Protein AF-A0A2E7L994-F1 (afdb_monomer_lite)

Sequence (1112 aa):
MALAQEGTHCMLPPSIATPSPPVRLLRVTAAVLALMLAGAAAAALADSPLIEVDYRSTVSAADMIYRSPAAAPVEGQPIGNGRMGTLVWTTPDSVNFQINRCDVFAVNKNASGKRDGPTDYAGGVARVTINVGGPALDRGDGFLQRLSLYDAECSLSGNQVRVRCFVFAKSDILAIEIDDQRQTPQPIRAELAMWRPPDVRHGDHRAQYQWVRNGPMIGVVQQFTEKDHHCASAVALHIPTGAATYVEPDVEGGEKSRPIGNMLASRFSVSTLTKNRARIPMTISNLQNGTYELTTYHHDSLGGGIWDSITVNGVTVTNVATSTGDGPDRVGKAFFKFEVKQNTANVLFTKSAANGADGDSAVTGFALTRIAASEAKTPGRDGNQQQAATLLVDFQANGSSDGSSQLAVDEVGWEKWTNPNTSITFLPQTVRYQSVIGIAGKVDVTVGADLDQNIAPGIFPQWRNRAPITHVPEKRKRQLVLPAARGKRTVFVSSAASFAPDTDLPRQAFALLDNHTRQADAYDNLRARHVGWWSDFWSRTFVHLTSEDGVAQFMARLRTLHLYYMASSSRGALPAKWNGSLFSVNGDKRYWGAQYWIWTTAISHHPLYAADATELADPYFNMYVKQLPAARQAARQRWGVQHGAYFMEAGPFDGPVILPPVIAQEYQDVYLGRKTVQELSPAALALGQYECVLTQFADGHRFRGIAGRYSFVSHYVACGSDLAVQAWWRYRYSGDKSFLRTHAYPLLRDTLELYRGLARKEDDGKYHLYGLNQQEGFWGINDGVVDLGAIRGTAPLAIRAAEILGVDAELRDKWREFLKHLTPYPMGRDPGSQALGRGMMADDVWSVGHLGDVKRGGKPGATLAWPIFTFEDWTLETRDPRLDRIVRKIGELNDSRVAIANGSRQPGTHSTLVMGSRIGRGDDLPAMTASYYWGSNPLPNGFSEFEGKTAHSIEILGCIATTLQEGLIQSISPRPGQPEIINILPAWPRHWDATFRLLTRGGFLVTVSCRAGRLEFVEVESRWGEPCRLRNPWAQPCRLARSSPSAGDSGRLFDGDVLEFTTTQGHVYRLLPEDAAQPEPRRVAPRRVTEPTSYSFKLSNGNVVSATLGRP

pLDDT: mean 77.76, std 26.93, range [18.92, 98.88]

Secondary structure (DSSP, 8-state):
-------------------PPPHHHHHHHHHHHHHHHHHHHHHHHHSS-SEEE-HHHHHHTS-EEESS--SSGGGSEEEE-SSEEEEEEEETTEEEEEEEEEEEES--TT--SPTTTGGGBEEEEEEEEEE-SSSTTSSSTT-EEEEETTTTEEEEEETTEEEEEEE-TTSSEEEEEEEE--SS---EEEEEE-SS-SEEEETTEEEEEEEEEETTEEEEEEEEEETTEEEEEEEEEE--STT-EEEEE-TTS-EEEEE------------EEEETTEEEE-EEEEETTTEEEEE----S---S-EEEEEEETTEEEEEEE-PPPSSSS---EEEE-EEEETTEEEE----PPPP---------------------------------------------------------------------------------------------S---S---S---TTSS---------GGGEEEEEE-S--EEEEEEEEEEEESSTT--HHHHHHHHHHTTSSSTTHHHHHHHHHHHHHHHHHTS-EEEEE-TTSHHHHHHHHHHHHHHHHHHH-SSSSPPPTTTTT---BTBB-TTTT-EEHHHHHHHHGGGTTTT-GGGGHHHHHHHHHHHHHHHHHIIIII--SSS----SEE-TT-S----HHHHHHHHHHHTTSS-GGG--HHHHHHHTTSHHHHHHHTTTT-S-EETTEETTSS--HHHHHHHHHHHHHHHHH--HHHIIIIIHHHHHHHHHHHHHH-EE-TTS-EE--SEEEGGGEEEEBS-HHHHHHHHHHHHHHHHHHHHHT--HHHHHHHHHHHHHBPPPPBTTSHHHHTTSTTBS-TTSBBS-B--S---B--STTTTTTTTTTS-SS-TTT--HHHHHHHHHHHHH-HHHHHHHTT----S--THHHHHHHTT-GGGHHHHHHHHHHHT---TTS-B-TT-TT--B-HHHHHHHHHHHHHHEEEE-SSTTSPPEEEESTT--TTSEEEEEEE-TTSEEEEEEEETTEEEEEEEEESS-PPEEEE--SSS-EEEEESS--TT---EEE-SSEEEE---TT-EEEEEETTPPPPPPEEE-PPPP-S-EEEEEE-TTS-EEEEEESB-

Structure (mmCIF, N/CA/C/O backbone):
data_AF-A0A2E7L994-F1
#
_entry.id   AF-A0A2E7L994-F1
#
loop_
_atom_site.group_PDB
_atom_site.id
_atom_site.type_symbol
_atom_site.label_atom_id
_atom_site.label_alt_id
_atom_site.label_comp_id
_atom_site.label_asym_id
_atom_site.label_entity_id
_atom_site.label_seq_id
_atom_site.pdbx_PDB_ins_code
_atom_site.Cartn_x
_atom_site.Cartn_y
_atom_site.Cartn_z
_atom_site.occupancy
_atom_site.B_iso_or_equiv
_atom_site.auth_seq_id
_atom_site.auth_comp_id
_atom_site.auth_asym_id
_atom_site.auth_atom_id
_atom_site.pdbx_PDB_model_num
ATOM 1 N N . MET A 1 1 ? -55.718 -10.938 -22.448 1.00 30.44 1 MET A N 1
ATOM 2 C CA . MET A 1 1 ? -56.729 -12.016 -22.539 1.00 30.44 1 MET A CA 1
ATOM 3 C C . MET A 1 1 ? -56.607 -12.787 -21.225 1.00 30.44 1 MET A C 1
ATOM 5 O O . MET A 1 1 ? -55.482 -13.128 -20.894 1.00 30.44 1 MET A O 1
ATOM 9 N N . ALA A 1 2 ? -57.581 -12.764 -20.305 1.00 27.17 2 ALA A N 1
ATOM 10 C CA . ALA A 1 2 ? -58.951 -13.309 -20.410 1.00 27.17 2 ALA A CA 1
ATOM 11 C C . ALA A 1 2 ? -58.897 -14.854 -20.464 1.00 27.17 2 ALA A C 1
ATOM 13 O O . ALA A 1 2 ? -58.265 -15.354 -21.389 1.00 27.17 2 ALA A O 1
ATOM 14 N N . LEU A 1 3 ? -59.466 -15.650 -19.542 1.00 28.05 3 LEU A N 1
ATOM 15 C CA . LEU A 1 3 ? -60.382 -15.444 -18.384 1.00 28.05 3 LEU A CA 1
ATOM 16 C C . LEU A 1 3 ? -59.957 -16.384 -17.205 1.00 28.05 3 LEU A C 1
ATOM 18 O O . LEU A 1 3 ? -59.100 -17.232 -17.420 1.00 28.05 3 LEU A O 1
ATOM 22 N N . ALA A 1 4 ? -60.262 -16.107 -15.922 1.00 31.31 4 ALA A N 1
ATOM 23 C CA . ALA A 1 4 ? -61.389 -16.625 -15.092 1.00 31.31 4 ALA A CA 1
ATOM 24 C C . ALA A 1 4 ? -61.519 -18.183 -15.019 1.00 31.31 4 ALA A C 1
ATOM 26 O O . ALA A 1 4 ? -61.259 -18.843 -16.015 1.00 31.31 4 ALA A O 1
ATOM 27 N N . GLN A 1 5 ? -61.931 -18.847 -13.919 1.00 32.31 5 GLN A N 1
ATOM 28 C CA . GLN A 1 5 ? -62.449 -18.386 -12.611 1.00 32.31 5 GLN A CA 1
ATOM 29 C C . GLN A 1 5 ? -62.423 -19.519 -11.534 1.00 32.31 5 GLN A C 1
ATOM 31 O O . GLN A 1 5 ? -62.458 -20.682 -11.909 1.00 32.31 5 GLN A O 1
ATOM 36 N N . GLU A 1 6 ? -62.388 -19.143 -10.240 1.00 31.58 6 GLU A N 1
ATOM 37 C CA . GLU A 1 6 ? -62.988 -19.756 -9.009 1.00 31.58 6 GLU A CA 1
ATOM 38 C C . GLU A 1 6 ? -63.084 -21.286 -8.721 1.00 31.58 6 GLU A C 1
ATOM 40 O O . GLU A 1 6 ? -63.192 -22.125 -9.605 1.00 31.58 6 GLU A O 1
ATOM 45 N N . GLY A 1 7 ? -63.158 -21.645 -7.419 1.00 27.12 7 GLY A N 1
ATOM 46 C CA . GLY A 1 7 ? -63.608 -22.978 -6.958 1.00 27.12 7 GLY A CA 1
ATOM 47 C C . GLY A 1 7 ? -63.099 -23.461 -5.583 1.00 27.12 7 GLY A C 1
ATOM 48 O O . GLY A 1 7 ? -62.199 -24.294 -5.520 1.00 27.12 7 GLY A O 1
ATOM 49 N N . THR A 1 8 ? -63.679 -23.000 -4.466 1.00 29.91 8 THR A N 1
ATOM 50 C CA . THR A 1 8 ? -63.411 -23.535 -3.106 1.00 29.91 8 THR A CA 1
ATOM 51 C C . THR A 1 8 ? -64.390 -24.640 -2.693 1.00 29.91 8 THR A C 1
ATOM 53 O O . THR A 1 8 ? -65.570 -24.530 -3.005 1.00 29.91 8 THR A O 1
ATOM 56 N N . HIS A 1 9 ? -63.945 -25.639 -1.911 1.00 29.56 9 HIS A N 1
ATOM 57 C CA . HIS A 1 9 ? -64.423 -25.935 -0.535 1.00 29.56 9 HIS A CA 1
ATOM 58 C C . HIS A 1 9 ? -63.842 -27.250 0.042 1.00 29.56 9 HIS A C 1
ATOM 60 O O . HIS A 1 9 ? -63.082 -27.952 -0.616 1.00 29.56 9 HIS A O 1
ATOM 66 N N . CYS A 1 10 ? -64.139 -27.535 1.316 1.00 28.73 10 CYS A N 1
ATOM 67 C CA . CYS A 1 10 ? -63.559 -28.602 2.143 1.00 28.73 10 CYS A CA 1
ATOM 68 C C . CYS A 1 10 ? -64.665 -29.465 2.780 1.00 28.73 10 CYS A C 1
ATOM 70 O O . CYS A 1 10 ? -65.675 -28.890 3.183 1.00 28.73 10 CYS A O 1
ATOM 72 N N . M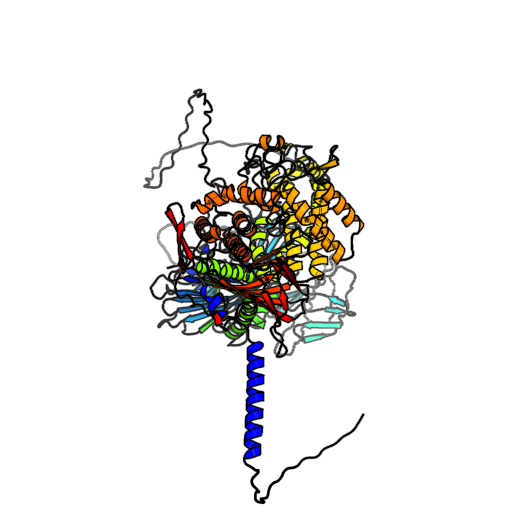ET A 1 11 ? -64.464 -30.789 2.926 1.00 27.33 11 MET A N 1
ATOM 73 C CA . MET A 1 11 ? -64.998 -31.626 4.028 1.00 27.33 11 MET A CA 1
ATOM 74 C C . MET A 1 11 ? -64.430 -33.072 4.021 1.00 27.33 11 MET A C 1
ATOM 76 O O . MET A 1 11 ? -63.720 -33.459 3.096 1.00 27.33 11 MET A O 1
ATOM 80 N N . LEU A 1 12 ? -64.716 -33.845 5.082 1.00 28.27 12 LEU A N 1
ATOM 81 C CA . LEU A 1 12 ? -64.200 -35.191 5.435 1.00 28.27 12 LEU A CA 1
ATOM 82 C C . LEU A 1 12 ? -65.352 -36.118 5.917 1.00 28.27 12 LEU A C 1
ATOM 84 O O . LEU A 1 12 ? -66.422 -35.581 6.212 1.00 28.27 12 LEU A O 1
ATOM 88 N N . PRO A 1 13 ? -65.152 -37.443 6.165 1.00 49.72 13 PRO A N 1
ATOM 89 C CA . PRO A 1 13 ? -64.041 -38.330 5.787 1.00 49.72 13 PRO A CA 1
ATOM 90 C C . PRO A 1 13 ? -64.497 -39.376 4.723 1.00 49.72 13 PRO A C 1
ATOM 92 O O . PRO A 1 13 ? -64.469 -38.957 3.567 1.00 49.72 13 PRO A O 1
ATOM 95 N N . PRO A 1 14 ? -64.977 -40.636 4.964 1.00 33.72 14 PRO A N 1
ATOM 96 C CA . PRO A 1 14 ? -65.039 -41.511 6.156 1.00 33.72 14 PRO A CA 1
ATOM 97 C C . PRO A 1 14 ? -63.911 -42.593 6.179 1.00 33.72 14 PRO A C 1
ATOM 99 O O . PRO A 1 14 ? -62.768 -42.284 5.862 1.00 33.72 14 PRO A O 1
ATOM 102 N N . SER A 1 15 ? -64.199 -43.837 6.605 1.00 32.78 15 SER A N 1
ATOM 103 C CA . SER A 1 15 ? -63.268 -44.978 6.788 1.00 32.78 15 SER A CA 1
ATOM 104 C C . SER A 1 15 ? -63.638 -46.202 5.927 1.00 32.78 15 SER A C 1
ATOM 106 O O . SER A 1 15 ? -64.808 -46.583 5.911 1.00 32.78 15 SER A O 1
ATOM 108 N N . ILE A 1 16 ? -62.645 -46.865 5.308 1.00 31.11 16 ILE A N 1
ATOM 109 C CA . ILE A 1 16 ? -62.663 -48.292 4.904 1.00 31.11 16 ILE A CA 1
ATOM 110 C C . ILE A 1 16 ? -61.282 -48.912 5.226 1.00 31.11 16 ILE A C 1
ATOM 112 O O . ILE A 1 16 ? -60.269 -48.214 5.235 1.00 31.11 16 ILE A O 1
ATOM 116 N N . ALA A 1 17 ? -61.253 -50.210 5.548 1.00 29.64 17 ALA A N 1
ATOM 117 C CA . ALA A 1 17 ? -60.090 -50.931 6.076 1.00 29.64 17 ALA A CA 1
ATOM 118 C C . ALA A 1 17 ? -58.985 -51.275 5.046 1.00 29.64 17 ALA A C 1
ATOM 120 O O . ALA A 1 17 ? -59.157 -51.168 3.833 1.00 29.64 17 ALA A O 1
ATOM 121 N N . THR A 1 18 ? -57.835 -51.714 5.567 1.00 32.84 18 THR A N 1
ATOM 122 C CA . THR A 1 18 ? -56.608 -52.055 4.828 1.00 32.84 18 THR A CA 1
ATOM 123 C C . THR A 1 18 ? -56.675 -53.381 4.062 1.00 32.84 18 THR A C 1
ATOM 125 O O . THR A 1 18 ? -57.389 -54.310 4.438 1.00 32.84 18 THR A O 1
ATOM 128 N N . PRO A 1 19 ? -55.800 -53.522 3.052 1.00 32.91 19 PRO A N 1
ATOM 129 C CA . PRO A 1 19 ? -54.944 -54.706 2.974 1.00 32.91 19 PRO A CA 1
ATOM 130 C C . PRO A 1 19 ? -53.451 -54.337 3.056 1.00 32.91 19 PRO A C 1
ATOM 132 O O . PRO A 1 19 ? -52.996 -53.345 2.486 1.00 32.91 19 PRO A O 1
ATOM 135 N N . SER A 1 20 ? -52.669 -55.145 3.773 1.00 34.38 20 SER A N 1
ATOM 136 C CA . SER A 1 20 ? -51.239 -54.900 4.011 1.00 34.38 20 SER A CA 1
ATOM 137 C C . SER A 1 20 ? -50.380 -55.149 2.757 1.00 34.38 20 SER A C 1
ATOM 139 O O . SER A 1 20 ? -50.462 -56.240 2.188 1.00 34.38 20 SER A O 1
ATOM 141 N N . PRO A 1 21 ? -49.492 -54.221 2.344 1.00 34.97 21 PRO A N 1
ATOM 142 C CA . PRO A 1 21 ? -48.547 -54.475 1.258 1.00 34.97 21 PRO A CA 1
ATOM 143 C C . PRO A 1 21 ? -47.446 -55.469 1.688 1.00 34.97 21 PRO A C 1
ATOM 145 O O . PRO A 1 21 ? -47.067 -55.515 2.863 1.00 34.97 21 PRO A O 1
ATOM 148 N N . PRO A 1 22 ? -46.883 -56.267 0.759 1.00 40.06 22 PRO A N 1
ATOM 149 C CA . PRO A 1 22 ? -45.927 -57.316 1.100 1.00 40.06 22 PRO A CA 1
ATOM 150 C C . PRO A 1 22 ? -44.580 -56.753 1.576 1.00 40.06 22 PRO A C 1
ATOM 152 O O . PRO A 1 22 ? -43.936 -55.956 0.892 1.00 40.06 22 PRO A O 1
ATOM 155 N N . VAL A 1 23 ? -44.092 -57.270 2.711 1.00 47.41 23 VAL A N 1
ATOM 156 C CA . VAL A 1 23 ? -42.861 -56.840 3.419 1.00 47.41 23 VAL A CA 1
ATOM 157 C C . VAL A 1 23 ? -41.595 -56.833 2.539 1.00 47.41 23 VAL A C 1
ATOM 159 O O . VAL A 1 23 ? -40.643 -56.106 2.825 1.00 47.41 23 VAL A O 1
ATOM 162 N N . ARG A 1 24 ? -41.574 -57.592 1.432 1.00 40.56 24 ARG A N 1
ATOM 163 C CA . ARG A 1 24 ? -40.476 -57.550 0.449 1.00 40.56 24 ARG A CA 1
ATOM 164 C C . ARG A 1 24 ? -40.339 -56.191 -0.245 1.00 40.56 24 ARG A C 1
ATOM 166 O O . ARG A 1 24 ? -39.208 -55.764 -0.456 1.00 40.56 24 ARG A O 1
ATOM 173 N N . LEU A 1 25 ? -41.439 -55.502 -0.566 1.00 39.28 25 LEU A N 1
ATOM 174 C CA . LEU A 1 25 ? -41.373 -54.246 -1.323 1.00 39.28 25 LEU A CA 1
ATOM 175 C C . LEU A 1 25 ? -40.740 -53.126 -0.485 1.00 39.28 25 LEU A C 1
ATOM 177 O O . LEU A 1 25 ? -39.818 -52.466 -0.952 1.00 39.28 25 LEU A O 1
ATOM 181 N N . LEU A 1 26 ? -41.147 -53.005 0.786 1.00 39.62 26 LEU A N 1
ATOM 182 C CA . LEU A 1 26 ? -40.589 -52.038 1.741 1.00 39.62 26 LEU A CA 1
ATOM 183 C C . LEU A 1 26 ? -39.085 -52.218 1.982 1.00 39.62 26 LEU A C 1
ATOM 185 O O . LEU A 1 26 ? -38.382 -51.229 2.162 1.00 39.62 26 LEU A O 1
ATOM 189 N N . ARG A 1 27 ? -38.563 -53.454 1.967 1.00 41.06 27 ARG A N 1
ATOM 190 C CA . ARG A 1 27 ? -37.111 -53.681 2.086 1.00 41.06 27 ARG A CA 1
ATOM 191 C C . ARG A 1 27 ? -36.350 -53.240 0.837 1.00 41.06 27 ARG A C 1
ATOM 193 O O . ARG A 1 27 ? -35.257 -52.704 0.978 1.00 41.06 27 ARG A O 1
ATOM 200 N N . VAL A 1 28 ? -36.920 -53.416 -0.357 1.00 49.75 28 VAL A N 1
ATOM 201 C CA . VAL A 1 28 ? -36.300 -52.941 -1.605 1.00 49.75 28 VAL A CA 1
ATOM 202 C C . VAL A 1 28 ? -36.353 -51.416 -1.689 1.00 49.75 28 VAL A C 1
ATOM 204 O O . VAL A 1 28 ? -35.323 -50.805 -1.953 1.00 49.75 28 VAL A O 1
ATOM 207 N N . THR A 1 29 ? -37.488 -50.774 -1.391 1.00 49.38 29 THR A N 1
ATOM 208 C CA . THR A 1 29 ? -37.561 -49.303 -1.395 1.00 49.38 29 THR A CA 1
ATOM 209 C C . THR A 1 29 ? -36.720 -48.675 -0.288 1.00 49.38 29 THR A C 1
ATOM 211 O O . THR A 1 29 ? -36.087 -47.660 -0.545 1.00 49.38 29 THR A O 1
ATOM 214 N N . ALA A 1 30 ? -36.625 -49.279 0.903 1.00 47.81 30 ALA A N 1
ATOM 215 C CA . ALA A 1 30 ? -35.710 -48.808 1.946 1.00 47.81 30 ALA A CA 1
ATOM 216 C C . ALA A 1 30 ? -34.233 -48.967 1.543 1.00 47.81 30 ALA A C 1
ATOM 218 O O . ALA A 1 30 ? -33.450 -48.052 1.775 1.00 47.81 30 ALA A O 1
ATOM 219 N N . ALA A 1 31 ? -33.851 -50.077 0.898 1.00 48.19 31 ALA A N 1
ATOM 220 C CA . ALA A 1 31 ? -32.485 -50.276 0.411 1.00 48.19 31 ALA A CA 1
ATOM 221 C C . ALA A 1 31 ? -32.132 -49.311 -0.733 1.00 48.19 31 ALA A C 1
ATOM 223 O O . ALA A 1 31 ? -31.050 -48.732 -0.732 1.00 48.19 31 ALA A O 1
ATOM 224 N N . VAL A 1 32 ? -33.053 -49.085 -1.676 1.00 55.94 32 VAL A N 1
ATOM 225 C CA . VAL A 1 32 ? -32.884 -48.114 -2.770 1.00 55.94 32 VAL A CA 1
ATOM 226 C C . VAL A 1 32 ? -32.847 -46.683 -2.237 1.00 55.94 32 VAL A C 1
ATOM 228 O O . VAL A 1 32 ? -31.984 -45.919 -2.651 1.00 55.94 32 VAL A O 1
ATOM 231 N N . LEU A 1 33 ? -33.705 -46.319 -1.277 1.00 50.41 33 LEU A N 1
ATOM 232 C CA . LEU A 1 33 ? -33.676 -44.994 -0.653 1.00 50.41 33 LEU A CA 1
ATOM 233 C C . LEU A 1 33 ? -32.393 -44.792 0.167 1.00 50.41 33 LEU A C 1
ATOM 235 O O . LEU A 1 33 ? -31.806 -43.719 0.104 1.00 50.41 33 LEU A O 1
ATOM 239 N N . ALA A 1 34 ? -31.908 -45.819 0.872 1.00 48.25 34 ALA A N 1
ATOM 240 C CA . ALA A 1 34 ? -30.620 -45.778 1.563 1.00 48.25 34 ALA A CA 1
ATOM 241 C C . ALA A 1 34 ? -29.437 -45.663 0.584 1.00 48.25 34 ALA A C 1
ATOM 243 O O . ALA A 1 34 ? -28.514 -44.904 0.855 1.00 48.25 34 ALA A O 1
ATOM 244 N N . LEU A 1 35 ? -29.478 -46.340 -0.569 1.00 46.47 35 LEU A N 1
ATOM 245 C CA . LEU A 1 35 ? -28.481 -46.197 -1.639 1.00 46.47 35 LEU A CA 1
ATOM 246 C C . LEU A 1 35 ? -28.538 -44.818 -2.314 1.00 46.47 35 LEU A C 1
ATOM 248 O O . LEU A 1 35 ? -27.492 -44.249 -2.608 1.00 46.47 35 LEU A O 1
ATOM 252 N N . MET A 1 36 ? -29.729 -44.245 -2.513 1.00 44.78 36 MET A N 1
ATOM 253 C CA . MET A 1 36 ? -29.894 -42.879 -3.026 1.00 44.78 36 MET A CA 1
ATOM 254 C C . MET A 1 36 ? -29.422 -41.829 -2.013 1.00 44.78 36 MET A C 1
ATOM 256 O O . MET A 1 36 ? -28.742 -40.885 -2.401 1.00 44.78 36 MET A O 1
ATOM 260 N N . LEU A 1 37 ? -29.719 -42.005 -0.722 1.00 46.12 37 LEU A N 1
ATOM 261 C CA . LEU A 1 37 ? -29.233 -41.131 0.350 1.00 46.12 37 LEU A CA 1
ATOM 262 C C . LEU A 1 37 ? -27.717 -41.262 0.546 1.00 46.12 37 LEU A C 1
ATOM 264 O O . LEU A 1 37 ? -27.049 -40.247 0.711 1.00 46.12 37 LEU A O 1
ATOM 268 N N . ALA A 1 38 ? -27.157 -42.471 0.460 1.00 39.88 38 ALA A N 1
ATOM 269 C CA . ALA A 1 38 ? -25.712 -42.692 0.484 1.00 39.88 38 ALA A CA 1
ATOM 270 C C . ALA A 1 38 ? -25.023 -42.105 -0.759 1.00 39.88 38 ALA A C 1
ATOM 272 O O . ALA A 1 38 ? -23.970 -41.491 -0.628 1.00 39.88 38 ALA A O 1
ATOM 273 N N . GLY A 1 39 ? -25.627 -42.225 -1.945 1.00 34.81 39 GLY A N 1
ATOM 274 C CA . GLY A 1 39 ? -25.133 -41.607 -3.178 1.00 34.81 39 GLY A CA 1
ATOM 275 C C . GLY A 1 39 ? -25.184 -40.077 -3.137 1.00 34.81 39 GLY A C 1
ATOM 276 O O . GLY A 1 39 ? -24.214 -39.423 -3.508 1.00 34.81 39 GLY A O 1
ATOM 277 N N . ALA A 1 40 ? -26.271 -39.499 -2.618 1.00 38.16 40 ALA A N 1
ATOM 278 C CA . ALA A 1 40 ? -26.399 -38.056 -2.415 1.00 38.16 40 ALA A CA 1
ATOM 279 C C . ALA A 1 40 ? -25.429 -37.532 -1.341 1.00 38.16 40 ALA A C 1
ATOM 281 O O . ALA A 1 40 ? -24.822 -36.480 -1.529 1.00 38.16 40 ALA A O 1
ATOM 282 N N . ALA A 1 41 ? -25.227 -38.278 -0.250 1.00 34.47 41 ALA A N 1
ATOM 283 C CA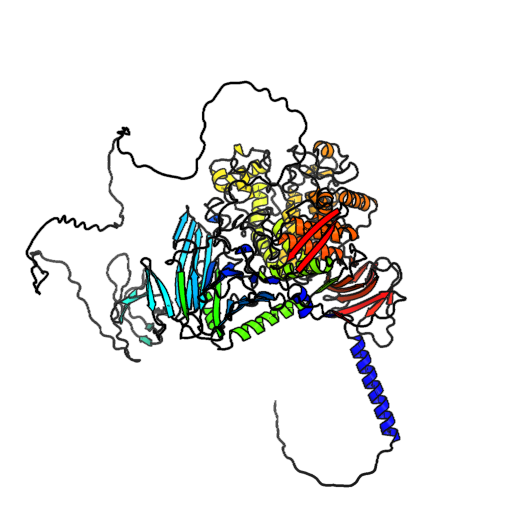 . ALA A 1 41 ? -24.230 -37.953 0.767 1.00 34.47 41 ALA A CA 1
ATOM 284 C C . ALA A 1 41 ? -22.797 -38.062 0.219 1.00 34.47 41 ALA A C 1
ATOM 286 O O . ALA A 1 41 ? -21.987 -37.180 0.478 1.00 34.47 41 ALA A O 1
ATOM 287 N N . ALA A 1 42 ? -22.489 -39.085 -0.584 1.00 33.22 42 ALA A N 1
ATOM 288 C CA . ALA A 1 42 ? -21.194 -39.227 -1.248 1.00 33.22 42 ALA A CA 1
ATOM 289 C C . ALA A 1 42 ? -20.929 -38.096 -2.259 1.00 33.22 42 ALA A C 1
ATOM 291 O O . ALA A 1 42 ? -19.810 -37.593 -2.322 1.00 33.22 42 ALA A O 1
ATOM 292 N N . ALA A 1 43 ? -21.951 -37.645 -2.995 1.00 33.59 43 ALA A N 1
ATOM 293 C CA . ALA A 1 43 ? -21.845 -36.481 -3.875 1.00 33.59 43 ALA A CA 1
ATOM 294 C C . ALA A 1 43 ? -21.603 -35.183 -3.079 1.00 33.59 43 ALA A C 1
ATOM 296 O O . ALA A 1 43 ? -20.681 -34.434 -3.388 1.00 33.59 43 ALA A O 1
ATOM 297 N N . ALA A 1 44 ? -22.351 -34.957 -1.993 1.00 34.28 44 ALA A N 1
ATOM 298 C CA . ALA A 1 44 ? -22.155 -33.801 -1.113 1.00 34.28 44 ALA A CA 1
ATOM 299 C C . ALA A 1 44 ? -20.787 -33.810 -0.390 1.00 34.28 44 ALA A C 1
ATOM 301 O O . ALA A 1 44 ? -20.217 -32.751 -0.121 1.00 34.28 44 ALA A O 1
ATOM 302 N N . LEU A 1 45 ? -20.235 -34.994 -0.103 1.00 39.75 45 LEU A N 1
ATOM 303 C CA . LEU A 1 45 ? -18.873 -35.161 0.416 1.00 39.75 45 LEU A CA 1
ATOM 304 C C . LEU A 1 45 ? -17.800 -34.891 -0.654 1.00 39.75 45 LEU A C 1
ATOM 306 O O . LEU A 1 45 ? -16.731 -34.399 -0.307 1.00 39.75 45 LEU A O 1
ATOM 310 N N . ALA A 1 46 ? -18.072 -35.155 -1.937 1.00 44.12 46 ALA A N 1
ATOM 311 C CA . ALA A 1 46 ? -17.157 -34.821 -3.033 1.00 44.12 46 ALA A CA 1
ATOM 312 C C . ALA A 1 46 ? -17.058 -33.300 -3.268 1.00 44.12 46 ALA A C 1
ATOM 314 O O . ALA A 1 46 ? -15.951 -32.774 -3.391 1.00 44.12 46 ALA A O 1
ATOM 315 N N . ASP A 1 47 ? -18.193 -32.591 -3.232 1.00 51.44 47 ASP A N 1
ATOM 316 C CA . ASP A 1 47 ? -18.257 -31.123 -3.352 1.00 51.44 47 ASP A CA 1
ATOM 317 C C . ASP A 1 47 ? -17.795 -30.372 -2.076 1.00 51.44 47 ASP A C 1
ATOM 319 O O . ASP A 1 47 ? -17.746 -29.139 -2.058 1.00 51.44 47 ASP A O 1
ATOM 323 N N . SER A 1 48 ? -17.433 -31.080 -0.997 1.00 58.62 48 SER A N 1
ATOM 324 C CA . SER A 1 48 ? -16.940 -30.466 0.245 1.00 58.62 48 SER A CA 1
ATOM 325 C C . SER A 1 48 ? -15.459 -30.038 0.138 1.00 58.62 48 SER A C 1
ATOM 327 O O . SER A 1 48 ? -14.630 -30.792 -0.382 1.00 58.62 48 SER A O 1
ATOM 329 N N . PRO A 1 49 ? -15.073 -28.848 0.648 1.00 76.75 49 PRO A N 1
ATOM 330 C CA . PRO A 1 49 ? -13.691 -28.372 0.578 1.00 76.75 49 PRO A CA 1
ATOM 331 C C . PRO A 1 49 ? -12.768 -29.165 1.514 1.00 76.75 49 PRO A C 1
ATOM 333 O O . PRO A 1 49 ? -13.127 -29.447 2.657 1.00 76.75 49 PRO A O 1
ATOM 336 N N . LEU A 1 50 ? -11.532 -29.445 1.076 1.00 85.81 50 LEU A N 1
ATOM 337 C CA . LEU A 1 50 ? -10.532 -30.121 1.921 1.00 85.81 50 LEU A CA 1
ATOM 338 C C . LEU A 1 50 ? -10.135 -29.299 3.158 1.00 85.81 50 LEU A C 1
ATOM 340 O O . LEU A 1 50 ? -9.688 -29.863 4.157 1.00 85.81 50 LEU A O 1
ATOM 344 N N . ILE A 1 51 ? -10.292 -27.973 3.100 1.00 92.94 51 ILE A N 1
ATOM 345 C CA . ILE A 1 51 ? -10.010 -27.060 4.208 1.00 92.94 51 ILE A CA 1
ATOM 346 C C . ILE A 1 51 ? -11.254 -26.220 4.519 1.00 92.94 51 ILE A C 1
ATOM 348 O O . ILE A 1 51 ? -11.571 -25.275 3.796 1.00 92.94 51 ILE A O 1
ATOM 352 N N . GLU A 1 52 ? -11.918 -26.519 5.635 1.00 93.88 52 GLU A N 1
ATOM 353 C CA . GLU A 1 52 ? -12.854 -25.589 6.276 1.00 93.88 52 GLU A CA 1
ATOM 354 C C . GLU A 1 52 ? -12.038 -24.513 7.014 1.00 93.88 52 GLU A C 1
ATOM 356 O O . GLU A 1 52 ? -11.077 -24.831 7.719 1.00 93.88 52 GLU A O 1
ATOM 361 N N . VAL A 1 53 ? -12.405 -23.236 6.882 1.00 95.56 53 VAL A N 1
ATOM 362 C CA . VAL A 1 53 ? -11.676 -22.123 7.510 1.00 95.56 53 VAL A CA 1
ATOM 363 C C . VAL A 1 53 ? -12.585 -21.367 8.464 1.00 95.56 53 VAL A C 1
ATOM 365 O O . VAL A 1 53 ? -13.540 -20.702 8.063 1.00 95.56 53 VAL A O 1
ATOM 368 N N . ASP A 1 54 ? -12.230 -21.384 9.743 1.00 96.94 54 ASP A N 1
ATOM 369 C CA . ASP A 1 54 ? -12.802 -20.482 10.730 1.00 96.94 54 ASP A CA 1
ATOM 370 C C . ASP A 1 54 ? -12.099 -19.121 10.598 1.00 96.94 54 ASP A C 1
ATOM 372 O O . ASP A 1 54 ? -11.128 -18.808 11.297 1.00 96.94 54 ASP A O 1
ATOM 376 N N . TYR A 1 55 ? -12.555 -18.316 9.633 1.00 97.25 55 TYR A N 1
ATOM 377 C CA . TYR A 1 55 ? -11.961 -17.013 9.310 1.00 97.25 55 TYR A CA 1
ATOM 378 C C . TYR A 1 55 ? -11.920 -16.072 10.522 1.00 97.25 55 TYR A C 1
ATOM 380 O O . TYR A 1 55 ? -10.957 -15.322 10.689 1.00 97.25 55 TYR A O 1
ATOM 388 N N . ARG A 1 56 ? -12.922 -16.152 11.410 1.00 97.12 56 ARG A N 1
ATOM 389 C CA . ARG A 1 56 ? -12.976 -15.368 12.650 1.00 97.12 56 ARG A CA 1
ATOM 390 C C . ARG A 1 56 ? -11.815 -15.710 13.576 1.00 97.12 56 ARG A C 1
ATOM 392 O O . ARG A 1 56 ? -11.104 -14.805 14.007 1.00 97.12 56 ARG A O 1
ATOM 399 N N . SER A 1 57 ? -11.595 -16.988 13.874 1.00 96.31 57 SER A N 1
ATOM 400 C CA . SER A 1 57 ? -10.465 -17.416 14.707 1.00 96.31 57 SER A CA 1
ATOM 401 C C . SER A 1 57 ? -9.113 -17.170 14.022 1.00 96.31 57 SER A C 1
ATOM 403 O O . SER A 1 57 ? -8.179 -16.710 14.676 1.00 96.31 57 SER A O 1
ATOM 405 N N . THR A 1 58 ? -9.037 -17.364 12.700 1.00 96.12 58 THR A N 1
ATOM 406 C CA . THR A 1 58 ? -7.831 -17.151 11.882 1.00 96.12 58 THR A CA 1
ATOM 407 C C . THR A 1 58 ? -7.362 -15.699 11.919 1.00 96.12 58 THR A C 1
ATOM 409 O O . THR A 1 58 ? -6.186 -15.437 12.167 1.00 96.12 58 THR A O 1
ATOM 412 N N . VAL A 1 59 ? -8.277 -14.741 11.753 1.00 97.88 59 VAL A N 1
ATOM 413 C CA . VAL A 1 59 ? -7.959 -13.308 11.844 1.00 97.88 59 VAL A CA 1
ATOM 414 C C . VAL A 1 59 ? -7.763 -12.877 13.301 1.00 97.88 59 VAL A C 1
ATOM 416 O O . VAL A 1 59 ? -6.793 -12.185 13.603 1.00 97.88 59 VAL A O 1
ATOM 419 N N . SER A 1 60 ? -8.597 -13.342 14.239 1.00 96.94 60 SER A N 1
ATOM 420 C CA . SER A 1 60 ? -8.443 -13.012 15.666 1.00 96.94 60 SER A CA 1
ATOM 421 C C . SER A 1 60 ? -7.312 -13.755 16.394 1.00 96.94 60 SER A C 1
ATOM 423 O O . SER A 1 60 ? -7.122 -13.559 17.599 1.00 96.94 60 SER A O 1
ATOM 425 N N . ALA A 1 61 ? -6.501 -14.540 15.682 1.00 95.06 61 ALA A N 1
ATOM 426 C CA . ALA A 1 61 ? -5.161 -14.928 16.118 1.00 95.06 61 ALA A CA 1
ATOM 427 C C . ALA A 1 61 ? -4.147 -13.764 16.016 1.00 95.06 61 ALA A C 1
ATOM 429 O O . ALA A 1 61 ? -3.079 -13.845 16.625 1.00 95.06 61 ALA A O 1
ATOM 430 N N . ALA A 1 62 ? -4.484 -12.689 15.290 1.00 96.56 62 ALA A N 1
ATOM 431 C CA . ALA A 1 62 ? -3.692 -11.468 15.117 1.00 96.56 62 ALA A CA 1
ATOM 432 C C . ALA A 1 62 ? -4.286 -10.221 15.818 1.00 96.56 62 ALA A C 1
ATOM 434 O O . ALA A 1 62 ? -3.722 -9.138 15.691 1.00 96.56 62 ALA A O 1
ATOM 435 N N . ASP A 1 63 ? -5.391 -10.364 16.567 1.00 97.88 63 ASP A N 1
ATOM 436 C CA . ASP A 1 63 ? -5.980 -9.288 17.388 1.00 97.88 63 ASP A CA 1
ATOM 437 C C . ASP A 1 63 ? -4.922 -8.633 18.304 1.00 97.88 63 ASP A C 1
ATOM 439 O O . ASP A 1 63 ? -4.155 -9.318 18.982 1.00 97.88 63 ASP A O 1
ATOM 443 N N . MET A 1 64 ? -4.913 -7.302 18.378 1.00 97.62 64 MET A N 1
ATOM 444 C CA . MET A 1 64 ? -3.913 -6.547 19.142 1.00 97.62 64 MET A CA 1
ATOM 445 C C . MET A 1 64 ? -4.384 -6.329 20.585 1.00 97.62 64 MET A C 1
ATOM 447 O O . MET A 1 64 ? -5.451 -5.752 20.802 1.00 97.62 64 MET A O 1
ATOM 451 N N . ILE A 1 65 ? -3.597 -6.777 21.571 1.00 98.12 65 ILE A N 1
ATOM 452 C CA . ILE A 1 65 ? -3.966 -6.771 22.999 1.00 98.12 65 ILE A CA 1
ATOM 453 C C . ILE A 1 65 ? -3.041 -5.862 23.809 1.00 98.12 65 ILE A C 1
ATOM 455 O O . ILE A 1 65 ? -1.826 -6.048 23.797 1.00 98.12 65 ILE A O 1
ATOM 459 N N . TYR A 1 66 ? -3.611 -4.897 24.530 1.00 98.06 66 TYR A N 1
ATOM 460 C CA . TYR A 1 66 ? -2.918 -3.987 25.444 1.00 98.06 66 TYR A CA 1
ATOM 461 C C . TYR A 1 66 ? -3.433 -4.215 26.878 1.00 98.06 66 TYR A C 1
ATOM 463 O O . TYR A 1 66 ? -4.621 -4.035 27.150 1.00 98.06 66 TYR A O 1
ATOM 471 N N . ARG A 1 67 ? -2.535 -4.604 27.787 1.00 96.19 67 ARG A N 1
ATOM 472 C CA . ARG A 1 67 ? -2.735 -4.763 29.240 1.00 96.19 67 ARG A CA 1
ATOM 473 C C . ARG A 1 67 ? -2.436 -3.486 30.028 1.00 96.19 67 ARG A C 1
ATOM 475 O O . ARG A 1 67 ? -2.904 -3.337 31.150 1.00 96.19 67 ARG A O 1
ATOM 482 N N . SER A 1 68 ? -1.729 -2.534 29.425 1.00 95.31 68 SER A N 1
ATOM 483 C CA . SER A 1 68 ? -1.550 -1.179 29.948 1.00 95.31 68 SER A CA 1
ATOM 484 C C . SER A 1 68 ? -1.902 -0.114 28.895 1.00 95.31 68 SER A C 1
ATOM 486 O O . SER A 1 68 ? -1.893 -0.416 27.696 1.00 95.31 68 SER A O 1
ATOM 488 N N . PRO A 1 69 ? -2.223 1.130 29.306 1.00 94.69 69 PRO A N 1
ATOM 489 C CA . PRO A 1 69 ? -2.408 2.249 28.384 1.00 94.69 69 PRO A CA 1
ATOM 490 C C . PRO A 1 69 ? -1.207 2.477 27.453 1.00 94.69 69 PRO A C 1
ATOM 492 O O . PRO A 1 69 ? -0.053 2.263 27.833 1.00 94.69 69 PRO A O 1
ATOM 495 N N . ALA A 1 70 ? -1.476 2.982 26.247 1.00 93.94 70 ALA A N 1
ATOM 496 C CA . ALA A 1 70 ? -0.445 3.527 25.363 1.00 93.94 70 ALA A CA 1
ATOM 497 C C . ALA A 1 70 ? 0.313 4.673 26.067 1.00 93.94 70 ALA A C 1
ATOM 499 O O . ALA A 1 70 ? -0.314 5.571 26.628 1.00 93.94 70 ALA A O 1
ATOM 500 N N . ALA A 1 71 ? 1.648 4.671 26.024 1.00 90.62 71 ALA A N 1
ATOM 501 C CA . ALA A 1 71 ? 2.468 5.733 26.616 1.00 90.62 71 ALA A CA 1
ATOM 502 C C . ALA A 1 71 ? 2.596 6.961 25.699 1.00 90.62 71 ALA A C 1
ATOM 504 O O . ALA A 1 71 ? 2.857 8.064 26.183 1.00 90.62 71 ALA A O 1
ATOM 505 N N . ALA A 1 72 ? 2.389 6.795 24.391 1.00 91.31 72 ALA A N 1
ATOM 506 C CA . ALA A 1 72 ? 2.284 7.896 23.439 1.00 91.31 72 ALA A CA 1
ATOM 507 C C . ALA A 1 72 ? 1.083 7.710 22.489 1.00 91.31 72 ALA A C 1
ATOM 509 O O . ALA A 1 72 ? 0.781 6.577 22.113 1.00 91.31 72 ALA A O 1
ATOM 510 N N . PRO A 1 73 ? 0.439 8.796 22.007 1.00 92.94 73 PRO A N 1
ATOM 511 C CA . PRO A 1 73 ? -0.684 8.710 21.065 1.00 92.94 73 PRO A CA 1
ATOM 512 C C . PRO A 1 73 ? -0.394 7.888 19.801 1.00 92.94 73 PRO A C 1
ATOM 514 O O . PRO A 1 73 ? -1.290 7.239 19.275 1.00 92.94 73 PRO A O 1
ATOM 517 N N . VAL A 1 74 ? 0.863 7.884 19.336 1.00 92.88 74 VAL A N 1
ATOM 518 C CA . VAL A 1 74 ? 1.322 7.139 18.147 1.00 92.88 74 VAL A CA 1
ATOM 519 C C . VAL A 1 74 ? 1.324 5.617 18.346 1.00 92.88 74 VAL A C 1
ATOM 521 O O . VAL A 1 74 ? 1.251 4.869 17.375 1.00 92.88 74 VAL A O 1
ATOM 524 N N . GLU A 1 75 ? 1.334 5.150 19.597 1.00 95.25 75 GLU A N 1
ATOM 525 C CA . GLU A 1 75 ? 1.133 3.742 19.951 1.00 95.25 75 GLU A CA 1
ATOM 526 C C . GLU A 1 75 ? -0.362 3.376 20.056 1.00 95.25 75 GLU A C 1
ATOM 528 O O . GLU A 1 75 ? -0.682 2.251 20.428 1.00 95.25 75 GLU A O 1
ATOM 533 N N . GLY A 1 76 ? -1.299 4.294 19.788 1.00 96.44 76 GLY A N 1
ATOM 534 C CA . GLY A 1 76 ? -2.735 4.008 19.849 1.00 96.44 76 GLY A CA 1
ATOM 535 C C . GLY A 1 76 ? -3.178 2.935 18.845 1.00 96.44 76 GLY A C 1
ATOM 536 O O . GLY A 1 76 ? -2.497 2.662 17.854 1.00 96.44 76 GLY A O 1
ATOM 537 N N . GLN A 1 77 ? -4.335 2.318 19.088 1.00 97.94 77 GLN A N 1
ATOM 538 C CA . GLN A 1 77 ? -4.863 1.263 18.215 1.00 97.94 77 GLN A CA 1
ATOM 539 C C . GLN A 1 77 ? -5.619 1.878 17.021 1.00 97.94 77 GLN A C 1
ATOM 541 O O . GLN A 1 77 ? -6.531 2.675 17.248 1.00 97.94 77 GLN A O 1
ATOM 546 N N . PRO A 1 78 ? -5.258 1.574 15.762 1.00 97.31 78 PRO A N 1
ATOM 547 C CA . PRO A 1 78 ? -5.891 2.173 14.586 1.00 97.31 78 PRO A CA 1
ATOM 548 C C . PRO A 1 78 ? -7.277 1.593 14.294 1.00 97.31 78 PRO A C 1
ATOM 550 O O . PRO A 1 78 ? -7.466 0.381 14.339 1.00 97.31 78 PRO A O 1
ATOM 553 N N . ILE A 1 79 ? -8.214 2.464 13.907 1.00 98.56 79 ILE A N 1
ATOM 554 C CA . ILE A 1 79 ? -9.510 2.108 13.306 1.00 98.56 79 ILE A CA 1
ATOM 555 C C . ILE A 1 79 ? -9.819 3.038 12.122 1.00 98.56 79 ILE A C 1
ATOM 557 O O . ILE A 1 79 ? -9.544 4.240 12.170 1.00 98.56 79 ILE A O 1
ATOM 561 N N . GLY A 1 80 ? -10.405 2.506 11.046 1.00 98.25 80 GLY A N 1
ATOM 562 C CA . GLY A 1 80 ? -10.724 3.289 9.847 1.00 98.25 80 GLY A CA 1
ATOM 563 C C . GLY A 1 80 ? -11.601 2.556 8.830 1.00 98.25 80 GLY A C 1
ATOM 564 O O . GLY A 1 80 ? -11.810 1.348 8.921 1.00 98.25 80 GLY A O 1
ATOM 565 N N . ASN A 1 81 ? -12.127 3.301 7.854 1.00 97.56 81 ASN A N 1
ATOM 566 C CA . ASN A 1 81 ? -12.982 2.781 6.774 1.00 97.56 81 ASN A CA 1
ATOM 567 C C . ASN A 1 81 ? -12.379 2.962 5.364 1.00 97.56 81 ASN A C 1
ATOM 569 O O . ASN A 1 81 ? -13.087 2.859 4.363 1.00 97.56 81 ASN A O 1
ATOM 573 N N . GLY A 1 82 ? -11.090 3.292 5.276 1.00 96.38 82 GLY A N 1
ATOM 574 C CA . GLY A 1 82 ? -10.391 3.582 4.025 1.00 96.38 82 GLY A CA 1
ATOM 575 C C . GLY A 1 82 ? -10.544 5.015 3.500 1.00 96.38 82 GLY A C 1
ATOM 576 O O . GLY A 1 82 ? -9.893 5.363 2.519 1.00 96.38 82 GLY A O 1
ATOM 577 N N . ARG A 1 83 ? -11.360 5.855 4.147 1.00 96.56 83 ARG A N 1
ATOM 578 C CA . ARG A 1 83 ? -11.535 7.290 3.840 1.00 96.56 83 ARG A CA 1
ATOM 579 C C . ARG A 1 83 ? -11.278 8.167 5.061 1.00 96.56 83 ARG A C 1
ATOM 581 O O . ARG A 1 83 ? -10.564 9.160 4.970 1.00 96.56 83 ARG A O 1
ATOM 588 N N . MET A 1 84 ? -11.856 7.765 6.188 1.00 97.31 84 MET A N 1
ATOM 589 C CA . MET A 1 84 ? -11.769 8.353 7.521 1.00 97.31 84 MET A CA 1
ATOM 590 C C . MET A 1 84 ? -11.106 7.343 8.469 1.00 97.31 84 MET A C 1
ATOM 592 O O . MET A 1 84 ? -11.395 6.144 8.406 1.00 97.31 84 MET A O 1
ATOM 596 N N . GLY A 1 85 ? -10.238 7.819 9.362 1.00 97.50 85 GLY A N 1
ATOM 597 C CA . GLY A 1 85 ? -9.553 6.979 10.348 1.00 97.50 85 GLY A CA 1
ATOM 598 C C . GLY A 1 85 ? -9.037 7.763 11.555 1.00 97.50 85 GLY A C 1
ATOM 599 O O . GLY A 1 85 ? -9.043 8.994 11.556 1.00 97.50 85 GLY A O 1
ATOM 600 N N . THR A 1 86 ? -8.637 7.036 12.597 1.00 97.88 86 THR A N 1
ATOM 601 C CA . THR A 1 86 ? -8.056 7.571 13.839 1.00 97.88 86 THR A CA 1
ATOM 602 C C . THR A 1 86 ? -7.234 6.491 14.544 1.00 97.88 86 THR A C 1
ATOM 604 O O . THR A 1 86 ? -7.492 5.300 14.369 1.00 97.88 86 THR A O 1
ATOM 607 N N . LEU A 1 87 ? -6.279 6.898 15.384 1.00 97.50 87 LEU A N 1
ATOM 608 C CA . LEU A 1 87 ? -5.805 6.049 16.482 1.00 97.50 87 LEU A CA 1
ATOM 609 C C . LEU A 1 87 ? -6.728 6.199 17.696 1.00 97.50 87 LEU A C 1
ATOM 611 O O . LEU A 1 87 ? -7.348 7.248 17.875 1.00 97.50 87 LEU A O 1
ATOM 615 N N . VAL A 1 88 ? -6.804 5.158 18.524 1.00 98.19 88 VAL A N 1
ATOM 616 C CA . VAL A 1 88 ? -7.517 5.143 19.806 1.00 98.19 88 VAL A CA 1
ATOM 617 C C . VAL A 1 88 ? -6.497 4.984 20.928 1.00 98.19 88 VAL A C 1
ATOM 619 O O . VAL A 1 88 ? -5.852 3.937 21.048 1.00 98.19 88 VAL A O 1
ATOM 622 N N . TRP A 1 89 ? -6.350 6.020 21.752 1.00 96.81 89 TRP A N 1
ATOM 623 C CA . TRP A 1 89 ? -5.489 6.018 22.939 1.00 96.81 89 TRP A CA 1
ATOM 624 C C . TRP A 1 89 ? -6.220 6.635 24.135 1.00 96.81 89 TRP A C 1
ATOM 626 O O . TRP A 1 89 ? -7.231 7.323 23.968 1.00 96.81 89 TRP A O 1
ATOM 636 N N . THR A 1 90 ? -5.727 6.400 25.349 1.00 95.69 90 THR A N 1
ATOM 637 C CA . THR A 1 90 ? -6.342 6.910 26.580 1.00 95.69 90 THR A CA 1
ATOM 638 C C . THR A 1 90 ? -5.477 7.961 27.278 1.00 95.69 90 THR A C 1
ATOM 640 O O . THR A 1 90 ? -4.252 7.971 27.174 1.00 95.69 90 THR A O 1
ATOM 643 N N . THR A 1 91 ? -6.140 8.865 27.992 1.00 93.00 91 THR A N 1
ATOM 644 C CA . THR A 1 91 ? -5.636 9.474 29.233 1.00 93.00 91 THR A CA 1
ATOM 645 C C . THR A 1 91 ? -6.334 8.771 30.406 1.00 93.00 91 THR A C 1
ATOM 647 O O . THR A 1 91 ? -7.329 8.083 30.161 1.00 93.00 91 THR A O 1
ATOM 650 N N . PRO A 1 92 ? -5.894 8.937 31.670 1.00 92.88 92 PRO A N 1
ATOM 651 C CA . PRO A 1 92 ? -6.542 8.298 32.822 1.00 92.88 92 PRO A CA 1
ATOM 652 C C . PRO A 1 92 ? -8.066 8.487 32.893 1.00 92.88 92 PRO A C 1
ATOM 654 O O . PRO A 1 92 ? -8.767 7.639 33.432 1.00 92.88 92 PRO A O 1
ATOM 657 N N . ASP A 1 93 ? -8.592 9.573 32.325 1.00 94.00 93 ASP A N 1
ATOM 658 C CA . ASP A 1 93 ? -9.999 9.973 32.375 1.00 94.00 93 ASP A CA 1
ATOM 659 C C . ASP A 1 93 ? -10.742 9.975 31.028 1.00 94.00 93 ASP A C 1
ATOM 661 O O . ASP A 1 93 ? -11.949 10.229 31.005 1.00 94.00 93 ASP A O 1
ATOM 665 N N . SER A 1 94 ? -10.056 9.745 29.901 1.00 95.69 94 SER A N 1
ATOM 666 C CA . SER A 1 94 ? -10.629 9.993 28.571 1.00 95.69 94 SER A CA 1
ATOM 667 C C . SER A 1 94 ? -10.141 9.033 27.492 1.00 95.69 94 SER A C 1
ATOM 669 O O . SER A 1 94 ? -8.956 8.713 27.407 1.00 95.69 94 SER A O 1
ATOM 671 N N . VAL A 1 95 ? -11.037 8.673 26.571 1.00 97.62 95 VAL A N 1
ATOM 672 C CA . VAL A 1 95 ? -10.666 8.078 25.278 1.00 97.62 95 VAL A CA 1
ATOM 673 C C . VAL A 1 95 ? -10.447 9.205 24.270 1.00 97.62 95 VAL A C 1
ATOM 675 O O . VAL A 1 95 ? -11.268 10.116 24.155 1.00 97.62 95 VAL A O 1
ATOM 678 N N . ASN A 1 96 ? -9.328 9.166 23.555 1.00 97.56 96 ASN A N 1
ATOM 679 C CA . ASN A 1 96 ? -8.882 10.224 22.658 1.00 97.56 96 ASN A CA 1
ATOM 680 C C . ASN A 1 96 ? -8.799 9.716 21.214 1.00 97.56 96 ASN A C 1
ATOM 682 O O . ASN A 1 96 ? -8.375 8.586 20.962 1.00 97.56 96 ASN A O 1
ATOM 686 N N . PHE A 1 97 ? -9.178 10.590 20.281 1.00 97.62 97 PHE A N 1
ATOM 687 C CA . PHE A 1 97 ? -9.206 10.333 18.847 1.00 97.62 97 PHE A CA 1
ATOM 688 C C . PHE A 1 97 ? -8.687 11.563 18.086 1.00 97.62 97 PHE A C 1
ATOM 690 O O . PHE A 1 97 ? -9.065 12.702 18.383 1.00 97.62 97 PHE A O 1
ATOM 697 N N . GLN A 1 98 ? -7.871 11.347 17.055 1.00 95.88 98 GLN A N 1
ATOM 698 C CA . GLN A 1 98 ? -7.604 12.346 16.021 1.00 95.88 98 GLN A CA 1
ATOM 699 C C . GLN A 1 98 ? -8.265 11.861 14.735 1.00 95.88 98 GLN A C 1
ATOM 701 O O . GLN A 1 98 ? -7.809 10.901 14.116 1.00 95.88 98 GLN A O 1
ATOM 706 N N . ILE A 1 99 ? -9.329 12.547 14.321 1.00 97.56 99 ILE A N 1
ATOM 707 C CA . ILE A 1 99 ? -9.995 12.241 13.062 1.00 97.56 99 ILE A CA 1
ATOM 708 C C . ILE A 1 99 ? -9.099 12.735 11.925 1.00 97.56 99 ILE A C 1
ATOM 710 O O . ILE A 1 99 ? -8.791 13.929 11.835 1.00 97.56 99 ILE A O 1
ATOM 714 N N . ASN A 1 100 ? -8.706 11.807 11.055 1.00 96.12 100 ASN A N 1
ATOM 715 C CA . ASN A 1 100 ? -7.981 12.068 9.818 1.00 96.12 100 ASN A CA 1
ATOM 716 C C . ASN A 1 100 ? -8.788 11.590 8.603 1.00 96.12 100 ASN A C 1
ATOM 718 O O . ASN A 1 100 ? -9.645 10.706 8.716 1.00 96.12 100 ASN A O 1
ATOM 722 N N . ARG A 1 101 ? -8.453 12.119 7.423 1.00 95.69 101 ARG A N 1
ATOM 723 C CA . ARG A 1 101 ? -8.946 11.661 6.119 1.00 95.69 101 ARG A CA 1
ATOM 724 C C . ARG A 1 101 ? -7.829 11.538 5.075 1.00 95.69 101 ARG A C 1
ATOM 726 O O . ARG A 1 101 ? -6.773 12.148 5.221 1.00 95.69 101 ARG A O 1
ATOM 733 N N . CYS A 1 102 ? -8.065 10.764 4.014 1.00 93.69 102 CYS A N 1
ATOM 734 C CA . CYS A 1 102 ? -7.140 10.627 2.873 1.00 93.69 102 CYS A CA 1
ATOM 735 C C . CYS A 1 102 ? -7.217 11.791 1.870 1.00 93.69 102 CYS A C 1
ATOM 737 O O . CYS A 1 102 ? -6.333 11.946 1.040 1.00 93.69 102 CYS A O 1
ATOM 739 N N . ASP A 1 103 ? -8.305 12.561 1.894 1.00 93.69 103 ASP A N 1
ATOM 740 C CA . ASP A 1 103 ? -8.720 13.517 0.861 1.00 93.69 103 ASP A CA 1
ATOM 741 C C . ASP A 1 103 ? -8.700 14.975 1.362 1.00 93.69 103 ASP A C 1
ATOM 743 O O . ASP A 1 103 ? -9.458 15.817 0.887 1.00 93.69 103 ASP A O 1
ATOM 747 N N . VAL A 1 104 ? -7.815 15.273 2.324 1.00 94.19 104 VAL A N 1
ATOM 748 C CA . VAL A 1 104 ? -7.637 16.609 2.913 1.00 94.19 104 VAL A CA 1
ATOM 749 C C . VAL A 1 104 ? -6.174 17.039 2.831 1.00 94.19 104 VAL A C 1
ATOM 751 O O . VAL A 1 104 ? -5.318 16.504 3.536 1.00 94.19 104 VAL A O 1
ATOM 754 N N . PHE A 1 105 ? -5.903 18.041 1.995 1.00 91.94 105 PHE A N 1
ATOM 755 C CA . PHE A 1 105 ? -4.576 18.618 1.779 1.00 91.94 105 PHE A CA 1
ATOM 756 C C . PHE A 1 105 ? -4.668 20.137 1.722 1.00 91.94 105 PHE A C 1
ATOM 758 O O . PHE A 1 105 ? -5.465 20.685 0.960 1.00 91.94 105 PHE A O 1
ATOM 765 N N . ALA A 1 106 ? -3.829 20.823 2.492 1.00 90.00 106 ALA A N 1
ATOM 766 C CA . ALA A 1 106 ? -3.849 22.278 2.535 1.00 90.00 106 ALA A CA 1
ATOM 767 C C . ALA A 1 106 ? -3.301 22.948 1.266 1.00 90.00 106 ALA A C 1
ATOM 769 O O . ALA A 1 106 ? -3.634 24.101 1.018 1.00 90.00 106 ALA A O 1
ATOM 770 N N . VAL A 1 107 ? -2.498 22.242 0.464 1.00 88.31 107 VAL A N 1
ATOM 771 C CA . VAL A 1 107 ? -1.832 22.779 -0.734 1.00 88.31 107 VAL A CA 1
ATOM 772 C C . VAL A 1 107 ? -1.842 21.779 -1.896 1.00 88.31 107 VAL A C 1
ATOM 774 O O . VAL A 1 107 ? -1.818 20.568 -1.663 1.00 88.31 107 VAL A O 1
ATOM 777 N N . ASN A 1 108 ? -1.836 22.287 -3.131 1.00 90.25 108 ASN A N 1
ATOM 778 C CA . ASN A 1 108 ? -1.599 21.535 -4.373 1.00 90.25 108 ASN A CA 1
ATOM 779 C C . ASN A 1 108 ? -0.167 21.794 -4.905 1.00 90.25 108 ASN A C 1
ATOM 781 O O . ASN A 1 108 ? 0.668 22.397 -4.223 1.00 90.25 108 ASN A O 1
ATOM 785 N N . LYS A 1 109 ? 0.127 21.379 -6.144 1.00 87.88 109 LYS A N 1
ATOM 786 C CA . LYS A 1 109 ? 1.405 21.659 -6.835 1.00 87.88 109 LYS A CA 1
ATOM 787 C C . LYS A 1 109 ? 1.733 23.140 -7.098 1.00 87.88 109 LYS A C 1
ATOM 789 O O . LYS A 1 109 ? 2.882 23.435 -7.412 1.00 87.88 109 LYS A O 1
ATOM 794 N N . ASN A 1 110 ? 0.763 24.052 -6.997 1.00 85.94 110 ASN A N 1
ATOM 795 C CA . ASN A 1 110 ? 0.893 25.470 -7.361 1.00 85.94 110 ASN A CA 1
ATOM 796 C C . ASN A 1 110 ? 1.188 26.392 -6.156 1.00 85.94 110 ASN A C 1
ATOM 798 O O . ASN A 1 110 ? 1.120 27.615 -6.292 1.00 85.94 110 ASN A O 1
ATOM 802 N N . ALA A 1 111 ? 1.509 25.835 -4.982 1.00 81.00 111 ALA A N 1
ATOM 803 C CA . ALA A 1 111 ? 1.682 26.558 -3.717 1.00 81.00 111 ALA A CA 1
ATOM 804 C C . ALA A 1 111 ? 2.678 27.749 -3.751 1.00 81.00 111 ALA A C 1
ATOM 806 O O . ALA A 1 111 ? 3.452 27.944 -4.688 1.00 81.00 111 ALA A O 1
ATOM 807 N N . SER A 1 112 ? 2.624 28.588 -2.717 1.00 68.88 112 SER A N 1
ATOM 808 C CA . SER A 1 112 ? 3.548 29.698 -2.406 1.00 68.88 112 SER A CA 1
ATOM 809 C C . SER A 1 112 ? 4.323 29.482 -1.098 1.00 68.88 112 SER A C 1
ATOM 811 O O . SER A 1 112 ? 5.372 30.089 -0.883 1.00 68.88 112 SER A O 1
ATOM 813 N N . GLY A 1 113 ? 3.819 28.626 -0.203 1.00 58.06 113 GLY A N 1
ATOM 814 C CA . GLY A 1 113 ? 4.472 28.308 1.066 1.00 58.06 113 GLY A CA 1
ATOM 815 C C . GLY A 1 113 ? 5.648 27.339 0.912 1.00 58.06 113 GLY A C 1
ATOM 816 O O . GLY A 1 113 ? 5.589 26.390 0.135 1.00 58.06 113 GLY A O 1
ATOM 817 N N . LYS A 1 114 ? 6.713 27.524 1.701 1.00 59.25 114 LYS A N 1
ATOM 818 C CA . LYS A 1 114 ? 7.834 26.565 1.772 1.00 59.25 114 LYS A CA 1
ATOM 819 C C . LYS A 1 114 ? 7.458 25.313 2.581 1.00 59.25 114 LYS A C 1
ATOM 821 O O . LYS A 1 114 ? 6.497 25.333 3.353 1.00 59.25 114 LYS A O 1
ATOM 826 N N . ARG A 1 115 ? 8.246 24.239 2.440 1.00 56.62 115 ARG A N 1
ATOM 827 C CA . ARG A 1 115 ? 8.255 23.085 3.370 1.00 56.62 115 ARG A CA 1
ATOM 828 C C . ARG A 1 115 ? 8.606 23.524 4.800 1.00 56.62 115 ARG A C 1
ATOM 830 O O . ARG A 1 115 ? 9.188 24.594 4.984 1.00 56.62 115 ARG A O 1
ATOM 837 N N . ASP A 1 116 ? 8.267 22.690 5.785 1.00 55.75 116 ASP A N 1
ATOM 838 C CA . ASP A 1 116 ? 8.328 22.996 7.227 1.00 55.75 116 ASP A CA 1
ATOM 839 C C . ASP A 1 116 ? 7.314 24.091 7.666 1.00 55.75 116 ASP A C 1
ATOM 841 O O . ASP A 1 116 ? 7.485 24.766 8.692 1.00 55.75 116 ASP A O 1
ATOM 845 N N . GLY A 1 117 ? 6.251 24.283 6.871 1.00 60.72 117 GLY A N 1
ATOM 846 C CA . GLY A 1 117 ? 5.281 25.384 6.944 1.00 60.72 117 GLY A CA 1
ATOM 847 C C . GLY A 1 117 ? 3.807 24.929 6.990 1.00 60.72 117 GLY A C 1
ATOM 848 O O . GLY A 1 117 ? 3.506 23.835 7.468 1.00 60.72 117 GLY A O 1
ATOM 849 N N . PRO A 1 118 ? 2.849 25.754 6.515 1.00 55.44 118 PRO A N 1
ATOM 850 C CA . PRO A 1 118 ? 1.441 25.348 6.354 1.00 55.44 118 PRO A CA 1
ATOM 851 C C . PRO A 1 118 ? 1.248 24.243 5.303 1.00 55.44 118 PRO A C 1
ATOM 853 O O . PRO A 1 118 ? 0.274 23.501 5.346 1.00 55.44 118 PRO A O 1
ATOM 856 N N . THR A 1 119 ? 2.207 24.100 4.387 1.00 62.66 119 THR A N 1
ATOM 857 C CA . THR A 1 119 ? 2.323 23.011 3.399 1.00 62.66 119 THR A CA 1
ATOM 858 C C . THR A 1 119 ? 2.321 21.607 4.015 1.00 62.66 119 THR A C 1
ATOM 860 O O . THR A 1 119 ? 1.989 20.631 3.338 1.00 62.66 119 THR A O 1
ATOM 863 N N . ASP A 1 120 ? 2.660 21.501 5.302 1.00 71.56 120 ASP A N 1
ATOM 864 C CA . ASP A 1 120 ? 2.689 20.246 6.050 1.00 71.56 120 ASP A CA 1
ATOM 865 C C . ASP A 1 120 ? 1.310 19.848 6.611 1.00 71.56 120 ASP A C 1
ATOM 867 O O . ASP A 1 120 ? 1.188 18.809 7.265 1.00 71.56 120 ASP A O 1
ATOM 871 N N . TYR A 1 121 ? 0.273 20.669 6.405 1.00 85.44 121 TYR A N 1
ATOM 872 C CA . TYR A 1 121 ? -1.095 20.380 6.829 1.00 85.44 121 TYR A CA 1
ATOM 873 C C . TYR A 1 121 ? -1.748 19.339 5.899 1.00 85.44 121 TYR A C 1
ATOM 875 O O . TYR A 1 121 ? -2.188 19.649 4.787 1.00 85.44 121 TYR A O 1
ATOM 883 N N . ALA A 1 122 ? -1.808 18.084 6.357 1.00 88.56 122 ALA A N 1
ATOM 884 C CA . ALA A 1 122 ? -2.290 16.950 5.567 1.00 88.56 122 ALA A CA 1
ATOM 885 C C . ALA A 1 122 ? -3.048 15.911 6.414 1.00 88.56 122 ALA A C 1
ATOM 887 O O . ALA A 1 122 ? -2.501 15.284 7.325 1.00 88.56 122 ALA A O 1
ATOM 888 N N . GLY A 1 123 ? -4.303 15.666 6.047 1.00 91.75 123 GLY A N 1
ATOM 889 C CA . GLY A 1 123 ? -5.166 14.609 6.573 1.00 91.75 123 GLY A CA 1
ATOM 890 C C . GLY A 1 123 ? -5.907 14.923 7.875 1.00 91.75 123 GLY A C 1
ATOM 891 O O . GLY A 1 123 ? -7.047 14.492 8.005 1.00 91.75 123 GLY A O 1
ATOM 892 N N . GLY A 1 124 ? -5.323 15.664 8.823 1.00 92.94 124 GLY A N 1
ATOM 893 C CA . GLY A 1 124 ? -5.993 16.009 10.089 1.00 92.94 124 GLY A CA 1
ATOM 894 C C . GLY A 1 124 ? -7.234 16.893 9.889 1.00 92.94 124 GLY A C 1
ATOM 895 O O . GLY A 1 124 ? -7.176 17.873 9.141 1.00 92.94 124 GLY A O 1
ATOM 896 N N . VAL A 1 125 ? -8.357 16.554 10.545 1.00 95.38 125 VAL A N 1
ATOM 897 C CA . VAL A 1 125 ? -9.620 17.319 10.425 1.00 95.38 125 VAL A CA 1
ATOM 898 C C . VAL A 1 125 ? -10.231 17.803 11.742 1.00 95.38 125 VAL A C 1
ATOM 900 O O . VAL A 1 125 ? -10.789 18.896 11.753 1.00 95.38 125 VAL A O 1
ATOM 903 N N . ALA A 1 126 ? -10.132 17.039 12.837 1.00 96.12 126 ALA A N 1
ATOM 904 C CA . ALA A 1 126 ? -10.516 17.471 14.191 1.00 96.12 126 ALA A CA 1
ATOM 905 C C . ALA A 1 126 ? -9.990 16.499 15.263 1.00 96.12 126 ALA A C 1
ATOM 907 O O . ALA A 1 126 ? -9.828 15.303 14.997 1.00 96.12 126 ALA A O 1
ATOM 908 N N . ARG A 1 127 ? -9.796 16.979 16.497 1.00 96.31 127 ARG A N 1
ATOM 909 C CA . ARG A 1 127 ? -9.667 16.112 17.681 1.00 96.31 127 ARG A CA 1
ATOM 910 C C . ARG A 1 127 ? -11.052 15.828 18.252 1.00 96.31 127 ARG A C 1
ATOM 912 O O . ARG A 1 127 ? -11.877 16.739 18.347 1.00 96.31 127 ARG A O 1
ATOM 919 N N . VAL A 1 128 ? -11.272 14.589 18.682 1.00 97.56 128 VAL A N 1
ATOM 920 C CA . VAL A 1 128 ? -12.414 14.209 19.520 1.00 97.56 128 VAL A CA 1
ATOM 921 C C . VAL A 1 128 ? -11.897 13.605 20.820 1.00 97.56 128 VAL A C 1
ATOM 923 O O . VAL A 1 128 ? -11.019 12.742 20.804 1.00 97.56 128 VAL A O 1
ATOM 926 N N . THR A 1 129 ? -12.454 14.046 21.945 1.00 97.38 129 THR A N 1
ATOM 927 C CA . THR A 1 129 ? -12.131 13.515 23.276 1.00 97.38 129 THR A CA 1
ATOM 928 C C . THR A 1 129 ? -13.425 13.089 23.962 1.00 97.38 129 THR A C 1
ATOM 930 O O . THR A 1 129 ? -14.374 13.867 24.036 1.00 97.38 129 THR A O 1
ATOM 933 N N . ILE A 1 130 ? -13.475 11.857 24.462 1.00 97.81 130 ILE A N 1
ATOM 934 C CA . ILE A 1 130 ? -14.581 11.325 25.264 1.00 97.81 130 ILE A CA 1
ATOM 935 C C . ILE A 1 130 ? -14.081 11.205 26.700 1.00 97.81 130 ILE A C 1
ATOM 937 O O . ILE A 1 130 ? -13.438 10.217 27.053 1.00 97.81 130 ILE A O 1
ATOM 941 N N . ASN A 1 131 ? -14.346 12.226 27.512 1.00 96.56 131 ASN A N 1
ATOM 942 C CA . ASN A 1 131 ? -14.030 12.214 28.935 1.00 96.56 131 ASN A CA 1
ATOM 943 C C . ASN A 1 131 ? -15.133 11.462 29.692 1.00 96.56 131 ASN A C 1
ATOM 945 O O . ASN A 1 131 ? -16.317 11.776 29.536 1.00 96.56 131 ASN A O 1
ATOM 949 N N . VAL A 1 132 ? -14.743 10.473 30.497 1.00 95.19 132 VAL A N 1
ATOM 950 C CA . VAL A 1 132 ? -15.651 9.665 31.330 1.00 95.19 132 VAL A CA 1
ATOM 951 C C . VAL A 1 132 ? -15.591 10.048 32.815 1.00 95.19 132 VAL A C 1
ATOM 953 O O . VAL A 1 132 ? -16.306 9.454 33.618 1.00 95.19 132 VAL A O 1
ATOM 956 N N . GLY A 1 133 ? -14.782 11.047 33.183 1.00 89.56 133 GLY A N 1
ATOM 957 C CA . GLY A 1 133 ? -14.665 11.618 34.526 1.00 89.56 133 GLY A CA 1
ATOM 958 C C . GLY A 1 133 ? -13.919 10.733 35.532 1.00 89.56 133 GLY A C 1
ATOM 959 O O . GLY A 1 133 ? -14.314 9.597 35.790 1.00 89.56 133 GLY A O 1
ATOM 960 N N . GLY A 1 134 ? -12.871 11.278 36.158 1.00 86.44 134 GLY A N 1
ATOM 961 C CA . GLY A 1 134 ? -12.008 10.552 37.104 1.00 86.44 134 GLY A CA 1
ATOM 962 C C . GLY A 1 134 ? -11.094 9.511 36.429 1.00 86.44 134 GLY A C 1
ATOM 963 O O . GLY A 1 134 ? -11.269 9.230 35.246 1.00 86.44 134 GLY A O 1
ATOM 964 N N . PRO A 1 135 ? -10.119 8.924 37.152 1.00 89.94 135 PRO A N 1
ATOM 965 C CA . PRO A 1 135 ? -9.085 8.045 36.590 1.00 89.94 135 PRO A CA 1
ATOM 966 C C . PRO A 1 135 ? -9.607 6.623 36.281 1.00 89.94 135 PRO A C 1
ATOM 968 O O . PRO A 1 135 ? -9.118 5.625 36.807 1.00 89.94 135 PRO A O 1
ATOM 971 N N . ALA A 1 136 ? -10.666 6.507 35.477 1.00 89.50 136 ALA A N 1
ATOM 972 C CA . ALA A 1 136 ? -11.300 5.227 35.161 1.00 89.50 136 ALA A CA 1
ATOM 973 C C . ALA A 1 136 ? -10.500 4.365 34.164 1.00 89.50 136 ALA A C 1
ATOM 975 O O . ALA A 1 136 ? -10.642 3.145 34.155 1.00 89.50 136 ALA A O 1
ATOM 976 N N . LEU A 1 137 ? -9.666 4.993 33.334 1.00 91.06 137 LEU A N 1
ATOM 977 C CA . LEU A 1 137 ? -8.882 4.386 32.252 1.00 91.06 137 LEU A CA 1
ATOM 978 C C . LEU A 1 137 ? -7.366 4.446 32.521 1.00 91.06 137 LEU A C 1
ATOM 980 O O . LEU A 1 137 ? -6.561 4.333 31.594 1.00 91.06 137 LEU A O 1
ATOM 984 N N . ASP A 1 138 ? -6.990 4.661 33.783 1.00 86.62 138 ASP A N 1
ATOM 985 C CA . ASP A 1 138 ? -5.604 4.647 34.251 1.00 86.62 138 ASP A CA 1
ATOM 986 C C . ASP A 1 138 ? -5.031 3.215 34.308 1.00 86.62 138 ASP A C 1
ATOM 988 O O . ASP A 1 138 ? -5.744 2.218 34.143 1.00 86.62 138 ASP A O 1
ATOM 992 N N . ARG A 1 139 ? -3.722 3.095 34.540 1.00 83.75 139 ARG A N 1
ATOM 993 C CA . ARG A 1 139 ? -3.030 1.806 34.630 1.00 83.75 139 ARG A CA 1
ATOM 994 C C . ARG A 1 139 ? -3.401 1.059 35.918 1.00 83.75 139 ARG A C 1
ATOM 996 O O . ARG A 1 139 ? -3.086 1.501 37.016 1.00 83.75 139 ARG A O 1
ATOM 1003 N N . GLY A 1 140 ? -3.952 -0.141 35.762 1.00 82.19 140 GLY A N 1
ATOM 1004 C CA . GLY A 1 140 ? -4.173 -1.111 36.837 1.00 82.19 140 GLY A CA 1
ATOM 1005 C C . GLY A 1 140 ? -4.690 -2.438 36.281 1.00 82.19 140 GLY A C 1
ATOM 1006 O O . GLY A 1 140 ? -4.993 -2.527 35.094 1.00 82.19 140 GLY A O 1
ATOM 1007 N N . ASP A 1 141 ? -4.824 -3.456 37.131 1.00 76.69 141 ASP A N 1
ATOM 1008 C CA . ASP A 1 141 ? -5.082 -4.855 36.725 1.00 76.69 141 ASP A CA 1
ATOM 1009 C C . ASP A 1 141 ? -6.390 -5.064 35.934 1.00 76.69 141 ASP A C 1
ATOM 1011 O O . ASP A 1 141 ? -6.546 -6.043 35.204 1.00 76.69 141 ASP A O 1
ATOM 1015 N N . GLY A 1 142 ? -7.339 -4.131 36.066 1.00 84.81 142 GLY A N 1
ATOM 1016 C CA . GLY A 1 142 ? -8.590 -4.107 35.306 1.00 84.81 142 GLY A CA 1
ATOM 1017 C C . GLY A 1 142 ? -8.499 -3.463 33.917 1.00 84.81 142 GLY A C 1
ATOM 1018 O O . GLY A 1 142 ? -9.519 -3.421 33.226 1.00 84.81 142 GLY A O 1
ATOM 1019 N N . PHE A 1 143 ? -7.338 -2.934 33.508 1.00 95.06 143 PHE A N 1
ATOM 1020 C CA . PHE A 1 143 ? -7.161 -2.339 32.184 1.00 95.06 143 PHE A CA 1
ATOM 1021 C C . PHE A 1 143 ? -7.028 -3.422 31.107 1.00 95.06 143 PHE A C 1
ATOM 1023 O O . PHE A 1 143 ? -6.217 -4.347 31.193 1.00 95.06 143 PHE A O 1
ATOM 1030 N N . LEU A 1 144 ? -7.815 -3.276 30.046 1.00 97.06 144 LEU A N 1
ATOM 1031 C CA . LEU A 1 144 ? -7.677 -4.060 28.825 1.00 97.06 144 LEU A CA 1
ATOM 1032 C C . LEU A 1 144 ? -8.125 -3.209 27.642 1.00 97.06 144 LEU A C 1
ATOM 1034 O O . LEU A 1 144 ? -9.252 -2.721 27.644 1.00 97.06 144 LEU A O 1
ATOM 1038 N N . GLN A 1 145 ? -7.290 -3.084 26.614 1.00 98.12 145 GLN A N 1
ATOM 1039 C CA . GLN A 1 145 ? -7.662 -2.506 25.322 1.00 98.12 145 GLN A CA 1
ATOM 1040 C C . GLN A 1 145 ? -7.340 -3.509 24.200 1.00 98.12 145 GLN A C 1
ATOM 1042 O O . GLN A 1 145 ? -6.210 -3.975 24.055 1.00 98.12 145 GLN A O 1
ATOM 1047 N N . ARG A 1 146 ? -8.349 -3.862 23.402 1.00 98.19 146 ARG A N 1
ATOM 1048 C CA . ARG A 1 146 ? -8.284 -4.851 22.320 1.00 98.19 146 ARG A CA 1
ATOM 1049 C C . ARG A 1 146 ? -8.777 -4.251 21.011 1.00 98.19 146 ARG A C 1
ATOM 1051 O O . ARG A 1 146 ? -9.915 -3.789 20.955 1.00 98.19 146 ARG A O 1
ATOM 1058 N N . LEU A 1 147 ? -7.997 -4.430 19.951 1.00 98.69 147 LEU A N 1
ATOM 1059 C CA . LEU A 1 147 ? -8.458 -4.288 18.575 1.00 98.69 147 LEU A CA 1
ATOM 1060 C C . LEU A 1 147 ? -8.823 -5.675 18.036 1.00 98.69 147 LEU A C 1
ATOM 1062 O O . LEU A 1 147 ? -7.950 -6.537 17.897 1.00 98.69 147 LEU A O 1
ATOM 1066 N N . SER A 1 148 ? -10.107 -5.899 17.750 1.00 98.44 148 SER A N 1
ATOM 1067 C CA . SER A 1 148 ? -10.544 -7.061 16.971 1.00 98.44 148 SER A CA 1
ATOM 1068 C C . SER A 1 148 ? -10.276 -6.777 15.497 1.00 98.44 148 SER A C 1
ATOM 1070 O O . SER A 1 148 ? -10.910 -5.886 14.939 1.00 98.44 148 SER A O 1
ATOM 1072 N N . LEU A 1 149 ? -9.363 -7.506 14.848 1.00 98.38 149 LEU A N 1
ATOM 1073 C CA . LEU A 1 149 ? -9.094 -7.307 13.414 1.00 98.38 149 LEU A CA 1
ATOM 1074 C C . LEU A 1 149 ? -10.225 -7.873 12.539 1.00 98.38 149 LEU A C 1
ATOM 1076 O O . LEU A 1 149 ? -10.460 -7.380 11.438 1.00 98.38 149 LEU A O 1
ATOM 1080 N N . TYR A 1 150 ? -10.955 -8.877 13.038 1.00 98.38 150 TYR A N 1
ATOM 1081 C CA . TYR A 1 150 ? -12.095 -9.459 12.324 1.00 98.38 150 TYR A CA 1
ATOM 1082 C C . TYR A 1 150 ? -13.349 -8.584 12.422 1.00 98.38 150 TYR A C 1
ATOM 1084 O O . TYR A 1 150 ? -14.039 -8.385 11.429 1.00 98.38 150 TYR A O 1
ATOM 1092 N N . ASP A 1 151 ? -13.647 -8.048 13.611 1.00 98.38 151 ASP A N 1
ATOM 1093 C CA . ASP A 1 151 ? -14.795 -7.148 13.800 1.00 98.38 151 ASP A CA 1
ATOM 1094 C C . ASP A 1 151 ? -14.461 -5.677 13.499 1.00 98.38 151 ASP A C 1
ATOM 1096 O O . ASP A 1 151 ? -15.372 -4.856 13.502 1.00 98.38 151 ASP A O 1
ATOM 1100 N N . ALA A 1 152 ? -13.173 -5.353 13.304 1.00 98.56 152 ALA A N 1
ATOM 1101 C CA . ALA A 1 152 ? -12.600 -4.007 13.164 1.00 98.56 152 ALA A CA 1
ATOM 1102 C C . ALA A 1 152 ? -12.981 -3.009 14.282 1.00 98.56 152 ALA A C 1
ATOM 1104 O O . ALA A 1 152 ? -12.957 -1.788 14.102 1.00 98.56 152 ALA A O 1
ATOM 1105 N N . GLU A 1 153 ? -13.285 -3.552 15.462 1.00 98.62 153 GLU A N 1
ATOM 1106 C CA . GLU A 1 153 ? -13.749 -2.844 16.652 1.00 98.62 153 GLU A CA 1
ATOM 1107 C C . GLU A 1 153 ? -12.623 -2.744 17.692 1.00 98.62 153 GLU A C 1
ATOM 1109 O O . GLU A 1 153 ? -12.040 -3.755 18.096 1.00 98.62 153 GLU A O 1
ATOM 1114 N N . CYS A 1 154 ? -12.349 -1.525 18.160 1.00 98.75 154 CYS A N 1
ATOM 1115 C CA . CYS A 1 154 ? -11.518 -1.266 19.330 1.00 98.75 154 CYS A CA 1
ATOM 1116 C C . CYS A 1 154 ? -12.407 -1.245 20.582 1.00 98.75 154 CYS A C 1
ATOM 1118 O O . CYS A 1 154 ? -13.237 -0.347 20.760 1.00 98.75 154 CYS A O 1
ATOM 1120 N N . SER A 1 155 ? -12.220 -2.220 21.468 1.00 98.19 155 SER A N 1
ATOM 1121 C CA . SER A 1 155 ? -12.891 -2.318 22.767 1.00 98.19 155 SER A CA 1
ATOM 1122 C C . SER A 1 155 ? -11.896 -2.095 23.901 1.00 98.19 155 SER A C 1
ATOM 1124 O O . SER A 1 155 ? -10.861 -2.760 23.931 1.00 98.19 155 SER A O 1
ATOM 1126 N N . LEU A 1 156 ? -12.220 -1.227 24.855 1.00 96.75 156 LEU A N 1
ATOM 1127 C CA . LEU A 1 156 ? -11.424 -0.998 26.060 1.00 96.75 156 LEU A CA 1
ATOM 1128 C C . LEU A 1 156 ? -12.271 -1.065 27.332 1.00 96.75 156 LEU A C 1
ATOM 1130 O O . LEU A 1 156 ? -13.473 -0.795 27.306 1.00 96.75 156 LEU A O 1
ATOM 1134 N N . SER A 1 157 ? -11.643 -1.409 28.449 1.00 95.88 157 SER A N 1
ATOM 1135 C CA . SER A 1 157 ? -12.249 -1.378 29.779 1.00 95.88 157 SER A CA 1
ATOM 1136 C C . SER A 1 157 ? -11.239 -0.998 30.853 1.00 95.88 157 SER A C 1
ATOM 1138 O O . SER A 1 157 ? -10.078 -1.391 30.770 1.00 95.88 157 SER A O 1
ATOM 1140 N N . GLY A 1 158 ? -11.719 -0.292 31.874 1.00 93.81 158 GLY A N 1
ATOM 1141 C CA . GLY A 1 158 ? -11.001 0.048 33.099 1.00 93.81 158 GLY A CA 1
ATOM 1142 C C . GLY A 1 158 ? -11.998 0.515 34.164 1.00 93.81 158 GLY A C 1
ATOM 1143 O O . GLY A 1 158 ? -13.019 1.109 33.826 1.00 93.81 158 GLY A O 1
ATOM 1144 N N . ASN A 1 159 ? -11.752 0.185 35.436 1.00 90.69 159 ASN A N 1
ATOM 1145 C CA . ASN A 1 159 ? -12.522 0.636 36.610 1.00 90.69 159 ASN A CA 1
ATOM 1146 C C . ASN A 1 159 ? -14.058 0.750 36.402 1.00 90.69 159 ASN A C 1
ATOM 1148 O O . ASN A 1 159 ? -14.647 1.824 36.521 1.00 90.69 159 ASN A O 1
ATOM 1152 N N . GLN A 1 160 ? -14.703 -0.370 36.049 1.00 92.81 160 GLN A N 1
ATOM 1153 C CA . GLN A 1 160 ? -16.153 -0.487 35.786 1.00 92.81 160 GLN A CA 1
ATOM 1154 C C . GLN A 1 160 ? -16.708 0.367 34.620 1.00 92.81 160 GLN A C 1
ATOM 1156 O O . GLN A 1 160 ? -17.918 0.373 34.399 1.00 92.81 160 GLN A O 1
ATOM 1161 N N . VAL A 1 161 ? -15.854 1.012 33.821 1.00 95.69 161 VAL A N 1
ATOM 1162 C CA . VAL A 1 161 ? -16.202 1.626 32.531 1.00 95.69 161 VAL A CA 1
ATOM 1163 C C . VAL A 1 161 ? -15.730 0.722 31.390 1.00 95.69 161 VAL A C 1
ATOM 1165 O O . VAL A 1 161 ? -14.612 0.201 31.403 1.00 95.69 161 VAL A O 1
ATOM 1168 N N . ARG A 1 162 ? -16.568 0.556 30.365 1.00 97.25 162 ARG A N 1
ATOM 1169 C CA . ARG A 1 162 ? -16.207 -0.067 29.083 1.00 97.25 162 ARG A CA 1
ATOM 1170 C C . ARG A 1 162 ? -16.534 0.889 27.940 1.00 97.25 162 ARG A C 1
ATOM 1172 O O . ARG A 1 162 ? -17.577 1.532 27.960 1.00 97.25 162 ARG A O 1
ATOM 1179 N N . VAL A 1 163 ? -15.679 0.955 26.923 1.00 98.25 163 VAL A N 1
ATOM 1180 C CA . VAL A 1 163 ? -15.944 1.690 25.676 1.00 98.25 163 VAL A CA 1
ATOM 1181 C C . VAL A 1 163 ? -15.706 0.763 24.485 1.00 98.25 163 VAL A C 1
ATOM 1183 O O . VAL A 1 163 ? -14.730 0.014 24.465 1.00 98.25 163 VAL A O 1
ATOM 1186 N N . ARG A 1 164 ? -16.589 0.794 23.483 1.00 98.44 164 ARG A N 1
ATOM 1187 C CA . ARG A 1 164 ? -16.433 0.078 22.205 1.00 98.44 164 ARG A CA 1
ATOM 1188 C C . ARG A 1 164 ? -16.568 1.057 21.049 1.00 98.44 164 ARG A C 1
ATOM 1190 O O . ARG A 1 164 ? -17.544 1.805 20.991 1.00 98.44 164 ARG A O 1
ATOM 1197 N N . CYS A 1 165 ? -15.632 1.052 20.109 1.00 98.81 165 CYS A N 1
ATOM 1198 C CA . CYS A 1 165 ? -15.646 1.990 18.991 1.00 98.81 165 CYS A CA 1
ATOM 1199 C C . CYS A 1 165 ? -15.119 1.397 17.681 1.00 98.81 165 CYS A C 1
ATOM 1201 O O . CYS A 1 165 ? -14.214 0.563 17.672 1.00 98.81 165 CYS A O 1
ATOM 1203 N N . PHE A 1 166 ? -15.702 1.844 16.570 1.00 98.88 166 PHE A N 1
ATOM 1204 C CA . PHE A 1 166 ? -15.323 1.442 15.217 1.00 98.88 166 PHE A CA 1
ATOM 1205 C C . PHE A 1 166 ? -15.660 2.549 14.207 1.00 98.88 166 PHE A C 1
ATOM 1207 O O . PHE A 1 166 ? -16.592 3.330 14.418 1.00 98.88 166 PHE A O 1
ATOM 1214 N N . VAL A 1 167 ? -14.934 2.608 13.086 1.00 98.69 167 VAL A N 1
ATOM 1215 C CA . VAL A 1 167 ? -15.298 3.472 11.948 1.00 98.69 167 VAL A CA 1
ATOM 1216 C C . VAL A 1 167 ? -16.095 2.642 10.945 1.00 98.69 167 VAL A C 1
ATOM 1218 O O . VAL A 1 167 ? -15.610 1.645 10.413 1.00 98.69 167 VAL A O 1
ATOM 1221 N N . PHE A 1 168 ? -17.345 3.027 10.706 1.00 98.44 168 PHE A N 1
ATOM 1222 C CA . PHE A 1 168 ? -18.308 2.269 9.921 1.00 98.44 168 PHE A CA 1
ATOM 1223 C C . PHE A 1 168 ? -17.794 1.981 8.501 1.00 98.44 168 PHE A C 1
ATOM 1225 O O . PHE A 1 168 ? -17.376 2.871 7.765 1.00 98.44 168 PHE A O 1
ATOM 1232 N N . ALA A 1 169 ? -17.851 0.713 8.081 1.00 97.94 169 ALA A N 1
ATOM 1233 C CA . ALA A 1 169 ? -17.110 0.252 6.903 1.00 97.94 169 ALA A CA 1
ATOM 1234 C C . ALA A 1 169 ? -17.674 0.760 5.562 1.00 97.94 169 ALA A C 1
ATOM 1236 O O . ALA A 1 169 ? -17.006 0.615 4.538 1.00 97.94 169 ALA A O 1
ATOM 1237 N N . LYS A 1 170 ? -18.896 1.321 5.560 1.00 95.75 170 LYS A N 1
ATOM 1238 C CA . LYS A 1 170 ? -19.632 1.742 4.352 1.00 95.75 170 LYS A CA 1
ATOM 1239 C C . LYS A 1 170 ? -19.983 3.243 4.321 1.00 95.75 170 LYS A C 1
ATOM 1241 O O . LYS A 1 170 ? -20.586 3.694 3.351 1.00 95.75 170 LYS A O 1
ATOM 1246 N N . SER A 1 171 ? -19.648 4.032 5.350 1.00 95.31 171 SER A N 1
ATOM 1247 C CA . SER A 1 171 ? -19.816 5.504 5.371 1.00 95.31 171 SER A CA 1
ATOM 1248 C C . SER A 1 171 ? -18.910 6.150 6.428 1.00 95.31 171 SER A C 1
ATOM 1250 O O . SER A 1 171 ? -18.489 5.479 7.364 1.00 95.31 171 SER A O 1
ATOM 1252 N N . ASP A 1 172 ? -18.625 7.447 6.306 1.00 97.44 172 ASP A N 1
ATOM 1253 C CA . ASP A 1 172 ? -17.640 8.162 7.137 1.00 97.44 172 ASP A CA 1
ATOM 1254 C C . ASP A 1 172 ? -18.198 8.530 8.526 1.00 97.44 172 ASP A C 1
ATOM 1256 O O . ASP A 1 172 ? -18.447 9.700 8.821 1.00 97.44 172 ASP A O 1
ATOM 1260 N N . ILE A 1 173 ? -18.431 7.510 9.361 1.00 98.12 173 ILE A N 1
ATOM 1261 C CA . ILE A 1 173 ? -18.993 7.610 10.717 1.00 98.12 173 ILE A CA 1
ATOM 1262 C C . ILE A 1 173 ? -18.144 6.778 11.690 1.00 98.12 173 ILE A C 1
ATOM 1264 O O . ILE A 1 173 ? -18.043 5.564 11.542 1.00 98.12 173 ILE A O 1
ATOM 1268 N N . LEU A 1 174 ? -17.586 7.410 12.719 1.00 98.75 174 LEU A N 1
ATOM 1269 C CA . LEU A 1 174 ? -17.078 6.775 13.935 1.00 98.75 174 LEU A CA 1
ATOM 1270 C C . LEU A 1 174 ? -18.244 6.600 14.920 1.00 98.75 174 LEU A C 1
ATOM 1272 O O . LEU A 1 174 ? -18.885 7.579 15.311 1.00 98.75 174 LEU A O 1
ATOM 1276 N N . ALA A 1 175 ? -18.512 5.358 15.315 1.00 98.44 175 ALA A N 1
ATOM 1277 C CA . ALA A 1 175 ? -19.497 5.008 16.333 1.00 98.44 175 ALA A CA 1
ATOM 1278 C C . ALA A 1 175 ? -18.788 4.654 17.646 1.00 98.44 175 ALA A C 1
ATOM 1280 O O . ALA A 1 175 ? -17.810 3.904 17.636 1.00 98.44 175 ALA A O 1
ATOM 1281 N N . ILE A 1 176 ? -19.284 5.176 18.770 1.00 98.56 176 ILE A N 1
ATOM 1282 C CA . ILE A 1 176 ? -18.736 4.955 20.113 1.00 98.56 176 ILE A CA 1
ATOM 1283 C C . ILE A 1 176 ? -19.887 4.569 21.052 1.00 98.56 176 ILE A C 1
ATOM 1285 O O . ILE A 1 176 ? -20.862 5.308 21.177 1.00 98.56 176 ILE A O 1
ATOM 1289 N N . GLU A 1 177 ? -19.765 3.430 21.727 1.00 97.94 177 GLU A N 1
ATOM 1290 C CA . GLU A 1 177 ? -20.605 3.024 22.858 1.00 97.94 177 GLU A CA 1
ATOM 1291 C C . GLU A 1 177 ? -19.773 3.122 24.138 1.00 97.94 177 GLU A C 1
ATOM 1293 O O . GLU A 1 177 ? -18.626 2.678 24.163 1.00 97.94 177 GLU A O 1
ATOM 1298 N N . ILE A 1 178 ? -20.355 3.682 25.194 1.00 97.56 178 ILE A N 1
ATOM 1299 C CA . ILE A 1 178 ? -19.770 3.814 26.531 1.00 97.56 178 ILE A CA 1
ATOM 1300 C C . ILE A 1 178 ? -20.739 3.140 27.502 1.00 97.56 178 ILE A C 1
ATOM 1302 O O . ILE A 1 178 ? -21.919 3.478 27.512 1.00 97.56 178 ILE A O 1
ATOM 1306 N N . ASP A 1 179 ? -20.265 2.205 28.312 1.00 96.88 179 ASP A N 1
ATOM 1307 C CA . ASP A 1 179 ? -21.039 1.477 29.315 1.00 96.88 179 ASP A CA 1
ATOM 1308 C C . ASP A 1 179 ? -20.405 1.732 30.690 1.00 96.88 179 ASP A C 1
ATOM 1310 O O . ASP A 1 179 ? -19.349 1.182 31.010 1.00 96.88 179 ASP A O 1
ATOM 1314 N N . ASP A 1 180 ? -21.006 2.642 31.463 1.00 96.38 180 ASP A N 1
ATOM 1315 C CA . ASP A 1 180 ? -20.528 3.035 32.793 1.00 96.38 180 ASP A CA 1
ATOM 1316 C C . ASP A 1 180 ? -21.303 2.286 33.882 1.00 96.38 180 ASP A C 1
ATOM 1318 O O . ASP A 1 180 ? -22.482 2.554 34.128 1.00 96.38 180 ASP A O 1
ATOM 1322 N N . GLN A 1 181 ? -20.641 1.335 34.536 1.00 95.94 181 GLN A N 1
ATOM 1323 C CA . GLN A 1 181 ? -21.214 0.513 35.604 1.00 95.94 181 GLN A CA 1
ATOM 1324 C C . GLN A 1 181 ? -20.716 0.924 36.999 1.00 95.94 181 GLN A C 1
ATOM 1326 O O . GLN A 1 181 ? -21.006 0.235 37.980 1.00 95.94 181 GLN A O 1
ATOM 1331 N N . ARG A 1 182 ? -19.998 2.053 37.116 1.00 94.69 182 ARG A N 1
ATOM 1332 C CA . ARG A 1 182 ? -19.493 2.553 38.402 1.00 94.69 182 ARG A CA 1
ATOM 1333 C C . ARG A 1 182 ? -20.627 2.844 39.373 1.00 94.69 182 ARG A C 1
ATOM 1335 O O . ARG A 1 182 ? -21.695 3.329 38.990 1.00 94.69 182 ARG A O 1
ATOM 1342 N N . GLN A 1 183 ? -20.377 2.619 40.663 1.00 93.38 183 GLN A N 1
ATOM 1343 C CA . GLN A 1 183 ? -21.364 2.929 41.700 1.00 93.38 183 GLN A CA 1
ATOM 1344 C C . GLN A 1 183 ? -21.772 4.412 41.677 1.00 93.38 183 GLN A C 1
ATOM 1346 O O . GLN A 1 183 ? -22.971 4.703 41.688 1.00 93.38 183 GLN A O 1
ATOM 1351 N N . THR A 1 184 ? -20.794 5.309 41.524 1.00 92.81 184 THR A N 1
ATOM 1352 C CA . THR A 1 184 ? -20.982 6.759 41.363 1.00 92.81 184 THR A CA 1
ATOM 1353 C C . THR A 1 184 ? -20.490 7.184 39.969 1.00 92.81 184 THR A C 1
ATOM 1355 O O . THR A 1 184 ? -19.324 7.567 39.831 1.00 92.81 184 THR A O 1
ATOM 1358 N N . PRO A 1 185 ? -21.329 7.076 38.918 1.00 93.81 185 PRO A N 1
ATOM 1359 C CA . PRO A 1 185 ? -20.961 7.495 37.565 1.00 93.81 185 PRO A CA 1
ATOM 1360 C C . PRO A 1 185 ? -20.689 9.005 37.519 1.00 93.81 185 PRO A C 1
ATOM 1362 O O . PRO A 1 185 ? -21.127 9.751 38.396 1.00 93.81 185 PRO A O 1
ATOM 1365 N N . GLN A 1 186 ? -19.982 9.463 36.488 1.00 94.38 186 GLN A N 1
ATOM 1366 C CA . GLN A 1 186 ? -19.634 10.876 36.289 1.00 94.38 186 GLN A CA 1
ATOM 1367 C C . GLN A 1 186 ? -20.261 11.427 34.995 1.00 94.38 186 GLN A C 1
ATOM 1369 O O . GLN A 1 186 ? -20.657 10.640 34.131 1.00 94.38 186 GLN A O 1
ATOM 1374 N N . PRO A 1 187 ? -20.383 12.760 34.830 1.00 94.25 187 PRO A N 1
ATOM 1375 C CA . PRO A 1 187 ? -20.873 13.347 33.587 1.00 94.25 187 PRO A CA 1
ATOM 1376 C C . PRO A 1 187 ? -19.922 13.030 32.427 1.00 94.25 187 PRO A C 1
ATOM 1378 O O . PRO A 1 187 ? -18.735 13.351 32.489 1.00 94.25 187 PRO A O 1
ATOM 1381 N N . ILE A 1 188 ? -20.437 12.425 31.356 1.00 95.50 188 ILE A N 1
ATOM 1382 C CA . ILE A 1 188 ? -19.642 12.122 30.159 1.00 95.50 188 ILE A CA 1
ATOM 1383 C C . ILE A 1 188 ? -19.571 13.387 29.301 1.00 95.50 188 ILE A C 1
ATOM 1385 O O . ILE A 1 188 ? -20.608 13.917 28.893 1.00 95.50 188 ILE A O 1
ATOM 1389 N N . ARG A 1 189 ? -18.360 13.860 28.988 1.00 96.06 189 ARG A N 1
ATOM 1390 C CA . ARG A 1 189 ? -18.145 15.022 28.108 1.00 96.06 189 ARG A CA 1
ATOM 1391 C C . ARG A 1 189 ? -17.586 14.560 26.764 1.00 96.06 189 ARG A C 1
ATOM 1393 O O . ARG A 1 189 ? -16.471 14.043 26.700 1.00 96.06 189 ARG A O 1
ATOM 1400 N N . ALA A 1 190 ? -18.351 14.764 25.694 1.00 97.06 190 ALA A N 1
ATOM 1401 C CA . ALA A 1 190 ? -17.907 14.548 24.322 1.00 97.06 190 ALA A CA 1
ATOM 1402 C C . ALA A 1 190 ? -17.448 15.883 23.718 1.00 97.06 190 ALA A C 1
ATOM 1404 O O . ALA A 1 190 ? -18.252 16.783 23.467 1.00 97.06 190 ALA A O 1
ATOM 1405 N N . GLU A 1 191 ? -16.144 16.015 23.517 1.00 96.19 191 GLU A N 1
ATOM 1406 C CA . GLU A 1 191 ? -15.467 17.226 23.058 1.00 96.19 191 GLU A CA 1
ATOM 1407 C C . GLU A 1 191 ? -15.076 17.117 21.582 1.00 96.19 191 GLU A C 1
ATOM 1409 O O . GLU A 1 191 ? -14.512 16.108 21.161 1.00 96.19 191 GLU A O 1
ATOM 1414 N N . LEU A 1 192 ? -15.320 18.185 20.822 1.00 96.31 192 LEU A N 1
ATOM 1415 C CA . LEU A 1 192 ? -14.808 18.405 19.470 1.00 96.31 192 LEU A CA 1
ATOM 1416 C C . LEU A 1 192 ? -13.869 19.621 19.504 1.00 96.31 192 LEU A C 1
ATOM 1418 O O . LEU A 1 192 ? -14.269 20.685 19.984 1.00 96.31 192 LEU A O 1
ATOM 1422 N N . ALA A 1 193 ? -12.630 19.481 19.025 1.00 95.44 193 ALA A N 1
ATOM 1423 C CA . ALA A 1 193 ? -11.580 20.486 19.222 1.00 95.44 193 ALA A CA 1
ATOM 1424 C C . ALA A 1 193 ? -10.650 20.676 18.009 1.00 95.44 193 ALA A C 1
ATOM 1426 O O . ALA A 1 193 ? -10.381 19.732 17.263 1.00 95.44 193 ALA A O 1
ATOM 1427 N N . MET A 1 194 ? -10.114 21.894 17.854 1.00 93.44 194 MET A N 1
ATOM 1428 C CA . MET A 1 194 ? -9.172 22.270 16.785 1.00 93.44 194 MET A CA 1
ATOM 1429 C C . MET A 1 194 ? -7.827 22.745 17.344 1.00 93.44 194 MET A C 1
ATOM 1431 O O . MET A 1 194 ? -7.772 23.574 18.253 1.00 93.44 194 MET A O 1
ATOM 1435 N N . TRP A 1 195 ? -6.721 22.259 16.772 1.00 88.44 195 TRP A N 1
ATOM 1436 C CA . TRP A 1 195 ? -5.373 22.576 17.261 1.00 88.44 195 TRP A CA 1
ATOM 1437 C C . TRP A 1 195 ? -4.933 24.014 16.943 1.00 88.44 195 TRP A C 1
ATOM 1439 O O . TRP A 1 195 ? -4.359 24.681 17.806 1.00 88.44 195 TRP A O 1
ATOM 1449 N N . ARG A 1 196 ? -5.192 24.501 15.721 1.00 87.38 196 ARG A N 1
ATOM 1450 C CA . ARG A 1 196 ? -4.781 25.836 15.238 1.00 87.38 196 ARG A CA 1
ATOM 1451 C C . ARG A 1 196 ? -5.739 26.967 15.677 1.00 87.38 196 ARG A C 1
ATOM 1453 O O . ARG A 1 196 ? -6.808 26.674 16.198 1.00 87.38 196 ARG A O 1
ATOM 1460 N N . PRO A 1 197 ? -5.383 28.260 15.540 1.00 89.00 197 PRO A N 1
ATOM 1461 C CA . PRO A 1 197 ? -6.343 29.374 15.602 1.00 89.00 197 PRO A CA 1
ATOM 1462 C C . PRO A 1 197 ? -7.435 29.314 14.502 1.00 89.00 197 PRO A C 1
ATOM 1464 O O . PRO A 1 197 ? -7.204 28.662 13.486 1.00 89.00 197 PRO A O 1
ATOM 1467 N N . PRO A 1 198 ? -8.586 30.011 14.655 1.00 90.44 198 PRO A N 1
ATOM 1468 C CA . PRO A 1 198 ? -9.686 30.009 13.670 1.00 90.44 198 PRO A CA 1
ATOM 1469 C C . PRO A 1 198 ? -9.354 30.563 12.274 1.00 90.44 198 PRO A C 1
ATOM 1471 O O . PRO A 1 198 ? -10.004 30.192 11.300 1.00 90.44 198 PRO A O 1
ATOM 1474 N N . ASP A 1 199 ? -8.358 31.442 12.163 1.00 92.44 199 ASP A N 1
ATOM 1475 C CA . ASP A 1 199 ? -7.781 31.907 10.897 1.00 92.44 199 ASP A CA 1
ATOM 1476 C C . ASP A 1 199 ? -6.256 31.932 11.064 1.00 92.44 199 ASP A C 1
ATOM 1478 O O . ASP A 1 199 ? -5.743 32.418 12.078 1.00 92.44 199 ASP A O 1
ATOM 1482 N N . VAL A 1 200 ? -5.537 31.358 10.102 1.00 89.00 200 VAL A N 1
ATOM 1483 C CA . VAL A 1 200 ? -4.072 31.313 10.047 1.00 89.00 200 VAL A CA 1
ATOM 1484 C C . VAL A 1 200 ? -3.655 31.638 8.621 1.00 89.00 200 VAL A C 1
ATOM 1486 O O . VAL A 1 200 ? -4.080 30.965 7.684 1.00 89.00 200 VAL A O 1
ATOM 1489 N N . ARG A 1 201 ? -2.807 32.655 8.459 1.00 87.50 201 ARG A N 1
ATOM 1490 C CA . ARG A 1 201 ? -2.306 33.132 7.163 1.00 87.50 201 ARG A CA 1
ATOM 1491 C C . ARG A 1 201 ? -0.786 33.059 7.109 1.00 87.50 201 ARG A C 1
ATOM 1493 O O . ARG A 1 201 ? -0.127 33.307 8.120 1.00 87.50 201 ARG A O 1
ATOM 1500 N N . HIS A 1 202 ? -0.237 32.730 5.944 1.00 80.12 202 HIS A N 1
ATOM 1501 C CA . HIS A 1 202 ? 1.206 32.667 5.710 1.00 80.12 202 HIS A CA 1
ATOM 1502 C C . HIS A 1 202 ? 1.495 32.778 4.205 1.00 80.12 202 HIS A C 1
ATOM 1504 O O . HIS A 1 202 ? 1.371 31.797 3.476 1.00 80.12 202 HIS A O 1
ATOM 1510 N N . GLY A 1 203 ? 1.844 33.979 3.737 1.00 80.06 203 GLY A N 1
ATOM 1511 C CA . GLY A 1 203 ? 1.789 34.291 2.304 1.00 80.06 203 GLY A CA 1
ATOM 1512 C C . GLY A 1 203 ? 0.346 34.222 1.793 1.00 80.06 203 GLY A C 1
ATOM 1513 O O . GLY A 1 203 ? -0.582 34.574 2.527 1.00 80.06 203 GLY A O 1
ATOM 1514 N N . ASP A 1 204 ? 0.160 33.710 0.575 1.00 81.69 204 ASP A N 1
ATOM 1515 C CA . ASP A 1 204 ? -1.164 33.505 -0.034 1.00 81.69 204 ASP A CA 1
ATOM 1516 C C . ASP A 1 204 ? -1.968 32.394 0.667 1.00 81.69 204 ASP A C 1
ATOM 1518 O O . ASP A 1 204 ? -3.188 32.311 0.516 1.00 81.69 204 ASP A O 1
ATOM 1522 N N . HIS A 1 205 ? -1.296 31.530 1.437 1.00 87.94 205 HIS A N 1
ATOM 1523 C CA . HIS A 1 205 ? -1.931 30.418 2.127 1.00 87.94 205 HIS A CA 1
ATOM 1524 C C . HIS A 1 205 ? -2.810 30.887 3.291 1.00 87.94 205 HIS A C 1
ATOM 1526 O O . HIS A 1 205 ? -2.327 31.534 4.230 1.00 87.94 205 HIS A O 1
ATOM 1532 N N . ARG A 1 206 ? -4.078 30.456 3.299 1.00 90.94 206 ARG A N 1
ATOM 1533 C CA . ARG A 1 206 ? -5.013 30.649 4.415 1.00 90.94 206 ARG A CA 1
ATOM 1534 C C . ARG A 1 206 ? -5.624 29.323 4.872 1.00 90.94 206 ARG A C 1
ATOM 1536 O O . ARG A 1 206 ? -6.273 28.633 4.089 1.00 90.94 206 ARG A O 1
ATOM 1543 N N . ALA A 1 207 ? -5.485 29.026 6.163 1.00 91.94 207 ALA A N 1
ATOM 1544 C CA . ALA A 1 207 ? -6.057 27.865 6.839 1.00 91.94 207 ALA A CA 1
ATOM 1545 C C . ALA A 1 207 ? -7.046 28.312 7.928 1.00 91.94 207 ALA A C 1
ATOM 1547 O O . ALA A 1 207 ? -6.649 28.808 8.983 1.00 91.94 207 ALA A O 1
ATOM 1548 N N . GLN A 1 208 ? -8.341 28.095 7.704 1.00 94.00 208 GLN A N 1
ATOM 1549 C CA . GLN A 1 208 ? -9.426 28.529 8.590 1.00 94.00 208 GLN A CA 1
ATOM 1550 C C . GLN A 1 208 ? -10.180 27.365 9.235 1.00 94.00 208 GLN A C 1
ATOM 1552 O O . GLN A 1 208 ? -10.094 26.228 8.762 1.00 94.00 208 GLN A O 1
ATOM 1557 N N . TYR A 1 209 ? -10.977 27.664 10.263 1.00 95.56 209 TYR A N 1
ATOM 1558 C CA . TYR A 1 209 ? -12.167 26.885 10.604 1.00 95.56 209 TYR A CA 1
ATOM 1559 C C . TYR A 1 209 ? -13.268 27.733 11.261 1.00 95.56 209 TYR A C 1
ATOM 1561 O O . TYR A 1 209 ? -13.006 28.774 11.861 1.00 95.56 209 TYR A O 1
ATOM 1569 N N . GLN A 1 210 ? -14.504 27.239 11.190 1.00 95.56 210 GLN A N 1
ATOM 1570 C CA . GLN A 1 210 ? -15.690 27.813 11.830 1.00 95.56 210 GLN A CA 1
ATOM 1571 C C . GLN A 1 210 ? -16.537 26.730 12.512 1.00 95.56 210 GLN A C 1
ATOM 1573 O O . GLN A 1 210 ? -16.633 25.602 12.025 1.00 95.56 210 GLN A O 1
ATOM 1578 N N . TRP A 1 211 ? -17.165 27.074 13.638 1.00 95.75 211 TRP A N 1
ATOM 1579 C CA . TRP A 1 211 ? -18.107 26.192 14.332 1.00 95.75 211 TRP A CA 1
ATOM 1580 C C . TRP A 1 211 ? -19.487 26.259 13.681 1.00 95.75 211 TRP A C 1
ATOM 1582 O O . TRP A 1 211 ? -19.968 27.334 13.330 1.00 95.75 211 TRP A O 1
ATOM 1592 N N . VAL A 1 212 ? -20.139 25.107 13.556 1.00 95.38 212 VAL A N 1
ATOM 1593 C CA . VAL A 1 212 ? -21.478 24.953 12.974 1.00 95.38 212 VAL A CA 1
ATOM 1594 C C . VAL A 1 212 ? -22.362 24.123 13.902 1.00 95.38 212 VAL A C 1
ATOM 1596 O O . VAL A 1 212 ? -21.874 23.315 14.694 1.00 95.38 212 VAL A O 1
ATOM 1599 N N . ARG A 1 213 ? -23.682 24.310 13.825 1.00 91.38 213 ARG A N 1
ATOM 1600 C CA . ARG A 1 213 ? -24.660 23.564 14.632 1.00 91.38 213 ARG A CA 1
ATOM 1601 C C . ARG A 1 213 ? -25.889 23.190 13.815 1.00 91.38 213 ARG A C 1
ATOM 1603 O O . ARG A 1 213 ? -26.289 23.925 12.917 1.00 91.38 213 ARG A O 1
ATOM 1610 N N . ASN A 1 214 ? -26.507 22.069 14.172 1.00 89.50 214 ASN A N 1
ATOM 1611 C CA . ASN A 1 214 ? -27.758 21.591 13.589 1.00 89.50 214 ASN A CA 1
ATOM 1612 C C . ASN A 1 214 ? -28.593 20.904 14.681 1.00 89.50 214 ASN A C 1
ATOM 1614 O O . ASN A 1 214 ? -28.408 19.721 14.960 1.00 89.50 214 ASN A O 1
ATOM 1618 N N . GLY A 1 215 ? -29.471 21.664 15.343 1.00 86.88 215 GLY A N 1
ATOM 1619 C CA . GLY A 1 215 ? -30.263 21.179 16.479 1.00 86.88 215 GLY A CA 1
ATOM 1620 C C . GLY A 1 215 ? -29.379 20.649 17.627 1.00 86.88 215 GLY A C 1
ATOM 1621 O O . GLY A 1 215 ? -28.590 21.431 18.179 1.00 86.88 215 GLY A O 1
ATOM 1622 N N . PRO A 1 216 ? -29.479 19.352 17.993 1.00 87.88 216 PRO A N 1
ATOM 1623 C CA . PRO A 1 216 ? -28.648 18.740 19.032 1.00 87.88 216 PRO A CA 1
ATOM 1624 C C . PRO A 1 216 ? -27.189 18.518 18.596 1.00 87.88 216 PRO A C 1
ATOM 1626 O O . PRO A 1 216 ? -26.333 18.279 19.444 1.00 87.88 216 PRO A O 1
ATOM 1629 N N . MET A 1 217 ? -26.885 18.592 17.296 1.00 93.44 217 MET A N 1
ATOM 1630 C CA . MET A 1 217 ? -25.544 18.333 16.773 1.00 93.44 217 MET A CA 1
ATOM 1631 C C . MET A 1 217 ? -24.661 19.582 16.772 1.00 93.44 217 MET A C 1
ATOM 1633 O O . MET A 1 217 ? -25.095 20.685 16.412 1.00 93.44 217 MET A O 1
ATOM 1637 N N . ILE A 1 218 ? -23.389 19.370 17.103 1.00 96.00 218 ILE A N 1
ATOM 1638 C CA . ILE A 1 218 ? -22.300 20.338 16.929 1.00 96.00 218 ILE A CA 1
ATOM 1639 C C . ILE A 1 218 ? -21.387 19.883 15.792 1.00 96.00 218 ILE A C 1
ATOM 1641 O O . ILE A 1 218 ? -21.327 18.698 15.467 1.00 96.00 218 ILE A O 1
ATOM 1645 N N . GLY A 1 219 ? -20.651 20.809 15.196 1.00 97.12 219 GLY A N 1
ATOM 1646 C CA . GLY A 1 219 ? -19.645 20.486 14.199 1.00 97.12 219 GLY A CA 1
ATOM 1647 C C . GLY A 1 219 ? -18.649 21.614 13.979 1.00 97.12 219 GLY A C 1
ATOM 1648 O O . GLY A 1 219 ? -18.809 22.727 14.482 1.00 97.12 219 GLY A O 1
ATOM 1649 N N . VAL A 1 220 ? -17.624 21.313 13.195 1.00 97.75 220 VAL A N 1
ATOM 1650 C CA . VAL A 1 220 ? -16.615 22.260 12.728 1.00 97.75 220 VAL A CA 1
ATOM 1651 C C . VAL A 1 220 ? -16.420 22.071 11.229 1.00 97.75 220 VAL A C 1
ATOM 1653 O O . VAL A 1 220 ? -16.399 20.942 10.742 1.00 97.75 220 VAL A O 1
ATOM 1656 N N . VAL A 1 221 ? -16.286 23.172 10.495 1.00 97.81 221 VAL A N 1
ATOM 1657 C CA . VAL A 1 221 ? -15.855 23.177 9.093 1.00 97.81 221 VAL A CA 1
ATOM 1658 C C . VAL A 1 221 ? -14.486 23.829 9.050 1.00 97.81 221 VAL A C 1
ATOM 1660 O O . VAL A 1 221 ? -14.363 24.979 9.464 1.00 97.81 221 VAL A O 1
ATOM 1663 N N . GLN A 1 222 ? -13.473 23.124 8.553 1.00 96.06 222 GLN A N 1
ATOM 1664 C CA . GLN A 1 222 ? -12.196 23.731 8.185 1.00 96.06 222 GLN A CA 1
ATOM 1665 C C . GLN A 1 222 ? -12.095 23.941 6.676 1.00 96.06 222 GLN A C 1
ATOM 1667 O O . GLN A 1 222 ? -12.687 23.191 5.898 1.00 96.06 222 GLN A O 1
ATOM 1672 N N . GLN A 1 223 ? -11.314 24.942 6.283 1.00 96.00 223 GLN A N 1
ATOM 1673 C CA . GLN A 1 223 ? -11.082 25.319 4.894 1.00 96.00 223 GLN A CA 1
ATOM 1674 C C . GLN A 1 223 ? -9.625 25.751 4.709 1.00 96.00 223 GLN A C 1
ATOM 1676 O O . GLN A 1 223 ? -9.067 26.449 5.558 1.00 96.00 223 GLN A O 1
ATOM 1681 N N . PHE A 1 224 ? -9.037 25.348 3.592 1.00 94.62 224 PHE A N 1
ATOM 1682 C CA . PHE A 1 224 ? -7.744 25.785 3.090 1.00 94.62 224 PHE A CA 1
ATOM 1683 C C . PHE A 1 224 ? -7.956 26.431 1.720 1.00 94.62 224 PHE A C 1
ATOM 1685 O O . PHE A 1 224 ? -8.662 25.871 0.876 1.00 94.62 224 PHE A O 1
ATOM 1692 N N . THR A 1 225 ? -7.348 27.594 1.501 1.00 93.38 225 THR A N 1
ATOM 1693 C CA . THR A 1 225 ? -7.343 28.291 0.205 1.00 93.38 225 THR A CA 1
ATOM 1694 C C . THR A 1 225 ? -5.969 28.871 -0.076 1.00 93.38 225 THR A C 1
ATOM 1696 O O . THR A 1 225 ? -5.396 29.524 0.801 1.00 93.38 225 THR A O 1
ATOM 1699 N N . GLU A 1 226 ? -5.479 28.684 -1.298 1.00 89.75 226 GLU A N 1
ATOM 1700 C CA . GLU A 1 226 ? -4.228 29.271 -1.779 1.00 89.75 226 GLU A CA 1
ATOM 1701 C C . GLU A 1 226 ? -4.234 29.298 -3.314 1.00 89.75 226 GLU A C 1
ATOM 1703 O O . GLU A 1 226 ? -4.236 28.243 -3.943 1.00 89.75 226 GLU A O 1
ATOM 1708 N N . LYS A 1 227 ? -4.234 30.490 -3.925 1.00 87.50 227 LYS A N 1
ATOM 1709 C CA . LYS A 1 227 ? -4.329 30.679 -5.389 1.00 87.50 227 LYS A CA 1
ATOM 1710 C C . LYS A 1 227 ? -5.534 29.932 -5.999 1.00 87.50 227 LYS A C 1
ATOM 1712 O O . LYS A 1 227 ? -6.673 30.291 -5.717 1.00 87.50 227 LYS A O 1
ATOM 1717 N N . ASP A 1 228 ? -5.284 28.922 -6.834 1.00 88.88 228 ASP A N 1
ATOM 1718 C CA . ASP A 1 228 ? -6.269 28.038 -7.466 1.00 88.88 228 ASP A CA 1
ATOM 1719 C C . ASP A 1 228 ? -6.691 26.851 -6.580 1.00 88.88 228 ASP A C 1
ATOM 1721 O O . ASP A 1 228 ? -7.661 26.160 -6.894 1.00 88.88 228 ASP A O 1
ATOM 1725 N N . HIS A 1 229 ? -5.981 26.598 -5.477 1.00 93.44 229 HIS A N 1
ATOM 1726 C CA . HIS A 1 229 ? -6.277 25.492 -4.575 1.00 93.44 229 HIS A CA 1
ATOM 1727 C C . HIS A 1 229 ? -7.381 25.832 -3.579 1.00 93.44 229 HIS A C 1
ATOM 1729 O O . HIS A 1 229 ? -7.329 26.838 -2.866 1.00 93.44 229 HIS A O 1
ATOM 1735 N N . HIS A 1 230 ? -8.321 24.901 -3.450 1.00 95.75 230 HIS A N 1
ATOM 1736 C CA . HIS A 1 230 ? -9.285 24.848 -2.367 1.00 95.75 230 HIS A CA 1
ATOM 1737 C C . HIS A 1 230 ? -9.363 23.420 -1.814 1.00 95.75 230 HIS A C 1
ATOM 1739 O O . HIS A 1 230 ? -9.416 22.442 -2.560 1.00 95.75 230 HIS A O 1
ATOM 1745 N N . CYS A 1 231 ? -9.417 23.292 -0.490 1.00 96.56 231 CYS A N 1
ATOM 1746 C CA . CYS A 1 231 ? -9.764 22.040 0.173 1.00 96.56 231 CYS A CA 1
ATOM 1747 C C . CYS A 1 231 ? -10.481 22.334 1.490 1.00 96.56 231 CYS A C 1
ATOM 1749 O O . CYS A 1 231 ? -9.975 23.086 2.321 1.00 96.56 231 CYS A O 1
ATOM 1751 N N . ALA A 1 232 ? -11.642 21.726 1.710 1.00 97.38 232 ALA A N 1
ATOM 1752 C CA . ALA A 1 232 ? -12.405 21.885 2.940 1.00 97.38 232 ALA A CA 1
ATOM 1753 C C . ALA A 1 232 ? -12.855 20.533 3.498 1.00 97.38 232 ALA A C 1
ATOM 1755 O O . ALA A 1 232 ? -13.032 19.558 2.765 1.00 97.38 232 ALA A O 1
ATOM 1756 N N . SER A 1 233 ? -13.078 20.482 4.812 1.00 97.81 233 SER A N 1
ATOM 1757 C CA . SER A 1 233 ? -13.649 19.312 5.481 1.00 97.81 233 SER A CA 1
ATOM 1758 C C . SER A 1 233 ? -14.526 19.706 6.660 1.00 97.81 233 SER A C 1
ATOM 1760 O O . SER A 1 233 ? -14.142 20.567 7.453 1.00 97.81 233 SER A O 1
ATOM 1762 N N . ALA A 1 234 ? -15.657 19.026 6.821 1.00 98.31 234 ALA A N 1
ATOM 1763 C CA . ALA A 1 234 ? -16.522 19.153 7.986 1.00 98.31 234 ALA A CA 1
ATOM 1764 C C . ALA A 1 234 ? -16.426 17.913 8.884 1.00 98.31 234 ALA A C 1
ATOM 1766 O O . ALA A 1 234 ? -16.344 16.786 8.391 1.00 98.31 234 ALA A O 1
ATOM 1767 N N . VAL A 1 235 ? -16.501 18.125 10.197 1.00 98.56 235 VAL A N 1
ATOM 1768 C CA . VAL A 1 235 ? -16.717 17.083 11.208 1.00 98.56 235 VAL A CA 1
ATOM 1769 C C . VAL A 1 235 ? -17.950 17.457 12.021 1.00 98.56 235 VAL A C 1
ATOM 1771 O O . VAL A 1 235 ? -18.076 18.602 12.449 1.00 98.56 235 VAL A O 1
ATOM 1774 N N . ALA A 1 236 ? -18.848 16.502 12.250 1.00 98.31 236 ALA A N 1
ATOM 1775 C CA . ALA A 1 236 ? -20.018 16.663 13.113 1.00 98.31 236 ALA A CA 1
ATOM 1776 C C . ALA A 1 236 ? -20.002 15.622 14.239 1.00 98.31 236 ALA A C 1
ATOM 1778 O O . ALA A 1 236 ? -19.486 14.521 14.050 1.00 98.31 236 ALA A O 1
ATOM 1779 N N . LEU A 1 237 ? -20.571 15.974 15.393 1.00 97.69 237 LEU A N 1
ATOM 1780 C CA . LEU A 1 237 ? -20.670 15.144 16.593 1.00 97.69 237 LEU A CA 1
ATOM 1781 C C . LEU A 1 237 ? -22.114 15.181 17.118 1.00 97.69 237 LEU A C 1
ATOM 1783 O O . LEU A 1 237 ? -22.712 16.252 17.267 1.00 97.69 237 LEU A O 1
ATOM 1787 N N . HIS A 1 238 ? -22.662 13.998 17.404 1.00 94.94 238 HIS A N 1
ATOM 1788 C CA . HIS A 1 238 ? -24.024 13.794 17.891 1.00 94.94 238 HIS A CA 1
ATOM 1789 C C . HIS A 1 238 ? -24.053 12.826 19.080 1.00 94.94 238 HIS A C 1
ATOM 1791 O O . HIS A 1 238 ? -23.410 11.776 19.063 1.00 94.94 238 HIS A O 1
ATOM 1797 N N . ILE A 1 239 ? -24.866 13.158 20.081 1.00 93.38 239 ILE A N 1
ATOM 1798 C CA . ILE A 1 239 ? -25.330 12.236 21.120 1.00 93.38 239 ILE A CA 1
ATOM 1799 C C . ILE A 1 239 ? -26.852 12.116 20.927 1.00 93.38 239 ILE A C 1
ATOM 1801 O O . ILE A 1 239 ? -27.536 13.108 21.172 1.00 93.38 239 ILE A O 1
ATOM 1805 N N . PRO A 1 240 ? -27.410 10.967 20.489 1.00 86.56 240 PRO A N 1
ATOM 1806 C CA . PRO A 1 240 ? -28.828 10.871 20.100 1.00 86.56 240 PRO A CA 1
ATOM 1807 C C . PRO A 1 240 ? -29.866 11.041 21.223 1.00 86.56 240 PRO A C 1
ATOM 1809 O O . PRO A 1 240 ? -31.065 10.940 20.976 1.00 86.56 240 PRO A O 1
ATOM 1812 N N . THR A 1 241 ? -29.439 11.270 22.465 1.00 76.75 241 THR A N 1
ATOM 1813 C CA . THR A 1 241 ? -30.330 11.483 23.611 1.00 76.75 241 THR A CA 1
ATOM 1814 C C . THR A 1 241 ? -30.587 12.972 23.838 1.00 76.75 241 THR A C 1
ATOM 1816 O O . THR A 1 241 ? -29.637 13.731 24.038 1.00 76.75 241 THR A O 1
ATOM 1819 N N . GLY A 1 242 ? -31.852 13.378 23.979 1.00 70.69 242 GLY A N 1
ATOM 1820 C CA . GLY A 1 242 ? -32.229 14.758 24.336 1.00 70.69 242 GLY A CA 1
ATOM 1821 C C . GLY A 1 242 ? -31.752 15.248 25.717 1.00 70.69 242 GLY A C 1
ATOM 1822 O O . GLY A 1 242 ? -31.981 16.397 26.065 1.00 70.69 242 GLY A O 1
ATOM 1823 N N . ALA A 1 243 ? -31.083 14.398 26.505 1.00 79.19 243 ALA A N 1
ATOM 1824 C CA . ALA A 1 243 ? -30.502 14.739 27.804 1.00 79.19 243 ALA A CA 1
ATOM 1825 C C . ALA A 1 243 ? -29.117 15.420 27.723 1.00 79.19 243 ALA A C 1
ATOM 1827 O O . ALA A 1 243 ? -28.575 15.815 28.754 1.00 79.19 243 ALA A O 1
ATOM 1828 N N . ALA A 1 244 ? -28.513 15.532 26.534 1.00 86.38 244 ALA A N 1
ATOM 1829 C CA . ALA A 1 244 ? -27.228 16.210 26.375 1.00 86.38 244 ALA A CA 1
ATOM 1830 C C . ALA A 1 244 ? -27.370 17.740 26.510 1.00 86.38 244 ALA A C 1
ATOM 1832 O O . ALA A 1 244 ? -28.336 18.336 26.039 1.00 86.38 244 ALA A O 1
ATOM 1833 N N . THR A 1 245 ? -26.379 18.390 27.119 1.00 88.81 245 THR A N 1
ATOM 1834 C CA . THR A 1 245 ? -26.280 19.855 27.242 1.00 88.81 245 THR A CA 1
ATOM 1835 C C . THR A 1 245 ? -25.152 20.381 26.361 1.00 88.81 245 THR A C 1
ATOM 1837 O O . THR A 1 245 ? -24.068 19.800 26.334 1.00 88.81 245 THR A O 1
ATOM 1840 N N . TYR A 1 246 ? -25.385 21.489 25.654 1.00 89.00 246 TYR A N 1
ATOM 1841 C CA . TYR A 1 246 ? -24.330 22.180 24.911 1.00 89.00 246 TYR A CA 1
ATOM 1842 C C . TYR A 1 246 ? -23.517 23.064 25.859 1.00 89.00 246 TYR A C 1
ATOM 1844 O O . TYR A 1 246 ? -24.092 23.887 26.582 1.00 89.00 246 TYR A O 1
ATOM 1852 N N . VAL A 1 247 ? -22.191 22.919 25.818 1.00 85.50 247 VAL A N 1
ATOM 1853 C CA . VAL A 1 247 ? -21.251 23.745 26.584 1.00 85.50 247 VAL A CA 1
ATOM 1854 C C . VAL A 1 247 ? -20.217 24.368 25.648 1.00 85.50 247 VAL A C 1
ATOM 1856 O O . VAL A 1 247 ? -19.592 23.703 24.815 1.00 85.50 247 VAL A O 1
ATOM 1859 N N . GLU A 1 248 ? -20.042 25.673 25.819 1.00 81.69 248 GLU A N 1
ATOM 1860 C CA . GLU A 1 248 ? -19.054 26.498 25.138 1.00 81.69 248 GLU A CA 1
ATOM 1861 C C . GLU A 1 248 ? -18.115 27.088 26.203 1.00 81.69 248 GLU A C 1
ATOM 1863 O O . GLU A 1 248 ? -18.547 27.957 26.966 1.00 81.69 248 GLU A O 1
ATOM 1868 N N . PRO A 1 249 ? -16.873 26.576 26.319 1.00 65.88 249 PRO A N 1
ATOM 1869 C CA . PRO A 1 249 ? -15.902 27.081 27.285 1.00 65.88 249 PRO A CA 1
ATOM 1870 C C . PRO A 1 249 ? -15.492 28.520 26.955 1.00 65.88 249 PRO A C 1
ATOM 1872 O O . PRO A 1 249 ? -14.994 28.791 25.857 1.00 65.88 249 PRO A O 1
ATOM 1875 N N . ASP A 1 250 ? -15.704 29.437 27.898 1.00 53.34 250 ASP A N 1
ATOM 1876 C CA . ASP A 1 250 ? -15.365 30.848 27.725 1.00 53.34 250 ASP A CA 1
ATOM 1877 C C . ASP A 1 250 ? -13.914 31.153 28.146 1.00 53.34 250 ASP A C 1
ATOM 1879 O O . ASP A 1 250 ? -13.249 30.352 28.807 1.00 53.34 250 ASP A O 1
ATOM 1883 N N . VAL A 1 251 ? -13.396 32.311 27.737 1.00 45.00 251 VAL A N 1
ATOM 1884 C CA . VAL A 1 251 ? -11.974 32.669 27.898 1.00 45.00 251 VAL A CA 1
ATOM 1885 C C . VAL A 1 251 ? -11.604 32.958 29.360 1.00 45.00 251 VAL A C 1
ATOM 1887 O O . VAL A 1 251 ? -10.456 32.751 29.746 1.00 45.00 251 VAL A O 1
ATOM 1890 N N . GLU A 1 252 ? -12.573 33.383 30.173 1.00 34.38 252 GLU A N 1
ATOM 1891 C CA . GLU A 1 252 ? -12.385 33.862 31.553 1.00 34.38 252 GLU A CA 1
ATOM 1892 C C . GLU A 1 252 ? -13.031 32.928 32.599 1.00 34.38 252 GLU A C 1
ATOM 1894 O O . GLU A 1 252 ? -13.613 33.365 33.587 1.00 34.38 252 GLU A O 1
ATOM 1899 N N . GLY A 1 253 ? -12.953 31.611 32.381 1.00 32.31 253 GLY A N 1
ATOM 1900 C CA . GLY A 1 253 ? -13.250 30.597 33.407 1.00 32.31 253 GLY A CA 1
ATOM 1901 C C . GLY A 1 253 ? -14.731 30.313 33.708 1.00 32.31 253 GLY A C 1
ATOM 1902 O O . GLY A 1 253 ? -15.017 29.418 34.499 1.00 32.31 253 GLY A O 1
ATOM 1903 N N . GLY A 1 254 ? -15.676 31.012 33.075 1.00 33.88 254 GLY A N 1
ATOM 1904 C CA . GLY A 1 254 ? -17.110 30.712 33.173 1.00 33.88 254 GLY A CA 1
ATOM 1905 C C . GLY A 1 254 ? -17.595 29.714 32.111 1.00 33.88 254 GLY A C 1
ATOM 1906 O O . GLY A 1 254 ? -17.427 29.950 30.915 1.00 33.88 254 GLY A O 1
ATOM 1907 N N . GLU A 1 255 ? -18.264 28.627 32.510 1.00 39.56 255 GLU A N 1
ATOM 1908 C CA . GLU A 1 255 ? -18.991 27.759 31.567 1.00 39.56 255 GLU A CA 1
ATOM 1909 C C . GLU A 1 255 ? -20.324 28.407 31.143 1.00 39.56 255 GLU A C 1
ATOM 1911 O O . GLU A 1 255 ? -21.246 28.541 31.950 1.00 39.56 255 GLU A O 1
ATOM 1916 N N . LYS A 1 256 ? -20.487 28.743 29.855 1.00 42.97 256 LYS A N 1
ATOM 1917 C CA . LYS A 1 256 ? -21.792 29.142 29.292 1.00 42.97 256 LYS A CA 1
ATOM 1918 C C . LYS A 1 256 ? -22.579 27.907 28.844 1.00 42.97 256 LYS A C 1
ATOM 1920 O O . LYS A 1 256 ? -22.606 27.555 27.664 1.00 42.97 256 LYS A O 1
ATOM 1925 N N . SER A 1 257 ? -23.226 27.243 29.800 1.00 36.38 257 SER A N 1
ATOM 1926 C CA . SER A 1 257 ? -24.131 26.115 29.545 1.00 36.38 257 SER A CA 1
ATOM 1927 C C . SER A 1 257 ? -25.479 26.577 28.966 1.00 36.38 257 SER A C 1
ATOM 1929 O O . SER A 1 257 ? -25.993 27.647 29.303 1.00 36.38 257 SER A O 1
ATOM 1931 N N . ARG A 1 258 ? -26.065 25.783 28.056 1.00 45.25 258 ARG A N 1
ATOM 1932 C CA . ARG A 1 258 ? -27.418 26.018 27.508 1.00 45.25 258 ARG A CA 1
ATOM 1933 C C . ARG A 1 258 ? -28.178 24.690 27.335 1.00 45.25 258 ARG A C 1
ATOM 1935 O O . ARG A 1 258 ? -27.685 23.829 26.598 1.00 45.25 258 ARG A O 1
ATOM 1942 N N . PRO A 1 259 ? -29.365 24.511 27.954 1.00 38.41 259 PRO A N 1
ATOM 1943 C CA . PRO A 1 259 ? -30.171 23.299 27.785 1.00 38.41 259 PRO A CA 1
ATOM 1944 C C . PRO A 1 259 ? -30.592 23.074 26.328 1.00 38.41 259 PRO A C 1
ATOM 1946 O O . PRO A 1 259 ? -30.970 24.021 25.636 1.00 38.41 259 PRO A O 1
ATOM 1949 N N . ILE A 1 260 ? -30.598 21.818 25.872 1.00 39.34 260 ILE A N 1
ATOM 1950 C CA . ILE A 1 260 ? -31.118 21.441 24.546 1.00 39.34 260 ILE A CA 1
ATOM 1951 C C . ILE A 1 260 ? -32.634 21.188 24.652 1.00 39.34 260 ILE A C 1
ATOM 1953 O O . ILE A 1 260 ? -33.129 20.077 24.498 1.00 39.34 260 ILE A O 1
ATOM 1957 N N . GLY A 1 261 ? -33.376 22.255 24.964 1.00 29.50 261 GLY A N 1
ATOM 1958 C CA . GLY A 1 261 ? -34.835 22.291 24.822 1.00 29.50 261 GLY A CA 1
ATOM 1959 C C . GLY A 1 261 ? -35.263 22.535 23.368 1.00 29.50 261 GLY A C 1
ATOM 1960 O O . GLY A 1 261 ? -34.430 22.849 22.517 1.00 29.50 261 GLY A O 1
ATOM 1961 N N . ASN A 1 262 ? -36.568 22.431 23.090 1.00 31.17 262 ASN A N 1
ATOM 1962 C CA . ASN A 1 262 ? -37.166 22.610 21.756 1.00 31.17 262 ASN A CA 1
ATOM 1963 C C . ASN A 1 262 ? -37.040 24.053 21.216 1.00 31.17 262 ASN A C 1
ATOM 1965 O O . ASN A 1 262 ? -38.017 24.797 21.140 1.00 31.17 262 ASN A O 1
ATOM 1969 N N . MET A 1 263 ? -35.839 24.450 20.793 1.00 28.55 263 MET A N 1
ATOM 1970 C CA . MET A 1 263 ? -35.652 25.617 19.936 1.00 28.55 263 MET A CA 1
ATOM 1971 C C . MET A 1 263 ? -36.140 25.291 18.523 1.00 28.55 263 MET A C 1
ATOM 1973 O O . MET A 1 263 ? -35.609 24.395 17.864 1.00 28.55 263 MET A O 1
ATOM 1977 N N . LEU A 1 264 ? -37.146 26.042 18.061 1.00 27.52 264 LEU A N 1
ATOM 1978 C CA . LEU A 1 264 ? -37.618 26.016 16.676 1.00 27.52 264 LEU A CA 1
ATOM 1979 C C . LEU A 1 264 ? -36.436 26.158 15.711 1.00 27.52 264 LEU A C 1
ATOM 1981 O O . LEU A 1 264 ? -35.565 27.007 15.900 1.00 27.52 264 LEU A O 1
ATOM 1985 N N . ALA A 1 265 ? -36.407 25.310 14.683 1.00 27.14 265 ALA A N 1
ATOM 1986 C CA . ALA A 1 265 ? -35.261 25.177 13.797 1.00 27.14 265 ALA A CA 1
ATOM 1987 C C . ALA A 1 265 ? -35.058 26.429 12.928 1.00 27.14 265 ALA A C 1
ATOM 1989 O O . ALA A 1 265 ? -35.599 26.534 11.828 1.00 27.14 265 ALA A O 1
ATOM 1990 N N . SER A 1 266 ? -34.202 27.344 13.384 1.00 26.00 266 SER A N 1
ATOM 1991 C CA . SER A 1 266 ? -33.679 28.480 12.617 1.00 26.00 266 SER A CA 1
ATOM 1992 C C . SER A 1 266 ? -32.657 28.039 11.557 1.00 26.00 266 SER A C 1
ATOM 1994 O O . SER A 1 266 ? -31.532 28.535 11.489 1.00 26.00 266 SER A O 1
ATOM 1996 N N . ARG A 1 267 ? -33.050 27.091 10.697 1.00 28.25 267 ARG A N 1
ATOM 1997 C CA . ARG A 1 267 ? -32.355 26.830 9.434 1.00 28.25 267 ARG A CA 1
ATOM 1998 C C . ARG A 1 267 ? -32.787 27.870 8.405 1.00 28.25 267 ARG A C 1
ATOM 2000 O O . ARG A 1 267 ? -33.979 28.079 8.193 1.00 28.25 267 ARG A O 1
ATOM 2007 N N . PHE A 1 268 ? -31.814 28.449 7.713 1.00 29.53 268 PHE A N 1
ATOM 2008 C CA . PHE A 1 268 ? -32.062 29.170 6.471 1.00 29.53 268 PHE A CA 1
ATOM 2009 C C . PHE A 1 268 ? -32.712 28.228 5.447 1.00 29.53 268 PHE A C 1
ATOM 2011 O O . PHE A 1 268 ? -32.250 27.101 5.253 1.00 29.53 268 PHE A O 1
ATOM 2018 N N . SER A 1 269 ? -33.752 28.704 4.765 1.00 31.89 269 SER A N 1
ATOM 2019 C CA . SER A 1 269 ? -34.204 28.144 3.492 1.00 31.89 269 SER A CA 1
ATOM 2020 C C . SER A 1 269 ? -33.986 29.196 2.405 1.00 31.89 269 SER A C 1
ATOM 2022 O O . SER A 1 269 ? -34.215 30.383 2.631 1.00 31.89 269 SER A O 1
ATOM 2024 N N . VAL A 1 270 ? -33.495 28.780 1.234 1.00 34.41 270 VAL A N 1
ATOM 2025 C CA . VAL A 1 270 ? -33.309 29.692 0.095 1.00 34.41 270 VAL A CA 1
ATOM 2026 C C . VAL A 1 270 ? -34.670 29.903 -0.568 1.00 34.41 270 VAL A C 1
ATOM 2028 O O . VAL A 1 270 ? -35.068 29.159 -1.464 1.00 34.41 270 VAL A O 1
ATOM 2031 N N . SER A 1 271 ? -35.411 30.898 -0.085 1.00 45.53 271 SER A N 1
ATOM 2032 C CA . SER A 1 271 ? -36.674 31.338 -0.684 1.00 45.53 271 SER A CA 1
ATOM 2033 C C . SER A 1 271 ? -36.439 31.893 -2.088 1.00 45.53 271 SER A C 1
ATOM 2035 O O . SER A 1 271 ? -35.492 32.649 -2.306 1.00 45.53 271 SER A O 1
ATOM 2037 N N . THR A 1 272 ? -37.311 31.548 -3.032 1.00 41.53 272 THR A N 1
ATOM 2038 C CA . THR A 1 272 ? -37.175 31.933 -4.444 1.00 41.53 272 THR A CA 1
ATOM 2039 C C . THR A 1 272 ? -38.209 32.992 -4.819 1.00 41.53 272 THR A C 1
ATOM 2041 O O . THR A 1 272 ? -39.397 32.804 -4.554 1.00 41.53 272 THR A O 1
ATOM 2044 N N . LEU A 1 273 ? -37.775 34.075 -5.468 1.00 42.91 273 LEU A N 1
ATOM 2045 C CA . LEU A 1 273 ? -38.683 34.990 -6.167 1.00 42.91 273 LEU A CA 1
ATOM 2046 C C . LEU A 1 273 ? -38.983 34.448 -7.571 1.00 42.91 273 LEU A C 1
ATOM 2048 O O . LEU A 1 273 ? -38.093 33.878 -8.210 1.00 42.91 273 LEU A O 1
ATOM 2052 N N . THR A 1 274 ? -40.214 34.654 -8.054 1.00 41.97 274 THR A N 1
ATOM 2053 C CA . THR A 1 274 ? -40.616 34.271 -9.416 1.00 41.97 274 THR A CA 1
ATOM 2054 C C . THR A 1 274 ? -41.317 35.426 -10.129 1.00 41.97 274 THR A C 1
ATOM 2056 O O . THR A 1 274 ? -42.249 36.018 -9.588 1.00 41.97 274 THR A O 1
ATOM 2059 N N . LYS A 1 275 ? -40.871 35.721 -11.354 1.00 43.31 275 LYS A N 1
ATOM 2060 C CA . LYS A 1 275 ? -41.507 36.638 -12.316 1.00 43.31 275 LYS A CA 1
ATOM 2061 C C . LYS A 1 275 ? -41.249 36.085 -13.709 1.00 43.31 275 LYS A C 1
ATOM 2063 O O . LYS A 1 275 ? -40.100 35.777 -14.032 1.00 43.31 275 LYS A O 1
ATOM 2068 N N . ASN A 1 276 ? -42.300 35.867 -14.498 1.00 45.38 276 ASN A N 1
ATOM 2069 C CA . ASN A 1 276 ? -42.206 35.246 -15.831 1.00 45.38 276 ASN A CA 1
ATOM 2070 C C . ASN A 1 276 ? -41.376 33.936 -15.843 1.00 45.38 276 ASN A C 1
ATOM 2072 O O . ASN A 1 276 ? -40.620 33.665 -16.772 1.00 45.38 276 ASN A O 1
ATOM 2076 N N . ARG A 1 277 ? -41.522 33.114 -14.789 1.00 42.69 277 ARG A N 1
ATOM 2077 C CA . ARG A 1 277 ? -40.828 31.823 -14.553 1.00 42.69 277 ARG A CA 1
ATOM 2078 C C . ARG A 1 277 ? -39.304 31.869 -14.328 1.00 42.69 277 ARG A C 1
ATOM 2080 O O . ARG A 1 277 ? -38.729 30.814 -14.058 1.00 42.69 277 ARG A O 1
ATOM 2087 N N . ALA A 1 278 ? -38.653 33.032 -14.347 1.00 40.34 278 ALA A N 1
ATOM 2088 C CA . ALA A 1 278 ? -37.266 33.149 -13.886 1.00 40.34 278 ALA A CA 1
ATOM 2089 C C . ALA A 1 278 ? -37.186 32.959 -12.358 1.00 40.34 278 ALA A C 1
ATOM 2091 O O . ALA A 1 278 ? -38.046 33.458 -11.631 1.00 40.34 278 ALA A O 1
ATOM 2092 N N . ARG A 1 279 ? -36.164 32.237 -11.873 1.00 43.91 279 ARG A N 1
ATOM 2093 C CA . ARG A 1 279 ? -35.909 31.994 -10.440 1.00 43.91 279 ARG A CA 1
ATOM 2094 C C . ARG A 1 279 ? -34.731 32.827 -9.955 1.00 43.91 279 ARG A C 1
ATOM 2096 O O . ARG A 1 279 ? -33.661 32.768 -10.553 1.00 43.91 279 ARG A O 1
ATOM 2103 N N . ILE A 1 280 ? -34.922 33.547 -8.853 1.00 40.91 280 ILE A N 1
ATOM 2104 C CA . ILE A 1 280 ? -33.939 34.491 -8.306 1.00 40.91 280 ILE A CA 1
ATOM 2105 C C . ILE A 1 280 ? -33.622 34.120 -6.843 1.00 40.91 280 ILE A C 1
ATOM 2107 O O . ILE A 1 280 ? -34.565 33.916 -6.068 1.00 40.91 280 ILE A O 1
ATOM 2111 N N . PRO A 1 281 ? -32.334 34.015 -6.448 1.00 39.75 281 PRO A N 1
ATOM 2112 C CA . PRO A 1 281 ? -31.938 33.816 -5.055 1.00 39.75 281 PRO A CA 1
ATOM 2113 C C . PRO A 1 281 ? -32.085 35.114 -4.246 1.00 39.75 281 PRO A C 1
ATOM 2115 O O . PRO A 1 281 ? -31.844 36.206 -4.754 1.00 39.75 281 PRO A O 1
ATOM 2118 N N . MET A 1 282 ? -32.454 34.991 -2.971 1.00 44.28 282 MET A N 1
ATOM 2119 C CA . MET A 1 282 ? -32.639 36.123 -2.055 1.00 44.28 282 MET A CA 1
ATOM 2120 C C . MET A 1 282 ? -31.968 35.863 -0.709 1.00 44.28 282 MET A C 1
ATOM 2122 O O . MET A 1 282 ? -31.907 34.717 -0.257 1.00 44.28 282 MET A O 1
ATOM 2126 N N . THR A 1 283 ? -31.556 36.937 -0.035 1.00 41.69 283 THR A N 1
ATOM 2127 C CA . THR A 1 283 ? -31.101 36.892 1.360 1.00 41.69 283 THR A CA 1
ATOM 2128 C C . THR A 1 283 ? -32.196 37.446 2.268 1.00 41.69 283 THR A C 1
ATOM 2130 O O . THR A 1 283 ? -32.682 38.555 2.041 1.00 41.69 283 THR A O 1
ATOM 2133 N N . ILE A 1 284 ? -32.567 36.685 3.304 1.00 40.41 284 ILE A N 1
ATOM 2134 C CA . ILE A 1 284 ? -33.470 37.133 4.374 1.00 40.41 284 ILE A CA 1
ATOM 2135 C C . ILE A 1 284 ? -32.645 37.406 5.634 1.00 40.41 284 ILE A C 1
ATOM 2137 O O . ILE A 1 284 ? -31.986 36.500 6.150 1.00 40.41 284 ILE A O 1
ATOM 2141 N N . SER A 1 285 ? -32.746 38.624 6.163 1.00 41.00 285 SER A N 1
ATOM 2142 C CA . SER A 1 285 ? -32.178 39.019 7.456 1.00 41.00 285 SER A CA 1
ATOM 2143 C C . SER A 1 285 ? -33.287 39.148 8.503 1.00 41.00 285 SER A C 1
ATOM 2145 O O . SER A 1 285 ? -34.319 39.770 8.259 1.00 41.00 285 SER A O 1
ATOM 2147 N N . ASN A 1 286 ? -33.083 38.561 9.683 1.00 40.81 286 ASN A N 1
ATOM 2148 C CA . ASN A 1 286 ? -34.021 38.649 10.805 1.00 40.81 286 ASN A CA 1
ATOM 2149 C C . ASN A 1 286 ? -33.682 39.875 11.667 1.00 40.81 286 ASN A C 1
ATOM 2151 O O . ASN A 1 286 ? -32.627 39.913 12.303 1.00 40.81 286 ASN A O 1
ATOM 2155 N N . LEU A 1 287 ? -34.576 40.863 11.681 1.00 43.62 287 LEU A N 1
ATOM 2156 C CA . LEU A 1 287 ? -34.519 42.025 12.560 1.00 43.62 287 LEU A CA 1
ATOM 2157 C C . LEU A 1 287 ? -35.337 41.737 13.828 1.00 43.62 287 LEU A C 1
ATOM 2159 O O . LEU A 1 287 ? -36.375 41.072 13.791 1.00 43.62 287 LEU A O 1
ATOM 2163 N N . GLN A 1 288 ? -34.864 42.242 14.970 1.00 38.78 288 GLN A N 1
ATOM 2164 C CA . GLN A 1 288 ? -35.471 41.957 16.273 1.00 38.78 288 GLN A CA 1
ATOM 2165 C C . GLN A 1 288 ? -36.984 42.247 16.292 1.00 38.78 288 GLN A C 1
ATOM 2167 O O . GLN A 1 288 ? -37.479 43.144 15.612 1.00 38.78 288 GLN A O 1
ATOM 2172 N N . ASN A 1 289 ? -37.715 41.475 17.101 1.00 37.88 289 ASN A N 1
ATOM 2173 C CA . ASN A 1 289 ? -39.181 41.494 17.197 1.00 37.88 289 ASN A CA 1
ATOM 2174 C C . ASN A 1 289 ? -39.916 41.010 15.927 1.00 37.88 289 ASN A C 1
ATOM 2176 O O . ASN A 1 289 ? -41.013 41.473 15.624 1.00 37.88 289 ASN A O 1
ATOM 2180 N N . GLY A 1 290 ? -39.332 40.044 15.204 1.00 40.31 290 GLY A N 1
ATOM 2181 C CA . GLY A 1 290 ? -40.020 39.285 14.148 1.00 40.31 290 GLY A CA 1
ATOM 2182 C C . GLY A 1 290 ? -40.229 40.049 12.841 1.00 40.31 290 GLY A C 1
ATOM 2183 O O . GLY A 1 290 ? -41.133 39.719 12.081 1.00 40.31 290 GLY A O 1
ATOM 2184 N N . THR A 1 291 ? -39.420 41.076 12.580 1.00 39.00 291 THR A N 1
ATOM 2185 C CA . THR A 1 291 ? -39.443 41.817 11.310 1.00 39.00 291 THR A CA 1
ATOM 2186 C C . THR A 1 291 ? -38.352 41.267 10.390 1.00 39.00 291 THR A C 1
ATOM 2188 O O . THR A 1 291 ? -37.273 40.918 10.860 1.00 39.00 291 THR A O 1
ATOM 2191 N N . TYR A 1 292 ? -38.603 41.172 9.084 1.00 44.34 292 TYR A N 1
ATOM 2192 C CA . TYR A 1 292 ? -37.675 40.534 8.144 1.00 44.34 292 TYR A CA 1
ATOM 2193 C C . TYR A 1 292 ? -37.284 41.504 7.023 1.00 44.34 292 TYR A C 1
ATOM 2195 O O . TYR A 1 292 ? -38.144 42.020 6.313 1.00 44.34 292 TYR A O 1
ATOM 2203 N N . GLU A 1 293 ? -35.985 41.749 6.849 1.00 42.66 293 GLU A N 1
ATOM 2204 C CA . GLU A 1 293 ? -35.458 42.467 5.681 1.00 42.66 293 GLU A CA 1
ATOM 2205 C C . GLU A 1 293 ? -35.213 41.450 4.558 1.00 42.66 293 GLU A C 1
ATOM 2207 O O . GLU A 1 293 ? -34.555 40.427 4.776 1.00 42.66 293 GLU A O 1
ATOM 2212 N N . LEU A 1 294 ? -35.747 41.721 3.363 1.00 42.69 294 LEU A N 1
ATOM 2213 C CA . LEU A 1 294 ? -35.425 40.979 2.147 1.00 42.69 294 LEU A CA 1
ATOM 2214 C C . LEU A 1 294 ? -34.557 41.849 1.240 1.00 42.69 294 LEU A C 1
ATOM 2216 O O . LEU A 1 294 ? -34.974 42.927 0.813 1.00 42.69 294 LEU A O 1
ATOM 2220 N N . THR A 1 295 ? -33.373 41.338 0.905 1.00 43.06 295 THR A N 1
ATOM 2221 C CA . THR A 1 295 ? -32.450 41.988 -0.030 1.00 43.06 295 THR A CA 1
ATOM 2222 C C . THR A 1 295 ? -32.330 41.147 -1.295 1.00 43.06 295 THR A C 1
ATOM 2224 O O . THR A 1 295 ? -31.951 39.972 -1.243 1.00 43.06 295 THR A O 1
ATOM 2227 N N . THR A 1 296 ? -32.636 41.764 -2.436 1.00 43.72 296 THR A N 1
ATOM 2228 C CA . THR A 1 296 ? -32.417 41.197 -3.774 1.00 43.72 296 THR A CA 1
ATOM 2229 C C . THR A 1 296 ? -31.221 41.878 -4.430 1.00 43.72 296 THR A C 1
ATOM 2231 O O . THR A 1 296 ? -31.087 43.097 -4.331 1.00 43.72 296 THR A O 1
ATOM 2234 N N . TYR A 1 297 ? -30.384 41.112 -5.129 1.00 43.16 297 TYR A N 1
ATOM 2235 C CA . TYR A 1 297 ? -29.233 41.632 -5.868 1.00 43.16 297 TYR A CA 1
ATOM 2236 C C . TYR A 1 297 ? -29.448 41.415 -7.367 1.00 43.16 297 TYR A C 1
ATOM 2238 O O . TYR A 1 297 ? -29.585 40.278 -7.816 1.00 43.16 297 TYR A O 1
ATOM 2246 N N . HIS A 1 298 ? -29.471 42.506 -8.134 1.00 46.03 298 HIS A N 1
ATOM 2247 C CA . HIS A 1 298 ? -29.666 42.491 -9.580 1.00 46.03 298 HIS A CA 1
ATOM 2248 C C . HIS A 1 298 ? -28.746 43.496 -10.266 1.00 46.03 298 HIS A C 1
ATOM 2250 O O . HIS A 1 298 ? -28.726 44.664 -9.892 1.00 46.03 298 HIS A O 1
ATOM 2256 N N . HIS A 1 299 ? -28.064 43.048 -11.320 1.00 37.03 299 HIS A N 1
ATOM 2257 C CA . HIS A 1 299 ? -27.558 43.947 -12.351 1.00 37.03 299 HIS A CA 1
ATOM 2258 C C . HIS A 1 299 ? -28.668 44.184 -13.386 1.00 37.03 299 HIS A C 1
ATOM 2260 O O . HIS A 1 299 ? -28.995 43.298 -14.172 1.00 37.03 299 HIS A O 1
ATOM 2266 N N . ASP A 1 300 ? -29.215 45.398 -13.341 1.00 34.56 300 ASP A N 1
ATOM 2267 C CA . ASP A 1 300 ? -29.928 46.109 -14.407 1.00 34.56 300 ASP A CA 1
ATOM 2268 C C . ASP A 1 300 ? -31.273 45.616 -14.982 1.00 34.56 300 ASP A C 1
ATOM 2270 O O . ASP A 1 300 ? -31.727 44.479 -14.870 1.00 34.56 300 ASP A O 1
ATOM 2274 N N . SER A 1 301 ? -31.916 46.570 -15.667 1.00 40.09 301 SER A N 1
ATOM 2275 C CA . SER A 1 301 ? -33.067 46.459 -16.585 1.00 40.09 301 SER A CA 1
ATOM 2276 C C . SER A 1 301 ? -34.449 46.050 -16.044 1.00 40.09 301 SER A C 1
ATOM 2278 O O . SER A 1 301 ? -35.449 46.410 -16.669 1.00 40.09 301 SER A O 1
ATOM 2280 N N . LEU A 1 302 ? -34.575 45.393 -14.886 1.00 42.47 302 LEU A N 1
ATOM 2281 C CA . LEU A 1 302 ? -35.897 45.073 -14.316 1.00 42.47 302 LEU A CA 1
ATOM 2282 C C . LEU A 1 302 ? -36.534 46.277 -13.599 1.00 42.47 302 LEU A C 1
ATOM 2284 O O . LEU A 1 302 ? -36.430 46.430 -12.383 1.00 42.47 302 LEU A O 1
ATOM 2288 N N . GLY A 1 303 ? -37.243 47.109 -14.366 1.00 40.81 303 GLY A N 1
ATOM 2289 C CA . GLY A 1 303 ? -38.079 48.190 -13.839 1.00 40.81 303 GLY A CA 1
ATOM 2290 C C . GLY A 1 303 ? -39.160 47.712 -12.855 1.00 40.81 303 GLY A C 1
ATOM 2291 O O . GLY A 1 303 ? -39.594 46.551 -12.883 1.00 40.81 303 GLY A O 1
ATOM 2292 N N . GLY A 1 304 ? -39.590 48.630 -11.983 1.00 42.28 304 GLY A N 1
ATOM 2293 C CA . GLY A 1 304 ? -40.594 48.378 -10.948 1.00 42.28 304 GLY A CA 1
ATOM 2294 C C . GLY A 1 304 ? -41.887 47.784 -11.516 1.00 42.28 304 GLY A C 1
ATOM 2295 O O . GLY A 1 304 ? -42.395 48.222 -12.545 1.00 42.28 304 GLY A O 1
ATOM 2296 N N . GLY A 1 305 ? -42.413 46.759 -10.851 1.00 44.56 305 GLY A N 1
ATOM 2297 C CA . GLY A 1 305 ? -43.606 46.046 -11.293 1.00 44.56 305 GLY A CA 1
ATOM 2298 C C . GLY A 1 305 ? -44.061 45.008 -10.276 1.00 44.56 305 GLY A C 1
ATOM 2299 O O . GLY A 1 305 ? -43.379 44.757 -9.283 1.00 44.56 305 GLY A O 1
ATOM 2300 N N . ILE A 1 306 ? -45.224 44.417 -10.535 1.00 42.75 306 ILE A N 1
ATOM 2301 C CA . ILE A 1 306 ? -45.830 43.391 -9.683 1.00 42.75 306 ILE A CA 1
ATOM 2302 C C . ILE A 1 306 ? -45.103 42.052 -9.906 1.00 42.75 306 ILE A C 1
ATOM 2304 O O . ILE A 1 306 ? -44.705 41.732 -11.030 1.00 42.75 306 ILE A O 1
ATOM 2308 N N . TRP A 1 307 ? -44.908 41.291 -8.830 1.00 52.84 307 TRP A N 1
ATOM 2309 C CA . TRP A 1 307 ? -44.303 39.959 -8.820 1.00 52.84 307 TRP A CA 1
ATOM 2310 C C . TRP A 1 307 ? -45.369 38.906 -8.504 1.00 52.84 307 TRP A C 1
ATOM 2312 O O . TRP A 1 307 ? -46.156 39.081 -7.569 1.00 52.84 307 TRP A O 1
ATOM 2322 N N . ASP A 1 308 ? -45.372 37.813 -9.273 1.00 42.72 308 ASP A N 1
ATOM 2323 C CA . ASP A 1 308 ? -46.442 36.807 -9.277 1.00 42.72 308 ASP A CA 1
ATOM 2324 C C . ASP A 1 308 ? -46.674 36.214 -7.878 1.00 42.72 308 ASP A C 1
ATOM 2326 O O . ASP A 1 308 ? -47.802 36.182 -7.379 1.00 42.72 308 ASP A O 1
ATOM 2330 N N . SER A 1 309 ? -45.593 35.769 -7.223 1.00 50.53 309 SER A N 1
ATOM 2331 C CA . SER A 1 309 ? -45.618 35.337 -5.822 1.00 50.53 309 SER A CA 1
ATOM 2332 C C . SER A 1 309 ? -44.240 35.267 -5.152 1.00 50.53 309 SER A C 1
ATOM 2334 O O . SER A 1 309 ? -43.204 35.095 -5.800 1.00 50.53 309 SER A O 1
ATOM 2336 N N . ILE A 1 310 ? -44.263 35.332 -3.819 1.00 50.56 310 ILE A N 1
ATOM 2337 C CA . ILE A 1 310 ? -43.183 34.940 -2.905 1.00 50.56 310 ILE A CA 1
ATOM 2338 C C . ILE A 1 310 ? -43.671 33.742 -2.081 1.00 50.56 310 ILE A C 1
ATOM 2340 O O . ILE A 1 310 ? -44.820 33.716 -1.648 1.00 50.56 310 ILE A O 1
ATOM 2344 N N . THR A 1 311 ? -42.803 32.756 -1.833 1.00 46.97 311 THR A N 1
ATOM 2345 C CA . THR A 1 311 ? -43.075 31.655 -0.890 1.00 46.97 311 THR A CA 1
ATOM 2346 C C . THR A 1 311 ? -42.014 31.622 0.206 1.00 46.97 311 THR A C 1
ATOM 2348 O O . THR A 1 311 ? -40.823 31.514 -0.093 1.00 46.97 311 THR A O 1
ATOM 2351 N N . VAL A 1 312 ? -42.435 31.679 1.473 1.00 43.59 312 VAL A N 1
ATOM 2352 C CA . VAL A 1 312 ? -41.555 31.580 2.653 1.00 43.59 312 VAL A CA 1
ATOM 2353 C C . VAL A 1 312 ? -42.119 30.525 3.602 1.00 43.59 312 VAL A C 1
ATOM 2355 O O . VAL A 1 312 ? -43.286 30.579 3.975 1.00 43.59 312 VAL A O 1
ATOM 2358 N N . ASN A 1 313 ? -41.294 29.541 3.978 1.00 38.16 313 ASN A N 1
ATOM 2359 C CA . ASN A 1 313 ? -41.649 28.449 4.899 1.00 38.16 313 ASN A CA 1
ATOM 2360 C C . ASN A 1 313 ? -42.979 27.725 4.571 1.00 38.16 313 ASN A C 1
ATOM 2362 O O . ASN A 1 313 ? -43.673 27.256 5.467 1.00 38.16 313 ASN A O 1
ATOM 2366 N N . GLY A 1 314 ? -43.325 27.622 3.281 1.00 38.75 314 GLY A N 1
ATOM 2367 C CA . GLY A 1 314 ? -44.546 26.967 2.793 1.00 38.75 314 GLY A CA 1
ATOM 2368 C C . GLY A 1 314 ? -45.782 27.869 2.675 1.00 38.75 314 GLY A C 1
ATOM 2369 O O . GLY A 1 314 ? -46.794 27.414 2.152 1.00 38.75 314 GLY A O 1
ATOM 2370 N N . VAL A 1 315 ? -45.709 29.135 3.100 1.00 37.34 315 VAL A N 1
ATOM 2371 C CA . VAL A 1 315 ? -46.776 30.129 2.902 1.00 37.34 315 VAL A CA 1
ATOM 2372 C C . VAL A 1 315 ? -46.482 30.947 1.645 1.00 37.34 315 VAL A C 1
ATOM 2374 O O . VAL A 1 315 ? -45.400 31.525 1.520 1.00 37.34 315 VAL A O 1
ATOM 2377 N N . THR A 1 316 ? -47.449 31.007 0.728 1.00 44.28 316 THR A N 1
ATOM 2378 C CA . THR A 1 316 ? -47.351 31.741 -0.543 1.00 44.28 316 THR A CA 1
ATOM 2379 C C . THR A 1 316 ? -48.152 33.040 -0.483 1.00 44.28 316 THR A C 1
ATOM 2381 O O . THR A 1 316 ? -49.332 33.024 -0.142 1.00 44.28 316 THR A O 1
ATOM 2384 N N . VAL A 1 317 ? -47.526 34.155 -0.862 1.00 40.94 317 VAL A N 1
ATOM 2385 C CA . VAL A 1 317 ? -48.148 35.483 -0.989 1.00 40.94 317 VAL A CA 1
ATOM 2386 C C . VAL A 1 317 ? -48.063 35.916 -2.451 1.00 40.94 317 VAL A C 1
ATOM 2388 O O . VAL A 1 317 ? -46.974 35.914 -3.025 1.00 40.94 317 VAL A O 1
ATOM 2391 N N . THR A 1 318 ? -49.195 36.261 -3.062 1.00 38.62 318 THR A N 1
ATOM 2392 C CA . THR A 1 318 ? -49.314 36.651 -4.479 1.00 38.62 318 THR A CA 1
ATOM 2393 C C . THR A 1 318 ? -49.383 38.170 -4.667 1.00 38.62 318 THR A C 1
ATOM 2395 O O . THR A 1 318 ? -49.712 38.899 -3.733 1.00 38.62 318 THR A O 1
ATOM 2398 N N . ASN A 1 319 ? -49.096 38.651 -5.885 1.00 36.59 319 ASN A N 1
ATOM 2399 C CA . ASN A 1 319 ? -49.188 40.066 -6.288 1.00 36.59 319 ASN A CA 1
ATOM 2400 C C . ASN A 1 319 ? -48.371 41.039 -5.409 1.00 36.59 319 ASN A C 1
ATOM 2402 O O . ASN A 1 319 ? -48.875 42.061 -4.940 1.00 36.59 319 ASN A O 1
ATOM 2406 N N . VAL A 1 320 ? -47.086 40.745 -5.201 1.00 44.44 320 VAL A N 1
ATOM 2407 C CA . VAL A 1 320 ? -46.190 41.607 -4.410 1.00 44.44 320 VAL A CA 1
ATOM 2408 C C . VAL A 1 320 ? -45.709 42.786 -5.263 1.00 44.44 320 VAL A C 1
ATOM 2410 O O . VAL A 1 320 ? -45.150 42.581 -6.336 1.00 44.44 320 VAL A O 1
ATOM 2413 N N . ALA A 1 321 ? -45.890 44.024 -4.795 1.00 38.31 321 ALA A N 1
ATOM 2414 C CA . ALA A 1 321 ? -45.393 45.231 -5.463 1.00 38.31 321 ALA A CA 1
ATOM 2415 C C . ALA A 1 321 ? -44.109 45.763 -4.797 1.00 38.31 321 ALA A C 1
ATOM 2417 O O . ALA A 1 321 ? -43.988 45.745 -3.572 1.00 38.31 321 ALA A O 1
ATOM 2418 N N . THR A 1 322 ? -43.162 46.263 -5.598 1.00 44.59 322 THR A N 1
ATOM 2419 C CA . THR A 1 322 ? -41.857 46.776 -5.134 1.00 44.59 322 THR A CA 1
ATOM 2420 C C . THR A 1 322 ? -41.514 48.115 -5.791 1.00 44.59 322 THR A C 1
ATOM 2422 O O . THR A 1 322 ? -41.528 48.208 -7.020 1.00 44.59 322 THR A O 1
ATOM 2425 N N . SER A 1 323 ? -41.148 49.124 -4.998 1.00 38.19 323 SER A N 1
ATOM 2426 C CA . SER A 1 323 ? -40.628 50.414 -5.477 1.00 38.19 323 SER A CA 1
ATOM 2427 C C . SER A 1 323 ? -39.111 50.380 -5.680 1.00 38.19 323 SER A C 1
ATOM 2429 O O . SER A 1 323 ? -38.387 49.873 -4.826 1.00 38.19 323 SER A O 1
ATOM 2431 N N . THR A 1 324 ? -38.625 50.975 -6.767 1.00 43.78 324 THR A N 1
ATOM 2432 C CA . THR A 1 324 ? -37.200 51.275 -6.980 1.00 43.78 324 THR A CA 1
ATOM 2433 C C . THR A 1 324 ? -36.828 52.616 -6.344 1.00 43.78 324 THR A C 1
ATOM 2435 O O . THR A 1 324 ? -37.638 53.538 -6.370 1.00 43.78 324 THR A O 1
ATOM 2438 N N . GLY A 1 325 ? -35.612 52.730 -5.805 1.00 37.44 325 GLY A N 1
ATOM 2439 C CA . GLY A 1 325 ? -34.996 54.021 -5.480 1.00 37.44 325 GLY A CA 1
ATOM 2440 C C . GLY A 1 325 ? -34.151 54.535 -6.648 1.00 37.44 325 GLY A C 1
ATOM 2441 O O . GLY A 1 325 ? -33.672 53.733 -7.454 1.00 37.44 325 GLY A O 1
ATOM 2442 N N . ASP A 1 326 ? -33.968 55.851 -6.732 1.00 34.62 326 ASP A N 1
ATOM 2443 C CA . ASP A 1 326 ? -33.185 56.485 -7.793 1.00 34.62 326 ASP A CA 1
ATOM 2444 C C . ASP A 1 326 ? -31.700 56.600 -7.424 1.00 34.62 326 ASP A C 1
ATOM 2446 O O . ASP A 1 326 ? -31.326 57.127 -6.377 1.00 34.62 326 ASP A O 1
ATOM 2450 N N . GLY A 1 327 ? -30.856 56.079 -8.312 1.00 39.16 327 GLY A N 1
ATOM 2451 C CA . GLY A 1 327 ? -29.403 56.009 -8.193 1.00 39.16 327 GLY A CA 1
ATOM 2452 C C . GLY A 1 327 ? -28.834 55.039 -9.241 1.00 39.16 327 GLY A C 1
ATOM 2453 O O . GLY A 1 327 ? -29.579 54.179 -9.726 1.00 39.16 327 GLY A O 1
ATOM 2454 N N . PRO A 1 328 ? -27.552 55.171 -9.634 1.00 33.84 328 PRO A N 1
ATOM 2455 C CA . PRO A 1 328 ? -26.949 54.303 -10.648 1.00 33.84 328 PRO A CA 1
ATOM 2456 C C . PRO A 1 328 ? -26.793 52.847 -10.170 1.00 33.84 328 PRO A C 1
ATOM 2458 O O . PRO A 1 328 ? -27.027 51.927 -10.948 1.00 33.84 328 PRO A O 1
ATOM 2461 N N . ASP A 1 329 ? -26.504 52.618 -8.884 1.00 39.34 329 ASP A N 1
ATOM 2462 C CA . ASP A 1 329 ? -26.411 51.279 -8.287 1.00 39.34 329 ASP A CA 1
ATOM 2463 C C . ASP A 1 329 ? -27.784 50.782 -7.794 1.00 39.34 329 ASP A C 1
ATOM 2465 O O . ASP A 1 329 ? -28.172 50.958 -6.635 1.00 39.34 329 ASP A O 1
ATOM 2469 N N . ARG A 1 330 ? -28.556 50.152 -8.688 1.00 42.03 330 ARG A N 1
ATOM 2470 C CA . ARG A 1 330 ? -29.965 49.766 -8.458 1.00 42.03 330 ARG A CA 1
ATOM 2471 C C . ARG A 1 330 ? -30.181 48.551 -7.535 1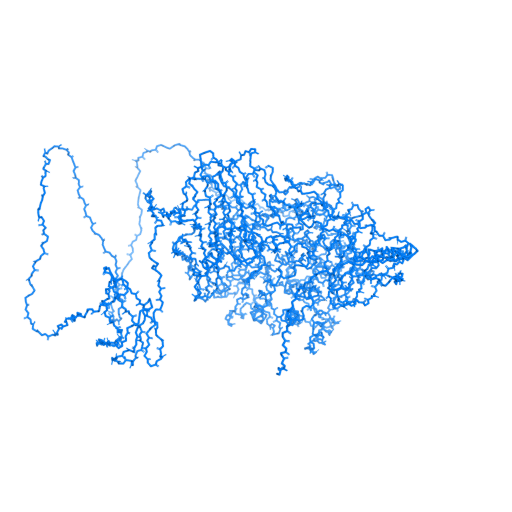.00 42.03 330 ARG A C 1
ATOM 2473 O O . ARG A 1 330 ? -30.821 47.568 -7.915 1.00 42.03 330 ARG A O 1
ATOM 2480 N N . VAL A 1 331 ? -29.749 48.637 -6.275 1.00 40.28 331 VAL A N 1
ATOM 2481 C CA . VAL A 1 331 ? -30.132 47.670 -5.225 1.00 40.28 331 VAL A CA 1
ATOM 2482 C C . VAL A 1 331 ? -31.548 47.971 -4.716 1.00 40.28 331 VAL A C 1
ATOM 2484 O O . VAL A 1 331 ? -31.760 48.795 -3.826 1.00 40.28 331 VAL A O 1
ATOM 2487 N N . GLY A 1 332 ? -32.540 47.271 -5.268 1.00 39.53 332 GLY A N 1
ATOM 2488 C CA . GLY A 1 332 ? -33.929 47.344 -4.809 1.00 39.53 332 GLY A CA 1
ATOM 2489 C C . GLY A 1 332 ? -34.112 46.744 -3.411 1.00 39.53 332 GLY A C 1
ATOM 2490 O O . GLY A 1 332 ? -34.212 45.526 -3.267 1.00 39.53 332 GLY A O 1
ATOM 2491 N N . LYS A 1 333 ? -34.192 47.594 -2.380 1.00 38.66 333 LYS A N 1
ATOM 2492 C CA . LYS A 1 333 ? -34.595 47.201 -1.021 1.00 38.66 333 LYS A CA 1
ATOM 2493 C C . LYS A 1 333 ? -36.105 47.345 -0.834 1.00 38.66 333 LYS A C 1
ATOM 2495 O O . LYS A 1 333 ? -36.651 48.427 -1.036 1.00 38.66 333 LYS A O 1
ATOM 2500 N N . ALA A 1 334 ? -36.764 46.279 -0.381 1.00 39.72 334 ALA A N 1
ATOM 2501 C CA . ALA A 1 334 ? -38.186 46.284 -0.049 1.00 39.72 334 ALA A CA 1
ATOM 2502 C C . ALA A 1 334 ? -38.397 45.784 1.389 1.00 39.72 334 ALA A C 1
ATOM 2504 O O . ALA A 1 334 ? -38.069 44.647 1.727 1.00 39.72 334 ALA A O 1
ATOM 2505 N N . PHE A 1 335 ? -38.937 46.651 2.246 1.00 36.75 335 PHE A N 1
ATOM 2506 C CA . PHE A 1 335 ? -39.181 46.345 3.654 1.00 36.75 335 PHE A CA 1
ATOM 2507 C C . PHE A 1 335 ? -40.567 45.720 3.833 1.00 36.75 335 PHE A C 1
ATOM 2509 O O . PHE A 1 335 ? -41.580 46.363 3.558 1.00 36.75 335 PHE A O 1
ATOM 2516 N N . PHE A 1 336 ? -40.617 44.484 4.334 1.00 39.56 336 PHE A N 1
ATOM 2517 C CA . PHE A 1 336 ? -41.865 43.761 4.579 1.00 39.56 336 PHE A CA 1
ATOM 2518 C C . PHE A 1 336 ? -42.004 43.406 6.062 1.00 39.56 336 PHE A C 1
ATOM 2520 O O . PHE A 1 336 ? -41.187 42.678 6.626 1.00 39.56 336 PHE A O 1
ATOM 2527 N N . LYS A 1 337 ? -43.073 43.888 6.705 1.00 34.97 337 LYS A N 1
ATOM 2528 C CA . LYS A 1 337 ? -43.410 43.493 8.075 1.00 34.97 337 LYS A CA 1
ATOM 2529 C C . LYS A 1 337 ? -44.431 42.355 8.052 1.00 34.97 337 LYS A C 1
ATOM 2531 O O . LYS A 1 337 ? -45.596 42.568 7.725 1.00 34.97 337 LYS A O 1
ATOM 2536 N N . PHE A 1 338 ? -43.984 41.160 8.433 1.00 37.66 338 PHE A N 1
ATOM 2537 C CA . PHE A 1 338 ? -44.826 39.976 8.600 1.00 37.66 338 PHE A CA 1
ATOM 2538 C C . PHE A 1 338 ? -44.955 39.646 10.086 1.00 37.66 338 PHE A C 1
ATOM 2540 O O . PHE A 1 338 ? -43.956 39.330 10.724 1.00 37.66 338 PHE A O 1
ATOM 2547 N N . GLU A 1 339 ? -46.167 39.664 10.640 1.00 33.28 339 GLU A N 1
ATOM 2548 C CA . GLU A 1 339 ? -46.403 39.148 11.991 1.00 33.28 339 GLU A CA 1
ATOM 2549 C C . GLU A 1 339 ? -46.996 37.736 11.902 1.00 33.28 339 GLU A C 1
ATOM 2551 O O . GLU A 1 339 ? -48.170 37.554 11.582 1.00 33.28 339 GLU A O 1
ATOM 2556 N N . VAL A 1 340 ? -46.160 36.720 12.138 1.00 33.06 340 VAL A N 1
ATOM 2557 C CA . VAL A 1 340 ? -46.553 35.307 12.020 1.00 33.06 340 VAL A CA 1
ATOM 2558 C C . VAL A 1 340 ? -47.084 34.799 13.360 1.00 33.06 340 VAL A C 1
ATOM 2560 O O . VAL A 1 340 ? -46.312 34.508 14.276 1.00 33.06 340 VAL A O 1
ATOM 2563 N N . LYS A 1 341 ? -48.407 34.646 13.464 1.00 29.92 341 LYS A N 1
ATOM 2564 C CA . LYS A 1 341 ? -49.085 34.025 14.611 1.00 29.92 341 LYS A CA 1
ATOM 2565 C C . LYS A 1 341 ? -49.941 32.856 14.119 1.00 29.92 341 LYS A C 1
ATOM 2567 O O . LYS A 1 341 ? -50.883 33.054 13.370 1.00 29.92 341 LYS A O 1
ATOM 2572 N N . GLN A 1 342 ? -49.573 31.641 14.538 1.00 32.53 342 GLN A N 1
ATOM 2573 C CA . GLN A 1 342 ? -50.332 30.385 14.376 1.00 32.53 342 GLN A CA 1
ATOM 2574 C C . GLN A 1 342 ? -51.115 30.248 13.048 1.00 32.53 342 GLN A C 1
ATOM 2576 O O . GLN A 1 342 ? -52.338 30.309 13.019 1.00 32.53 342 GLN A O 1
ATOM 2581 N N . ASN A 1 343 ? -50.389 29.994 11.953 1.00 30.19 343 ASN A N 1
ATOM 2582 C CA . ASN A 1 343 ? -50.919 29.692 10.612 1.00 30.19 343 ASN A CA 1
ATOM 2583 C C . ASN A 1 343 ? -51.780 30.773 9.921 1.00 30.19 343 ASN A C 1
ATOM 2585 O O . ASN A 1 343 ? -52.313 30.506 8.844 1.00 30.19 343 ASN A O 1
ATOM 2589 N N . THR A 1 344 ? -51.824 32.006 10.427 1.00 28.17 344 THR A N 1
ATOM 2590 C CA . THR A 1 344 ? -52.277 33.177 9.656 1.00 28.17 344 THR A CA 1
ATOM 2591 C C . THR A 1 344 ? -51.258 34.315 9.722 1.00 28.17 344 THR A C 1
ATOM 2593 O O . THR A 1 344 ? -50.560 34.508 10.717 1.00 28.17 344 THR A O 1
ATOM 2596 N N . ALA A 1 345 ? -51.142 35.062 8.623 1.00 30.02 345 ALA A N 1
ATOM 2597 C CA . ALA A 1 345 ? -50.238 36.199 8.496 1.00 30.02 345 ALA A CA 1
ATOM 2598 C C . ALA A 1 345 ? -51.026 37.419 8.013 1.00 30.02 345 ALA A C 1
ATOM 2600 O O . ALA A 1 345 ? -51.514 37.441 6.885 1.00 30.02 345 ALA A O 1
ATOM 2601 N N . ASN A 1 346 ? -51.127 38.437 8.868 1.00 27.33 346 ASN A N 1
ATOM 2602 C CA . ASN A 1 346 ? -51.672 39.739 8.497 1.00 27.33 346 ASN A CA 1
ATOM 2603 C C . ASN A 1 346 ? -50.508 40.662 8.111 1.00 27.33 346 ASN A C 1
ATOM 2605 O O . ASN A 1 346 ? -49.536 40.785 8.859 1.00 27.33 346 ASN A O 1
ATOM 2609 N N . VAL A 1 347 ? -50.601 41.304 6.945 1.00 30.80 347 VAL A N 1
ATOM 2610 C CA . VAL A 1 347 ? -49.580 42.235 6.441 1.00 30.80 347 VAL A CA 1
ATOM 2611 C C . VAL A 1 347 ? -50.013 43.664 6.751 1.00 30.80 347 VAL A C 1
ATOM 2613 O O . VAL A 1 347 ? -51.107 44.075 6.366 1.00 30.80 347 VAL A O 1
ATOM 2616 N N . LEU A 1 348 ? -49.152 44.428 7.428 1.00 27.97 348 LEU A N 1
ATOM 2617 C CA . LEU A 1 348 ? -49.393 45.838 7.735 1.00 27.97 348 LEU A CA 1
ATOM 2618 C C . LEU A 1 348 ? -48.419 46.716 6.939 1.00 27.97 348 LEU A C 1
ATOM 2620 O O . LEU A 1 348 ? -47.205 46.632 7.130 1.00 27.97 348 LEU A O 1
ATOM 2624 N N . PHE A 1 349 ? -48.943 47.567 6.058 1.00 27.00 349 PHE A N 1
ATOM 2625 C CA . PHE A 1 349 ? -48.136 48.491 5.260 1.00 27.00 349 PHE A CA 1
ATOM 2626 C C . PHE A 1 349 ? -47.925 49.814 6.007 1.00 27.00 349 PHE A C 1
ATOM 2628 O O . PHE A 1 349 ? -48.885 50.523 6.300 1.00 27.00 349 PHE A O 1
ATOM 2635 N N . THR A 1 350 ? -46.670 50.184 6.264 1.00 26.34 350 THR A N 1
ATOM 2636 C CA . THR A 1 350 ? -46.299 51.494 6.825 1.00 26.34 350 THR A CA 1
ATOM 2637 C C . THR A 1 350 ? -45.366 52.228 5.869 1.00 26.34 350 THR A C 1
ATOM 2639 O O . THR A 1 350 ? -44.190 51.881 5.751 1.00 26.34 350 THR A O 1
ATOM 2642 N N . LYS A 1 351 ? -45.885 53.249 5.180 1.00 25.92 351 LYS A N 1
ATOM 2643 C CA . LYS A 1 351 ? -45.103 54.115 4.290 1.00 25.92 351 LYS A CA 1
ATOM 2644 C C . LYS A 1 351 ? -44.305 55.120 5.125 1.00 25.92 351 LYS A C 1
ATOM 2646 O O . LYS A 1 351 ? -44.886 56.062 5.654 1.00 25.92 351 LYS A O 1
ATOM 2651 N N . SER A 1 352 ? -42.987 54.939 5.214 1.00 26.67 352 SER A N 1
ATOM 2652 C CA . SER A 1 352 ? -42.098 56.020 5.659 1.00 26.67 352 SER A CA 1
ATOM 2653 C C . SER A 1 352 ? -42.046 57.103 4.579 1.00 26.67 352 SER A C 1
ATOM 2655 O O . SER A 1 352 ? -41.992 56.780 3.389 1.00 26.67 352 SER A O 1
ATOM 2657 N N . ALA A 1 353 ? -42.101 58.374 4.971 1.00 25.19 353 ALA A N 1
ATOM 2658 C CA . ALA A 1 353 ? -42.007 59.494 4.041 1.00 25.19 353 ALA A CA 1
ATOM 2659 C C . ALA A 1 353 ? -40.539 59.883 3.818 1.00 25.19 353 ALA A C 1
ATOM 2661 O O . ALA A 1 353 ? -39.775 60.007 4.772 1.00 25.19 353 ALA A O 1
ATOM 2662 N N . ALA A 1 354 ? -40.162 60.099 2.559 1.00 27.70 354 ALA A N 1
ATOM 2663 C CA . ALA A 1 354 ? -38.950 60.830 2.217 1.00 27.70 354 ALA A CA 1
ATOM 2664 C C . ALA A 1 354 ? -39.290 62.324 2.138 1.00 27.70 354 ALA A C 1
ATOM 2666 O O . ALA A 1 354 ? -40.294 62.682 1.518 1.00 27.70 354 ALA A O 1
ATOM 2667 N N . ASN A 1 355 ? -38.453 63.177 2.728 1.00 29.59 355 ASN A N 1
ATOM 2668 C CA . ASN A 1 355 ? -38.535 64.624 2.540 1.00 29.59 355 ASN A CA 1
ATOM 2669 C C . ASN A 1 355 ? -37.573 65.042 1.421 1.00 29.59 355 ASN A C 1
ATOM 2671 O O . ASN A 1 355 ? -36.437 64.573 1.375 1.00 29.59 355 ASN A O 1
ATOM 2675 N N . GLY A 1 356 ? -38.051 65.901 0.519 1.00 27.34 356 GLY A N 1
ATOM 2676 C CA . GLY A 1 356 ? -37.233 66.529 -0.519 1.00 27.34 356 GLY A CA 1
ATOM 2677 C C . GLY A 1 356 ? -36.450 67.737 0.001 1.00 27.34 356 GLY A C 1
ATOM 2678 O O . GLY A 1 356 ? -36.520 68.074 1.183 1.00 27.34 356 GLY A O 1
ATOM 2679 N N . ALA A 1 357 ? -35.719 68.391 -0.899 1.00 32.22 357 ALA A N 1
ATOM 2680 C CA . ALA A 1 357 ? -35.027 69.643 -0.613 1.00 32.22 357 ALA A CA 1
ATOM 2681 C C . ALA A 1 357 ? -35.995 70.838 -0.630 1.00 32.22 357 ALA A C 1
ATOM 2683 O O . ALA A 1 357 ? -36.836 70.918 -1.522 1.00 32.22 357 ALA A O 1
ATOM 2684 N N . ASP A 1 358 ? -35.870 71.727 0.361 1.00 29.11 358 ASP A N 1
ATOM 2685 C CA . ASP A 1 358 ? -35.682 73.182 0.196 1.00 29.11 358 ASP A CA 1
ATOM 2686 C C . ASP A 1 358 ? -35.777 73.905 1.557 1.00 29.11 358 ASP A C 1
ATOM 2688 O O . ASP A 1 358 ? -36.557 73.515 2.425 1.00 29.11 358 ASP A O 1
ATOM 2692 N N . GLY A 1 359 ? -35.018 74.999 1.715 1.00 27.39 359 GLY A N 1
ATOM 2693 C CA . GLY A 1 359 ? -35.194 75.991 2.788 1.00 27.39 359 GLY A CA 1
ATOM 2694 C C . GLY A 1 359 ? -34.250 75.891 3.997 1.00 27.39 359 GLY A C 1
ATOM 2695 O O . GLY A 1 359 ? -34.232 74.901 4.725 1.00 27.39 359 GLY A O 1
ATOM 2696 N N . ASP A 1 360 ? -33.517 76.977 4.262 1.00 24.98 360 ASP A N 1
ATOM 2697 C CA . ASP A 1 360 ? -32.756 77.185 5.500 1.00 24.98 360 ASP A CA 1
ATOM 2698 C C . ASP A 1 360 ? -33.667 77.368 6.727 1.00 24.98 360 ASP A C 1
ATOM 2700 O O . ASP A 1 360 ? -34.616 78.153 6.687 1.00 24.98 360 ASP A O 1
ATOM 2704 N N . SER A 1 361 ? -33.309 76.762 7.869 1.00 23.31 361 SER A N 1
ATOM 2705 C CA . SER A 1 361 ? -33.038 77.504 9.124 1.00 23.31 361 SER A CA 1
ATOM 2706 C C . SER A 1 361 ? -32.769 76.607 10.351 1.00 23.31 361 SER A C 1
ATOM 2708 O O . SER A 1 361 ? -33.299 75.512 10.489 1.00 23.31 361 SER A O 1
ATOM 2710 N N . ALA A 1 362 ? -31.955 77.140 11.273 1.00 23.88 362 ALA A N 1
ATOM 2711 C CA . ALA A 1 362 ? -31.881 76.813 12.706 1.00 23.88 362 ALA A CA 1
ATOM 2712 C C . ALA A 1 362 ? -31.773 75.328 13.142 1.00 23.88 362 ALA A C 1
ATOM 2714 O O . ALA A 1 362 ? -32.734 74.714 13.607 1.00 23.88 362 ALA A O 1
ATOM 2715 N N . VAL A 1 363 ? -30.541 74.803 13.186 1.00 24.94 363 VAL A N 1
ATOM 2716 C CA . VAL A 1 363 ? -30.207 73.651 14.047 1.00 24.94 363 VAL A CA 1
ATOM 2717 C C . VAL A 1 363 ? -30.000 74.120 15.494 1.00 24.94 363 VAL A C 1
ATOM 2719 O O . VAL A 1 363 ? -28.925 74.607 15.837 1.00 24.94 363 VAL A O 1
ATOM 2722 N N . THR A 1 364 ? -30.993 73.909 16.361 1.00 22.12 364 THR A N 1
ATOM 2723 C CA . THR A 1 364 ? -30.840 73.961 17.832 1.00 22.12 364 THR A CA 1
ATOM 2724 C C . THR A 1 364 ? -31.913 73.112 18.526 1.00 22.12 364 THR A C 1
ATOM 2726 O O . THR A 1 364 ? -33.094 73.439 18.486 1.00 22.12 364 THR A O 1
ATOM 2729 N N . GLY A 1 365 ? -31.518 72.033 19.214 1.00 19.98 365 GLY A N 1
ATOM 2730 C CA . GLY A 1 365 ? -32.453 71.176 19.959 1.00 19.98 365 GLY A CA 1
ATOM 2731 C C . GLY A 1 365 ? -31.755 70.096 20.791 1.00 19.98 365 GLY A C 1
ATOM 2732 O O . GLY A 1 365 ? -31.170 69.169 20.242 1.00 19.98 365 GLY A O 1
ATOM 2733 N N . PHE A 1 366 ? -31.807 70.218 22.121 1.00 20.50 366 PHE A N 1
ATOM 2734 C CA . PHE A 1 366 ? -31.162 69.301 23.072 1.00 20.50 366 PHE A CA 1
ATOM 2735 C C . PHE A 1 366 ? -32.104 68.185 23.561 1.00 20.50 366 PHE A C 1
ATOM 2737 O O . PHE A 1 366 ? -33.272 68.438 23.842 1.00 20.50 366 PHE A O 1
ATOM 2744 N N . ALA A 1 367 ? -31.545 66.996 23.811 1.00 21.31 367 ALA A N 1
ATOM 2745 C CA . ALA A 1 367 ? -32.058 65.984 24.748 1.00 21.31 367 ALA A CA 1
ATOM 2746 C C . ALA A 1 367 ? -30.854 65.126 25.217 1.00 21.31 367 ALA A C 1
ATOM 2748 O O . ALA A 1 367 ? -30.357 64.308 24.453 1.00 21.31 367 ALA A O 1
ATOM 2749 N N . LEU A 1 368 ? -30.174 65.374 26.343 1.00 20.84 368 LEU A N 1
ATOM 2750 C CA . LEU A 1 368 ? -30.613 65.528 27.744 1.00 20.84 368 LEU A CA 1
ATOM 2751 C C . LEU A 1 368 ? -30.904 64.184 28.455 1.00 20.84 368 LEU A C 1
ATOM 2753 O O . LEU A 1 368 ? -32.006 63.881 28.896 1.00 20.84 368 LEU A O 1
ATOM 2757 N N . THR A 1 369 ? -29.838 63.396 28.626 1.00 20.23 369 THR A N 1
ATOM 2758 C CA . THR A 1 369 ? -29.531 62.659 29.873 1.00 20.23 369 THR A CA 1
ATOM 2759 C C . THR A 1 369 ? -29.632 63.593 31.097 1.00 20.23 369 THR A C 1
ATOM 2761 O O . THR A 1 369 ? -29.222 64.742 30.976 1.00 20.23 369 THR A O 1
ATOM 2764 N N . ARG A 1 370 ? -30.056 63.203 32.314 1.00 24.94 370 ARG A N 1
ATOM 2765 C CA . ARG A 1 370 ? -30.346 61.888 32.953 1.00 24.94 370 ARG A CA 1
ATOM 2766 C C . ARG A 1 370 ? -31.114 62.162 34.285 1.00 24.94 370 ARG A C 1
ATOM 2768 O O . ARG A 1 370 ? -31.648 63.251 34.443 1.00 24.94 370 ARG A O 1
ATOM 2775 N N . ILE A 1 371 ? -30.957 61.281 35.295 1.00 22.00 371 ILE A N 1
ATOM 2776 C CA . ILE A 1 371 ? -31.277 61.493 36.738 1.00 22.00 371 ILE A CA 1
ATOM 2777 C C . ILE A 1 371 ? -32.819 61.430 36.975 1.00 22.00 371 ILE A C 1
ATOM 2779 O O . ILE A 1 371 ? -33.578 61.711 36.059 1.00 22.00 371 ILE A O 1
ATOM 2783 N N . ALA A 1 372 ? -33.407 60.942 38.078 1.00 22.95 372 ALA A N 1
ATOM 2784 C CA . ALA A 1 372 ? -32.985 60.722 39.470 1.00 22.95 372 ALA A CA 1
ATOM 2785 C C . ALA A 1 372 ? -33.657 59.466 40.091 1.00 22.95 372 ALA A C 1
ATOM 2787 O O . ALA A 1 372 ? -34.667 59.014 39.565 1.00 22.95 372 ALA A O 1
ATOM 2788 N N . ALA A 1 373 ? -33.254 58.909 41.241 1.00 21.44 373 ALA A N 1
ATOM 2789 C CA . ALA A 1 373 ? -31.962 58.842 41.947 1.00 21.44 373 ALA A CA 1
ATOM 2790 C C . ALA A 1 373 ? -32.119 57.935 43.193 1.00 21.44 373 ALA A C 1
ATOM 2792 O O . ALA A 1 373 ? -33.233 57.673 43.638 1.00 21.44 373 ALA A O 1
ATOM 2793 N N . SER A 1 374 ? -31.005 57.579 43.836 1.00 21.36 374 SER A N 1
ATOM 2794 C CA . SER A 1 374 ? -30.941 57.512 45.303 1.00 21.36 374 SER A CA 1
ATOM 2795 C C . SER A 1 374 ? -29.529 57.885 45.751 1.00 21.36 374 SER A C 1
ATOM 2797 O O . SER A 1 374 ? -28.570 57.212 45.373 1.00 21.36 374 SER A O 1
ATOM 2799 N N . GLU A 1 375 ? -29.378 58.960 46.524 1.00 22.91 375 GLU A N 1
ATOM 2800 C CA . GLU A 1 375 ? -28.097 59.266 47.163 1.00 22.91 375 GLU A CA 1
ATOM 2801 C C . GLU A 1 375 ? -27.825 58.310 48.333 1.00 22.91 375 GLU A C 1
ATOM 2803 O O . GLU A 1 375 ? -28.719 58.024 49.126 1.00 22.91 375 GLU A O 1
ATOM 2808 N N . ALA A 1 376 ? -26.555 57.959 48.532 1.00 21.91 376 ALA A N 1
ATOM 2809 C CA . ALA A 1 376 ? -25.994 57.783 49.868 1.00 21.91 376 ALA A CA 1
ATOM 2810 C C . ALA A 1 376 ? -24.539 58.276 49.848 1.00 21.91 376 ALA A C 1
ATOM 2812 O O . ALA A 1 376 ? -23.724 57.815 49.052 1.00 21.91 376 ALA A O 1
ATOM 2813 N N . LYS A 1 377 ? -24.228 59.263 50.692 1.00 23.66 377 LYS A N 1
ATOM 2814 C CA . LYS A 1 377 ? -22.894 59.871 50.816 1.00 23.66 377 LYS A CA 1
ATOM 2815 C C . LYS A 1 377 ? -22.042 59.059 51.800 1.00 23.66 377 LYS A C 1
ATOM 2817 O O . LYS A 1 377 ? -22.535 58.715 52.870 1.00 23.66 377 LYS A O 1
ATOM 2822 N N . THR A 1 378 ? -20.755 58.865 51.515 1.00 29.78 378 THR A N 1
ATOM 2823 C CA . THR A 1 378 ? -19.740 58.461 52.513 1.00 29.78 378 THR A CA 1
ATOM 2824 C C . THR A 1 378 ? -18.738 59.601 52.730 1.00 29.78 378 THR A C 1
ATOM 2826 O O . THR A 1 378 ? -17.950 59.876 51.823 1.00 29.78 378 THR A O 1
ATOM 2829 N N . PRO A 1 379 ? -18.760 60.293 53.887 1.00 26.94 379 PRO A N 1
ATOM 2830 C CA . PRO A 1 379 ? -17.873 61.422 54.161 1.00 26.94 379 PRO A CA 1
ATOM 2831 C C . PRO A 1 379 ? -16.644 61.044 55.014 1.00 26.94 379 PRO A C 1
ATOM 2833 O O . PRO A 1 379 ? -16.768 60.785 56.207 1.00 26.94 379 PRO A O 1
ATOM 2836 N N . GLY A 1 380 ? -15.448 61.135 54.421 1.00 23.95 380 GLY A N 1
ATOM 2837 C CA . GLY A 1 380 ? -14.153 61.058 55.120 1.00 23.95 380 GLY A CA 1
ATOM 2838 C C . GLY A 1 380 ? -13.726 59.649 55.571 1.00 23.95 380 GLY A C 1
ATOM 2839 O O . GLY A 1 380 ? -14.541 58.740 55.661 1.00 23.95 380 GLY A O 1
ATOM 2840 N N . ARG A 1 381 ? -12.442 59.397 55.846 1.00 24.53 381 ARG A N 1
ATOM 2841 C CA . ARG A 1 381 ? -11.235 60.245 55.736 1.00 24.53 381 ARG A CA 1
ATOM 2842 C C . ARG A 1 381 ? -10.083 59.372 55.218 1.00 24.53 381 ARG A C 1
ATOM 2844 O O . ARG A 1 381 ? -10.057 58.194 55.541 1.00 24.53 381 ARG A O 1
ATOM 2851 N N . ASP A 1 382 ? -9.159 59.996 54.488 1.00 27.41 382 ASP A N 1
ATOM 2852 C CA . ASP A 1 382 ? -7.824 59.501 54.109 1.00 27.41 382 ASP A CA 1
ATOM 2853 C C . ASP A 1 382 ? -7.772 58.197 53.255 1.00 27.41 382 ASP A C 1
ATOM 2855 O O . ASP A 1 382 ? -8.386 57.183 53.551 1.00 27.41 382 ASP A O 1
ATOM 2859 N N . GLY A 1 383 ? -7.036 58.120 52.142 1.00 27.52 383 GLY A N 1
ATOM 2860 C CA . GLY A 1 383 ? -6.238 59.172 51.515 1.00 27.52 383 GLY A CA 1
ATOM 2861 C C . GLY A 1 383 ? -5.389 58.685 50.337 1.00 27.52 383 GLY A C 1
ATOM 2862 O O . GLY A 1 383 ? -4.174 58.642 50.471 1.00 27.52 383 GLY A O 1
ATOM 2863 N N . ASN A 1 384 ? -6.014 58.317 49.206 1.00 29.06 384 ASN A N 1
ATOM 2864 C CA . ASN A 1 384 ? -5.491 58.540 47.840 1.00 29.06 384 ASN A CA 1
ATOM 2865 C C . ASN A 1 384 ? -6.437 57.977 46.758 1.00 29.06 384 ASN A C 1
ATOM 2867 O O . ASN A 1 384 ? -6.711 56.781 46.717 1.00 29.06 384 ASN A O 1
ATOM 2871 N N . GLN A 1 385 ? -6.866 58.834 45.827 1.00 25.97 385 GLN A N 1
ATOM 2872 C CA . GLN A 1 385 ? -7.332 58.435 44.495 1.00 25.97 385 GLN A CA 1
ATOM 2873 C C . GLN A 1 385 ? -6.452 59.124 43.451 1.00 25.97 385 GLN A C 1
ATOM 2875 O O . GLN A 1 385 ? -6.158 60.310 43.582 1.00 25.97 385 GLN A O 1
ATOM 2880 N N . GLN A 1 386 ? -6.144 58.424 42.363 1.00 25.95 386 GLN A N 1
ATOM 2881 C CA . GLN A 1 386 ? -6.003 59.062 41.058 1.00 25.95 386 GLN A CA 1
ATOM 2882 C C . GLN A 1 386 ? -6.994 58.403 40.103 1.00 25.95 386 GLN A C 1
ATOM 2884 O O . GLN A 1 386 ? -7.118 57.180 40.067 1.00 25.95 386 GLN A O 1
ATOM 2889 N N . GLN A 1 387 ? -7.726 59.232 39.366 1.00 23.12 387 GLN A N 1
ATOM 2890 C CA . GLN A 1 387 ? -8.645 58.799 38.323 1.00 23.12 387 GLN A CA 1
ATOM 2891 C C . GLN A 1 387 ? -7.978 59.033 36.970 1.00 23.12 387 GLN A C 1
ATOM 2893 O O . GLN A 1 387 ? -7.436 60.109 36.727 1.00 23.12 387 GLN A O 1
ATOM 2898 N N . ALA A 1 388 ? -8.072 58.054 36.078 1.00 21.73 388 ALA A N 1
ATOM 2899 C CA . ALA A 1 388 ? -7.819 58.236 34.659 1.00 21.73 388 ALA A CA 1
ATOM 2900 C C . ALA A 1 388 ? -8.874 57.437 33.891 1.00 21.73 388 ALA A C 1
ATOM 2902 O O . ALA A 1 388 ? -9.028 56.235 34.107 1.00 21.73 388 ALA A O 1
ATOM 2903 N N . ALA A 1 389 ? -9.615 58.114 33.020 1.00 22.06 389 ALA A N 1
ATOM 2904 C CA . ALA A 1 389 ? -10.561 57.498 32.104 1.00 22.06 389 ALA A CA 1
ATOM 2905 C C . ALA A 1 389 ? -10.150 57.873 30.681 1.00 22.06 389 ALA A C 1
ATOM 2907 O O . ALA A 1 389 ? -10.030 59.056 30.369 1.00 22.06 389 ALA A O 1
ATOM 2908 N N . THR A 1 390 ? -9.961 56.869 29.827 1.00 20.52 390 THR A N 1
ATOM 2909 C CA . THR A 1 390 ? -9.592 57.062 28.422 1.00 20.52 390 THR A CA 1
ATOM 2910 C C . THR A 1 390 ? -10.559 56.277 27.551 1.00 20.52 390 THR A C 1
ATOM 2912 O O . THR A 1 390 ? -10.669 55.058 27.681 1.00 20.52 390 THR A O 1
ATOM 2915 N N . LEU A 1 391 ? -11.261 56.981 26.665 1.00 20.66 391 LEU A N 1
ATOM 2916 C CA . LEU A 1 391 ? -12.017 56.383 25.569 1.00 20.66 391 LEU A CA 1
ATOM 2917 C C . LEU A 1 391 ? -11.082 56.216 24.363 1.00 20.66 391 LEU A C 1
ATOM 2919 O O . LEU A 1 391 ? -10.311 57.126 24.070 1.00 20.66 391 LEU A O 1
ATOM 2923 N N . LEU A 1 392 ? -11.193 55.103 23.640 1.00 20.00 392 LEU A N 1
ATOM 2924 C CA . LEU A 1 392 ? -10.585 54.920 22.319 1.00 20.00 392 LEU A CA 1
ATOM 2925 C C . LEU A 1 392 ? -11.552 54.139 21.425 1.00 20.00 392 LEU A C 1
ATOM 2927 O O . LEU A 1 392 ? -12.129 53.140 21.858 1.00 20.00 392 LEU A O 1
ATOM 2931 N N . VAL A 1 393 ? -11.749 54.627 20.199 1.00 20.75 393 VAL A N 1
ATOM 2932 C CA . VAL A 1 393 ? -12.638 54.061 19.176 1.00 20.75 393 VAL A CA 1
ATOM 2933 C C . VAL A 1 393 ? -11.983 54.285 17.815 1.00 20.75 393 VAL A C 1
ATOM 2935 O O . VAL A 1 393 ? -11.789 55.428 17.426 1.00 20.75 393 VAL A O 1
ATOM 2938 N N . ASP A 1 394 ? -11.705 53.190 17.112 1.00 18.92 394 ASP A N 1
ATOM 2939 C CA . ASP A 1 394 ? -11.094 53.091 15.778 1.00 18.92 394 ASP A CA 1
ATOM 2940 C C . ASP A 1 394 ? -11.705 51.851 15.092 1.00 18.92 394 ASP A C 1
ATOM 2942 O O . ASP A 1 394 ? -12.106 50.911 15.781 1.00 18.92 394 ASP A O 1
ATOM 2946 N N . PHE A 1 395 ? -11.805 51.705 13.769 1.00 21.44 395 PHE A N 1
ATOM 2947 C CA . PHE A 1 395 ? -11.566 52.594 12.622 1.00 21.44 395 PHE A CA 1
ATOM 2948 C C . PHE A 1 395 ? -12.348 51.991 11.436 1.00 21.44 395 PHE A C 1
ATOM 2950 O O . PHE A 1 395 ? -12.413 50.766 11.338 1.00 21.44 395 PHE A O 1
ATOM 2957 N N . GLN A 1 396 ? -12.809 52.800 10.474 1.00 20.56 396 GLN A N 1
ATOM 2958 C CA . GLN A 1 396 ? -12.561 52.526 9.045 1.00 20.56 396 GLN A CA 1
ATOM 2959 C C . GLN A 1 396 ? -12.990 53.691 8.143 1.00 20.56 396 GLN A C 1
ATOM 2961 O O . GLN A 1 396 ? -14.019 54.320 8.370 1.00 20.56 396 GLN A O 1
ATOM 2966 N N . ALA A 1 397 ? -12.211 53.924 7.086 1.00 22.72 397 ALA A N 1
ATOM 2967 C CA . ALA A 1 397 ? -12.557 54.797 5.971 1.00 22.72 397 ALA A CA 1
ATOM 2968 C C . ALA A 1 397 ? -12.587 53.975 4.673 1.00 22.72 397 ALA A C 1
ATOM 2970 O O . ALA A 1 397 ? -11.749 53.092 4.480 1.00 22.72 397 ALA A O 1
ATOM 2971 N N . ASN A 1 398 ? -13.532 54.282 3.783 1.00 26.69 398 ASN A N 1
ATOM 2972 C CA . ASN A 1 398 ? -13.503 53.807 2.399 1.00 26.69 398 ASN A CA 1
ATOM 2973 C C . ASN A 1 398 ? -12.634 54.750 1.560 1.00 26.69 398 ASN A C 1
ATOM 2975 O O . ASN A 1 398 ? -12.690 55.963 1.747 1.00 26.69 398 ASN A O 1
ATOM 2979 N N . GLY A 1 399 ? -11.875 54.200 0.613 1.00 23.75 399 GLY A N 1
ATOM 2980 C CA . GLY A 1 399 ? -11.158 54.995 -0.381 1.00 23.75 399 GLY A CA 1
ATOM 2981 C C . GLY A 1 399 ? -12.006 55.253 -1.628 1.00 23.75 399 GLY A C 1
ATOM 2982 O O . GLY A 1 399 ? -12.504 54.308 -2.238 1.00 23.75 399 GLY A O 1
ATOM 2983 N N . SER A 1 400 ? -12.101 56.517 -2.032 1.00 25.05 400 SER A N 1
ATOM 2984 C CA . SER A 1 400 ? -12.330 56.949 -3.418 1.00 25.05 400 SER A CA 1
ATOM 2985 C C . SER A 1 400 ? -11.070 57.665 -3.928 1.00 25.05 400 SER A C 1
ATOM 2987 O O . SER A 1 400 ? -10.174 57.962 -3.138 1.00 25.05 400 SER A O 1
ATOM 2989 N N . SER A 1 401 ? -10.944 57.861 -5.243 1.00 28.77 401 SER A N 1
ATOM 2990 C CA . SER A 1 401 ? -9.651 58.133 -5.888 1.00 28.77 401 SER A CA 1
ATOM 2991 C C . SER A 1 401 ? -9.560 59.483 -6.610 1.00 28.77 401 SER A C 1
ATOM 2993 O O . SER A 1 401 ? -10.061 59.608 -7.729 1.00 28.77 401 SER A O 1
ATOM 2995 N N . ASP A 1 402 ? -8.816 60.432 -6.040 1.00 26.47 402 ASP A N 1
ATOM 2996 C CA . ASP A 1 402 ? -8.421 61.694 -6.676 1.00 26.47 402 ASP A CA 1
ATOM 2997 C C . ASP A 1 402 ? -7.262 62.413 -5.938 1.00 26.47 402 ASP A C 1
ATOM 2999 O O . ASP A 1 402 ? -7.023 62.200 -4.754 1.00 26.47 402 ASP A O 1
ATOM 3003 N N . GLY A 1 403 ? -6.527 63.284 -6.651 1.00 25.03 403 GLY A N 1
ATOM 3004 C CA . GLY A 1 403 ? -6.000 64.520 -6.038 1.00 25.03 403 GLY A CA 1
ATOM 3005 C C . GLY A 1 403 ? -4.604 64.585 -5.380 1.00 25.03 403 GLY A C 1
ATOM 3006 O O . GLY A 1 403 ? -4.504 65.095 -4.278 1.00 25.03 403 GLY A O 1
ATOM 3007 N N . SER A 1 404 ? -3.523 64.231 -6.094 1.00 24.03 404 SER A N 1
ATOM 3008 C CA . SER A 1 404 ? -2.235 64.994 -6.162 1.00 24.03 404 SER A CA 1
ATOM 3009 C C . SER A 1 404 ? -1.487 65.566 -4.914 1.00 24.03 404 SER A C 1
ATOM 3011 O O . SER A 1 404 ? -2.020 66.394 -4.184 1.00 24.03 404 SER A O 1
ATOM 3013 N N . SER A 1 405 ? -0.141 65.408 -4.916 1.00 24.30 405 SER A N 1
ATOM 3014 C CA . SER A 1 405 ? 0.913 66.266 -4.269 1.00 24.30 405 SER A CA 1
ATOM 3015 C C . SER A 1 405 ? 1.035 66.302 -2.719 1.00 24.30 405 SER A C 1
ATOM 3017 O O . SER A 1 405 ? 0.038 66.174 -2.029 1.00 24.30 405 SER A O 1
ATOM 3019 N N . GLN A 1 406 ? 2.204 66.544 -2.081 1.00 23.11 406 GLN A N 1
ATOM 3020 C CA . GLN A 1 406 ? 3.644 66.398 -2.438 1.00 23.11 406 GLN A CA 1
ATOM 3021 C C . GLN A 1 406 ? 4.541 66.538 -1.163 1.00 23.11 406 GLN A C 1
ATOM 3023 O O . GLN A 1 406 ? 4.072 67.117 -0.191 1.00 23.11 406 GLN A O 1
ATOM 3028 N N . LEU A 1 407 ? 5.834 66.139 -1.234 1.00 21.42 407 LEU A N 1
ATOM 3029 C CA . LEU A 1 407 ? 6.947 66.381 -0.258 1.00 21.42 407 LEU A CA 1
ATOM 3030 C C . LEU A 1 407 ? 6.818 65.618 1.100 1.00 21.42 407 LEU A C 1
ATOM 3032 O O . LEU A 1 407 ? 5.711 65.470 1.598 1.00 21.42 407 LEU A O 1
ATOM 3036 N N . ALA A 1 408 ? 7.820 64.974 1.734 1.00 21.84 408 ALA A N 1
ATOM 3037 C CA . ALA A 1 408 ? 9.299 65.070 1.839 1.00 21.84 408 ALA A CA 1
ATOM 3038 C C . ALA A 1 408 ? 9.809 66.129 2.857 1.00 21.84 408 ALA A C 1
ATOM 3040 O O . ALA A 1 408 ? 9.293 67.241 2.849 1.00 21.84 408 ALA A O 1
ATOM 3041 N N . VAL A 1 409 ? 10.815 65.886 3.726 1.00 22.33 409 VAL A N 1
ATOM 3042 C CA . VAL A 1 409 ? 11.742 64.720 3.890 1.00 22.33 409 VAL A CA 1
ATOM 3043 C C . VAL A 1 409 ? 11.475 63.951 5.228 1.00 22.33 409 VAL A C 1
ATOM 3045 O O . VAL A 1 409 ? 10.298 63.679 5.438 1.00 22.33 409 VAL A O 1
ATOM 3048 N N . ASP A 1 410 ? 12.348 63.505 6.162 1.00 22.98 410 ASP A N 1
ATOM 3049 C CA . ASP A 1 410 ? 13.817 63.544 6.433 1.00 22.98 410 ASP A CA 1
ATOM 3050 C C . ASP A 1 410 ? 14.268 62.331 7.328 1.00 22.98 410 ASP A C 1
ATOM 3052 O O . ASP A 1 410 ? 13.442 61.461 7.619 1.00 22.98 410 ASP A O 1
ATOM 3056 N N . GLU A 1 411 ? 15.543 62.236 7.753 1.00 26.59 411 GLU A N 1
ATOM 3057 C CA . GLU A 1 411 ? 16.155 61.088 8.487 1.00 26.59 411 GLU A CA 1
ATOM 3058 C C . GLU A 1 411 ? 16.565 61.352 9.978 1.00 26.59 411 GLU A C 1
ATOM 3060 O O . GLU A 1 411 ? 16.294 62.405 10.547 1.00 26.59 411 GLU A O 1
ATOM 3065 N N . VAL A 1 412 ? 17.308 60.388 10.575 1.00 22.69 412 VAL A N 1
ATOM 3066 C CA . VAL A 1 412 ? 18.096 60.424 11.842 1.00 22.69 412 VAL A CA 1
ATOM 3067 C C . VAL A 1 412 ? 17.290 60.200 13.146 1.00 22.69 412 VAL A C 1
ATOM 3069 O O . VAL A 1 412 ? 16.219 60.755 13.336 1.00 22.69 412 VAL A O 1
ATOM 3072 N N . GLY A 1 413 ? 17.731 59.390 14.125 1.00 21.39 413 GLY A N 1
ATOM 3073 C CA . GLY A 1 413 ? 18.921 58.524 14.231 1.00 21.39 413 GLY A CA 1
ATOM 3074 C C . GLY A 1 413 ? 18.931 57.703 15.542 1.00 21.39 413 GLY A C 1
ATOM 3075 O O . GLY A 1 413 ? 18.067 57.885 16.396 1.00 21.39 413 GLY A O 1
ATOM 3076 N N . TRP A 1 414 ? 19.893 56.783 15.712 1.00 25.44 414 TRP A N 1
ATOM 3077 C CA . TRP A 1 414 ? 20.037 55.938 16.917 1.00 25.44 414 TRP A CA 1
ATOM 3078 C C . TRP A 1 414 ? 21.183 56.404 17.819 1.00 25.44 414 TRP A C 1
ATOM 3080 O O . TRP A 1 414 ? 22.293 56.583 17.326 1.00 25.44 414 TRP A O 1
ATOM 3090 N N . GLU A 1 415 ? 20.985 56.410 19.142 1.00 23.00 415 GLU A N 1
ATOM 3091 C CA . GLU A 1 415 ? 22.106 56.336 20.090 1.00 23.00 415 GLU A CA 1
ATOM 3092 C C . GLU A 1 415 ? 21.746 55.618 21.408 1.00 23.00 415 GLU A C 1
ATOM 3094 O O . GLU A 1 415 ? 20.583 55.331 21.695 1.00 23.00 415 GLU A O 1
ATOM 3099 N N . LYS A 1 416 ? 22.771 55.251 22.187 1.00 24.88 416 LYS A N 1
ATOM 3100 C CA . LYS A 1 416 ? 22.673 54.553 23.484 1.00 24.88 416 LYS A CA 1
ATOM 3101 C C . LYS A 1 416 ? 22.939 55.535 24.625 1.00 24.88 416 LYS A C 1
ATOM 3103 O O . LYS A 1 416 ? 23.766 56.415 24.442 1.00 24.88 416 LYS A O 1
ATOM 3108 N N . TRP A 1 417 ? 22.486 55.216 25.842 1.00 22.28 417 TRP A N 1
ATOM 3109 C CA . TRP A 1 417 ? 23.428 55.086 26.971 1.00 22.28 417 TRP A CA 1
ATOM 3110 C C . TRP A 1 417 ? 22.877 54.226 28.119 1.00 22.28 417 TRP A C 1
ATOM 3112 O O . TRP A 1 417 ? 21.730 53.786 28.099 1.00 22.28 417 TRP A O 1
ATOM 3122 N N . THR A 1 418 ? 23.741 53.931 29.089 1.00 26.89 418 THR A N 1
ATOM 3123 C CA . THR A 1 418 ? 23.509 53.033 30.235 1.00 26.89 418 THR A CA 1
ATOM 3124 C C . THR A 1 418 ? 23.542 53.785 31.562 1.00 26.89 418 THR A C 1
ATOM 3126 O O . THR A 1 418 ? 24.289 54.751 31.681 1.00 26.89 418 THR A O 1
ATOM 3129 N N . ASN A 1 419 ? 22.875 53.273 32.602 1.00 23.12 419 ASN A N 1
ATOM 3130 C CA . ASN A 1 419 ? 23.215 53.620 33.987 1.00 23.12 419 ASN A CA 1
ATOM 3131 C C . ASN A 1 419 ? 22.949 52.429 34.941 1.00 23.12 419 ASN A C 1
ATOM 3133 O O . ASN A 1 419 ? 21.845 51.882 34.895 1.00 23.12 419 ASN A O 1
ATOM 3137 N N . PRO A 1 420 ? 23.914 51.985 35.772 1.00 27.20 420 PRO A N 1
ATOM 3138 C CA . PRO A 1 420 ? 23.721 50.888 36.723 1.00 27.20 420 PRO A CA 1
ATOM 3139 C C . PRO A 1 420 ? 23.436 51.385 38.154 1.00 27.20 420 PRO A C 1
ATOM 3141 O O . PRO A 1 420 ? 24.079 52.330 38.595 1.00 27.20 420 PRO A O 1
ATOM 3144 N N . ASN A 1 421 ? 22.522 50.715 38.881 1.00 22.89 421 ASN A N 1
ATOM 3145 C CA . ASN A 1 421 ? 22.575 50.429 40.339 1.00 22.89 421 ASN A CA 1
ATOM 3146 C C . ASN A 1 421 ? 21.201 50.025 40.927 1.00 22.89 421 ASN A C 1
ATOM 3148 O O . ASN A 1 421 ? 20.570 50.820 41.615 1.00 22.89 421 ASN A O 1
ATOM 3152 N N . THR A 1 422 ? 20.793 48.761 40.754 1.00 22.28 422 THR A N 1
ATOM 3153 C CA . THR A 1 422 ? 19.935 48.045 41.727 1.00 22.28 422 THR A CA 1
ATOM 3154 C C . THR A 1 422 ? 20.266 46.555 41.662 1.00 22.28 422 THR A C 1
ATOM 3156 O O . THR A 1 422 ? 20.300 45.984 40.573 1.00 22.28 422 THR A O 1
ATOM 3159 N N . SER A 1 423 ? 20.503 45.910 42.804 1.00 20.86 423 SER A N 1
ATOM 3160 C CA . SER A 1 423 ? 20.766 44.469 42.897 1.00 20.86 423 SER A CA 1
ATOM 3161 C C . SER A 1 423 ? 19.525 43.696 43.355 1.00 20.86 423 SER A C 1
ATOM 3163 O O . SER A 1 423 ? 18.871 44.067 44.325 1.00 20.86 423 SER A O 1
ATOM 3165 N N . ILE A 1 424 ? 19.218 42.586 42.674 1.00 21.05 424 ILE A N 1
ATOM 3166 C CA . ILE A 1 424 ? 18.258 41.568 43.128 1.00 21.05 424 ILE A CA 1
ATOM 3167 C C . ILE A 1 424 ? 18.892 40.194 42.881 1.00 21.05 424 ILE A C 1
ATOM 3169 O O . ILE A 1 424 ? 19.321 39.890 41.768 1.00 21.05 424 ILE A O 1
ATOM 3173 N N . THR A 1 425 ? 18.990 39.380 43.931 1.00 21.00 425 THR A N 1
ATOM 3174 C CA . THR A 1 425 ? 19.720 38.104 43.915 1.00 21.00 425 THR A CA 1
ATOM 3175 C C . THR A 1 425 ? 18.854 36.958 43.388 1.00 21.00 425 THR A C 1
ATOM 3177 O O . THR A 1 425 ? 17.730 36.767 43.845 1.00 21.00 425 THR A O 1
ATOM 3180 N N . PHE A 1 426 ? 19.405 36.150 42.478 1.00 22.81 426 PHE A N 1
ATOM 3181 C CA . PHE A 1 426 ? 18.778 34.939 41.933 1.00 22.81 426 PHE A CA 1
ATOM 3182 C C . PHE A 1 426 ? 19.524 33.671 42.363 1.00 22.81 426 PHE A C 1
ATOM 3184 O O . PHE A 1 426 ? 20.751 33.642 42.331 1.00 22.81 426 PHE A O 1
ATOM 3191 N N . LEU A 1 427 ? 18.781 32.590 42.621 1.00 19.94 427 LEU A N 1
ATOM 3192 C CA . LEU A 1 427 ? 19.252 31.200 42.575 1.00 19.94 427 LEU A CA 1
ATOM 3193 C C . LEU A 1 427 ? 18.086 30.282 42.143 1.00 19.94 427 LEU A C 1
ATOM 3195 O O . LEU A 1 427 ? 16.952 30.534 42.545 1.00 19.94 427 LEU A O 1
ATOM 3199 N N . PRO A 1 428 ? 18.336 29.160 41.443 1.00 26.00 428 PRO A N 1
ATOM 3200 C CA . PRO A 1 428 ? 19.327 29.003 40.377 1.00 26.00 428 PRO A CA 1
ATOM 3201 C C . PRO A 1 428 ? 18.744 28.293 39.130 1.00 26.00 428 PRO A C 1
ATOM 3203 O O . PRO A 1 428 ? 17.962 27.351 39.249 1.00 26.00 428 PRO A O 1
ATOM 3206 N N . GLN A 1 429 ? 19.188 28.661 37.920 1.00 22.09 429 GLN A N 1
ATOM 3207 C CA . GLN A 1 429 ? 18.974 27.833 36.721 1.00 22.09 429 GLN A CA 1
ATOM 3208 C C . GLN A 1 429 ? 20.225 27.709 35.840 1.00 22.09 429 GLN A C 1
ATOM 3210 O O . GLN A 1 429 ? 20.892 28.688 35.523 1.00 22.09 429 GLN A O 1
ATOM 3215 N N . THR A 1 430 ? 20.474 26.460 35.444 1.00 25.33 430 THR A N 1
ATOM 3216 C CA . THR A 1 430 ? 21.130 25.963 34.222 1.00 25.33 430 THR A CA 1
ATOM 3217 C C . THR A 1 430 ? 22.154 26.873 33.524 1.00 25.33 430 THR A C 1
ATOM 3219 O O . THR A 1 430 ? 21.814 27.710 32.689 1.00 25.33 430 THR A O 1
ATOM 3222 N N . VAL A 1 431 ? 23.439 26.604 33.772 1.00 22.84 431 VAL A N 1
ATOM 3223 C CA . VAL A 1 431 ? 24.574 27.218 33.062 1.00 22.84 431 VAL A CA 1
ATOM 3224 C C . VAL A 1 431 ? 24.519 26.926 31.554 1.00 22.84 431 VAL A C 1
ATOM 3226 O O . VAL A 1 431 ? 24.332 25.782 31.139 1.00 22.84 431 VAL A O 1
ATOM 3229 N N . ARG A 1 432 ? 24.777 27.949 30.729 1.00 23.95 432 ARG A N 1
ATOM 3230 C CA . ARG A 1 432 ? 25.220 27.794 29.333 1.00 23.95 432 ARG A CA 1
ATOM 3231 C C . ARG A 1 432 ? 26.661 28.274 29.207 1.00 23.95 432 ARG A C 1
ATOM 3233 O O . ARG A 1 432 ? 26.979 29.360 29.679 1.00 23.95 432 ARG A O 1
ATOM 3240 N N . TYR A 1 433 ? 27.500 27.504 28.522 1.00 21.22 433 TYR A N 1
ATOM 3241 C CA . TYR A 1 433 ? 28.834 27.956 28.129 1.00 21.22 433 TYR A CA 1
ATOM 3242 C C . TYR A 1 433 ? 28.774 28.811 26.856 1.00 21.22 433 TYR A C 1
ATOM 3244 O O . TYR A 1 433 ? 28.132 28.441 25.872 1.00 21.22 433 TYR A O 1
ATOM 3252 N N . GLN A 1 434 ? 29.519 29.913 26.865 1.00 22.14 434 GLN A N 1
ATOM 3253 C CA . GLN A 1 434 ? 30.083 30.546 25.675 1.00 22.14 434 GLN A CA 1
ATOM 3254 C C . GLN A 1 434 ? 31.589 30.678 25.894 1.00 22.14 434 GLN A C 1
ATOM 3256 O O . GLN A 1 434 ? 32.036 30.976 26.999 1.00 22.14 434 GLN A O 1
ATOM 3261 N N . SER A 1 435 ? 32.365 30.499 24.831 1.00 23.45 435 SER A N 1
ATOM 3262 C CA . SER A 1 435 ? 33.788 30.829 24.806 1.00 23.45 435 SER A CA 1
ATOM 3263 C C . SER A 1 435 ? 34.155 31.316 23.412 1.00 23.45 435 SER A C 1
ATOM 3265 O O . SER A 1 435 ? 33.923 30.610 22.431 1.00 23.45 435 SER A O 1
ATOM 3267 N N . VAL A 1 436 ? 34.736 32.510 23.335 1.00 24.09 436 VAL A N 1
ATOM 3268 C CA . VAL A 1 436 ? 35.321 33.080 22.120 1.00 24.09 436 VAL A CA 1
ATOM 3269 C C . VAL A 1 436 ? 36.698 33.606 22.491 1.00 24.09 436 VAL A C 1
ATOM 3271 O O . VAL A 1 436 ? 36.801 34.421 23.398 1.00 24.09 436 VAL A O 1
ATOM 3274 N N . ILE A 1 437 ? 37.723 33.139 21.782 1.00 24.83 437 ILE A N 1
ATOM 3275 C CA . ILE A 1 437 ? 39.026 33.777 21.542 1.00 24.83 437 ILE A CA 1
ATOM 3276 C C . ILE A 1 437 ? 39.692 32.948 20.435 1.00 24.83 437 ILE A C 1
ATOM 3278 O O . ILE A 1 437 ? 39.592 31.722 20.435 1.00 24.83 437 ILE A O 1
ATOM 3282 N N . GLY A 1 438 ? 40.326 33.612 19.470 1.00 23.67 438 GLY A N 1
ATOM 3283 C CA . GLY A 1 438 ? 41.109 32.955 18.425 1.00 23.67 438 GLY A CA 1
ATOM 3284 C C . GLY A 1 438 ? 42.604 33.048 18.719 1.00 23.67 438 GLY A C 1
ATOM 3285 O O . GLY A 1 438 ? 43.073 34.078 19.196 1.00 23.67 438 GLY A O 1
ATOM 3286 N N . ILE A 1 439 ? 43.352 31.997 18.387 1.00 23.88 439 ILE A N 1
ATOM 3287 C CA . ILE A 1 439 ? 44.817 32.016 18.293 1.00 23.88 439 ILE A CA 1
ATOM 3288 C C . ILE A 1 439 ? 45.188 31.382 16.950 1.00 23.88 439 ILE A C 1
ATOM 3290 O O . ILE A 1 439 ? 44.596 30.379 16.550 1.00 23.88 439 ILE A O 1
ATOM 3294 N N . ALA A 1 440 ? 46.132 31.988 16.231 1.00 28.39 440 ALA A N 1
ATOM 3295 C CA . ALA A 1 440 ? 46.590 31.480 14.944 1.00 28.39 440 ALA A CA 1
ATOM 3296 C C . ALA A 1 440 ? 47.538 30.283 15.125 1.00 28.39 440 ALA A C 1
ATOM 3298 O O . ALA A 1 440 ? 48.489 30.345 15.902 1.00 28.39 440 ALA A O 1
ATOM 3299 N N . GLY A 1 441 ? 47.315 29.223 14.351 1.00 22.89 441 GLY A N 1
ATOM 3300 C CA . GLY A 1 441 ? 48.212 28.076 14.263 1.00 22.89 441 GLY A CA 1
ATOM 3301 C C . GLY A 1 441 ? 47.908 27.258 13.014 1.00 22.89 441 GLY A C 1
ATOM 3302 O O . GLY A 1 441 ? 46.769 26.846 12.805 1.00 22.89 441 GLY A O 1
ATOM 3303 N N . LYS A 1 442 ? 48.921 27.026 12.172 1.00 27.05 442 LYS A N 1
ATOM 3304 C CA . LYS A 1 442 ? 48.826 26.018 11.112 1.00 27.05 442 LYS A CA 1
ATOM 3305 C C . LYS A 1 442 ? 48.767 24.636 11.759 1.00 27.05 442 LYS A C 1
ATOM 3307 O O . LYS A 1 442 ? 49.646 24.297 12.546 1.00 27.05 442 LYS A O 1
ATOM 3312 N N . VAL A 1 443 ? 47.785 23.835 11.364 1.00 23.05 443 VAL A N 1
ATOM 3313 C CA . VAL A 1 443 ? 47.778 22.387 11.587 1.00 23.05 443 VAL A CA 1
ATOM 3314 C C . VAL A 1 443 ? 47.575 21.740 10.225 1.00 23.05 443 VAL A C 1
ATOM 3316 O O . VAL A 1 443 ? 46.459 21.700 9.709 1.00 23.05 443 VAL A O 1
ATOM 3319 N N . ASP A 1 444 ? 48.668 21.287 9.618 1.00 23.23 444 ASP A N 1
ATOM 3320 C CA . ASP A 1 444 ? 48.621 20.528 8.373 1.00 23.23 444 ASP A CA 1
ATOM 3321 C C . ASP A 1 444 ? 48.098 19.113 8.687 1.00 23.23 444 ASP A C 1
ATOM 3323 O O . ASP A 1 444 ? 48.790 18.291 9.287 1.00 23.23 444 ASP A O 1
ATOM 3327 N N . VAL A 1 445 ? 46.837 18.839 8.332 1.00 22.81 445 VAL A N 1
ATOM 3328 C CA . VAL A 1 445 ? 46.200 17.530 8.551 1.00 22.81 445 VAL A CA 1
ATOM 3329 C C . VAL A 1 445 ? 46.441 16.638 7.336 1.00 22.81 445 VAL A C 1
ATOM 3331 O O . VAL A 1 445 ? 45.696 16.673 6.356 1.00 22.81 445 VAL A O 1
ATOM 3334 N N . THR A 1 446 ? 47.483 15.812 7.410 1.00 21.78 446 THR A N 1
ATOM 3335 C CA . THR A 1 446 ? 47.730 14.738 6.441 1.00 21.78 446 THR A CA 1
ATOM 3336 C C . THR A 1 446 ? 46.563 13.750 6.456 1.00 21.78 446 THR A C 1
ATOM 3338 O O . THR A 1 446 ? 46.276 13.138 7.484 1.00 21.78 446 THR A O 1
ATOM 3341 N N . VAL A 1 447 ? 45.890 13.569 5.316 1.00 23.92 447 VAL A N 1
ATOM 3342 C CA . VAL A 1 447 ? 44.764 12.630 5.195 1.00 23.92 447 VAL A CA 1
ATOM 3343 C C . VAL A 1 447 ? 45.292 11.195 5.127 1.00 23.92 447 VAL A C 1
ATOM 3345 O O . VAL A 1 447 ? 45.587 10.674 4.053 1.00 23.92 447 VAL A O 1
ATOM 3348 N N . GLY A 1 448 ? 45.415 10.557 6.292 1.00 21.31 448 GLY A N 1
ATOM 3349 C CA . GLY A 1 448 ? 45.589 9.109 6.400 1.00 21.31 448 GLY A CA 1
ATOM 3350 C C . GLY A 1 448 ? 44.335 8.382 5.910 1.00 21.31 448 GLY A C 1
ATOM 3351 O O . GLY A 1 448 ? 43.217 8.743 6.279 1.00 21.31 448 GLY A O 1
ATOM 3352 N N . ALA A 1 449 ? 44.512 7.377 5.054 1.00 28.30 449 ALA A N 1
ATOM 3353 C CA . ALA A 1 449 ? 43.413 6.672 4.407 1.00 28.30 449 ALA A CA 1
ATOM 3354 C C . ALA A 1 449 ? 42.895 5.494 5.251 1.00 28.30 449 ALA A C 1
ATOM 3356 O O . ALA A 1 449 ? 43.149 4.344 4.916 1.00 28.30 449 ALA A O 1
ATOM 3357 N N . ASP A 1 450 ? 42.120 5.791 6.296 1.00 24.47 450 ASP A N 1
ATOM 3358 C CA . ASP A 1 450 ? 41.251 4.815 6.967 1.00 24.47 450 ASP A CA 1
ATOM 3359 C C . ASP A 1 450 ? 39.904 5.466 7.314 1.00 24.47 450 ASP A C 1
ATOM 3361 O O . ASP A 1 450 ? 39.830 6.423 8.086 1.00 24.47 450 ASP A O 1
ATOM 3365 N N . LEU A 1 451 ? 38.823 4.971 6.704 1.00 23.52 451 LEU A N 1
ATOM 3366 C CA . LEU A 1 451 ? 37.468 5.513 6.864 1.00 23.52 451 LEU A CA 1
ATOM 3367 C C . LEU A 1 451 ? 36.450 4.371 6.989 1.00 23.52 451 LEU A C 1
ATOM 3369 O O . LEU A 1 451 ? 35.690 4.060 6.067 1.00 23.52 451 LEU A O 1
ATOM 3373 N N . ASP A 1 452 ? 36.490 3.712 8.147 1.00 23.67 452 ASP A N 1
ATOM 3374 C CA . ASP A 1 452 ? 35.658 2.547 8.437 1.00 23.67 452 ASP A CA 1
ATOM 3375 C C . ASP A 1 452 ? 34.212 2.918 8.848 1.00 23.67 452 ASP A C 1
ATOM 3377 O O . ASP A 1 452 ? 33.889 4.048 9.230 1.00 23.67 452 ASP A O 1
ATOM 3381 N N . GLN A 1 453 ? 33.286 1.974 8.684 1.00 30.27 453 GLN A N 1
ATOM 3382 C CA . GLN A 1 453 ? 31.893 2.261 8.323 1.00 30.27 453 GLN A CA 1
ATOM 3383 C C . GLN A 1 453 ? 30.932 2.449 9.512 1.00 30.27 453 GLN A C 1
ATOM 3385 O O . GLN A 1 453 ? 29.893 1.796 9.579 1.00 30.27 453 GLN A O 1
ATOM 3390 N N . ASN A 1 454 ? 31.210 3.409 10.399 1.00 23.94 454 ASN A N 1
ATOM 3391 C CA . ASN A 1 454 ? 30.295 3.809 11.485 1.00 23.94 454 ASN A CA 1
ATOM 3392 C C . ASN A 1 454 ? 29.438 5.057 11.166 1.00 23.94 454 ASN A C 1
ATOM 3394 O O . ASN A 1 454 ? 29.185 5.906 12.023 1.00 23.94 454 ASN A O 1
ATOM 3398 N N . ILE A 1 455 ? 28.932 5.166 9.929 1.00 24.97 455 ILE A N 1
ATOM 3399 C CA . ILE A 1 455 ? 27.915 6.172 9.576 1.00 24.97 455 ILE A CA 1
ATOM 3400 C C . ILE A 1 455 ? 26.536 5.676 10.031 1.00 24.97 455 ILE A C 1
ATOM 3402 O O . ILE A 1 455 ? 25.811 5.018 9.287 1.00 24.97 455 ILE A O 1
ATOM 3406 N N . ALA A 1 456 ? 26.156 6.022 11.261 1.00 22.97 456 ALA A N 1
ATOM 3407 C CA . ALA A 1 456 ? 24.770 5.906 11.708 1.00 22.97 456 ALA A CA 1
ATOM 3408 C C . ALA A 1 456 ? 23.851 6.874 10.917 1.00 22.97 456 ALA A C 1
ATOM 3410 O O . ALA A 1 456 ? 24.296 7.966 10.548 1.00 22.97 456 ALA A O 1
ATOM 3411 N N . PRO A 1 457 ? 22.559 6.546 10.696 1.00 28.23 457 PRO A N 1
ATOM 3412 C CA . PRO A 1 457 ? 21.600 7.431 10.022 1.00 28.23 457 PRO A CA 1
ATOM 3413 C C . PRO A 1 457 ? 21.264 8.672 10.882 1.00 28.23 457 PRO A C 1
ATOM 3415 O O . PRO A 1 457 ? 20.308 8.718 11.666 1.00 28.23 457 PRO A O 1
ATOM 3418 N N . GLY A 1 458 ? 22.112 9.695 10.749 1.00 26.59 458 GLY A N 1
ATOM 3419 C CA . GLY A 1 458 ? 22.167 10.876 11.617 1.00 26.59 458 GLY A CA 1
ATOM 3420 C C . GLY A 1 458 ? 22.119 12.227 10.896 1.00 26.59 458 GLY A C 1
ATOM 3421 O O . GLY A 1 458 ? 22.585 13.212 11.459 1.00 26.59 458 GLY A O 1
ATOM 3422 N N . ILE A 1 459 ? 21.578 12.302 9.672 1.00 31.53 459 ILE A N 1
ATOM 3423 C CA . ILE A 1 459 ? 21.669 13.500 8.806 1.00 31.53 459 ILE A CA 1
ATOM 3424 C C . ILE A 1 459 ? 20.299 14.173 8.555 1.00 31.53 459 ILE A C 1
ATOM 3426 O O . ILE A 1 459 ? 19.994 14.598 7.452 1.00 31.53 459 ILE A O 1
ATOM 3430 N N . PHE A 1 460 ? 19.490 14.347 9.609 1.00 32.09 460 PHE A N 1
ATOM 3431 C CA . PHE A 1 460 ? 18.395 15.342 9.647 1.00 32.09 460 PHE A CA 1
ATOM 3432 C C . PHE A 1 460 ? 18.290 15.991 11.049 1.00 32.09 460 PHE A C 1
ATOM 3434 O O . PHE A 1 460 ? 17.356 15.710 11.805 1.00 32.09 460 PHE A O 1
ATOM 3441 N N . PRO A 1 461 ? 19.263 16.830 11.469 1.00 28.09 461 PRO A N 1
ATOM 3442 C CA . PRO A 1 461 ? 19.462 17.128 12.896 1.00 28.09 461 PRO A CA 1
ATOM 3443 C C . PRO A 1 461 ? 18.428 18.055 13.558 1.00 28.09 461 PRO A C 1
ATOM 3445 O O . PRO A 1 461 ? 18.396 18.144 14.782 1.00 28.09 461 PRO A O 1
ATOM 3448 N N . GLN A 1 462 ? 17.602 18.771 12.787 1.00 28.70 462 GLN A N 1
ATOM 3449 C CA . GLN A 1 462 ? 16.892 19.964 13.281 1.00 28.70 462 GLN A CA 1
ATOM 3450 C C . GLN A 1 462 ? 15.482 19.700 13.848 1.00 28.70 462 GLN A C 1
ATOM 3452 O O . GLN A 1 462 ? 14.974 20.509 14.621 1.00 28.70 462 GLN A O 1
ATOM 3457 N N . TRP A 1 463 ? 14.847 18.572 13.505 1.00 31.05 463 TRP A N 1
ATOM 3458 C CA . TRP A 1 463 ? 13.403 18.372 13.724 1.00 31.05 463 TRP A CA 1
ATOM 3459 C C . TRP A 1 463 ? 13.020 17.317 14.777 1.00 31.05 463 TRP A C 1
ATOM 3461 O O . TRP A 1 463 ? 11.846 17.199 15.123 1.00 31.05 463 TRP A O 1
ATOM 3471 N N . ARG A 1 464 ? 13.982 16.576 15.349 1.00 33.06 464 ARG A N 1
ATOM 3472 C CA . ARG A 1 464 ? 13.716 15.397 16.209 1.00 33.06 464 ARG A CA 1
ATOM 3473 C C . ARG A 1 464 ? 12.945 15.665 17.520 1.00 33.06 464 ARG A C 1
ATOM 3475 O O . ARG A 1 464 ? 12.575 14.695 18.177 1.00 33.06 464 ARG A O 1
ATOM 3482 N N . ASN A 1 465 ? 12.675 16.916 17.915 1.00 35.50 465 ASN A N 1
ATOM 3483 C CA . ASN A 1 465 ? 12.046 17.269 19.201 1.00 35.50 465 ASN A CA 1
ATOM 3484 C C . ASN A 1 465 ? 10.947 18.353 19.100 1.00 35.50 465 ASN A C 1
ATOM 3486 O O . ASN A 1 465 ? 11.074 19.440 19.660 1.00 35.50 465 ASN A O 1
ATOM 3490 N N . ARG A 1 466 ? 9.812 18.027 18.469 1.00 39.88 466 ARG A N 1
ATOM 3491 C CA . ARG A 1 466 ? 8.509 18.620 18.833 1.00 39.88 466 ARG A CA 1
ATOM 3492 C C . ARG A 1 466 ? 7.648 17.545 19.497 1.00 39.88 466 ARG A C 1
ATOM 3494 O O . ARG A 1 466 ? 7.543 16.440 18.975 1.00 39.88 466 ARG A O 1
ATOM 3501 N N . ALA A 1 467 ? 7.090 17.856 20.665 1.00 41.03 467 ALA A N 1
ATOM 3502 C CA . ALA A 1 467 ? 6.147 16.980 21.357 1.00 41.03 467 ALA A CA 1
ATOM 3503 C C . ALA A 1 467 ? 4.746 17.066 20.710 1.00 41.03 467 ALA A C 1
ATOM 3505 O O . ALA A 1 467 ? 4.437 18.096 20.100 1.00 41.03 467 ALA A O 1
ATOM 3506 N N . PRO A 1 468 ? 3.888 16.037 20.856 1.00 50.22 468 PRO A N 1
ATOM 3507 C CA . PRO A 1 468 ? 2.494 16.107 20.422 1.00 50.22 468 PRO A CA 1
ATOM 3508 C C . PRO A 1 468 ? 1.735 17.261 21.091 1.00 50.22 468 PRO A C 1
ATOM 3510 O O . PRO A 1 468 ? 2.030 17.642 22.225 1.00 50.22 468 PRO A O 1
ATOM 3513 N N . ILE A 1 469 ? 0.709 17.788 20.416 1.00 56.91 469 ILE A N 1
ATOM 3514 C CA . ILE A 1 469 ? -0.163 18.838 20.968 1.00 56.91 469 ILE A CA 1
ATOM 3515 C C . ILE A 1 469 ? -1.149 18.197 21.961 1.00 56.91 469 ILE A C 1
ATOM 3517 O O . ILE A 1 469 ? -2.298 17.893 21.633 1.00 56.91 469 ILE A O 1
ATOM 3521 N N . THR A 1 470 ? -0.672 17.951 23.182 1.00 55.81 470 THR A N 1
ATOM 3522 C CA . THR A 1 470 ? -1.437 17.304 24.261 1.00 55.81 470 THR A CA 1
ATOM 3523 C C . THR A 1 470 ? -2.587 18.177 24.762 1.00 55.81 470 THR A C 1
ATOM 3525 O O . THR A 1 470 ? -3.699 17.673 24.932 1.00 55.81 470 THR A O 1
ATOM 3528 N N . HIS A 1 471 ? -2.351 19.480 24.934 1.00 68.31 471 HIS A N 1
ATOM 3529 C CA . HIS A 1 471 ? -3.340 20.465 25.375 1.00 68.31 471 HIS A CA 1
ATOM 3530 C C . HIS A 1 471 ? -3.842 21.334 24.209 1.00 68.31 471 HIS A C 1
ATOM 3532 O O . HIS A 1 471 ? -3.053 21.846 23.415 1.00 68.31 471 HIS A O 1
ATOM 3538 N N . VAL A 1 472 ? -5.162 21.531 24.134 1.00 78.12 472 VAL A N 1
ATOM 3539 C CA . VAL A 1 472 ? -5.829 22.438 23.187 1.00 78.12 472 VAL A CA 1
ATOM 3540 C C . VAL A 1 472 ? -6.565 23.515 23.999 1.00 78.12 472 VAL A C 1
ATOM 3542 O O . VAL A 1 472 ? -7.375 23.138 24.843 1.00 78.12 472 VAL A O 1
ATOM 3545 N N . PRO A 1 473 ? -6.326 24.823 23.762 1.00 81.38 473 PRO A N 1
ATOM 3546 C CA . PRO A 1 473 ? -6.947 25.897 24.543 1.00 81.38 473 PRO A CA 1
ATOM 3547 C C . PRO A 1 473 ? -8.478 25.875 24.503 1.00 81.38 473 PRO A C 1
ATOM 3549 O O . PRO A 1 473 ? -9.061 25.732 23.428 1.00 81.38 473 PRO A O 1
ATOM 3552 N N . GLU A 1 474 ? -9.118 26.123 25.648 1.00 79.38 474 GLU A N 1
ATOM 3553 C CA . GLU A 1 474 ? -10.562 25.920 25.853 1.00 79.38 474 GLU A CA 1
ATOM 3554 C C . GLU A 1 474 ? -11.465 26.594 24.803 1.00 79.38 474 GLU A C 1
ATOM 3556 O O . GLU A 1 474 ? -12.343 25.951 24.227 1.00 79.38 474 GLU A O 1
ATOM 3561 N N . LYS A 1 475 ? -11.164 27.840 24.410 1.00 82.69 475 LYS A N 1
ATOM 3562 C CA . LYS A 1 475 ? -11.893 28.566 23.347 1.00 82.69 475 LYS A CA 1
ATOM 3563 C C . LYS A 1 475 ? -11.927 27.868 21.971 1.00 82.69 475 LYS A C 1
ATOM 3565 O O . LYS A 1 475 ? -12.750 28.221 21.119 1.00 82.69 475 LYS A O 1
ATOM 3570 N N . ARG A 1 476 ? -11.055 26.876 21.737 1.00 90.25 476 ARG A N 1
ATOM 3571 C CA . ARG A 1 476 ? -10.971 26.045 20.516 1.00 90.25 476 ARG A CA 1
ATOM 3572 C C . ARG A 1 476 ? -11.682 24.689 20.640 1.00 90.25 476 ARG A C 1
ATOM 3574 O O . ARG A 1 476 ? -11.442 23.807 19.815 1.00 90.25 476 ARG A O 1
ATOM 3581 N N . LYS A 1 477 ? -12.556 24.528 21.633 1.00 92.62 477 LYS A N 1
ATOM 3582 C CA . LYS A 1 477 ? -13.367 23.328 21.866 1.00 92.62 477 LYS A CA 1
ATOM 3583 C C . LYS A 1 477 ? -14.856 23.646 21.826 1.00 92.62 477 LYS A C 1
ATOM 3585 O O . LYS A 1 477 ? -15.252 24.758 22.168 1.00 92.62 477 LYS A O 1
ATOM 3590 N N . ARG A 1 478 ? -15.693 22.665 21.499 1.00 93.50 478 ARG A N 1
ATOM 3591 C CA . ARG A 1 478 ? -17.138 22.665 21.788 1.00 93.50 478 ARG A CA 1
ATOM 3592 C C . ARG A 1 478 ? -17.516 21.300 22.360 1.00 93.50 478 ARG A C 1
ATOM 3594 O O . ARG A 1 478 ? -16.999 20.285 21.895 1.00 93.50 478 ARG A O 1
ATOM 3601 N N . GLN A 1 479 ? -18.368 21.275 23.383 1.00 94.25 479 GLN A N 1
ATOM 3602 C CA . GLN A 1 479 ? -18.687 20.054 24.130 1.00 94.25 479 GLN A CA 1
ATOM 3603 C C . GLN A 1 479 ? -20.194 19.765 24.134 1.00 94.25 479 GLN A C 1
ATOM 3605 O O . GLN A 1 479 ? -21.018 20.676 24.259 1.00 94.25 479 GLN A O 1
ATOM 3610 N N . LEU A 1 480 ? -20.541 18.479 24.048 1.00 95.00 480 LEU A N 1
ATOM 3611 C CA . LEU A 1 480 ? -21.829 17.951 24.493 1.00 95.00 480 LEU A CA 1
ATOM 3612 C C . LEU A 1 480 ? -21.611 17.184 25.801 1.00 95.00 480 LEU A C 1
ATOM 3614 O O . LEU A 1 480 ? -20.782 16.275 25.862 1.00 95.00 480 LEU A O 1
ATOM 3618 N N . VAL A 1 481 ? -22.346 17.557 26.846 1.00 94.88 481 VAL A N 1
ATOM 3619 C CA . VAL A 1 481 ? -22.229 16.974 28.190 1.00 94.88 481 VAL A CA 1
ATOM 3620 C C . VAL A 1 481 ? -23.474 16.154 28.505 1.00 94.88 481 VAL A C 1
ATOM 3622 O O . VAL A 1 481 ? -24.588 16.678 28.485 1.00 94.88 481 VAL A O 1
ATOM 3625 N N . LEU A 1 482 ? -23.287 14.871 28.804 1.00 93.12 482 LEU A N 1
ATOM 3626 C CA . LEU A 1 482 ? -24.315 13.988 29.348 1.00 93.12 482 LEU A CA 1
ATOM 3627 C C . LEU A 1 482 ? -24.310 14.044 30.884 1.00 93.12 482 LEU A C 1
ATOM 3629 O O . LEU A 1 482 ? -23.229 14.028 31.479 1.00 93.12 482 LEU A O 1
ATOM 3633 N N . PRO A 1 483 ? -25.481 14.040 31.546 1.00 93.19 483 PRO A N 1
ATOM 3634 C CA . PRO A 1 483 ? -25.557 13.928 32.998 1.00 93.19 483 PRO A CA 1
ATOM 3635 C C . PRO A 1 483 ? -25.034 12.570 33.488 1.00 93.19 483 PRO A C 1
ATOM 3637 O O . PRO A 1 483 ? -25.140 11.554 32.797 1.00 93.19 483 PRO A O 1
ATOM 3640 N N . ALA A 1 484 ? -24.500 12.557 34.711 1.00 93.06 484 ALA A N 1
ATOM 3641 C CA . ALA A 1 484 ? -24.001 11.359 35.378 1.00 93.06 484 ALA A CA 1
ATOM 3642 C C . ALA A 1 484 ? -25.117 10.320 35.583 1.00 93.06 484 ALA A C 1
ATOM 3644 O O . ALA A 1 484 ? -26.058 10.553 36.340 1.00 93.06 484 ALA A O 1
ATOM 3645 N N . ALA A 1 485 ? -25.016 9.166 34.919 1.00 93.12 485 ALA A N 1
ATOM 3646 C CA . ALA A 1 485 ? -25.957 8.057 35.066 1.00 93.12 485 ALA A CA 1
ATOM 3647 C C . ALA A 1 485 ? -25.358 6.756 34.505 1.00 93.12 485 ALA A C 1
ATOM 3649 O O . ALA A 1 485 ? -24.655 6.792 33.498 1.00 93.12 485 ALA A O 1
ATOM 3650 N N . ARG A 1 486 ? -25.680 5.609 35.119 1.00 95.00 486 ARG A N 1
ATOM 3651 C CA . ARG A 1 486 ? -25.133 4.295 34.728 1.00 95.00 486 ARG A CA 1
ATOM 3652 C C . ARG A 1 486 ? -25.657 3.784 33.375 1.00 95.00 486 ARG A C 1
ATOM 3654 O O . ARG A 1 486 ? -26.688 4.242 32.860 1.00 95.00 486 ARG A O 1
ATOM 3661 N N . GLY A 1 487 ? -24.974 2.769 32.853 1.00 94.19 487 GLY A N 1
ATOM 3662 C CA . GLY A 1 487 ? -25.334 1.990 31.671 1.00 94.19 487 GLY A CA 1
ATOM 3663 C C . GLY A 1 487 ? -24.921 2.624 30.343 1.00 94.19 487 GLY A C 1
ATOM 3664 O O . GLY A 1 487 ? -24.266 3.664 30.294 1.00 94.19 487 GLY A O 1
ATOM 3665 N N . LYS A 1 488 ? -25.343 1.981 29.251 1.00 94.69 488 LYS A N 1
ATOM 3666 C CA . LYS A 1 488 ? -24.951 2.325 27.879 1.00 94.69 488 LYS A CA 1
ATOM 3667 C C . LYS A 1 488 ? -25.347 3.742 27.446 1.00 94.69 488 LYS A C 1
ATOM 3669 O O . LYS A 1 488 ? -26.501 4.149 27.593 1.00 94.69 488 LYS A O 1
ATOM 3674 N N . ARG A 1 489 ? -24.413 4.463 26.828 1.00 93.31 489 ARG A N 1
ATOM 3675 C CA . ARG A 1 489 ? -24.591 5.731 26.100 1.00 93.31 489 ARG A CA 1
ATOM 3676 C C . ARG A 1 489 ? -23.852 5.643 24.767 1.00 93.31 489 ARG A C 1
ATOM 3678 O O . ARG A 1 489 ? -22.854 4.933 24.666 1.00 93.31 489 ARG A O 1
ATOM 3685 N N . THR A 1 490 ? -24.320 6.364 23.754 1.00 95.19 490 THR A N 1
ATOM 3686 C CA . THR A 1 490 ? -23.713 6.354 22.417 1.00 95.19 490 THR A CA 1
ATOM 3687 C C . THR A 1 490 ? -23.343 7.758 21.954 1.00 95.19 490 THR A C 1
ATOM 3689 O O . THR A 1 490 ? -24.075 8.723 22.178 1.00 95.19 490 THR A O 1
ATOM 3692 N N . VAL A 1 491 ? -22.186 7.863 21.302 1.00 96.81 491 VAL A N 1
ATOM 3693 C CA . VAL A 1 491 ? -21.681 9.083 20.666 1.00 96.81 491 VAL A CA 1
ATOM 3694 C C . VAL A 1 491 ? -21.301 8.730 19.234 1.00 96.81 491 VAL A C 1
ATOM 3696 O O . VAL A 1 491 ? -20.637 7.721 18.989 1.00 96.81 491 VAL A O 1
ATOM 3699 N N . PHE A 1 492 ? -21.720 9.556 18.283 1.00 97.94 492 PHE A N 1
ATOM 3700 C CA . PHE A 1 492 ? -21.419 9.370 16.868 1.00 97.94 492 PHE A CA 1
ATOM 3701 C C . PHE A 1 492 ? -20.720 10.606 16.315 1.00 97.94 492 PHE A C 1
ATOM 3703 O O . PHE A 1 492 ? -21.117 11.738 16.595 1.00 97.94 492 PHE A O 1
ATOM 3710 N N . VAL A 1 493 ? -19.683 10.379 15.515 1.00 98.69 493 VAL A N 1
ATOM 3711 C CA . VAL A 1 493 ? -18.900 11.423 14.851 1.00 98.69 493 VAL A CA 1
ATOM 3712 C C . VAL A 1 493 ? -18.838 11.101 13.368 1.00 98.69 493 VAL A C 1
ATOM 3714 O O . VAL A 1 493 ? -18.516 9.978 13.005 1.00 98.69 493 VAL A O 1
ATOM 3717 N N . SER A 1 494 ? -19.098 12.069 12.499 1.00 98.56 494 SER A N 1
ATOM 3718 C CA . SER A 1 494 ? -18.992 11.896 11.044 1.00 98.56 494 SER A CA 1
ATOM 3719 C C . SER A 1 494 ? -18.037 12.903 10.430 1.00 98.56 494 SER A C 1
ATOM 3721 O O . SER A 1 494 ? -17.933 14.018 10.944 1.00 98.56 494 SER A O 1
ATOM 3723 N N . SER A 1 495 ? -17.437 12.577 9.284 1.00 98.00 495 SER A N 1
ATOM 3724 C CA . SER A 1 495 ? -16.673 13.556 8.500 1.00 98.00 495 SER A CA 1
ATOM 3725 C C . SER A 1 495 ? -17.044 13.573 7.016 1.00 98.00 495 SER A C 1
ATOM 3727 O O . SER A 1 495 ? -17.477 12.570 6.455 1.00 98.00 495 SER A O 1
ATOM 3729 N N . ALA A 1 496 ? -16.833 14.719 6.374 1.00 97.69 496 ALA A N 1
ATOM 3730 C CA . ALA A 1 496 ? -16.922 14.907 4.927 1.00 97.69 496 ALA A CA 1
ATOM 3731 C C . ALA A 1 496 ? -15.781 15.828 4.465 1.00 97.69 496 ALA A C 1
ATOM 3733 O O . ALA A 1 496 ? -15.333 16.672 5.241 1.00 97.69 496 ALA A O 1
ATOM 3734 N N . ALA A 1 497 ? -15.329 15.700 3.217 1.00 97.31 497 ALA A N 1
ATOM 3735 C CA . ALA A 1 497 ? -14.335 16.588 2.612 1.00 97.31 497 ALA A CA 1
ATOM 3736 C C . ALA A 1 497 ? -14.617 16.818 1.123 1.00 97.31 497 ALA A C 1
ATOM 3738 O O . ALA A 1 497 ? -15.280 16.002 0.482 1.00 97.31 497 ALA A O 1
ATOM 3739 N N . SER A 1 498 ? -14.129 17.939 0.589 1.00 96.75 498 SER A N 1
ATOM 3740 C CA . SER A 1 498 ? -14.222 18.286 -0.830 1.00 96.75 498 SER A CA 1
ATOM 3741 C C . SER A 1 498 ? -13.116 19.256 -1.238 1.00 96.75 498 SER A C 1
ATOM 3743 O O . SER A 1 498 ? -12.749 20.157 -0.482 1.00 96.75 498 SER A O 1
ATOM 3745 N N . PHE A 1 499 ? -12.628 19.100 -2.468 1.00 95.56 499 PHE A N 1
ATOM 3746 C CA . PHE A 1 499 ? -11.799 20.104 -3.138 1.00 95.56 499 PHE A CA 1
ATOM 3747 C C . PHE A 1 499 ? -12.648 21.203 -3.805 1.00 95.56 499 PHE A C 1
ATOM 3749 O O . PHE A 1 499 ? -12.147 22.291 -4.062 1.00 95.56 499 PHE A O 1
ATOM 3756 N N . ALA A 1 500 ? -13.947 20.981 -4.037 1.00 94.94 500 ALA A N 1
ATOM 3757 C CA . ALA A 1 500 ? -14.821 21.968 -4.674 1.00 94.94 500 ALA A CA 1
ATOM 3758 C C . ALA A 1 500 ? -15.364 23.003 -3.652 1.00 94.94 500 ALA A C 1
ATOM 3760 O O . ALA A 1 500 ? -15.849 22.603 -2.587 1.00 94.94 500 ALA A O 1
ATOM 3761 N N . PRO A 1 501 ? -15.275 24.322 -3.933 1.00 92.31 501 PRO A N 1
ATOM 3762 C CA . PRO A 1 501 ? -15.579 25.394 -2.971 1.00 92.31 501 PRO A CA 1
ATOM 3763 C C . PRO A 1 501 ? -17.074 25.636 -2.726 1.00 92.31 501 PRO A C 1
ATOM 3765 O O . PRO A 1 501 ? -17.446 26.242 -1.726 1.00 92.31 501 PRO A O 1
ATOM 3768 N N . ASP A 1 502 ? -17.935 25.147 -3.614 1.00 92.44 502 ASP A N 1
ATOM 3769 C CA . ASP A 1 502 ? -19.399 25.215 -3.547 1.00 92.44 502 ASP A CA 1
ATOM 3770 C C . ASP A 1 502 ? -20.026 24.076 -2.715 1.00 92.44 502 ASP A C 1
ATOM 3772 O O . ASP A 1 502 ? -21.244 24.015 -2.530 1.00 92.44 502 ASP A O 1
ATOM 3776 N N . THR A 1 503 ? -19.210 23.147 -2.205 1.00 94.06 503 THR A N 1
ATOM 3777 C CA . THR A 1 503 ? -19.713 21.960 -1.510 1.00 94.06 503 THR A CA 1
ATOM 3778 C C . THR A 1 503 ? -20.207 22.292 -0.100 1.00 94.06 503 THR A C 1
ATOM 3780 O O . THR A 1 503 ? -19.421 22.571 0.804 1.00 94.06 503 THR A O 1
ATOM 3783 N N . ASP A 1 504 ? -21.513 22.133 0.128 1.00 95.12 504 ASP A N 1
ATOM 3784 C CA . ASP A 1 504 ? -22.156 22.179 1.451 1.00 95.12 504 ASP A CA 1
ATOM 3785 C C . ASP A 1 504 ? -21.777 20.960 2.327 1.00 95.12 504 ASP A C 1
ATOM 3787 O O . ASP A 1 504 ? -22.546 20.018 2.553 1.00 95.12 504 ASP A O 1
ATOM 3791 N N . LEU A 1 505 ? -20.531 20.981 2.798 1.00 96.38 505 LEU A N 1
ATOM 3792 C CA . LEU A 1 505 ? -19.941 20.024 3.726 1.00 96.38 505 LEU A CA 1
ATOM 3793 C C . LEU A 1 505 ? -20.619 19.968 5.108 1.00 96.38 505 LEU A C 1
ATOM 3795 O O . LEU A 1 505 ? -20.770 18.845 5.600 1.00 96.38 505 LEU A O 1
ATOM 3799 N N . PRO A 1 506 ? -21.058 21.076 5.755 1.00 95.62 506 PRO A N 1
ATOM 3800 C CA . PRO A 1 506 ? -21.779 20.963 7.022 1.00 95.62 506 PRO A CA 1
ATOM 3801 C C . PRO A 1 506 ? -23.055 20.128 6.878 1.00 95.62 506 PRO A C 1
ATOM 3803 O O . PRO A 1 506 ? -23.264 19.211 7.677 1.00 95.62 506 PRO A O 1
ATOM 3806 N N . ARG A 1 507 ? -23.874 20.348 5.837 1.00 95.94 507 ARG A N 1
ATOM 3807 C CA . ARG A 1 507 ? -25.057 19.505 5.599 1.00 95.94 507 ARG A CA 1
ATOM 3808 C C . ARG A 1 507 ? -24.685 18.060 5.290 1.00 95.94 507 ARG A C 1
ATOM 3810 O O . ARG A 1 507 ? -25.396 17.181 5.760 1.00 95.94 507 ARG A O 1
ATOM 3817 N N . GLN A 1 508 ? -23.610 17.790 4.542 1.00 96.69 508 GLN A N 1
ATOM 3818 C CA . GLN A 1 508 ? -23.173 16.409 4.290 1.00 96.69 508 GLN A CA 1
ATOM 3819 C C . GLN A 1 508 ? -22.789 15.680 5.584 1.00 96.69 508 GLN A C 1
ATOM 3821 O O . GLN A 1 508 ? -23.275 14.574 5.817 1.00 96.69 508 GLN A O 1
ATOM 3826 N N . ALA A 1 509 ? -21.980 16.302 6.448 1.00 97.12 509 ALA A N 1
ATOM 3827 C CA . ALA A 1 509 ? -21.598 15.714 7.731 1.00 97.12 509 ALA A CA 1
ATOM 3828 C C . ALA A 1 509 ? -22.828 15.488 8.630 1.00 97.12 509 ALA A C 1
ATOM 3830 O O . ALA A 1 509 ? -23.072 14.365 9.065 1.00 97.12 509 ALA A O 1
ATOM 3831 N N . PHE A 1 510 ? -23.672 16.506 8.834 1.00 97.25 510 PHE A N 1
ATOM 3832 C CA . PHE A 1 510 ? -24.892 16.334 9.630 1.00 97.25 510 PHE A CA 1
ATOM 3833 C C . PHE A 1 510 ? -25.848 15.286 9.034 1.00 97.25 510 PHE A C 1
ATOM 3835 O O . PHE A 1 510 ? -26.412 14.499 9.789 1.00 97.25 510 PHE A O 1
ATOM 3842 N N . ALA A 1 511 ? -25.979 15.200 7.704 1.00 95.50 511 ALA A N 1
ATOM 3843 C CA . ALA A 1 511 ? -26.813 14.198 7.035 1.00 95.50 511 ALA A CA 1
ATOM 3844 C C . ALA A 1 511 ? -26.319 12.756 7.240 1.00 95.50 511 ALA A C 1
ATOM 3846 O O . ALA A 1 511 ? -27.141 11.845 7.326 1.00 95.50 511 ALA A O 1
ATOM 3847 N N . LEU A 1 512 ? -25.004 12.521 7.355 1.00 95.25 512 LEU A N 1
ATOM 3848 C CA . LEU A 1 512 ? -24.473 11.186 7.665 1.00 95.25 512 LEU A CA 1
ATOM 3849 C C . LEU A 1 512 ? -24.974 10.681 9.025 1.00 95.25 512 LEU A C 1
ATOM 3851 O O . LEU A 1 512 ? -25.334 9.507 9.129 1.00 95.25 512 LEU A O 1
ATOM 3855 N N . LEU A 1 513 ? -25.042 11.563 10.028 1.00 94.12 513 LEU A N 1
ATOM 3856 C CA . LEU A 1 513 ? -25.568 11.253 11.361 1.00 94.12 513 LEU A CA 1
ATOM 3857 C C . LEU A 1 513 ? -27.103 11.199 11.354 1.00 94.12 513 LEU A C 1
ATOM 3859 O O . LEU A 1 513 ? -27.673 10.183 11.752 1.00 94.12 513 LEU A O 1
ATOM 3863 N N . ASP A 1 514 ? -27.770 12.223 10.808 1.00 89.31 514 ASP A N 1
ATOM 3864 C CA . ASP A 1 514 ? -29.234 12.288 10.676 1.00 89.31 514 ASP A CA 1
ATOM 3865 C C . ASP A 1 514 ? -29.818 11.050 9.971 1.00 89.31 514 ASP A C 1
ATOM 3867 O O . ASP A 1 514 ? -30.925 10.641 10.308 1.00 89.31 514 ASP A O 1
ATOM 3871 N N . ASN A 1 515 ? -29.107 10.435 9.021 1.00 86.62 515 ASN A N 1
ATOM 3872 C CA . ASN A 1 515 ? -29.587 9.252 8.295 1.00 86.62 515 ASN A CA 1
ATOM 3873 C C . ASN A 1 515 ? -29.322 7.915 9.013 1.00 86.62 515 ASN A C 1
ATOM 3875 O O . ASN A 1 515 ? -29.895 6.904 8.613 1.00 86.62 515 ASN A O 1
ATOM 3879 N N . HIS A 1 516 ? -28.467 7.882 10.041 1.00 84.38 516 HIS A N 1
ATOM 3880 C CA . HIS A 1 516 ? -28.021 6.634 10.679 1.00 84.38 516 HIS A CA 1
ATOM 3881 C C . HIS A 1 516 ? -28.284 6.549 12.188 1.00 84.38 516 HIS A C 1
ATOM 3883 O O . HIS A 1 516 ? -28.337 5.441 12.712 1.00 84.38 516 HIS A O 1
ATOM 3889 N N . THR A 1 517 ? -28.459 7.668 12.900 1.00 83.06 517 THR A N 1
ATOM 3890 C CA . THR A 1 517 ? -28.490 7.688 14.378 1.00 83.06 517 THR A CA 1
ATOM 3891 C C . THR A 1 517 ? -29.864 8.032 14.972 1.00 83.06 517 THR A C 1
ATOM 3893 O O . THR A 1 517 ? -29.930 8.522 16.097 1.00 83.06 517 THR A O 1
ATOM 3896 N N . ARG A 1 518 ? -30.963 7.841 14.223 1.00 78.44 518 ARG A N 1
ATOM 3897 C CA . ARG A 1 518 ? -32.340 8.121 14.700 1.00 78.44 518 ARG A CA 1
ATOM 3898 C C . ARG A 1 518 ? -32.969 6.990 15.513 1.00 78.44 518 ARG A C 1
ATOM 3900 O O . ARG A 1 518 ? -33.921 7.234 16.243 1.00 78.44 518 ARG A O 1
ATOM 3907 N N . GLN A 1 519 ? -32.489 5.761 15.341 1.00 80.00 519 GLN A N 1
ATOM 3908 C CA . GLN A 1 519 ? -33.039 4.573 15.993 1.00 80.00 519 GLN A CA 1
ATOM 3909 C C . GLN A 1 519 ? -32.249 4.262 17.273 1.00 80.00 519 GLN A C 1
ATOM 3911 O O . GLN A 1 519 ? -31.045 4.511 17.337 1.00 80.00 519 GLN A O 1
ATOM 3916 N N . ALA A 1 520 ? -32.909 3.718 18.299 1.00 75.94 520 ALA A N 1
ATOM 3917 C CA . ALA A 1 520 ? -32.275 3.436 19.594 1.00 75.94 520 ALA A CA 1
ATOM 3918 C C . ALA A 1 520 ? -31.171 2.358 19.513 1.00 75.94 520 ALA A C 1
ATOM 3920 O O . ALA A 1 520 ? -30.219 2.376 20.289 1.00 75.94 520 ALA A O 1
ATOM 3921 N N . ASP A 1 521 ? -31.280 1.459 18.536 1.00 84.06 521 ASP A N 1
ATOM 3922 C CA . ASP A 1 521 ? -30.368 0.360 18.203 1.00 84.06 521 ASP A CA 1
ATOM 3923 C C . ASP A 1 521 ? -29.321 0.736 17.130 1.00 84.06 521 ASP A C 1
ATOM 3925 O O . ASP A 1 521 ? -28.573 -0.122 16.655 1.00 84.06 521 ASP A O 1
ATOM 3929 N N . ALA A 1 522 ? -29.220 2.020 16.754 1.00 90.00 522 ALA A N 1
ATOM 3930 C CA . ALA A 1 522 ? -28.351 2.507 15.676 1.00 90.00 522 ALA A CA 1
ATOM 3931 C C . ALA A 1 522 ? -26.887 2.041 15.778 1.00 90.00 522 ALA A C 1
ATOM 3933 O O . ALA A 1 522 ? -26.252 1.791 14.753 1.00 90.00 522 ALA A O 1
ATOM 3934 N N . TYR A 1 523 ? -26.349 1.902 16.995 1.00 94.81 523 TYR A N 1
ATOM 3935 C CA . TYR A 1 523 ? -24.989 1.400 17.205 1.00 94.81 523 TYR A CA 1
ATOM 3936 C C . TYR A 1 523 ? -24.839 -0.051 16.733 1.00 94.81 523 TYR A C 1
ATOM 3938 O O . TYR A 1 523 ? -23.969 -0.341 15.913 1.00 94.81 523 TYR A O 1
ATOM 3946 N N . ASP A 1 524 ? -25.707 -0.952 17.198 1.00 95.38 524 ASP A N 1
ATOM 3947 C CA . ASP A 1 524 ? -25.623 -2.374 16.867 1.00 95.38 524 ASP A CA 1
ATOM 3948 C C . ASP A 1 524 ? -26.042 -2.641 15.404 1.00 95.38 524 ASP A C 1
ATOM 3950 O O . ASP A 1 524 ? -25.429 -3.480 14.743 1.00 95.38 524 ASP A O 1
ATOM 3954 N N . ASN A 1 525 ? -26.954 -1.842 14.832 1.00 95.00 525 ASN A N 1
ATOM 3955 C CA . ASN A 1 525 ? -27.273 -1.874 13.394 1.00 95.00 525 ASN A CA 1
ATOM 3956 C C . ASN A 1 525 ? -26.100 -1.422 12.503 1.00 95.00 525 ASN A C 1
ATOM 3958 O O . ASN A 1 525 ? -25.820 -2.041 11.469 1.00 95.00 525 ASN A O 1
ATOM 3962 N N . LEU A 1 526 ? -25.368 -0.369 12.892 1.00 96.31 526 LEU A N 1
ATOM 3963 C CA . LEU A 1 526 ? -24.120 0.016 12.220 1.00 96.31 526 LEU A CA 1
ATOM 3964 C C . LEU A 1 526 ? -23.042 -1.062 12.400 1.00 96.31 526 LEU A C 1
ATOM 3966 O O . LEU A 1 526 ? -22.339 -1.380 11.438 1.00 96.31 526 LEU A O 1
ATOM 3970 N N . ARG A 1 527 ? -22.947 -1.663 13.593 1.00 97.94 527 ARG A N 1
ATOM 3971 C CA . ARG A 1 527 ? -21.976 -2.715 13.919 1.00 97.94 527 ARG A CA 1
ATOM 3972 C C . ARG A 1 527 ? -22.210 -3.982 13.100 1.00 97.94 527 ARG A C 1
ATOM 3974 O O . ARG A 1 527 ? -21.262 -4.495 12.516 1.00 97.94 527 ARG A O 1
ATOM 3981 N N . ALA A 1 528 ? -23.449 -4.455 12.977 1.00 98.00 528 ALA A N 1
ATOM 3982 C CA . ALA A 1 528 ? -23.785 -5.617 12.153 1.00 98.00 528 ALA A CA 1
ATOM 3983 C C . ALA A 1 528 ? -23.395 -5.394 10.678 1.00 98.00 528 ALA A C 1
ATOM 3985 O O . ALA A 1 528 ? -22.726 -6.228 10.068 1.00 98.00 528 ALA A O 1
ATOM 3986 N N . ARG A 1 529 ? -23.717 -4.215 10.125 1.00 97.94 529 ARG A N 1
ATOM 3987 C CA . ARG A 1 529 ? -23.354 -3.821 8.748 1.00 97.94 529 ARG A CA 1
ATOM 3988 C C . ARG A 1 529 ? -21.842 -3.598 8.550 1.00 97.94 529 ARG A C 1
ATOM 3990 O O . ARG A 1 529 ? -21.370 -3.695 7.415 1.00 97.94 529 ARG A O 1
ATOM 3997 N N . HIS A 1 530 ? -21.103 -3.282 9.616 1.00 98.56 530 HIS A N 1
ATOM 3998 C CA . HIS A 1 530 ? -19.642 -3.138 9.638 1.00 98.56 530 HIS A CA 1
ATOM 3999 C C . HIS A 1 530 ? -18.948 -4.503 9.666 1.00 98.56 530 HIS A C 1
ATOM 4001 O O . HIS A 1 530 ? -18.172 -4.798 8.760 1.00 98.56 530 HIS A O 1
ATOM 4007 N N . VAL A 1 531 ? -19.289 -5.352 10.642 1.00 98.62 531 VAL A N 1
ATOM 4008 C CA . VAL A 1 531 ? -18.745 -6.713 10.787 1.00 98.62 531 VAL A CA 1
ATOM 4009 C C . VAL A 1 531 ? -19.076 -7.571 9.565 1.00 98.62 531 VAL A C 1
ATOM 4011 O O . VAL A 1 531 ? -18.223 -8.336 9.136 1.00 98.62 531 VAL A O 1
ATOM 4014 N N . GLY A 1 532 ? -20.247 -7.388 8.941 1.00 98.56 532 GLY A N 1
ATOM 4015 C CA . GLY A 1 532 ? -20.562 -8.014 7.652 1.00 98.56 532 GLY A CA 1
ATOM 4016 C C . GLY A 1 532 ? -19.526 -7.685 6.570 1.00 98.56 532 GLY A C 1
ATOM 4017 O O . GLY A 1 532 ? -18.925 -8.593 6.019 1.00 98.56 532 GLY A O 1
ATOM 4018 N N . TRP A 1 533 ? -19.216 -6.399 6.347 1.00 98.50 533 TRP A N 1
ATOM 4019 C CA . TRP A 1 533 ? -18.213 -6.002 5.343 1.00 98.50 533 TRP A CA 1
ATOM 4020 C C . TRP A 1 533 ? -16.818 -6.574 5.623 1.00 98.50 533 TRP A C 1
ATOM 4022 O O . TRP A 1 533 ? -16.115 -6.968 4.697 1.00 98.50 533 TRP A O 1
ATOM 4032 N N . TRP A 1 534 ? -16.410 -6.624 6.893 1.00 98.75 534 TRP A N 1
ATOM 4033 C CA . TRP A 1 534 ? -15.127 -7.218 7.266 1.00 98.75 534 TRP A CA 1
ATOM 4034 C C . TRP A 1 534 ? -15.133 -8.744 7.142 1.00 98.75 534 TRP A C 1
ATOM 4036 O O . TRP A 1 534 ? -14.136 -9.310 6.707 1.00 98.75 534 TRP A O 1
ATOM 4046 N N . SER A 1 535 ? -16.258 -9.408 7.415 1.00 98.50 535 SER A N 1
ATOM 4047 C CA . SER A 1 535 ? -16.450 -10.831 7.117 1.00 98.50 535 SER A CA 1
ATOM 4048 C C . SER A 1 535 ? -16.318 -11.109 5.613 1.00 98.50 535 SER A C 1
ATOM 4050 O O . SER A 1 535 ? -15.567 -12.008 5.243 1.00 98.50 535 SER A O 1
ATOM 4052 N N . ASP A 1 536 ? -16.966 -10.300 4.762 1.00 98.44 536 ASP A N 1
ATOM 4053 C CA . ASP A 1 536 ? -16.897 -10.383 3.290 1.00 98.44 536 ASP A CA 1
ATOM 4054 C C . ASP A 1 536 ? -15.470 -10.137 2.747 1.00 98.44 536 ASP A C 1
ATOM 4056 O O . ASP A 1 536 ? -15.083 -10.646 1.693 1.00 98.44 536 ASP A O 1
ATOM 4060 N N . PHE A 1 537 ? -14.681 -9.307 3.439 1.00 98.50 537 PHE A N 1
ATOM 4061 C CA . PHE A 1 537 ? -13.279 -9.040 3.109 1.00 98.50 537 PHE A CA 1
ATOM 4062 C C . PHE A 1 537 ? -12.373 -10.206 3.529 1.00 98.50 537 PHE A C 1
ATOM 4064 O O . PHE A 1 537 ? -11.583 -10.701 2.725 1.00 98.50 537 PHE A O 1
ATOM 4071 N N . TRP A 1 538 ? -12.512 -10.682 4.768 1.00 98.38 538 TRP A N 1
ATOM 4072 C CA . TRP A 1 538 ? -11.670 -11.744 5.316 1.00 98.38 538 TRP A CA 1
ATOM 4073 C C . TRP A 1 538 ? -11.960 -13.131 4.729 1.00 98.38 538 TRP A C 1
ATOM 4075 O O . TRP A 1 538 ? -11.063 -13.968 4.738 1.00 98.38 538 TRP A O 1
ATOM 4085 N N . SER A 1 539 ? -13.154 -13.389 4.183 1.00 96.94 539 SER A N 1
ATOM 4086 C CA . SER A 1 539 ? -13.500 -14.692 3.589 1.00 96.94 539 SER A CA 1
ATOM 4087 C C . SER A 1 539 ? -12.799 -14.996 2.255 1.00 96.94 539 SER A C 1
ATOM 4089 O O . SER A 1 539 ? -12.850 -16.132 1.785 1.00 96.94 539 SER A O 1
ATOM 4091 N N . ARG A 1 540 ? -12.154 -14.010 1.616 1.00 96.06 540 ARG A N 1
ATOM 4092 C CA . ARG A 1 540 ? -11.584 -14.146 0.260 1.00 96.06 540 ARG A CA 1
ATOM 4093 C C . ARG A 1 540 ? -10.321 -15.010 0.207 1.00 96.06 540 ARG A C 1
ATOM 4095 O O . ARG A 1 540 ? -10.217 -15.922 -0.613 1.00 96.06 540 ARG A O 1
ATOM 4102 N N . THR A 1 541 ? -9.362 -14.719 1.086 1.00 96.88 541 THR A N 1
ATOM 4103 C CA . THR A 1 541 ? -8.054 -15.386 1.178 1.00 96.88 541 THR A CA 1
ATOM 4104 C C . THR A 1 541 ? -7.677 -15.619 2.634 1.00 96.88 541 THR A C 1
ATOM 4106 O O . THR A 1 541 ? -8.104 -14.890 3.527 1.00 96.88 541 THR A O 1
ATOM 4109 N N . PHE A 1 542 ? -6.842 -16.623 2.895 1.00 97.00 542 PHE A N 1
ATOM 4110 C CA . PHE A 1 542 ? -6.288 -16.853 4.228 1.00 97.00 542 PHE A CA 1
ATOM 4111 C C . PHE A 1 542 ? -4.858 -17.382 4.135 1.00 97.00 542 PHE A C 1
ATOM 4113 O O . PHE A 1 542 ? -4.473 -18.011 3.151 1.00 97.00 542 PHE A O 1
ATOM 4120 N N . VAL A 1 543 ? -4.069 -17.132 5.177 1.00 98.00 543 VAL A N 1
ATOM 4121 C CA . VAL A 1 543 ? -2.715 -17.668 5.340 1.00 98.00 543 VAL A CA 1
ATOM 4122 C C . VAL A 1 543 ? -2.571 -18.084 6.799 1.00 98.00 543 VAL A C 1
ATOM 4124 O O . VAL A 1 543 ? -2.556 -17.231 7.685 1.00 98.00 543 VAL A O 1
ATOM 4127 N N . HIS A 1 544 ? -2.494 -19.389 7.048 1.00 97.94 544 HIS A N 1
ATOM 4128 C CA . HIS A 1 544 ? -2.227 -19.961 8.362 1.00 97.94 544 HIS A CA 1
ATOM 4129 C C . HIS A 1 544 ? -0.875 -20.678 8.326 1.00 97.94 544 HIS A C 1
ATOM 4131 O O . HIS A 1 544 ? -0.683 -21.600 7.535 1.00 97.94 544 HIS A O 1
ATOM 4137 N N . LEU A 1 545 ? 0.062 -20.224 9.159 1.00 97.94 545 LEU A N 1
ATOM 4138 C CA . LEU A 1 545 ? 1.435 -20.724 9.218 1.00 97.94 545 LEU A CA 1
ATOM 4139 C C . LEU A 1 545 ? 1.766 -21.172 10.640 1.00 97.94 545 LEU A C 1
ATOM 4141 O O . LEU A 1 545 ? 1.354 -20.499 11.592 1.00 97.94 545 LEU A O 1
ATOM 4145 N N . THR A 1 546 ? 2.558 -22.233 10.787 1.00 97.12 546 THR A N 1
ATOM 4146 C CA . THR A 1 546 ? 3.074 -22.675 12.091 1.00 97.12 546 THR A CA 1
ATOM 4147 C C . THR A 1 546 ? 4.510 -23.188 12.019 1.00 97.12 546 THR A C 1
ATOM 4149 O O . THR A 1 546 ? 4.847 -24.003 11.167 1.00 97.12 546 THR A O 1
ATOM 4152 N N . SER A 1 547 ? 5.334 -22.754 12.969 1.00 96.62 547 SER A N 1
ATOM 4153 C CA . SER A 1 547 ? 6.682 -23.256 13.241 1.00 96.62 547 SER A CA 1
ATOM 4154 C C . SER A 1 547 ? 6.860 -23.529 14.738 1.00 96.62 547 SER A C 1
ATOM 4156 O O . SER A 1 547 ? 6.100 -23.017 15.567 1.00 96.62 547 SER A O 1
ATOM 4158 N N . GLU A 1 548 ? 7.855 -24.342 15.093 1.00 94.56 548 GLU A N 1
ATOM 4159 C CA . GLU A 1 548 ? 8.172 -24.696 16.487 1.00 94.56 548 GLU A CA 1
ATOM 4160 C C . GLU A 1 548 ? 8.616 -23.474 17.316 1.00 94.56 548 GLU A C 1
ATOM 4162 O O . GLU A 1 548 ? 8.216 -23.317 18.466 1.00 94.56 548 GLU A O 1
ATOM 4167 N N . ASP A 1 549 ? 9.363 -22.554 16.698 1.00 92.81 549 ASP A N 1
ATOM 4168 C CA . ASP A 1 549 ? 9.854 -21.303 17.299 1.00 92.81 549 ASP A CA 1
ATOM 4169 C C . ASP A 1 549 ? 8.795 -20.181 17.408 1.00 92.81 549 ASP A C 1
ATOM 4171 O O . ASP A 1 549 ? 9.065 -19.108 17.953 1.00 92.81 549 ASP A O 1
ATOM 4175 N N . GLY A 1 550 ? 7.588 -20.395 16.872 1.00 95.19 550 GLY A N 1
ATOM 4176 C CA . GLY A 1 550 ? 6.510 -19.404 16.846 1.00 95.19 550 GLY A CA 1
ATOM 4177 C C . GLY A 1 550 ? 6.675 -18.262 15.829 1.00 95.19 550 GLY A C 1
ATOM 4178 O O . GLY A 1 550 ? 5.778 -17.414 15.727 1.00 95.19 550 GLY A O 1
ATOM 4179 N N . VAL A 1 551 ? 7.780 -18.202 15.074 1.00 97.25 551 VAL A N 1
ATOM 4180 C CA . VAL A 1 551 ? 8.072 -17.093 14.148 1.00 97.25 551 VAL A CA 1
ATOM 4181 C C . VAL A 1 551 ? 7.119 -17.097 12.954 1.00 97.25 551 VAL A C 1
ATOM 4183 O O . VAL A 1 551 ? 6.602 -16.035 12.605 1.00 97.25 551 VAL A O 1
ATOM 4186 N N . ALA A 1 552 ? 6.789 -18.255 12.375 1.00 97.50 552 ALA A N 1
ATOM 4187 C CA . ALA A 1 552 ? 5.852 -18.335 11.251 1.00 97.50 552 ALA A CA 1
ATOM 4188 C C . ALA A 1 552 ? 4.462 -17.792 11.637 1.00 97.50 552 ALA A C 1
ATOM 4190 O O . ALA A 1 552 ? 3.870 -16.984 10.914 1.00 97.50 552 ALA A O 1
ATOM 4191 N N . GLN A 1 553 ? 3.983 -18.158 12.831 1.00 96.81 553 GLN A N 1
ATOM 4192 C CA . GLN A 1 553 ? 2.750 -17.650 13.435 1.00 96.81 553 GLN A CA 1
ATOM 4193 C C . GLN A 1 553 ? 2.826 -16.130 13.632 1.00 96.81 553 GLN A C 1
ATOM 4195 O O . GLN A 1 553 ? 1.834 -15.432 13.428 1.00 96.81 553 GLN A O 1
ATOM 4200 N N . PHE A 1 554 ? 3.974 -15.593 14.056 1.00 98.06 554 PHE A N 1
ATOM 4201 C CA . PHE A 1 554 ? 4.156 -14.152 14.233 1.00 98.06 554 PHE A CA 1
ATOM 4202 C C . PHE A 1 554 ? 4.118 -13.398 12.897 1.00 98.06 554 PHE A C 1
ATOM 4204 O O . PHE A 1 554 ? 3.381 -12.423 12.758 1.00 98.06 554 PHE A O 1
ATOM 4211 N N . MET A 1 555 ? 4.839 -13.880 11.886 1.00 97.81 555 MET A N 1
ATOM 4212 C CA . MET A 1 555 ? 4.896 -13.229 10.575 1.00 97.81 555 MET A CA 1
ATOM 4213 C C . MET A 1 555 ? 3.547 -13.317 9.834 1.00 97.81 555 MET A C 1
ATOM 4215 O O . MET A 1 555 ? 3.134 -12.346 9.195 1.00 97.81 555 MET A O 1
ATOM 4219 N N . ALA A 1 556 ? 2.781 -14.401 10.020 1.00 97.69 556 ALA A N 1
ATOM 4220 C CA . ALA A 1 556 ? 1.386 -14.485 9.573 1.00 97.69 556 ALA A CA 1
ATOM 4221 C C . ALA A 1 556 ? 0.497 -13.387 10.192 1.00 97.69 556 ALA A C 1
ATOM 4223 O O . ALA A 1 556 ? -0.313 -12.780 9.487 1.00 97.69 556 ALA A O 1
ATOM 4224 N N . ARG A 1 557 ? 0.674 -13.074 11.487 1.00 97.44 557 ARG A N 1
ATOM 4225 C CA . ARG A 1 557 ? -0.052 -11.974 12.150 1.00 97.44 557 ARG A CA 1
ATOM 4226 C C . ARG A 1 557 ? 0.306 -10.618 11.550 1.00 97.44 557 ARG A C 1
ATOM 4228 O O . ARG A 1 557 ? -0.602 -9.825 11.318 1.00 97.44 557 ARG A O 1
ATOM 4235 N N . LEU A 1 558 ? 1.582 -10.368 11.238 1.00 97.75 558 LEU A N 1
ATOM 4236 C CA . LEU A 1 558 ? 2.008 -9.125 10.578 1.00 97.75 558 LEU A CA 1
ATOM 4237 C C . LEU A 1 558 ? 1.384 -8.962 9.182 1.00 97.75 558 LEU A C 1
ATOM 4239 O O . LEU A 1 558 ? 0.934 -7.865 8.850 1.00 97.75 558 LEU A O 1
ATOM 4243 N N . ARG A 1 559 ? 1.264 -10.043 8.392 1.00 97.88 559 ARG A N 1
ATOM 4244 C CA . ARG A 1 559 ? 0.513 -10.020 7.119 1.00 97.88 559 ARG A CA 1
ATOM 4245 C C . ARG A 1 559 ? -0.952 -9.633 7.339 1.00 97.88 559 ARG A C 1
ATOM 4247 O O . ARG A 1 559 ? -1.466 -8.770 6.630 1.00 97.88 559 ARG A O 1
ATOM 4254 N N . THR A 1 560 ? -1.628 -10.259 8.301 1.00 98.25 560 THR A N 1
ATOM 4255 C CA . THR A 1 560 ? -3.038 -9.958 8.614 1.00 98.25 560 THR A CA 1
ATOM 4256 C C . THR A 1 560 ? -3.209 -8.508 9.075 1.00 98.25 560 THR A C 1
ATOM 4258 O O . THR A 1 560 ? -4.126 -7.823 8.625 1.00 98.25 560 THR A O 1
ATOM 4261 N N . LEU A 1 561 ? -2.284 -8.003 9.894 1.00 97.88 561 LEU A N 1
ATOM 4262 C CA . LEU A 1 561 ? -2.261 -6.614 10.350 1.00 97.88 561 LEU A CA 1
ATOM 4263 C C . LEU A 1 561 ? -2.074 -5.623 9.185 1.00 97.88 561 LEU A C 1
ATOM 4265 O O . LEU A 1 561 ? -2.788 -4.625 9.116 1.00 97.88 561 LEU A O 1
ATOM 4269 N N . HIS A 1 562 ? -1.190 -5.928 8.225 1.00 97.69 562 HIS A N 1
ATOM 4270 C CA . HIS A 1 562 ? -1.003 -5.114 7.015 1.00 97.69 562 HIS A CA 1
ATOM 4271 C C . HIS A 1 562 ? -2.287 -4.992 6.188 1.00 97.69 562 HIS A C 1
ATOM 4273 O O . HIS A 1 562 ? -2.697 -3.891 5.816 1.00 97.69 562 HIS A O 1
ATOM 4279 N N . LEU A 1 563 ? -2.959 -6.119 5.931 1.00 98.50 563 LEU A N 1
ATOM 4280 C CA . LEU A 1 563 ? -4.215 -6.136 5.173 1.00 98.50 563 LEU A CA 1
ATOM 4281 C C . LEU A 1 563 ? -5.323 -5.363 5.899 1.00 98.50 563 LEU A C 1
ATOM 4283 O O . LEU A 1 563 ? -6.053 -4.605 5.259 1.00 98.50 563 LEU A O 1
ATOM 4287 N N . TYR A 1 564 ? -5.395 -5.475 7.229 1.00 98.56 564 TYR A N 1
ATOM 4288 C CA . TYR A 1 564 ? -6.294 -4.661 8.047 1.00 98.56 564 TYR A CA 1
ATOM 4289 C C . TYR A 1 564 ? -5.993 -3.156 7.915 1.00 98.56 564 TYR A C 1
ATOM 4291 O O . TYR A 1 564 ? -6.919 -2.356 7.754 1.00 98.56 564 TYR A O 1
ATOM 4299 N N . TYR A 1 565 ? -4.718 -2.752 7.924 1.00 97.75 565 TYR A N 1
ATOM 4300 C CA . TYR A 1 565 ? -4.320 -1.347 7.771 1.00 97.75 565 TYR A CA 1
ATOM 4301 C C . TYR A 1 565 ? -4.653 -0.790 6.390 1.00 97.75 565 TYR A C 1
ATOM 4303 O O . TYR A 1 565 ? -5.214 0.306 6.311 1.00 97.75 565 TYR A O 1
ATOM 4311 N N . MET A 1 566 ? -4.418 -1.541 5.314 1.00 98.00 566 MET A N 1
ATOM 4312 C CA . MET A 1 566 ? -4.807 -1.114 3.965 1.00 98.00 566 MET A CA 1
ATOM 4313 C C . MET A 1 566 ? -6.334 -1.030 3.813 1.00 98.00 566 MET A C 1
ATOM 4315 O O . MET A 1 566 ? -6.847 -0.011 3.347 1.00 98.00 566 MET A O 1
ATOM 4319 N N . ALA A 1 567 ? -7.087 -2.021 4.301 1.00 98.00 567 ALA A N 1
ATOM 4320 C CA . ALA A 1 567 ? -8.556 -2.006 4.281 1.00 98.00 567 ALA A CA 1
ATOM 4321 C C . ALA A 1 567 ? -9.164 -0.876 5.140 1.00 98.00 567 ALA A C 1
ATOM 4323 O O . ALA A 1 567 ? -10.255 -0.374 4.838 1.00 98.00 567 ALA A O 1
ATOM 4324 N N . SER A 1 568 ? -8.434 -0.438 6.172 1.00 97.81 568 SER A N 1
ATOM 4325 C CA . SER A 1 568 ? -8.780 0.696 7.036 1.00 97.81 568 SER A CA 1
ATOM 4326 C C . SER A 1 568 ? -8.332 2.061 6.499 1.00 97.81 568 SER A C 1
ATOM 4328 O O . SER A 1 568 ? -8.812 3.072 7.015 1.00 97.81 568 SER A O 1
ATOM 4330 N N . SER A 1 569 ? -7.457 2.135 5.483 1.00 96.50 569 SER A N 1
ATOM 4331 C CA . SER A 1 569 ? -6.836 3.404 5.043 1.00 96.50 569 SER A CA 1
ATOM 4332 C C . SER A 1 569 ? -6.849 3.724 3.538 1.00 96.50 569 SER A C 1
ATOM 4334 O O . SER A 1 569 ? -6.713 4.899 3.203 1.00 96.50 569 SER A O 1
ATOM 4336 N N . SER A 1 570 ? -7.070 2.753 2.642 1.00 96.25 570 SER A N 1
ATOM 4337 C CA . SER A 1 570 ? -6.979 2.944 1.181 1.00 96.25 570 SER A CA 1
ATOM 4338 C C . SER A 1 570 ? -8.270 2.564 0.432 1.00 96.25 570 SER A C 1
ATOM 4340 O O . SER A 1 570 ? -8.327 1.573 -0.291 1.00 96.25 570 SER A O 1
ATOM 4342 N N . ARG A 1 571 ? -9.343 3.349 0.621 1.00 95.44 571 ARG A N 1
ATOM 4343 C CA . ARG A 1 571 ? -10.628 3.256 -0.126 1.00 95.44 571 ARG A CA 1
ATOM 4344 C C . ARG A 1 571 ? -11.235 4.629 -0.467 1.00 95.44 571 ARG A C 1
ATOM 4346 O O . ARG A 1 571 ? -12.448 4.758 -0.641 1.00 95.44 571 ARG A O 1
ATOM 4353 N N . GLY A 1 572 ? -10.414 5.677 -0.499 1.00 93.38 572 GLY A N 1
ATOM 4354 C CA . GLY A 1 572 ? -10.844 7.052 -0.748 1.00 93.38 572 GLY A CA 1
ATOM 4355 C C . GLY A 1 572 ? -10.465 7.599 -2.120 1.00 93.38 572 GLY A C 1
ATOM 4356 O O . GLY A 1 572 ? -10.057 6.867 -3.014 1.00 93.38 572 GLY A O 1
ATOM 4357 N N . ALA A 1 573 ? -10.615 8.915 -2.293 1.00 92.56 573 ALA A N 1
ATOM 4358 C CA . ALA A 1 573 ? -10.327 9.597 -3.561 1.00 92.56 573 ALA A CA 1
ATOM 4359 C C . ALA A 1 573 ? -8.822 9.682 -3.903 1.00 92.56 573 ALA A C 1
ATOM 4361 O O . ALA A 1 573 ? -8.472 9.976 -5.050 1.00 92.56 573 ALA A O 1
ATOM 4362 N N . LEU A 1 574 ? -7.969 9.441 -2.901 1.00 94.50 574 LEU A N 1
ATOM 4363 C CA . LEU A 1 574 ? -6.506 9.426 -2.922 1.00 94.50 574 LEU A CA 1
ATOM 4364 C C . LEU A 1 574 ? -6.018 8.267 -2.023 1.00 94.50 574 LEU A C 1
ATOM 4366 O O . LEU A 1 574 ? -6.752 7.872 -1.109 1.00 94.50 574 LEU A O 1
ATOM 4370 N N . PRO A 1 575 ? -4.820 7.701 -2.262 1.00 93.69 575 PRO A N 1
ATOM 4371 C CA . PRO A 1 575 ? -4.313 6.558 -1.505 1.00 93.69 575 PRO A CA 1
ATOM 4372 C C . PRO A 1 575 ? -3.853 6.942 -0.095 1.00 93.69 575 PRO A C 1
ATOM 4374 O O . PRO A 1 575 ? -3.515 8.100 0.182 1.00 93.69 575 PRO A O 1
ATOM 4377 N N . ALA A 1 576 ? -3.765 5.940 0.781 1.00 87.62 576 ALA A N 1
ATOM 4378 C CA . ALA A 1 576 ? -3.088 6.072 2.067 1.00 87.62 576 ALA A CA 1
ATOM 4379 C C . ALA A 1 576 ? -1.644 6.569 1.861 1.00 87.62 576 ALA A C 1
ATOM 4381 O O . ALA A 1 576 ? -0.915 6.040 1.021 1.00 87.62 576 ALA A O 1
ATOM 4382 N N . LYS A 1 577 ? -1.211 7.585 2.621 1.00 89.19 577 LYS A N 1
ATOM 4383 C CA . LYS A 1 577 ? 0.195 8.015 2.589 1.00 89.19 577 LYS A CA 1
ATOM 4384 C C . LYS A 1 577 ? 1.049 7.066 3.427 1.00 89.19 577 LYS A C 1
ATOM 4386 O O . LYS A 1 577 ? 0.678 6.778 4.563 1.00 89.19 577 LYS A O 1
ATOM 4391 N N . TRP A 1 578 ? 2.217 6.680 2.922 1.00 86.06 578 TRP A N 1
ATOM 4392 C CA . TRP A 1 578 ? 3.206 5.867 3.645 1.00 86.06 578 TRP A CA 1
ATOM 4393 C C . TRP A 1 578 ? 3.539 6.431 5.042 1.00 86.06 578 TRP A C 1
ATOM 4395 O O . TRP A 1 578 ? 3.507 5.699 6.028 1.00 86.06 578 TRP A O 1
ATOM 4405 N N . ASN A 1 579 ? 3.717 7.756 5.145 1.00 85.50 579 ASN A N 1
ATOM 4406 C CA . ASN A 1 579 ? 4.021 8.499 6.374 1.00 85.50 579 ASN A CA 1
ATOM 4407 C C . ASN A 1 579 ? 2.807 8.624 7.322 1.00 85.50 579 ASN A C 1
ATOM 4409 O O . ASN A 1 579 ? 2.327 9.728 7.599 1.00 85.50 579 ASN A O 1
ATOM 4413 N N . GLY A 1 580 ? 2.242 7.503 7.769 1.00 82.06 580 GLY A N 1
ATOM 4414 C CA . GLY A 1 580 ? 1.221 7.429 8.825 1.00 82.06 580 GLY A CA 1
ATOM 4415 C C . GLY A 1 580 ? -0.210 7.150 8.372 1.00 82.06 580 GLY A C 1
ATOM 4416 O O . GLY A 1 580 ? -1.138 7.409 9.129 1.00 82.06 580 GLY A O 1
ATOM 4417 N N . SER A 1 581 ? -0.437 6.691 7.136 1.00 88.62 581 SER A N 1
ATOM 4418 C CA . SER A 1 581 ? -1.757 6.299 6.599 1.00 88.62 581 SER A CA 1
ATOM 4419 C C . SER A 1 581 ? -2.892 7.290 6.951 1.00 88.62 581 SER A C 1
ATOM 4421 O O . SER A 1 581 ? -2.814 8.456 6.544 1.00 88.62 581 SER A O 1
ATOM 4423 N N . LEU A 1 582 ? -3.904 6.870 7.730 1.00 89.75 582 LEU A N 1
ATOM 4424 C CA . LEU A 1 582 ? -4.977 7.711 8.302 1.00 89.75 582 LEU A CA 1
ATOM 4425 C C . LEU A 1 582 ? -4.831 7.918 9.825 1.00 89.75 582 LEU A C 1
ATOM 4427 O O . LEU A 1 582 ? -5.809 8.150 10.536 1.00 89.75 582 LEU A O 1
ATOM 4431 N N . PHE A 1 583 ? -3.613 7.801 10.342 1.00 92.50 583 PHE A N 1
ATOM 4432 C CA . PHE A 1 583 ? -3.330 7.546 11.755 1.00 92.50 583 PHE A CA 1
ATOM 4433 C C . PHE A 1 583 ? -2.400 8.596 12.391 1.00 92.50 583 PHE A C 1
ATOM 4435 O O . PHE A 1 583 ? -1.840 8.378 13.461 1.00 92.50 583 PHE A O 1
ATOM 4442 N N . SER A 1 584 ? -2.283 9.784 11.777 1.00 88.75 584 SER A N 1
ATOM 4443 C CA . SER A 1 584 ? -1.612 10.936 12.400 1.00 88.75 584 SER A CA 1
ATOM 4444 C C . SER A 1 584 ? -2.272 11.333 13.728 1.00 88.75 584 SER A C 1
ATOM 4446 O O . SER A 1 584 ? -3.488 11.223 13.894 1.00 88.75 584 SER A O 1
ATOM 4448 N N . VAL A 1 585 ? -1.448 11.816 14.661 1.00 87.44 585 VAL A N 1
ATOM 4449 C CA . VAL A 1 585 ? -1.812 12.196 16.041 1.00 87.44 585 VAL A CA 1
ATOM 4450 C C . VAL A 1 585 ? -1.217 13.545 16.477 1.00 87.44 585 VAL A C 1
ATOM 4452 O O . VAL A 1 585 ? -1.230 13.890 17.658 1.00 87.44 585 VAL A O 1
ATOM 4455 N N . ASN A 1 586 ? -0.657 14.314 15.537 1.00 83.75 586 ASN A N 1
ATOM 4456 C CA . ASN A 1 586 ? 0.030 15.587 15.807 1.00 83.75 586 ASN A CA 1
ATOM 4457 C C . ASN A 1 586 ? -0.749 16.800 15.268 1.00 83.75 586 ASN A C 1
ATOM 4459 O O . ASN A 1 586 ? -0.176 17.834 14.914 1.00 83.75 586 ASN A O 1
ATOM 4463 N N . GLY A 1 587 ? -2.074 16.660 15.219 1.00 86.75 587 GLY A N 1
ATOM 4464 C CA . GLY A 1 587 ? -2.988 17.574 14.555 1.00 86.75 587 GLY A CA 1
ATOM 4465 C C . GLY A 1 587 ? -2.782 17.594 13.050 1.00 86.75 587 GLY A C 1
ATOM 4466 O O . GLY A 1 587 ? -2.384 16.597 12.447 1.00 86.75 587 GLY A O 1
ATOM 4467 N N . ASP A 1 588 ? -3.046 18.757 12.465 1.00 80.44 588 ASP A N 1
ATOM 4468 C CA . ASP A 1 588 ? -2.934 19.033 11.034 1.00 80.44 588 ASP A CA 1
ATOM 4469 C C . ASP A 1 588 ? -1.550 18.661 10.458 1.00 80.44 588 ASP A C 1
ATOM 4471 O O . ASP A 1 588 ? -1.455 18.247 9.305 1.00 80.44 588 ASP A O 1
ATOM 4475 N N . LYS A 1 589 ? -0.475 18.827 11.247 1.00 80.31 589 LYS A N 1
ATOM 4476 C CA . LYS A 1 589 ? 0.917 18.733 10.782 1.00 80.31 589 LYS A CA 1
ATOM 4477 C C . LYS A 1 589 ? 1.383 17.296 10.569 1.00 80.31 589 LYS A C 1
ATOM 4479 O O . LYS A 1 589 ? 1.246 16.444 11.449 1.00 80.31 589 LYS A O 1
ATOM 4484 N N . ARG A 1 590 ? 2.050 17.076 9.436 1.00 81.81 590 ARG A N 1
ATOM 4485 C CA . ARG A 1 590 ? 2.597 15.785 9.018 1.00 81.81 590 ARG A CA 1
ATOM 4486 C C . ARG A 1 590 ? 4.008 15.970 8.456 1.00 81.81 590 ARG A C 1
ATOM 4488 O O . ARG A 1 590 ? 4.177 16.682 7.471 1.00 81.81 590 ARG A O 1
ATOM 4495 N N . TYR A 1 591 ? 5.021 15.339 9.052 1.00 78.25 591 TYR A N 1
ATOM 4496 C CA . TYR A 1 591 ? 6.382 15.362 8.496 1.00 78.25 591 TYR A CA 1
ATOM 4497 C C . TYR A 1 591 ? 6.399 14.718 7.096 1.00 78.25 591 TYR A C 1
ATOM 4499 O O . TYR A 1 591 ? 5.602 13.819 6.839 1.00 78.25 591 TYR A O 1
ATOM 4507 N N . TRP A 1 592 ? 7.220 15.228 6.171 1.00 78.81 592 TRP A N 1
ATOM 4508 C CA . TRP A 1 592 ? 7.133 15.002 4.707 1.00 78.81 592 TRP A CA 1
ATOM 4509 C C . TRP A 1 592 ? 5.868 15.561 4.002 1.00 78.81 592 TRP A C 1
ATOM 4511 O O . TRP A 1 592 ? 5.749 15.490 2.776 1.00 78.81 592 TRP A O 1
ATOM 4521 N N . GLY A 1 593 ? 4.942 16.174 4.747 1.00 79.06 593 GLY A N 1
ATOM 4522 C CA . GLY A 1 593 ? 3.854 17.020 4.250 1.00 79.06 593 GLY A CA 1
ATOM 4523 C C . GLY A 1 593 ? 2.878 16.364 3.267 1.00 79.06 593 GLY A C 1
ATOM 4524 O O . GLY A 1 593 ? 2.562 15.169 3.348 1.00 79.06 593 GLY A O 1
ATOM 4525 N N . ALA A 1 594 ? 2.384 17.176 2.327 1.00 81.50 594 ALA A N 1
ATOM 4526 C CA . ALA A 1 594 ? 1.398 16.798 1.310 1.00 81.50 594 ALA A CA 1
ATOM 4527 C C . ALA A 1 594 ? 1.905 15.807 0.235 1.00 81.50 594 ALA A C 1
ATOM 4529 O O . ALA A 1 594 ? 1.122 15.328 -0.582 1.00 81.50 594 ALA A O 1
ATOM 4530 N N . GLN A 1 595 ? 3.204 15.501 0.209 1.00 85.31 595 GLN A N 1
ATOM 4531 C CA . GLN A 1 595 ? 3.873 14.868 -0.932 1.00 85.31 595 GLN A CA 1
ATOM 4532 C C . GLN A 1 595 ? 3.851 13.329 -0.823 1.00 85.31 595 GLN A C 1
ATOM 4534 O O . GLN A 1 595 ? 3.906 12.769 0.275 1.00 85.31 595 GLN A O 1
ATOM 4539 N N . TYR A 1 596 ? 3.763 12.641 -1.956 1.00 89.31 596 TYR A N 1
ATOM 4540 C CA . TYR A 1 596 ? 3.788 11.184 -2.095 1.00 89.31 596 TYR A CA 1
ATOM 4541 C C . TYR A 1 596 ? 5.090 10.745 -2.764 1.00 89.31 596 TYR A C 1
ATOM 4543 O O . TYR A 1 596 ? 5.544 11.397 -3.700 1.00 89.31 596 TYR A O 1
ATOM 4551 N N . TRP A 1 597 ? 5.646 9.626 -2.300 1.00 89.56 597 TRP A N 1
ATOM 4552 C CA . TRP A 1 597 ? 6.790 8.950 -2.911 1.00 89.56 597 TRP A CA 1
ATOM 4553 C C . TRP A 1 597 ? 6.288 7.654 -3.550 1.00 89.56 597 TRP A C 1
ATOM 4555 O O . TRP A 1 597 ? 5.572 6.896 -2.889 1.00 89.56 597 TRP A O 1
ATOM 4565 N N . ILE A 1 598 ? 6.617 7.395 -4.818 1.00 91.19 598 ILE A N 1
ATOM 4566 C CA . ILE A 1 598 ? 6.082 6.241 -5.562 1.00 91.19 598 ILE A CA 1
ATOM 4567 C C . ILE A 1 598 ? 6.497 4.927 -4.889 1.00 91.19 598 ILE A C 1
ATOM 4569 O O . ILE A 1 598 ? 5.628 4.110 -4.597 1.00 91.19 598 ILE A O 1
ATOM 4573 N N . TRP A 1 599 ? 7.788 4.765 -4.581 1.00 85.25 599 TRP A N 1
ATOM 4574 C CA . TRP A 1 599 ? 8.374 3.541 -4.017 1.00 85.25 599 TRP A CA 1
ATOM 4575 C C . TRP A 1 599 ? 7.799 3.152 -2.644 1.00 85.25 599 TRP A C 1
ATOM 4577 O O . TRP A 1 599 ? 7.276 2.050 -2.467 1.00 85.25 599 TRP A O 1
ATOM 4587 N N . THR A 1 600 ? 7.817 4.078 -1.683 1.00 85.75 600 THR A N 1
ATOM 4588 C CA . THR A 1 600 ? 7.304 3.852 -0.316 1.00 85.75 600 THR A CA 1
ATOM 4589 C C . THR A 1 600 ? 5.782 3.670 -0.287 1.00 85.75 600 THR A C 1
ATOM 4591 O O . THR A 1 600 ? 5.233 2.966 0.562 1.00 85.75 600 THR A O 1
ATOM 4594 N N . THR A 1 601 ? 5.068 4.247 -1.261 1.00 90.25 601 THR A N 1
ATOM 4595 C CA . THR A 1 601 ? 3.635 3.981 -1.447 1.00 90.25 601 THR A CA 1
ATOM 4596 C C . THR A 1 601 ? 3.411 2.601 -2.082 1.00 90.25 601 THR A C 1
ATOM 4598 O O . THR A 1 601 ? 2.526 1.869 -1.638 1.00 90.25 601 THR A O 1
ATOM 4601 N N . ALA A 1 602 ? 4.214 2.202 -3.073 1.00 90.50 602 ALA A N 1
ATOM 4602 C CA . ALA A 1 602 ? 4.084 0.942 -3.810 1.00 90.50 602 ALA A CA 1
ATOM 4603 C C . ALA A 1 602 ? 4.215 -0.310 -2.926 1.00 90.50 602 ALA A C 1
ATOM 4605 O O . ALA A 1 602 ? 3.358 -1.194 -2.994 1.00 90.50 602 ALA A O 1
ATOM 4606 N N . ILE A 1 603 ? 5.220 -0.367 -2.043 1.00 89.19 603 ILE A N 1
ATOM 4607 C CA . ILE A 1 603 ? 5.471 -1.546 -1.187 1.00 89.19 603 ILE A CA 1
ATOM 4608 C C . ILE A 1 603 ? 4.286 -1.892 -0.268 1.00 89.19 603 ILE A C 1
ATOM 4610 O O . ILE A 1 603 ? 4.051 -3.054 0.059 1.00 89.19 603 ILE A O 1
ATOM 4614 N N . SER A 1 604 ? 3.479 -0.893 0.106 1.00 91.69 604 SER A N 1
ATOM 4615 C CA . SER A 1 604 ? 2.255 -1.105 0.890 1.00 91.69 604 SER A CA 1
ATOM 4616 C C . SER A 1 604 ? 1.122 -1.737 0.066 1.00 91.69 604 SER A C 1
ATOM 4618 O O . SER A 1 604 ? 0.218 -2.353 0.633 1.00 91.69 604 SER A O 1
ATOM 4620 N N . HIS A 1 605 ? 1.175 -1.633 -1.264 1.00 95.06 605 HIS A N 1
ATOM 4621 C CA . HIS A 1 605 ? 0.176 -2.178 -2.185 1.00 95.06 605 HIS A CA 1
ATOM 4622 C C . HIS A 1 605 ? 0.556 -3.552 -2.760 1.00 95.06 605 HIS A C 1
ATOM 4624 O O . HIS A 1 605 ? -0.345 -4.328 -3.077 1.00 95.06 605 HIS A O 1
ATOM 4630 N N . HIS A 1 606 ? 1.846 -3.906 -2.837 1.00 94.69 606 HIS A N 1
ATOM 4631 C CA . HIS A 1 606 ? 2.305 -5.219 -3.332 1.00 94.69 606 HIS A CA 1
ATOM 4632 C C . HIS A 1 606 ? 1.598 -6.437 -2.691 1.00 94.69 606 HIS A C 1
ATOM 4634 O O . HIS A 1 606 ? 1.216 -7.341 -3.440 1.00 94.69 606 HIS A O 1
ATOM 4640 N N . PRO A 1 607 ? 1.308 -6.483 -1.370 1.00 96.06 607 PRO A N 1
ATOM 4641 C CA . PRO A 1 607 ? 0.613 -7.626 -0.771 1.00 96.06 607 PRO A CA 1
ATOM 4642 C C . PRO A 1 607 ? -0.837 -7.816 -1.233 1.00 96.06 607 PRO A C 1
ATOM 4644 O O . PRO A 1 607 ? -1.370 -8.922 -1.125 1.00 96.06 607 PRO A O 1
ATOM 4647 N N . LEU A 1 608 ? -1.491 -6.754 -1.714 1.00 97.94 608 LEU A N 1
ATOM 4648 C CA . LEU A 1 608 ? -2.933 -6.727 -1.975 1.00 97.94 608 LEU A CA 1
ATOM 4649 C C . LEU A 1 608 ? -3.354 -7.654 -3.117 1.00 97.94 608 LEU A C 1
ATOM 4651 O O . LEU A 1 608 ? -4.472 -8.166 -3.111 1.00 97.94 608 LEU A O 1
ATOM 4655 N N . TYR A 1 609 ? -2.463 -7.871 -4.086 1.00 96.75 609 TYR A N 1
ATOM 4656 C CA . TYR A 1 609 ? -2.775 -8.601 -5.310 1.00 96.75 609 TYR A CA 1
ATOM 4657 C C . TYR A 1 609 ? -3.064 -10.086 -5.031 1.00 96.75 609 TYR A C 1
ATOM 4659 O O . TYR A 1 609 ? -4.167 -10.560 -5.296 1.00 96.75 609 TYR A O 1
ATOM 4667 N N . ALA A 1 610 ? -2.130 -10.798 -4.390 1.00 97.69 610 ALA A N 1
ATOM 4668 C CA . ALA A 1 610 ? -2.327 -12.197 -3.993 1.00 97.69 610 ALA A CA 1
ATOM 4669 C C . ALA A 1 610 ? -3.316 -12.368 -2.819 1.00 97.69 610 ALA A C 1
ATOM 4671 O O . ALA A 1 610 ? -3.843 -13.459 -2.605 1.00 97.69 610 ALA A O 1
ATOM 4672 N N . ALA A 1 611 ? -3.610 -11.298 -2.073 1.00 98.06 611 ALA A N 1
ATOM 4673 C CA . ALA A 1 611 ? -4.604 -11.300 -1.000 1.00 98.06 611 ALA A CA 1
ATOM 4674 C C . ALA A 1 611 ? -6.065 -11.151 -1.481 1.00 98.06 611 ALA A C 1
ATOM 4676 O O . ALA A 1 611 ? -6.962 -11.148 -0.639 1.00 98.06 611 ALA A O 1
ATOM 4677 N N . ASP A 1 612 ? -6.316 -11.042 -2.794 1.00 97.56 612 ASP A N 1
ATOM 4678 C CA . ASP A 1 612 ? -7.640 -10.728 -3.367 1.00 97.56 612 ASP A CA 1
ATOM 4679 C C . ASP A 1 612 ? -8.232 -9.413 -2.824 1.00 97.56 612 ASP A C 1
ATOM 4681 O O . ASP A 1 612 ? -9.416 -9.310 -2.513 1.00 97.56 612 ASP A O 1
ATOM 4685 N N . ALA A 1 613 ? -7.374 -8.402 -2.674 1.00 97.75 613 ALA A N 1
ATOM 4686 C CA . ALA A 1 613 ? -7.704 -7.074 -2.156 1.00 97.75 613 ALA A CA 1
ATOM 4687 C C . ALA A 1 613 ? -7.319 -5.967 -3.160 1.00 97.75 613 ALA A C 1
ATOM 4689 O O . ALA A 1 613 ? -6.930 -4.860 -2.776 1.00 97.75 613 ALA A O 1
ATOM 4690 N N . THR A 1 614 ? -7.369 -6.283 -4.461 1.00 95.88 614 THR A N 1
ATOM 4691 C CA . THR A 1 614 ? -6.871 -5.427 -5.551 1.00 95.88 614 THR A CA 1
ATOM 4692 C C . THR A 1 614 ? -7.534 -4.051 -5.590 1.00 95.88 614 THR A C 1
ATOM 4694 O O . THR A 1 614 ? -6.896 -3.084 -6.000 1.00 95.88 614 THR A O 1
ATOM 4697 N N . GLU A 1 615 ? -8.790 -3.938 -5.143 1.00 95.62 615 GLU A N 1
ATOM 4698 C CA . GLU A 1 615 ? -9.531 -2.673 -5.132 1.00 95.62 615 GLU A CA 1
ATOM 4699 C C . GLU A 1 615 ? -8.944 -1.648 -4.147 1.00 95.62 615 GLU A C 1
ATOM 4701 O O . GLU A 1 615 ? -9.109 -0.443 -4.333 1.00 95.62 615 GLU A O 1
ATOM 4706 N N . LEU A 1 616 ? -8.194 -2.100 -3.134 1.00 97.50 616 LEU A N 1
ATOM 4707 C CA . LEU A 1 616 ? -7.508 -1.217 -2.184 1.00 97.50 616 LEU A CA 1
ATOM 4708 C C . LEU A 1 616 ? -6.298 -0.492 -2.812 1.00 97.50 616 LEU A C 1
ATOM 4710 O O . LEU A 1 616 ? -5.782 0.464 -2.229 1.00 97.50 616 LEU A O 1
ATOM 4714 N N . ALA A 1 617 ? -5.859 -0.918 -4.005 1.00 97.06 617 ALA A N 1
ATOM 4715 C CA . ALA A 1 617 ? -4.848 -0.235 -4.815 1.00 97.06 617 ALA A CA 1
ATOM 4716 C C . ALA A 1 617 ? -5.444 0.713 -5.869 1.00 97.06 617 ALA A C 1
ATOM 4718 O O . ALA A 1 617 ? -4.718 1.533 -6.436 1.00 97.06 617 ALA A O 1
ATOM 4719 N N . ASP A 1 618 ? -6.756 0.677 -6.112 1.00 97.00 618 ASP A N 1
ATOM 4720 C CA . ASP A 1 618 ? -7.376 1.571 -7.091 1.00 97.00 618 ASP A CA 1
ATOM 4721 C C . ASP A 1 618 ? -7.176 3.062 -6.753 1.00 97.00 618 ASP A C 1
ATOM 4723 O O . ASP A 1 618 ? -6.899 3.815 -7.686 1.00 97.00 618 ASP A O 1
ATOM 4727 N N . PRO A 1 619 ? -7.218 3.543 -5.489 1.00 97.12 619 PRO A N 1
ATOM 4728 C CA . PRO A 1 619 ? -6.899 4.940 -5.170 1.00 97.12 619 PRO A CA 1
ATOM 4729 C C . PRO A 1 619 ? -5.485 5.371 -5.602 1.00 97.12 619 PRO A C 1
ATOM 4731 O O . PRO A 1 619 ? -5.302 6.505 -6.044 1.00 97.12 619 PRO A O 1
ATOM 4734 N N . TYR A 1 620 ? -4.502 4.466 -5.524 1.00 96.94 620 TYR A N 1
ATOM 4735 C CA . TYR A 1 620 ? -3.111 4.707 -5.924 1.00 96.94 620 TYR A CA 1
ATOM 4736 C C . TYR A 1 620 ? -2.996 4.900 -7.440 1.00 96.94 620 TYR A C 1
ATOM 4738 O O . TYR A 1 620 ? -2.510 5.940 -7.893 1.00 96.94 620 TYR A O 1
ATOM 4746 N N . PHE A 1 621 ? -3.552 3.982 -8.234 1.00 97.88 621 PHE A N 1
ATOM 4747 C CA . PHE A 1 621 ? -3.567 4.123 -9.694 1.00 97.88 621 PHE A CA 1
ATOM 4748 C C . PHE A 1 621 ? -4.432 5.305 -10.162 1.00 97.88 621 PHE A C 1
ATOM 4750 O O . PHE A 1 621 ? -4.010 6.060 -11.038 1.00 97.88 621 PHE A O 1
ATOM 4757 N N . ASN A 1 622 ? -5.597 5.528 -9.540 1.00 97.88 622 ASN A N 1
ATOM 4758 C CA . ASN A 1 622 ? -6.467 6.676 -9.819 1.00 97.88 622 ASN A CA 1
ATOM 4759 C C . ASN A 1 622 ? -5.751 8.019 -9.621 1.00 97.88 622 ASN A C 1
ATOM 4761 O O . ASN A 1 622 ? -6.037 8.968 -10.352 1.00 97.88 622 ASN A O 1
ATOM 4765 N N . MET A 1 623 ? -4.852 8.128 -8.637 1.00 97.25 623 MET A N 1
ATOM 4766 C CA . MET A 1 623 ? -4.068 9.343 -8.417 1.00 97.25 623 MET A CA 1
ATOM 4767 C C . MET A 1 623 ? -3.123 9.589 -9.599 1.00 97.25 623 MET A C 1
ATOM 4769 O O . MET A 1 623 ? -3.262 10.600 -10.284 1.00 97.25 623 MET A O 1
ATOM 4773 N N . TYR A 1 624 ? -2.220 8.655 -9.907 1.00 97.56 624 TYR A N 1
ATOM 4774 C CA . TYR A 1 624 ? -1.218 8.868 -10.959 1.00 97.56 624 TYR A CA 1
ATOM 4775 C C . TYR A 1 624 ? -1.804 8.925 -12.380 1.00 97.56 624 TYR A C 1
ATOM 4777 O O . TYR A 1 624 ? -1.315 9.690 -13.210 1.00 97.56 624 TYR A O 1
ATOM 4785 N N . VAL A 1 625 ? -2.907 8.226 -12.665 1.00 98.12 625 VAL A N 1
ATOM 4786 C CA . VAL A 1 625 ? -3.604 8.345 -13.962 1.00 98.12 625 VAL A CA 1
ATOM 4787 C C . VAL A 1 625 ? -4.197 9.748 -14.157 1.00 98.12 625 VAL A C 1
ATOM 4789 O O . VAL A 1 625 ? -4.097 10.295 -15.255 1.00 98.12 625 VAL A O 1
ATOM 4792 N N . LYS A 1 626 ? -4.701 10.404 -13.098 1.00 97.50 626 LYS A N 1
ATOM 4793 C CA . LYS A 1 626 ? -5.100 11.828 -13.155 1.00 97.50 626 LYS A CA 1
ATOM 4794 C C . LYS A 1 626 ? -3.907 12.767 -13.375 1.00 97.50 626 LYS A C 1
ATOM 4796 O O . LYS A 1 626 ? -4.084 13.839 -13.948 1.00 97.50 626 LYS A O 1
ATOM 4801 N N . GLN A 1 627 ? -2.697 12.375 -12.965 1.00 97.06 627 GLN A N 1
ATOM 4802 C CA . GLN A 1 627 ? -1.475 13.160 -13.174 1.00 97.06 627 GLN A CA 1
ATOM 4803 C C . GLN A 1 627 ? -0.905 13.057 -14.600 1.00 97.06 627 GLN A C 1
ATOM 4805 O O . GLN A 1 627 ? -0.087 13.902 -14.967 1.00 97.06 627 GLN A O 1
ATOM 4810 N N . LEU A 1 628 ? -1.326 12.086 -15.427 1.00 97.69 628 LEU A N 1
ATOM 4811 C CA . LEU A 1 628 ? -0.773 11.856 -16.777 1.00 97.69 628 LEU A CA 1
ATOM 4812 C C . LEU A 1 628 ? -0.642 13.123 -17.651 1.00 97.69 628 LEU A C 1
ATOM 4814 O O . LEU A 1 628 ? 0.414 13.287 -18.265 1.00 97.69 628 LEU A O 1
ATOM 4818 N N . PRO A 1 629 ? -1.618 14.054 -17.724 1.00 97.81 629 PRO A N 1
ATOM 4819 C CA . PRO A 1 629 ? -1.462 15.285 -18.506 1.00 97.81 629 PRO A CA 1
ATOM 4820 C C . PRO A 1 629 ? -0.291 16.161 -18.029 1.00 97.81 629 PRO A C 1
ATOM 4822 O O . PRO A 1 629 ? 0.455 16.694 -18.851 1.00 97.81 629 PRO A O 1
ATOM 4825 N N . ALA A 1 630 ? -0.090 16.255 -16.711 1.00 96.94 630 ALA A N 1
ATOM 4826 C CA . ALA A 1 630 ? 1.012 16.997 -16.106 1.00 96.94 630 ALA A CA 1
ATOM 4827 C C . ALA A 1 630 ? 2.352 16.256 -16.250 1.00 96.94 630 ALA A C 1
ATOM 4829 O O . ALA A 1 630 ? 3.354 16.874 -16.598 1.00 96.94 630 ALA A O 1
ATOM 4830 N N . ALA A 1 631 ? 2.370 14.929 -16.092 1.00 97.81 631 ALA A N 1
ATOM 4831 C CA . ALA A 1 631 ? 3.556 14.096 -16.310 1.00 97.81 631 ALA A CA 1
ATOM 4832 C C . ALA A 1 631 ? 4.045 14.137 -17.775 1.00 97.81 631 ALA A C 1
ATOM 4834 O O . ALA A 1 631 ? 5.249 14.220 -18.033 1.00 97.81 631 ALA A O 1
ATOM 4835 N N . ARG A 1 632 ? 3.125 14.175 -18.752 1.00 98.50 632 ARG A N 1
ATOM 4836 C CA . ARG A 1 632 ? 3.441 14.411 -20.177 1.00 98.50 632 ARG A CA 1
ATOM 4837 C C . ARG A 1 632 ? 4.058 15.787 -20.420 1.00 98.50 632 ARG A C 1
ATOM 4839 O O . ARG A 1 632 ? 4.971 15.922 -21.230 1.00 98.50 632 ARG A O 1
ATOM 4846 N N . GLN A 1 633 ? 3.571 16.817 -19.730 1.00 98.00 633 GLN A N 1
ATOM 4847 C CA . GLN A 1 633 ? 4.149 18.155 -19.834 1.00 98.00 633 GLN A CA 1
ATOM 4848 C C . GLN A 1 633 ? 5.513 18.244 -19.131 1.00 98.00 633 GLN A C 1
ATOM 4850 O O . GLN A 1 633 ? 6.421 18.870 -19.669 1.00 98.00 633 GLN A O 1
ATOM 4855 N N . ALA A 1 634 ? 5.702 17.552 -18.005 1.00 96.81 634 ALA A N 1
ATOM 4856 C CA . ALA A 1 634 ? 6.986 17.444 -17.316 1.00 96.81 634 ALA A CA 1
ATOM 4857 C C . ALA A 1 634 ? 8.060 16.734 -18.161 1.00 96.81 634 ALA A C 1
ATOM 4859 O O . ALA A 1 634 ? 9.209 17.171 -18.147 1.00 96.81 634 ALA A O 1
ATOM 4860 N N . ALA A 1 635 ? 7.698 15.709 -18.946 1.00 98.12 635 ALA A N 1
ATOM 4861 C CA . ALA A 1 635 ? 8.611 15.078 -19.906 1.00 98.12 635 ALA A CA 1
ATOM 4862 C C . ALA A 1 635 ? 9.175 16.102 -20.911 1.00 98.12 635 ALA A C 1
ATOM 4864 O O . ALA A 1 635 ? 10.392 16.255 -21.023 1.00 98.12 635 ALA A O 1
ATOM 4865 N N . ARG A 1 636 ? 8.304 16.901 -21.546 1.00 98.38 636 ARG A N 1
ATOM 4866 C CA . ARG A 1 636 ? 8.719 17.992 -22.448 1.00 98.38 636 ARG A CA 1
ATOM 4867 C C . ARG A 1 636 ? 9.529 19.077 -21.734 1.00 98.38 636 ARG A C 1
ATOM 4869 O O . ARG A 1 636 ? 10.589 19.476 -22.212 1.00 98.38 636 ARG A O 1
ATOM 4876 N N . GLN A 1 637 ? 9.042 19.556 -20.591 1.00 97.19 637 GLN A N 1
ATOM 4877 C CA . GLN A 1 637 ? 9.615 20.714 -19.895 1.00 97.19 637 GLN A CA 1
ATOM 4878 C C . GLN A 1 637 ? 10.932 20.433 -19.167 1.00 97.19 637 GLN A C 1
ATOM 4880 O O . GLN A 1 637 ? 11.624 21.384 -18.836 1.00 97.19 637 GLN A O 1
ATOM 4885 N N . ARG A 1 638 ? 11.284 19.169 -18.901 1.00 94.56 638 ARG A N 1
ATOM 4886 C CA . ARG A 1 638 ? 12.495 18.814 -18.132 1.00 94.56 638 ARG A CA 1
ATOM 4887 C C . ARG A 1 638 ? 13.474 17.982 -18.949 1.00 94.56 638 ARG A C 1
ATOM 4889 O O . ARG A 1 638 ? 14.668 18.230 -18.899 1.00 94.56 638 ARG A O 1
ATOM 4896 N N . TRP A 1 639 ? 12.967 17.062 -19.765 1.00 96.44 639 TRP A N 1
ATOM 4897 C CA . TRP A 1 639 ? 13.789 16.148 -20.559 1.00 96.44 639 TRP A CA 1
ATOM 4898 C C . TRP A 1 639 ? 13.804 16.472 -22.061 1.00 96.44 639 TRP A C 1
ATOM 4900 O O . TRP A 1 639 ? 14.539 15.841 -22.810 1.00 96.44 639 TRP A O 1
ATOM 4910 N N . GLY A 1 640 ? 12.982 17.419 -22.533 1.00 96.75 640 GLY A N 1
ATOM 4911 C CA . GLY A 1 640 ? 12.826 17.719 -23.966 1.00 96.75 640 GLY A CA 1
ATOM 4912 C C . GLY A 1 640 ? 12.057 16.652 -24.760 1.00 96.75 640 GLY A C 1
ATOM 4913 O O . GLY A 1 640 ? 11.829 16.816 -25.960 1.00 96.75 640 GLY A O 1
ATOM 4914 N N . VAL A 1 641 ? 11.617 15.578 -24.099 1.00 97.81 641 VAL A N 1
ATOM 4915 C CA . VAL A 1 641 ? 10.973 14.420 -24.725 1.00 97.81 641 VAL A CA 1
ATOM 4916 C C . VAL A 1 641 ? 9.520 14.738 -25.083 1.00 97.81 641 VAL A C 1
ATOM 4918 O O . VAL A 1 641 ? 8.713 15.082 -24.222 1.00 97.81 641 VAL A O 1
ATOM 4921 N N . GLN A 1 642 ? 9.184 14.626 -26.371 1.00 95.88 642 GLN A N 1
ATOM 4922 C CA . GLN A 1 642 ? 7.888 15.058 -26.916 1.00 95.88 642 GLN A CA 1
ATOM 4923 C C . GLN A 1 642 ? 6.734 14.099 -26.590 1.00 95.88 642 GLN A C 1
ATOM 4925 O O . GLN A 1 642 ? 5.621 14.546 -26.285 1.00 95.88 642 GLN A O 1
ATOM 4930 N N . HIS A 1 643 ? 7.015 12.794 -26.619 1.00 95.81 643 HIS A N 1
ATOM 4931 C CA . HIS A 1 643 ? 6.061 11.712 -26.383 1.00 95.81 643 HIS A CA 1
ATOM 4932 C C . HIS A 1 643 ? 6.494 10.884 -25.172 1.00 95.81 643 HIS A C 1
ATOM 4934 O O . HIS A 1 643 ? 7.635 10.448 -25.096 1.00 95.81 643 HIS A O 1
ATOM 4940 N N . GLY A 1 644 ? 5.578 10.683 -24.228 1.00 97.56 644 GLY A N 1
ATOM 4941 C CA . GLY A 1 644 ? 5.832 9.988 -22.968 1.00 97.56 644 GLY A CA 1
ATOM 4942 C C . GLY A 1 644 ? 5.417 10.812 -21.747 1.00 97.56 644 GLY A C 1
ATOM 4943 O O . GLY A 1 644 ? 4.898 11.920 -21.893 1.00 97.56 644 GLY A O 1
ATOM 4944 N N . ALA A 1 645 ? 5.613 10.267 -20.546 1.00 98.19 645 ALA A N 1
ATOM 4945 C CA . ALA A 1 645 ? 5.224 10.885 -19.278 1.00 98.19 645 ALA A CA 1
ATOM 4946 C C . ALA A 1 645 ? 6.299 10.693 -18.198 1.00 98.19 645 ALA A C 1
ATOM 4948 O O . ALA A 1 645 ? 6.636 9.566 -17.841 1.00 98.19 645 ALA A O 1
ATOM 4949 N N . TYR A 1 646 ? 6.802 11.800 -17.644 1.00 96.94 646 TYR A N 1
ATOM 4950 C CA . TYR A 1 646 ? 7.732 11.786 -16.516 1.00 96.94 646 TYR A CA 1
ATOM 4951 C C . TYR A 1 646 ? 6.951 11.858 -15.206 1.00 96.94 646 TYR A C 1
ATOM 4953 O O . TYR A 1 646 ? 6.511 12.927 -14.774 1.00 96.94 646 TYR A O 1
ATOM 4961 N N . PHE A 1 647 ? 6.774 10.693 -14.590 1.00 94.81 647 PHE A N 1
ATOM 4962 C CA . PHE A 1 647 ? 6.435 10.601 -13.179 1.00 94.81 647 PHE A CA 1
ATOM 4963 C C . PHE A 1 647 ? 7.693 10.852 -12.353 1.00 94.81 647 PHE A C 1
ATOM 4965 O O . PHE A 1 647 ? 8.762 10.333 -12.658 1.00 94.81 647 PHE A O 1
ATOM 4972 N N . MET A 1 648 ? 7.551 11.682 -11.329 1.00 88.62 648 MET A N 1
ATOM 4973 C CA . MET A 1 648 ? 8.614 12.011 -10.385 1.00 88.62 648 MET A CA 1
ATOM 4974 C C . MET A 1 648 ? 8.554 11.003 -9.244 1.00 88.62 648 MET A C 1
ATOM 4976 O O . MET A 1 648 ? 7.450 10.666 -8.813 1.00 88.62 648 MET A O 1
ATOM 4980 N N . GLU A 1 649 ? 9.700 10.586 -8.703 1.00 87.75 649 GLU A N 1
ATOM 4981 C CA . GLU A 1 649 ? 9.714 9.706 -7.529 1.00 87.75 649 GLU A CA 1
ATOM 4982 C C . GLU A 1 649 ? 8.904 10.307 -6.378 1.00 87.75 649 GLU A C 1
ATOM 4984 O O . GLU A 1 649 ? 8.090 9.608 -5.781 1.00 87.75 649 GLU A O 1
ATOM 4989 N N . ALA A 1 650 ? 9.092 11.604 -6.119 1.00 87.88 650 ALA A N 1
ATOM 4990 C CA . ALA A 1 650 ? 8.427 12.353 -5.066 1.00 87.88 650 ALA A CA 1
ATOM 4991 C C . ALA A 1 650 ? 7.663 13.559 -5.637 1.00 87.88 650 ALA A C 1
ATOM 4993 O O . ALA A 1 650 ? 8.232 14.368 -6.373 1.00 87.88 650 ALA A O 1
ATOM 4994 N N . GLY A 1 651 ? 6.384 13.720 -5.284 1.00 87.88 651 GLY A N 1
ATOM 4995 C CA . GLY A 1 651 ? 5.553 14.813 -5.802 1.00 87.88 651 GLY A CA 1
ATOM 4996 C C . GLY A 1 651 ? 4.214 15.020 -5.082 1.00 87.88 651 GLY A C 1
ATOM 4997 O O . GLY A 1 651 ? 3.826 14.211 -4.239 1.00 87.88 651 GLY A O 1
ATOM 4998 N N . PRO A 1 652 ? 3.483 16.105 -5.387 1.00 88.94 652 PRO A N 1
ATOM 4999 C CA . PRO A 1 652 ? 2.147 16.356 -4.847 1.00 88.94 652 PRO A CA 1
ATOM 5000 C C . PRO A 1 652 ? 1.092 15.434 -5.486 1.00 88.94 652 PRO A C 1
ATOM 5002 O O . PRO A 1 652 ? 1.297 14.867 -6.562 1.00 88.94 652 PRO A O 1
ATOM 5005 N N . PHE A 1 653 ? -0.065 15.297 -4.832 1.00 91.31 653 PHE A N 1
ATOM 5006 C CA . PHE A 1 653 ? -1.134 14.378 -5.251 1.00 91.31 653 PHE A CA 1
ATOM 5007 C C . PHE A 1 653 ? -1.741 14.706 -6.629 1.00 91.31 653 PHE A C 1
ATOM 5009 O O . PHE A 1 653 ? -2.260 13.813 -7.300 1.00 91.31 653 PHE A O 1
ATOM 5016 N N . ASP A 1 654 ? -1.645 15.959 -7.081 1.00 92.38 654 ASP A N 1
ATOM 5017 C CA . ASP A 1 654 ? -2.163 16.444 -8.364 1.00 92.38 654 ASP A CA 1
ATOM 5018 C C . ASP A 1 654 ? -1.084 16.603 -9.462 1.00 92.38 654 ASP A C 1
ATOM 5020 O O . ASP A 1 654 ? -1.362 17.130 -10.545 1.00 92.38 654 ASP A O 1
ATOM 5024 N N . GLY A 1 655 ? 0.123 16.079 -9.218 1.00 92.69 655 GLY A N 1
ATOM 5025 C CA . GLY A 1 655 ? 1.168 15.859 -10.224 1.00 92.69 655 GLY A CA 1
ATOM 5026 C C . GLY A 1 655 ? 2.173 17.001 -10.412 1.00 92.69 655 GLY A C 1
ATOM 5027 O O . GLY A 1 655 ? 2.132 17.997 -9.694 1.00 92.69 655 GLY A O 1
ATOM 5028 N N . PRO A 1 656 ? 3.112 16.860 -11.366 1.00 92.25 656 PRO A N 1
ATOM 5029 C CA . PRO A 1 656 ? 4.174 17.840 -11.588 1.00 92.25 656 PRO A CA 1
ATOM 5030 C C . PRO A 1 656 ? 3.652 19.260 -11.836 1.00 92.25 656 PRO A C 1
ATOM 5032 O O . PRO A 1 656 ? 2.698 19.455 -12.594 1.00 92.25 656 PRO A O 1
ATOM 5035 N N . VAL A 1 657 ? 4.313 20.257 -11.240 1.00 91.06 657 VAL A N 1
ATOM 5036 C CA . VAL A 1 657 ? 4.037 21.675 -11.515 1.00 91.06 657 VAL A CA 1
ATOM 5037 C C . VAL A 1 657 ? 4.328 22.000 -12.985 1.00 91.06 657 VAL A C 1
ATOM 5039 O O . VAL A 1 657 ? 5.326 21.541 -13.551 1.00 91.06 657 VAL A O 1
ATOM 5042 N N . ILE A 1 658 ? 3.438 22.782 -13.603 1.00 93.00 658 ILE A N 1
ATOM 5043 C CA . ILE A 1 658 ? 3.560 23.222 -14.996 1.00 93.00 658 ILE A CA 1
ATOM 5044 C C . ILE A 1 658 ? 4.363 24.521 -15.023 1.00 93.00 658 ILE A C 1
ATOM 5046 O O . ILE A 1 658 ? 3.930 25.541 -14.490 1.00 93.00 658 ILE A O 1
ATOM 5050 N N . LEU A 1 659 ? 5.545 24.484 -15.631 1.00 93.69 659 LEU A N 1
ATOM 5051 C CA . LEU A 1 659 ? 6.479 25.609 -15.625 1.00 93.69 659 LEU A CA 1
ATOM 5052 C C . LEU A 1 659 ? 6.117 26.633 -16.726 1.00 93.69 659 LEU A C 1
ATOM 5054 O O . LEU A 1 659 ? 5.774 26.218 -17.839 1.00 93.69 659 LEU A O 1
ATOM 5058 N N . PRO A 1 660 ? 6.223 27.955 -16.487 1.00 95.06 660 PRO A N 1
ATOM 5059 C CA . PRO A 1 660 ? 6.185 28.963 -17.551 1.00 95.06 660 PRO A CA 1
ATOM 5060 C C . PRO A 1 660 ? 7.300 28.719 -18.586 1.00 95.06 660 PRO A C 1
ATOM 5062 O O . PRO A 1 660 ? 8.373 28.273 -18.182 1.00 95.06 660 PRO A O 1
ATOM 5065 N N . PRO A 1 661 ? 7.126 29.026 -19.889 1.00 96.25 661 PRO A N 1
ATOM 5066 C CA . PRO A 1 661 ? 8.058 28.591 -20.941 1.00 96.25 661 PRO A CA 1
ATOM 5067 C C . PRO A 1 661 ? 9.538 28.948 -20.726 1.00 96.25 661 PRO A C 1
ATOM 5069 O O . PRO A 1 661 ? 10.401 28.118 -20.995 1.00 96.25 661 PRO A O 1
ATOM 5072 N N . VAL A 1 662 ? 9.839 30.137 -20.192 1.00 95.62 662 VAL A N 1
ATOM 5073 C CA . VAL A 1 662 ? 11.223 30.560 -19.894 1.00 95.62 662 VAL A CA 1
ATOM 5074 C C . VAL A 1 662 ? 11.826 29.709 -18.770 1.00 95.62 662 VAL A C 1
ATOM 5076 O O . VAL A 1 662 ? 12.871 29.095 -18.954 1.00 95.62 662 VAL A O 1
ATOM 5079 N N . ILE A 1 663 ? 11.117 29.584 -17.643 1.00 95.19 663 ILE A N 1
ATOM 5080 C CA . ILE A 1 663 ? 11.547 28.789 -16.480 1.00 95.19 663 ILE A CA 1
ATOM 5081 C C . ILE A 1 663 ? 11.593 27.287 -16.817 1.00 95.19 663 ILE A C 1
ATOM 5083 O O . ILE A 1 663 ? 12.439 26.555 -16.306 1.00 95.19 663 ILE A O 1
ATOM 5087 N N . ALA A 1 664 ? 10.715 26.818 -17.709 1.00 96.56 664 ALA A N 1
ATOM 5088 C CA . ALA A 1 664 ? 10.782 25.473 -18.267 1.00 96.56 664 ALA A CA 1
ATOM 5089 C C . ALA A 1 664 ? 12.108 25.253 -19.003 1.00 96.56 664 ALA A C 1
ATOM 5091 O O . ALA A 1 664 ? 12.775 24.259 -18.742 1.00 96.56 664 ALA A O 1
ATOM 5092 N N . GLN A 1 665 ? 12.522 26.188 -19.866 1.00 97.44 665 GLN A N 1
ATOM 5093 C CA . GLN A 1 665 ? 13.799 26.085 -20.572 1.00 97.44 665 GLN A CA 1
ATOM 5094 C C . GLN A 1 665 ? 14.993 26.105 -19.607 1.00 97.44 665 GLN A C 1
ATOM 5096 O O . GLN A 1 665 ? 15.892 25.284 -19.760 1.00 97.44 665 GLN A O 1
ATOM 5101 N N . GLU A 1 666 ? 14.979 26.962 -18.579 1.00 95.50 666 GLU A N 1
ATOM 5102 C CA . GLU A 1 666 ? 16.020 26.980 -17.539 1.00 95.50 666 GLU A CA 1
ATOM 5103 C C . GLU A 1 666 ? 16.159 25.626 -16.826 1.00 95.50 666 GLU A C 1
ATOM 5105 O O . GLU A 1 666 ? 17.261 25.084 -16.733 1.00 95.50 666 GLU A O 1
ATOM 5110 N N . TYR A 1 667 ? 15.049 25.031 -16.374 1.00 94.31 667 TYR A N 1
ATOM 5111 C CA . TYR A 1 667 ? 15.092 23.710 -15.745 1.00 94.31 667 TYR A CA 1
ATOM 5112 C C . TYR A 1 667 ? 15.451 22.592 -16.731 1.00 94.31 667 TYR A C 1
ATOM 5114 O O . TYR A 1 667 ? 16.166 21.668 -16.344 1.00 94.31 667 TYR A O 1
ATOM 5122 N N . GLN A 1 668 ? 15.023 22.674 -17.994 1.00 96.19 668 GLN A N 1
ATOM 5123 C CA . GLN A 1 668 ? 15.425 21.720 -19.029 1.00 96.19 668 GLN A CA 1
ATOM 5124 C C . GLN A 1 668 ? 16.934 21.793 -19.311 1.00 96.19 668 GLN A C 1
ATOM 5126 O O . GLN A 1 668 ? 17.572 20.762 -19.510 1.00 96.19 668 GLN A O 1
ATOM 5131 N N . ASP A 1 669 ? 17.520 22.993 -19.298 1.00 95.75 669 ASP A N 1
ATOM 5132 C CA . ASP A 1 669 ? 18.963 23.187 -19.451 1.00 95.75 669 ASP A CA 1
ATOM 5133 C C . ASP A 1 669 ? 19.743 22.555 -18.289 1.00 95.75 669 ASP A C 1
ATOM 5135 O O . ASP A 1 669 ? 20.771 21.926 -18.532 1.00 95.75 669 ASP A O 1
ATOM 5139 N N . VAL A 1 670 ? 19.242 22.651 -17.051 1.00 92.94 670 VAL A N 1
ATOM 5140 C CA . VAL A 1 670 ? 19.854 21.994 -15.880 1.00 92.94 670 VAL A CA 1
ATOM 5141 C C . VAL A 1 670 ? 19.723 20.470 -15.952 1.00 92.94 670 VAL A C 1
ATOM 5143 O O . VAL A 1 670 ? 20.728 19.769 -15.837 1.00 92.94 670 VAL A O 1
ATOM 5146 N N . TYR A 1 671 ? 18.520 19.936 -16.202 1.00 93.19 671 TYR A N 1
ATOM 5147 C CA . TYR A 1 671 ? 18.301 18.486 -16.348 1.00 93.19 671 TYR A CA 1
ATOM 5148 C C . TYR A 1 671 ? 19.154 17.888 -17.481 1.00 93.19 671 TYR A C 1
ATOM 5150 O O . TYR A 1 671 ? 19.724 16.808 -17.341 1.00 93.19 671 TYR A O 1
ATOM 5158 N N . LEU A 1 672 ? 19.300 18.598 -18.603 1.00 93.31 672 LEU A N 1
ATOM 5159 C CA . LEU A 1 672 ? 20.080 18.139 -19.757 1.00 93.31 672 LEU A CA 1
ATOM 5160 C C . LEU A 1 672 ? 21.564 18.556 -19.713 1.00 93.31 672 LEU A C 1
ATOM 5162 O O . LEU A 1 672 ? 22.276 18.340 -20.691 1.00 93.31 672 LEU A O 1
ATOM 5166 N N . GLY A 1 673 ? 22.046 19.111 -18.594 1.00 91.56 673 GLY A N 1
ATOM 5167 C CA . GLY A 1 673 ? 23.468 19.407 -18.366 1.00 91.56 673 GLY A CA 1
ATOM 5168 C C . GLY A 1 673 ? 24.040 20.562 -19.197 1.00 91.56 673 GLY A C 1
ATOM 5169 O O . GLY A 1 673 ? 25.257 20.700 -19.285 1.00 91.56 673 GLY A O 1
ATOM 5170 N N . ARG A 1 674 ? 23.182 21.392 -19.801 1.00 94.00 674 ARG A N 1
ATOM 5171 C CA . ARG A 1 674 ? 23.560 22.619 -20.527 1.00 94.00 674 ARG A CA 1
ATOM 5172 C C . ARG A 1 674 ? 23.808 23.813 -19.600 1.00 94.00 674 ARG A C 1
ATOM 5174 O O . ARG A 1 674 ? 24.435 24.773 -20.030 1.00 94.00 674 ARG A O 1
ATOM 5181 N N . LYS A 1 675 ? 23.298 23.754 -18.365 1.00 91.00 675 LYS A N 1
ATOM 5182 C CA . LYS A 1 675 ? 23.510 24.730 -17.286 1.00 91.00 675 LYS A CA 1
ATOM 5183 C C . LYS A 1 675 ? 23.728 24.023 -15.953 1.00 91.00 675 LYS A C 1
ATOM 5185 O O . LYS A 1 675 ? 23.257 22.905 -15.737 1.00 91.00 675 LYS A O 1
ATOM 5190 N N . THR A 1 676 ? 24.398 24.706 -15.039 1.00 87.69 676 THR A N 1
ATOM 5191 C CA . THR A 1 676 ? 24.495 24.339 -13.625 1.00 87.69 676 THR A CA 1
ATOM 5192 C C . THR A 1 676 ? 23.279 24.835 -12.835 1.00 87.69 676 THR A C 1
ATOM 5194 O O . THR A 1 676 ? 22.567 25.748 -13.252 1.00 87.69 676 THR A O 1
ATOM 5197 N N . VAL A 1 677 ? 23.042 24.264 -11.650 1.00 85.62 677 VAL A N 1
ATOM 5198 C CA . VAL A 1 677 ? 21.973 24.712 -10.730 1.00 85.62 677 VAL A CA 1
ATOM 5199 C C . VAL A 1 677 ? 22.169 26.178 -10.304 1.00 85.62 677 VAL A C 1
ATOM 5201 O O . VAL A 1 677 ? 21.203 26.881 -10.019 1.00 85.62 677 VAL A O 1
ATOM 5204 N N . GLN A 1 678 ? 23.417 26.652 -10.301 1.00 85.12 678 GLN A N 1
ATOM 5205 C CA . GLN A 1 678 ? 23.822 28.011 -9.944 1.00 85.12 678 GLN A CA 1
ATOM 5206 C C . GLN A 1 678 ? 23.428 29.067 -10.995 1.00 85.12 678 GLN A C 1
ATOM 5208 O O . GLN A 1 678 ? 23.441 30.254 -10.683 1.00 85.12 678 GLN A O 1
ATOM 5213 N N . GLU A 1 679 ? 23.061 28.654 -12.211 1.00 89.69 679 GLU A N 1
ATOM 5214 C CA . GLU A 1 679 ? 22.631 29.540 -13.306 1.00 89.69 679 GLU A CA 1
ATOM 5215 C C . GLU A 1 679 ? 21.103 29.711 -13.390 1.00 89.69 679 GLU A C 1
ATOM 5217 O O . GLU A 1 679 ? 20.610 30.391 -14.291 1.00 89.69 679 GLU A O 1
ATOM 5222 N N . LEU A 1 680 ? 20.340 29.107 -12.470 1.00 90.12 680 LEU A N 1
ATOM 5223 C CA . LEU A 1 680 ? 18.894 29.314 -12.371 1.00 90.12 680 LEU A CA 1
ATOM 5224 C C . LEU A 1 680 ? 18.577 30.753 -11.939 1.00 90.12 680 LEU A C 1
ATOM 5226 O O . LEU A 1 680 ? 19.089 31.251 -10.933 1.00 90.12 680 LEU A O 1
ATOM 5230 N N . SER A 1 681 ? 17.674 31.407 -12.666 1.00 93.00 681 SER A N 1
ATOM 5231 C CA . SER A 1 681 ? 17.210 32.757 -12.363 1.00 93.00 681 SER A CA 1
ATOM 5232 C C . SER A 1 681 ? 16.498 32.827 -11.003 1.00 93.00 681 SER A C 1
ATOM 5234 O O . SER A 1 681 ? 15.892 31.845 -10.563 1.00 93.00 681 SER A O 1
ATOM 5236 N N . PRO A 1 682 ? 16.453 34.001 -10.342 1.00 90.12 682 PRO A N 1
ATOM 5237 C CA . PRO A 1 682 ? 15.660 34.184 -9.126 1.00 90.12 682 PRO A CA 1
ATOM 5238 C C . PRO A 1 682 ? 14.177 33.807 -9.292 1.00 90.12 682 PRO A C 1
ATOM 5240 O O . PRO A 1 682 ? 13.548 33.374 -8.330 1.00 90.12 682 PRO A O 1
ATOM 5243 N N . ALA A 1 683 ? 13.624 33.916 -10.507 1.00 89.81 683 ALA A N 1
ATOM 5244 C CA . ALA A 1 683 ? 12.261 33.490 -10.821 1.00 89.81 683 ALA A CA 1
ATOM 5245 C C . ALA A 1 683 ? 12.125 31.956 -10.874 1.00 89.81 683 ALA A C 1
ATOM 5247 O O . ALA A 1 683 ? 11.183 31.407 -10.297 1.00 89.81 683 ALA A O 1
ATOM 5248 N N . ALA A 1 684 ? 13.080 31.256 -11.498 1.00 89.44 684 ALA A N 1
ATOM 5249 C CA . ALA A 1 684 ? 13.140 29.796 -11.476 1.00 89.44 684 ALA A CA 1
ATOM 5250 C C . ALA A 1 684 ? 13.343 29.266 -10.046 1.00 89.44 684 ALA A C 1
ATOM 5252 O O . ALA A 1 684 ? 12.567 28.428 -9.586 1.00 89.44 684 ALA A O 1
ATOM 5253 N N . LEU A 1 685 ? 14.303 29.830 -9.303 1.00 86.81 685 LEU A N 1
ATOM 5254 C CA . LEU A 1 685 ? 14.564 29.508 -7.895 1.00 86.81 685 LEU A CA 1
ATOM 5255 C C . LEU A 1 685 ? 13.351 29.786 -6.991 1.00 86.81 685 LEU A C 1
ATOM 5257 O O . LEU A 1 685 ? 13.116 29.037 -6.044 1.00 86.81 685 LEU A O 1
ATOM 5261 N N . ALA A 1 686 ? 12.558 30.828 -7.254 1.00 81.50 686 ALA A N 1
ATOM 5262 C CA . ALA A 1 686 ? 11.320 31.082 -6.515 1.00 81.50 686 ALA A CA 1
ATOM 5263 C C . ALA A 1 686 ? 10.243 30.024 -6.809 1.00 81.50 686 ALA A C 1
ATOM 5265 O O . ALA A 1 686 ? 9.617 29.518 -5.878 1.00 81.50 686 ALA A O 1
ATOM 5266 N N . LEU A 1 687 ? 10.043 29.662 -8.082 1.00 83.12 687 LEU A N 1
ATOM 5267 C CA . LEU A 1 687 ? 9.034 28.679 -8.492 1.00 83.12 687 LEU A CA 1
ATOM 5268 C C . LEU A 1 687 ? 9.396 27.242 -8.073 1.00 83.12 687 LEU A C 1
ATOM 5270 O O . LEU A 1 687 ? 8.512 26.443 -7.769 1.00 83.12 687 LEU A O 1
ATOM 5274 N N . GLY A 1 688 ? 10.687 26.908 -8.030 1.00 80.19 688 GLY A N 1
ATOM 5275 C CA . GLY A 1 688 ? 11.158 25.561 -7.715 1.00 80.19 688 GLY A CA 1
ATOM 5276 C C . GLY A 1 688 ? 10.944 25.114 -6.268 1.00 80.19 688 GLY A C 1
ATOM 5277 O O . GLY A 1 688 ? 10.972 23.919 -6.002 1.00 80.19 688 GLY A O 1
ATOM 5278 N N . GLN A 1 689 ? 10.703 26.019 -5.316 1.00 74.88 689 GLN A N 1
ATOM 5279 C CA . GLN A 1 689 ? 10.718 25.687 -3.880 1.00 74.88 689 GLN A CA 1
ATOM 5280 C C . GLN A 1 689 ? 9.596 24.737 -3.412 1.00 74.88 689 GLN A C 1
ATOM 5282 O O . GLN A 1 689 ? 9.687 24.202 -2.306 1.00 74.88 689 GLN A O 1
ATOM 5287 N N . TYR A 1 690 ? 8.581 24.470 -4.239 1.00 71.25 690 TYR A N 1
ATOM 5288 C CA . TYR A 1 690 ? 7.326 23.823 -3.821 1.00 71.25 690 TYR A CA 1
ATOM 5289 C C . TYR A 1 690 ? 7.205 22.335 -4.183 1.00 71.25 690 TYR A C 1
ATOM 5291 O O . TYR A 1 690 ? 6.545 21.570 -3.475 1.00 71.25 690 TYR A O 1
ATOM 5299 N N . GLU A 1 691 ? 7.845 21.903 -5.267 1.00 79.75 691 GLU A N 1
ATOM 5300 C CA . GLU A 1 691 ? 7.746 20.539 -5.791 1.00 79.75 691 GLU A CA 1
ATOM 5301 C C . GLU A 1 691 ? 9.044 19.768 -5.517 1.00 79.75 691 GLU A C 1
ATOM 5303 O O . GLU A 1 691 ? 10.130 20.298 -5.730 1.00 79.75 691 GLU A O 1
ATOM 5308 N N . CYS A 1 692 ? 8.934 18.538 -4.992 1.00 79.75 692 CYS A N 1
ATOM 5309 C CA . CYS A 1 692 ? 10.022 17.858 -4.276 1.00 79.75 692 CYS A CA 1
ATOM 5310 C C . CYS A 1 692 ? 11.375 17.821 -4.987 1.00 79.75 692 CYS A C 1
ATOM 5312 O O . CYS A 1 692 ? 12.408 17.945 -4.324 1.00 79.75 692 CYS A O 1
ATOM 5314 N N . VAL A 1 693 ? 11.364 17.619 -6.302 1.00 84.50 693 VAL A N 1
ATOM 5315 C CA . VAL A 1 693 ? 12.560 17.480 -7.127 1.00 84.50 693 VAL A CA 1
ATOM 5316 C C . VAL A 1 693 ? 13.169 18.852 -7.401 1.00 84.50 693 VAL A C 1
ATOM 5318 O O . VAL A 1 693 ? 14.379 19.030 -7.268 1.00 84.50 693 VAL A O 1
ATOM 5321 N N . LEU A 1 694 ? 12.331 19.843 -7.716 1.00 86.94 694 LEU A N 1
ATOM 5322 C CA . LEU A 1 694 ? 12.773 21.216 -7.966 1.00 86.94 694 LEU A CA 1
ATOM 5323 C C . LEU A 1 694 ? 13.222 21.927 -6.677 1.00 86.94 694 LEU A C 1
ATOM 5325 O O . LEU A 1 694 ? 14.161 22.725 -6.735 1.00 86.94 694 LEU A O 1
ATOM 5329 N N . THR A 1 695 ? 12.654 21.583 -5.510 1.00 81.50 695 THR A N 1
ATOM 5330 C CA . THR A 1 695 ? 13.075 22.139 -4.210 1.00 81.50 695 THR A CA 1
ATOM 5331 C C . THR A 1 695 ? 14.542 21.818 -3.928 1.00 81.50 695 THR A C 1
ATOM 5333 O O . THR A 1 695 ? 15.241 22.659 -3.367 1.00 81.50 695 THR A O 1
ATOM 5336 N N . GLN A 1 696 ? 15.032 20.639 -4.342 1.00 79.88 696 GLN A N 1
ATOM 5337 C CA . GLN A 1 696 ? 16.442 20.266 -4.163 1.00 79.88 696 GLN A CA 1
ATOM 5338 C C . GLN A 1 696 ? 17.380 21.228 -4.896 1.00 79.88 696 GLN A C 1
ATOM 5340 O O . GLN A 1 696 ? 18.423 21.579 -4.361 1.00 79.88 696 GLN A O 1
ATOM 5345 N N . PHE A 1 697 ? 17.003 21.677 -6.096 1.00 83.31 697 PHE A N 1
ATOM 5346 C CA . PHE A 1 697 ? 17.784 22.643 -6.871 1.00 83.31 697 PHE A CA 1
ATOM 5347 C C . PHE A 1 697 ? 17.620 24.073 -6.339 1.00 83.31 697 PHE A C 1
ATOM 5349 O O . PHE A 1 697 ? 18.586 24.826 -6.283 1.00 83.31 697 PHE A O 1
ATOM 5356 N N . ALA A 1 698 ? 16.407 24.440 -5.923 1.00 77.88 698 ALA A N 1
ATOM 5357 C CA . ALA A 1 698 ? 16.079 25.801 -5.514 1.00 77.88 698 ALA A CA 1
ATOM 5358 C C . ALA A 1 698 ? 16.578 26.190 -4.107 1.00 77.88 698 ALA A C 1
ATOM 5360 O O . ALA A 1 698 ? 16.914 27.350 -3.879 1.00 77.88 698 ALA A O 1
ATOM 5361 N N . ASP A 1 699 ? 16.629 25.247 -3.161 1.00 69.88 699 ASP A N 1
ATOM 5362 C CA . ASP A 1 699 ? 17.007 25.484 -1.754 1.00 69.88 699 ASP A CA 1
ATOM 5363 C C . ASP A 1 699 ? 18.420 24.935 -1.453 1.00 69.88 699 ASP A C 1
ATOM 5365 O O . ASP A 1 699 ? 18.669 24.275 -0.436 1.00 69.88 699 ASP A O 1
ATOM 5369 N N . GLY A 1 700 ? 19.357 25.191 -2.380 1.00 55.72 700 GLY A N 1
ATOM 5370 C CA . GLY A 1 700 ? 20.707 24.601 -2.483 1.00 55.72 700 GLY A CA 1
ATOM 5371 C C . GLY A 1 700 ? 21.688 24.867 -1.327 1.00 55.72 700 GLY A C 1
ATOM 5372 O O . GLY A 1 700 ? 22.886 24.610 -1.448 1.00 55.72 700 GLY A O 1
ATOM 5373 N N . HIS A 1 701 ? 21.198 25.373 -0.194 1.00 42.16 701 HIS A N 1
ATOM 5374 C CA . HIS A 1 701 ? 21.946 25.533 1.055 1.00 42.16 701 HIS A CA 1
ATOM 5375 C C . HIS A 1 701 ? 21.366 24.721 2.227 1.00 42.16 701 HIS A C 1
ATOM 5377 O O . HIS A 1 701 ? 22.055 24.548 3.233 1.00 42.16 701 HIS A O 1
ATOM 5383 N N . ARG A 1 702 ? 20.140 24.179 2.117 1.00 47.53 702 ARG A N 1
ATOM 5384 C CA . ARG A 1 702 ? 19.540 23.323 3.161 1.00 47.53 702 ARG A CA 1
ATOM 5385 C C . ARG A 1 702 ? 19.843 21.838 2.984 1.00 47.53 702 ARG A C 1
ATOM 5387 O O . ARG A 1 702 ? 20.099 21.157 3.976 1.00 47.53 702 ARG A O 1
ATOM 5394 N N . PHE A 1 703 ? 19.860 21.338 1.750 1.00 49.25 703 PHE A N 1
ATOM 5395 C CA . PHE A 1 703 ? 20.187 19.941 1.457 1.00 49.25 703 PHE A CA 1
ATOM 5396 C C . PHE A 1 703 ? 21.649 19.813 1.007 1.00 49.25 703 PHE A C 1
ATOM 5398 O O . PHE A 1 703 ? 22.003 20.179 -0.111 1.00 49.25 703 PHE A O 1
ATOM 5405 N N . ARG A 1 704 ? 22.512 19.226 1.852 1.00 48.31 704 ARG A N 1
ATOM 5406 C CA . ARG A 1 704 ? 23.861 18.762 1.455 1.00 48.31 704 ARG A CA 1
ATOM 5407 C C . ARG A 1 704 ? 23.748 17.483 0.603 1.00 48.31 704 ARG A C 1
ATOM 5409 O O . ARG A 1 704 ? 24.175 16.408 1.019 1.00 48.31 704 ARG A O 1
ATOM 5416 N N . GLY A 1 705 ? 23.107 17.607 -0.558 1.00 59.56 705 GLY A N 1
ATOM 5417 C CA . GLY A 1 705 ? 22.547 16.488 -1.321 1.00 59.56 705 GLY A CA 1
ATOM 5418 C C . GLY A 1 705 ? 22.436 16.729 -2.826 1.00 59.56 705 GLY A C 1
ATOM 5419 O O . GLY A 1 705 ? 21.574 16.133 -3.461 1.00 59.56 705 GLY A O 1
ATOM 5420 N N . ILE A 1 706 ? 23.286 17.598 -3.382 1.00 72.69 706 ILE A N 1
ATOM 5421 C CA . ILE A 1 706 ? 23.401 17.840 -4.826 1.00 72.69 706 ILE A CA 1
ATOM 5422 C C . ILE A 1 706 ? 24.807 17.425 -5.284 1.00 72.69 706 ILE A C 1
ATOM 5424 O O . ILE A 1 706 ? 25.782 17.675 -4.572 1.00 72.69 706 ILE A O 1
ATOM 5428 N N . ALA A 1 707 ? 24.929 16.828 -6.470 1.00 77.75 707 ALA A N 1
ATOM 5429 C CA . ALA A 1 707 ? 26.193 16.722 -7.200 1.00 77.75 707 ALA A CA 1
ATOM 5430 C C . ALA A 1 707 ? 25.962 17.136 -8.661 1.00 77.75 707 ALA A C 1
ATOM 5432 O O . ALA A 1 707 ? 25.248 16.456 -9.392 1.00 77.75 707 ALA A O 1
ATOM 5433 N N . GLY A 1 708 ? 26.528 18.270 -9.084 1.00 83.75 708 GLY A N 1
ATOM 5434 C CA . GLY A 1 708 ? 26.243 18.849 -10.401 1.00 83.75 708 GLY A CA 1
ATOM 5435 C C . GLY A 1 708 ? 24.748 19.146 -10.574 1.00 83.75 708 GLY A C 1
ATOM 5436 O O . GLY A 1 708 ? 24.187 19.944 -9.827 1.00 83.75 708 GLY A O 1
ATOM 5437 N N . ARG A 1 709 ? 24.108 18.472 -11.538 1.00 87.56 709 ARG A N 1
ATOM 5438 C CA . ARG A 1 709 ? 22.657 18.530 -11.808 1.00 87.56 709 ARG A CA 1
ATOM 5439 C C . ARG A 1 709 ? 21.817 17.505 -11.029 1.00 87.56 709 ARG A C 1
ATOM 5441 O O . ARG A 1 709 ? 20.598 17.507 -11.155 1.00 87.56 709 ARG A O 1
ATOM 5448 N N . TYR A 1 710 ? 22.434 16.629 -10.236 1.00 89.69 710 TYR A N 1
ATOM 5449 C CA . TYR A 1 710 ? 21.759 15.495 -9.595 1.00 89.69 710 TYR A CA 1
ATOM 5450 C C . TYR A 1 710 ? 21.461 15.728 -8.121 1.00 89.69 710 TYR A C 1
ATOM 5452 O O . TYR A 1 710 ? 22.227 16.377 -7.416 1.00 89.69 710 TYR A O 1
ATOM 5460 N N . SER A 1 711 ? 20.372 15.130 -7.654 1.00 85.81 711 SER A N 1
ATOM 5461 C CA . SER A 1 711 ? 19.906 15.111 -6.264 1.00 85.81 711 SER A CA 1
ATOM 5462 C C . SER A 1 711 ? 19.136 13.815 -6.007 1.00 85.81 711 SER A C 1
ATOM 5464 O O . SER A 1 711 ? 18.696 13.191 -6.972 1.00 85.81 711 SER A O 1
ATOM 5466 N N . PHE A 1 712 ? 18.942 13.439 -4.737 1.00 81.94 712 PHE A N 1
ATOM 5467 C CA . PHE A 1 712 ? 18.322 12.171 -4.308 1.00 81.94 712 PHE A CA 1
ATOM 5468 C C . PHE A 1 712 ? 17.143 11.699 -5.184 1.00 81.94 712 PHE A C 1
ATOM 5470 O O . PHE A 1 712 ? 17.192 10.593 -5.708 1.00 81.94 712 PHE A O 1
ATOM 5477 N N . VAL A 1 713 ? 16.153 12.575 -5.403 1.00 84.88 713 VAL A N 1
ATOM 5478 C CA . VAL A 1 713 ? 14.875 12.277 -6.087 1.00 84.88 713 VAL A CA 1
ATOM 5479 C C . VAL A 1 713 ? 14.769 12.835 -7.520 1.00 84.88 713 VAL A C 1
ATOM 5481 O O . VAL A 1 713 ? 13.680 12.878 -8.097 1.00 84.88 713 VAL A O 1
ATOM 5484 N N . SER A 1 714 ? 15.866 13.339 -8.101 1.00 88.31 714 SER A N 1
ATOM 5485 C CA . SER A 1 714 ? 15.905 13.783 -9.508 1.00 88.31 714 SER A CA 1
ATOM 5486 C C . SER A 1 714 ? 16.515 12.718 -10.413 1.00 88.31 714 SER A C 1
ATOM 5488 O O . SER A 1 714 ? 17.145 11.781 -9.938 1.00 88.31 714 SER A O 1
ATOM 5490 N N . HIS A 1 715 ? 16.323 12.853 -11.728 1.00 93.19 715 HIS A N 1
ATOM 5491 C CA . HIS A 1 715 ? 16.915 11.981 -12.754 1.00 93.19 715 HIS A CA 1
ATOM 5492 C C . HIS A 1 715 ? 16.615 10.471 -12.615 1.00 93.19 715 HIS A C 1
ATOM 5494 O O . HIS A 1 715 ? 17.209 9.656 -13.318 1.00 93.19 715 HIS A O 1
ATOM 5500 N N . TYR A 1 716 ? 15.675 10.090 -11.746 1.00 91.25 716 TYR A N 1
ATOM 5501 C CA . TYR A 1 716 ? 15.276 8.710 -11.491 1.00 91.25 716 TYR A CA 1
ATOM 5502 C C . TYR A 1 716 ? 13.952 8.405 -12.205 1.00 91.25 716 TYR A C 1
ATOM 5504 O O . TYR A 1 716 ? 12.869 8.771 -11.747 1.00 91.25 716 TYR A O 1
ATOM 5512 N N . VAL A 1 717 ? 14.047 7.774 -13.378 1.00 93.38 717 VAL A N 1
ATOM 5513 C CA . VAL A 1 717 ? 12.919 7.608 -14.317 1.00 93.38 717 VAL A CA 1
ATOM 5514 C C . VAL A 1 717 ? 12.129 6.317 -14.060 1.00 93.38 717 VAL A C 1
ATOM 5516 O O . VAL A 1 717 ? 10.914 6.273 -14.271 1.00 93.38 717 VAL A O 1
ATOM 5519 N N . ALA A 1 718 ? 12.789 5.282 -13.534 1.00 94.69 718 ALA A N 1
ATOM 5520 C CA . ALA A 1 718 ? 12.216 3.947 -13.355 1.00 94.69 718 ALA A CA 1
ATOM 5521 C C . ALA A 1 718 ? 10.984 3.885 -12.437 1.00 94.69 718 ALA A C 1
ATOM 5523 O O . ALA A 1 718 ? 10.152 2.991 -12.599 1.00 94.69 718 ALA A O 1
ATOM 5524 N N . CYS A 1 719 ? 10.805 4.854 -11.533 1.00 91.69 719 CYS A N 1
ATOM 5525 C CA . CYS A 1 719 ? 9.640 4.938 -10.649 1.00 91.69 719 CYS A CA 1
ATOM 5526 C C . CYS A 1 719 ? 8.296 4.991 -11.412 1.00 91.69 719 CYS A C 1
ATOM 5528 O O . CYS A 1 719 ? 7.326 4.358 -10.998 1.00 91.69 719 CYS A O 1
ATOM 5530 N N . GLY A 1 720 ? 8.232 5.653 -12.575 1.00 95.38 720 GLY A N 1
ATOM 5531 C CA . GLY A 1 720 ? 7.031 5.629 -13.420 1.00 95.38 720 GLY A CA 1
ATOM 5532 C C . GLY A 1 720 ? 6.738 4.237 -13.991 1.00 95.38 720 GLY A C 1
ATOM 5533 O O . GLY A 1 720 ? 5.581 3.832 -14.100 1.00 95.38 720 GLY A O 1
ATOM 5534 N N . SER A 1 721 ? 7.785 3.480 -14.314 1.00 97.12 721 SER A N 1
ATOM 5535 C CA . SER A 1 721 ? 7.662 2.124 -14.858 1.00 97.12 721 SER A CA 1
ATOM 5536 C C . SER A 1 721 ? 7.315 1.087 -13.787 1.00 97.12 721 SER A C 1
ATOM 5538 O O . SER A 1 721 ? 6.546 0.175 -14.068 1.00 97.12 721 SER A O 1
ATOM 5540 N N . ASP A 1 722 ? 7.788 1.257 -12.550 1.00 95.19 722 ASP A N 1
ATOM 5541 C CA . ASP A 1 722 ? 7.368 0.459 -11.386 1.00 95.19 722 ASP A CA 1
ATOM 5542 C C . ASP A 1 722 ? 5.841 0.510 -11.192 1.00 95.19 722 ASP A C 1
ATOM 5544 O O . ASP A 1 722 ? 5.153 -0.515 -11.190 1.00 95.19 722 ASP A O 1
ATOM 5548 N N . LEU A 1 723 ? 5.298 1.730 -11.162 1.00 96.50 723 LEU A N 1
ATOM 5549 C CA . LEU A 1 723 ? 3.862 2.013 -11.157 1.00 96.50 723 LEU A CA 1
ATOM 5550 C C . LEU A 1 723 ? 3.132 1.347 -12.345 1.00 96.50 723 LEU A C 1
ATOM 5552 O O . LEU A 1 723 ? 2.054 0.775 -12.169 1.00 96.50 723 LEU A O 1
ATOM 5556 N N . ALA A 1 724 ? 3.701 1.402 -13.553 1.00 98.25 724 ALA A N 1
ATOM 5557 C CA . ALA A 1 724 ? 3.087 0.835 -14.755 1.00 98.25 724 ALA A CA 1
ATOM 5558 C C . ALA A 1 724 ? 3.058 -0.710 -14.756 1.00 98.25 724 ALA A C 1
ATOM 5560 O O . ALA A 1 724 ? 2.045 -1.312 -15.124 1.00 98.25 724 ALA A O 1
ATOM 5561 N N . VAL A 1 725 ? 4.130 -1.359 -14.290 1.00 97.81 725 VAL A N 1
ATOM 5562 C CA . VAL A 1 725 ? 4.216 -2.822 -14.132 1.00 97.81 725 VAL A CA 1
ATOM 5563 C C . VAL A 1 725 ? 3.236 -3.308 -13.061 1.00 97.81 725 VAL A C 1
ATOM 5565 O O . VAL A 1 725 ? 2.508 -4.277 -13.281 1.00 97.81 725 VAL A O 1
ATOM 5568 N N . GLN A 1 726 ? 3.109 -2.585 -11.948 1.00 97.19 726 GLN A N 1
ATOM 5569 C CA . GLN A 1 726 ? 2.104 -2.888 -10.925 1.00 97.19 726 GLN A CA 1
ATOM 5570 C C . GLN A 1 726 ? 0.666 -2.699 -11.433 1.00 97.19 726 GLN A C 1
ATOM 5572 O O . GLN A 1 726 ? -0.219 -3.473 -11.065 1.00 97.19 726 GLN A O 1
ATOM 5577 N N . ALA A 1 727 ? 0.416 -1.739 -12.329 1.00 98.38 727 ALA A N 1
ATOM 5578 C CA . ALA A 1 727 ? -0.885 -1.603 -12.984 1.00 98.38 727 ALA A CA 1
ATOM 5579 C C . ALA A 1 727 ? -1.184 -2.797 -13.917 1.00 98.38 727 ALA A C 1
ATOM 5581 O O . ALA A 1 727 ? -2.316 -3.289 -13.951 1.00 98.38 727 ALA A O 1
ATOM 5582 N N . TRP A 1 728 ? -0.178 -3.333 -14.623 1.00 98.38 728 TRP A N 1
ATOM 5583 C CA . TRP A 1 728 ? -0.322 -4.605 -15.346 1.00 98.38 728 TRP A CA 1
ATOM 5584 C C . TRP A 1 728 ? -0.636 -5.774 -14.399 1.00 98.38 728 TRP A C 1
ATOM 5586 O O . TRP A 1 728 ? -1.505 -6.593 -14.709 1.00 98.38 728 TRP A O 1
ATOM 5596 N N . TRP A 1 729 ? -0.002 -5.837 -13.222 1.00 97.31 729 TRP A N 1
ATOM 5597 C CA . TRP A 1 729 ? -0.336 -6.845 -12.212 1.00 97.31 729 TRP A CA 1
ATOM 5598 C C . TRP A 1 729 ? -1.782 -6.695 -11.722 1.00 97.31 729 TRP A C 1
ATOM 5600 O O . TRP A 1 729 ? -2.514 -7.681 -11.771 1.00 97.31 729 TRP A O 1
ATOM 5610 N N . ARG A 1 730 ? -2.246 -5.487 -11.354 1.00 97.25 730 ARG A N 1
ATOM 5611 C CA . ARG A 1 730 ? -3.661 -5.234 -10.993 1.00 97.25 730 ARG A CA 1
ATOM 5612 C C . ARG A 1 730 ? -4.588 -5.786 -12.078 1.00 97.25 730 ARG A C 1
ATOM 5614 O O . ARG A 1 730 ? -5.523 -6.514 -11.750 1.00 97.25 730 ARG A O 1
ATOM 5621 N N . TYR A 1 731 ? -4.304 -5.534 -13.360 1.00 98.00 731 TYR A N 1
ATOM 5622 C CA . TYR A 1 731 ? -5.046 -6.151 -14.466 1.00 98.00 731 TYR A CA 1
ATOM 5623 C C . TYR A 1 731 ? -5.006 -7.691 -14.424 1.00 98.00 731 TYR A C 1
ATOM 5625 O O . TYR A 1 731 ? -6.067 -8.307 -14.367 1.00 98.00 731 TYR A O 1
ATOM 5633 N N . ARG A 1 732 ? -3.833 -8.339 -14.392 1.00 97.19 732 ARG A N 1
ATOM 5634 C CA . ARG A 1 732 ? -3.746 -9.818 -14.420 1.00 97.19 732 ARG A CA 1
ATOM 5635 C C . ARG A 1 732 ? -4.235 -10.526 -13.156 1.00 97.19 732 ARG A C 1
ATOM 5637 O O . ARG A 1 732 ? -4.519 -11.716 -13.239 1.00 97.19 732 ARG A O 1
ATOM 5644 N N . TYR A 1 733 ? -4.389 -9.819 -12.039 1.00 97.62 733 TYR A N 1
ATOM 5645 C CA . TYR A 1 733 ? -5.069 -10.303 -10.831 1.00 97.62 733 TYR A CA 1
ATOM 5646 C C . TYR A 1 733 ? -6.589 -10.018 -10.818 1.00 97.62 733 TYR A C 1
ATOM 5648 O O . TYR A 1 733 ? -7.296 -10.627 -10.026 1.00 97.62 733 TYR A O 1
ATOM 5656 N N . SER A 1 734 ? -7.126 -9.165 -11.705 1.00 95.50 734 SER A N 1
ATOM 5657 C CA . SER A 1 734 ? -8.567 -8.817 -11.742 1.00 95.50 734 SER A CA 1
ATOM 5658 C C . SER A 1 734 ? -9.312 -9.165 -13.042 1.00 95.50 734 SER A C 1
ATOM 5660 O O . SER A 1 734 ? -10.540 -9.152 -13.052 1.00 95.50 734 SER A O 1
ATOM 5662 N N . GLY A 1 735 ? -8.609 -9.447 -14.144 1.00 94.81 735 GLY A N 1
ATOM 5663 C CA . GLY A 1 735 ? -9.196 -9.693 -15.471 1.00 94.81 735 GLY A CA 1
ATOM 5664 C C . GLY A 1 735 ? -9.778 -8.434 -16.135 1.00 94.81 735 GLY A C 1
ATOM 5665 O O . GLY A 1 735 ? -10.335 -8.491 -17.234 1.00 94.81 735 GLY A O 1
ATOM 5666 N N . ASP A 1 736 ? -9.650 -7.279 -15.480 1.00 97.00 736 ASP A N 1
ATOM 5667 C CA . ASP A 1 736 ? -10.370 -6.049 -15.794 1.00 97.00 736 ASP A CA 1
ATOM 5668 C C . ASP A 1 736 ? -9.814 -5.339 -17.040 1.00 97.00 736 ASP A C 1
ATOM 5670 O O . ASP A 1 736 ? -8.909 -4.498 -16.989 1.00 97.00 736 ASP A O 1
ATOM 5674 N N . LYS A 1 737 ? -10.405 -5.657 -18.195 1.00 97.19 737 LYS A N 1
ATOM 5675 C CA . LYS A 1 737 ? -10.080 -5.031 -19.487 1.00 97.19 737 LYS A CA 1
ATOM 5676 C C . LYS A 1 737 ? -10.454 -3.540 -19.554 1.00 97.19 737 LYS A C 1
ATOM 5678 O O . LYS A 1 737 ? -9.969 -2.846 -20.451 1.00 97.19 737 LYS A O 1
ATOM 5683 N N . SER A 1 738 ? -11.282 -3.031 -18.636 1.00 98.38 738 SER A N 1
ATOM 5684 C CA . SER A 1 738 ? -11.556 -1.594 -18.521 1.00 98.38 738 SER A CA 1
ATOM 5685 C C . SER A 1 738 ? -10.378 -0.887 -17.856 1.00 98.38 738 SER A C 1
ATOM 5687 O O . SER A 1 738 ? -9.824 0.054 -18.432 1.00 98.38 738 SER A O 1
ATOM 5689 N N . PHE A 1 739 ? -9.911 -1.402 -16.714 1.00 98.62 739 PHE A N 1
ATOM 5690 C CA . PHE A 1 739 ? -8.695 -0.938 -16.039 1.00 98.62 739 PHE A CA 1
ATOM 5691 C C . PHE A 1 739 ? -7.457 -1.063 -16.940 1.00 98.62 739 PHE A C 1
ATOM 5693 O O . PHE A 1 739 ? -6.663 -0.125 -17.012 1.00 98.62 739 PHE A O 1
ATOM 5700 N N . LEU A 1 740 ? -7.323 -2.154 -17.708 1.00 98.75 740 LEU A N 1
ATOM 5701 C CA . LEU A 1 740 ? -6.251 -2.289 -18.704 1.00 98.75 740 LEU A CA 1
ATOM 5702 C C . LEU A 1 740 ? -6.245 -1.113 -19.692 1.00 98.75 740 LEU A C 1
ATOM 5704 O O . LEU A 1 740 ? -5.202 -0.501 -19.903 1.00 98.75 740 LEU A O 1
ATOM 5708 N N . ARG A 1 741 ? -7.403 -0.775 -20.276 1.00 98.81 741 ARG A N 1
ATOM 5709 C CA . ARG A 1 741 ? -7.530 0.302 -21.272 1.00 98.81 741 ARG A CA 1
ATOM 5710 C C . ARG A 1 741 ? -7.333 1.700 -20.681 1.00 98.81 741 ARG A C 1
ATOM 5712 O O . ARG A 1 741 ? -6.796 2.569 -21.359 1.00 98.81 741 ARG A O 1
ATOM 5719 N N . THR A 1 742 ? -7.812 1.929 -19.461 1.00 98.50 742 THR A N 1
ATOM 5720 C CA . THR A 1 742 ? -7.933 3.276 -18.870 1.00 98.50 742 THR A CA 1
ATOM 5721 C C . THR A 1 742 ? -6.802 3.645 -17.914 1.00 98.50 742 THR A C 1
ATOM 5723 O O . THR A 1 742 ? -6.507 4.828 -17.775 1.00 98.50 742 THR A O 1
ATOM 5726 N N . HIS A 1 743 ? -6.158 2.658 -17.286 1.00 98.56 743 HIS A N 1
ATOM 5727 C CA . HIS A 1 743 ? -5.114 2.864 -16.281 1.00 98.56 743 HIS A CA 1
ATOM 5728 C C . HIS A 1 743 ? -3.790 2.230 -16.713 1.00 98.56 743 HIS A C 1
ATOM 5730 O O . HIS A 1 743 ? -2.819 2.945 -16.955 1.00 98.56 743 HIS A O 1
ATOM 5736 N N . ALA A 1 744 ? -3.741 0.901 -16.854 1.00 98.69 744 ALA A N 1
ATOM 5737 C CA . ALA A 1 744 ? -2.472 0.199 -17.049 1.00 98.69 744 ALA A CA 1
ATOM 5738 C C . ALA A 1 744 ? -1.809 0.521 -18.396 1.00 98.69 744 ALA A C 1
ATOM 5740 O O . ALA A 1 744 ? -0.626 0.847 -18.428 1.00 98.69 744 ALA A O 1
ATOM 5741 N N . TYR A 1 745 ? -2.553 0.482 -19.506 1.00 98.88 745 TYR A N 1
ATOM 5742 C CA . TYR A 1 745 ? -1.971 0.722 -20.827 1.00 98.88 745 TYR A CA 1
ATOM 5743 C C . TYR A 1 745 ? -1.459 2.162 -21.032 1.00 98.88 745 TYR A C 1
ATOM 5745 O O . TYR A 1 745 ? -0.320 2.303 -21.478 1.00 98.88 745 TYR A O 1
ATOM 5753 N N . PRO A 1 746 ? -2.196 3.234 -20.661 1.00 98.75 746 PRO A N 1
ATOM 5754 C CA . PRO A 1 746 ? -1.665 4.597 -20.724 1.00 98.75 746 PRO A CA 1
ATOM 5755 C C . PRO A 1 746 ? -0.388 4.804 -19.898 1.00 98.75 746 PRO A C 1
ATOM 5757 O O . PRO A 1 746 ? 0.496 5.527 -20.347 1.00 98.75 746 PRO A O 1
ATOM 5760 N N . LEU A 1 747 ? -0.270 4.154 -18.731 1.00 98.75 747 LEU A N 1
ATOM 5761 C CA . LEU A 1 747 ? 0.954 4.179 -17.923 1.00 98.75 747 LEU A CA 1
ATOM 5762 C C . LEU A 1 747 ? 2.105 3.456 -18.644 1.00 98.75 747 LEU A C 1
ATOM 5764 O O . LEU A 1 747 ? 3.117 4.089 -18.931 1.00 98.75 747 LEU A O 1
ATOM 5768 N N . LEU A 1 748 ? 1.919 2.178 -19.009 1.00 98.81 748 LEU A N 1
ATOM 5769 C CA . LEU A 1 748 ? 2.921 1.344 -19.700 1.00 98.81 748 LEU A CA 1
ATOM 5770 C C . LEU A 1 748 ? 3.458 1.997 -20.981 1.00 98.81 748 LEU A C 1
ATOM 5772 O O . LEU A 1 748 ? 4.656 1.956 -21.251 1.00 98.81 748 LEU A O 1
ATOM 5776 N N . ARG A 1 749 ? 2.564 2.584 -21.783 1.00 98.81 749 ARG A N 1
ATOM 5777 C CA . ARG A 1 749 ? 2.908 3.233 -23.050 1.00 98.81 749 ARG A CA 1
ATOM 5778 C C . ARG A 1 749 ? 3.710 4.511 -22.825 1.00 98.81 749 ARG A C 1
ATOM 5780 O O . ARG A 1 749 ? 4.741 4.711 -23.462 1.00 98.81 749 ARG A O 1
ATOM 5787 N N . ASP A 1 750 ? 3.234 5.389 -21.944 1.00 98.69 750 ASP A N 1
ATOM 5788 C CA . ASP A 1 750 ? 3.813 6.723 -21.811 1.00 98.69 750 ASP A CA 1
ATOM 5789 C C . ASP A 1 750 ? 5.141 6.709 -21.023 1.00 98.69 750 ASP A C 1
ATOM 5791 O O . ASP A 1 750 ? 6.007 7.544 -21.285 1.00 98.69 750 ASP A O 1
ATOM 5795 N N . THR A 1 751 ? 5.364 5.766 -20.101 1.00 98.31 751 THR A N 1
ATOM 5796 C CA . THR A 1 751 ? 6.672 5.633 -19.424 1.00 98.31 751 THR A CA 1
ATOM 5797 C C . THR A 1 751 ? 7.723 4.994 -20.332 1.00 98.31 751 THR A C 1
ATOM 5799 O O . THR A 1 751 ? 8.897 5.355 -20.274 1.00 98.31 751 THR A O 1
ATOM 5802 N N . LEU A 1 752 ? 7.304 4.104 -21.235 1.00 98.50 752 LEU A N 1
ATOM 5803 C CA . LEU A 1 752 ? 8.174 3.506 -22.244 1.00 98.50 752 LEU A CA 1
ATOM 5804 C C . LEU A 1 752 ? 8.569 4.490 -23.353 1.00 98.50 752 LEU A C 1
ATOM 5806 O O . LEU A 1 752 ? 9.736 4.525 -23.744 1.00 98.50 752 LEU A O 1
ATOM 5810 N N . GLU A 1 753 ? 7.636 5.315 -23.839 1.00 98.69 753 GLU A N 1
ATOM 5811 C CA . GLU A 1 753 ? 7.977 6.365 -24.808 1.00 98.69 753 GLU A CA 1
ATOM 5812 C C . GLU A 1 753 ? 8.904 7.429 -24.196 1.00 98.69 753 GLU A C 1
ATOM 5814 O O . GLU A 1 753 ? 9.779 7.931 -24.899 1.00 98.69 753 GLU A O 1
ATOM 5819 N N . LEU A 1 754 ? 8.828 7.683 -22.878 1.00 98.62 754 LEU A N 1
ATOM 5820 C CA . LEU A 1 754 ? 9.839 8.497 -22.195 1.00 98.62 754 LEU A CA 1
ATOM 5821 C C . LEU A 1 754 ? 11.239 7.871 -22.321 1.00 98.62 754 LEU A C 1
ATOM 5823 O O . LEU A 1 754 ? 12.166 8.563 -22.735 1.00 98.62 754 LEU A O 1
ATOM 5827 N N . TYR A 1 755 ? 11.401 6.570 -22.052 1.00 98.56 755 TYR A N 1
ATOM 5828 C CA . TYR A 1 755 ? 12.693 5.900 -22.257 1.00 98.56 755 TYR A CA 1
ATOM 5829 C C . TYR A 1 755 ? 13.162 5.920 -23.714 1.00 98.56 755 TYR A C 1
ATOM 5831 O O . TYR A 1 755 ? 14.343 6.154 -23.957 1.00 98.56 755 TYR A O 1
ATOM 5839 N N . ARG A 1 756 ? 12.261 5.741 -24.688 1.00 98.06 756 ARG A N 1
ATOM 5840 C CA . ARG A 1 756 ? 12.600 5.861 -26.119 1.00 98.06 756 ARG A CA 1
ATOM 5841 C C . ARG A 1 756 ? 12.989 7.279 -26.545 1.00 98.06 756 ARG A C 1
ATOM 5843 O O . ARG A 1 756 ? 13.701 7.419 -27.532 1.00 98.06 756 ARG A O 1
ATOM 5850 N N . GLY A 1 757 ? 12.542 8.307 -25.824 1.00 97.94 757 GLY A N 1
ATOM 5851 C CA . GLY A 1 757 ? 12.980 9.691 -26.020 1.00 97.94 757 GLY A CA 1
ATOM 5852 C C . GLY A 1 757 ? 14.284 10.057 -25.298 1.00 97.94 757 GLY A C 1
ATOM 5853 O O . GLY A 1 757 ? 14.931 11.023 -25.690 1.00 97.94 757 GLY A O 1
ATOM 5854 N N . LEU A 1 758 ? 14.667 9.309 -24.257 1.00 97.50 758 LEU A N 1
ATOM 5855 C CA . LEU A 1 758 ? 15.921 9.496 -23.513 1.00 97.50 758 LEU A CA 1
ATOM 5856 C C . LEU A 1 758 ? 17.088 8.693 -24.103 1.00 97.50 758 LEU A C 1
ATOM 5858 O O . LEU A 1 758 ? 18.229 9.156 -24.078 1.00 97.50 758 LEU A O 1
ATOM 5862 N N . ALA A 1 759 ? 16.808 7.488 -24.600 1.00 97.94 759 ALA A N 1
ATOM 5863 C CA . ALA A 1 759 ? 17.813 6.579 -25.125 1.00 97.94 759 ALA A CA 1
ATOM 5864 C C . ALA A 1 759 ? 18.327 7.013 -26.503 1.00 97.94 759 ALA A C 1
ATOM 5866 O O . ALA A 1 759 ? 17.565 7.450 -27.368 1.00 97.94 759 ALA A O 1
ATOM 5867 N N . ARG A 1 760 ? 19.627 6.827 -26.729 1.00 97.81 760 ARG A N 1
ATOM 5868 C CA . ARG A 1 760 ? 20.308 7.165 -27.988 1.00 97.81 760 ARG A CA 1
ATOM 5869 C C . ARG A 1 760 ? 20.836 5.907 -28.645 1.00 97.81 760 ARG A C 1
ATOM 5871 O O . ARG A 1 760 ? 21.254 5.003 -27.929 1.00 97.81 760 ARG A O 1
ATOM 5878 N N . LYS A 1 761 ? 20.785 5.841 -29.978 1.00 97.62 761 LYS A N 1
ATOM 5879 C CA . LYS A 1 761 ? 21.362 4.729 -30.736 1.00 97.62 761 LYS A CA 1
ATOM 5880 C C . LYS A 1 761 ? 22.761 5.120 -31.197 1.00 97.62 761 LYS A C 1
ATOM 5882 O O . LYS A 1 761 ? 22.877 6.038 -32.003 1.00 97.62 761 LYS A O 1
ATOM 5887 N N . GLU A 1 762 ? 23.771 4.453 -30.659 1.00 97.75 762 GLU A N 1
ATOM 5888 C CA . GLU A 1 762 ? 25.185 4.763 -30.891 1.00 97.75 762 GLU A CA 1
ATOM 5889 C C . GLU A 1 762 ? 25.776 3.878 -32.014 1.00 97.75 762 GLU A C 1
ATOM 5891 O O . GLU A 1 762 ? 25.089 3.012 -32.571 1.00 97.75 762 GLU A O 1
ATOM 5896 N N . ASP A 1 763 ? 27.048 4.096 -32.367 1.00 97.44 763 ASP A N 1
ATOM 5897 C CA . ASP A 1 763 ? 27.718 3.473 -33.527 1.00 97.44 763 ASP A CA 1
ATOM 5898 C C . ASP A 1 763 ? 27.848 1.936 -33.461 1.00 97.44 763 ASP A C 1
ATOM 5900 O O . ASP A 1 763 ? 28.004 1.282 -34.494 1.00 97.44 763 ASP A O 1
ATOM 5904 N N . ASP A 1 764 ? 27.742 1.323 -32.277 1.00 96.81 764 ASP A N 1
ATOM 5905 C CA . ASP A 1 764 ? 27.684 -0.142 -32.120 1.00 96.81 764 ASP A CA 1
ATOM 5906 C C . ASP A 1 764 ? 26.303 -0.734 -32.497 1.00 96.81 764 ASP A C 1
ATOM 5908 O O . ASP A 1 764 ? 26.090 -1.953 -32.480 1.00 96.81 764 ASP A O 1
ATOM 5912 N N . GLY A 1 765 ? 25.349 0.134 -32.847 1.00 97.62 765 GLY A N 1
ATOM 5913 C CA . GLY A 1 765 ? 23.975 -0.204 -33.184 1.00 97.62 765 GLY A CA 1
ATOM 5914 C C . GLY A 1 765 ? 23.071 -0.427 -31.970 1.00 97.62 765 GLY A C 1
ATOM 5915 O O . GLY A 1 765 ? 21.963 -0.954 -32.158 1.00 97.62 765 GLY A O 1
ATOM 5916 N N . LYS A 1 766 ? 23.496 -0.061 -30.752 1.00 98.56 766 LYS A N 1
ATOM 5917 C CA . LYS A 1 766 ? 22.731 -0.239 -29.512 1.00 98.56 766 LYS A CA 1
ATOM 5918 C C . LYS A 1 766 ? 22.134 1.047 -28.965 1.00 98.56 766 LYS A C 1
ATOM 5920 O O . LYS A 1 766 ? 22.628 2.143 -29.193 1.00 98.56 766 LYS A O 1
ATOM 5925 N N . TYR A 1 767 ? 21.033 0.882 -28.235 1.00 98.75 767 TYR A N 1
ATOM 5926 C CA . TYR A 1 767 ? 20.399 1.929 -27.448 1.00 98.75 767 TYR A CA 1
ATOM 5927 C C . TYR A 1 767 ? 21.016 2.008 -26.051 1.00 98.75 767 TYR A C 1
ATOM 5929 O O . TYR A 1 767 ? 20.912 1.042 -25.290 1.00 98.75 767 TYR A O 1
ATOM 5937 N N . HIS A 1 768 ? 21.583 3.169 -25.729 1.00 98.56 768 HIS A N 1
ATOM 5938 C CA . HIS A 1 768 ? 22.232 3.506 -24.459 1.00 98.56 768 HIS A CA 1
ATOM 5939 C C . HIS A 1 768 ? 21.459 4.584 -23.685 1.00 98.56 768 HIS A C 1
ATOM 5941 O O . HIS A 1 768 ? 20.703 5.371 -24.269 1.00 98.56 768 HIS A O 1
ATOM 5947 N N . LEU A 1 769 ? 21.659 4.626 -22.366 1.00 98.00 769 LEU A N 1
ATOM 5948 C CA . LEU A 1 769 ? 21.080 5.605 -21.441 1.00 98.00 769 LEU A CA 1
ATOM 5949 C C . LEU A 1 769 ? 22.186 6.380 -20.715 1.00 98.00 769 LEU A C 1
ATOM 5951 O O . LEU A 1 769 ? 23.155 5.794 -20.238 1.00 98.00 769 LEU A O 1
ATOM 5955 N N . TYR A 1 770 ? 22.008 7.695 -20.573 1.00 96.56 770 TYR A N 1
ATOM 5956 C CA . TYR A 1 770 ? 23.030 8.595 -20.035 1.00 96.56 770 TYR A CA 1
ATOM 5957 C C . TYR A 1 770 ? 22.494 9.478 -18.911 1.00 96.56 770 TYR A C 1
ATOM 5959 O O . TYR A 1 770 ? 21.423 10.071 -19.049 1.00 96.56 770 TYR A O 1
ATOM 5967 N N . GLY A 1 771 ? 23.277 9.634 -17.841 1.00 94.31 771 GLY A N 1
ATOM 5968 C CA . GLY A 1 771 ? 22.992 10.601 -16.780 1.00 94.31 771 GLY A CA 1
ATOM 5969 C C . GLY A 1 771 ? 21.704 10.326 -15.995 1.00 94.31 771 GLY A C 1
ATOM 5970 O O . GLY A 1 771 ? 20.921 11.250 -15.774 1.00 94.31 771 GLY A O 1
ATOM 5971 N N . LEU A 1 772 ? 21.465 9.076 -15.583 1.00 94.94 772 LEU A N 1
ATOM 5972 C CA . LEU A 1 772 ? 20.297 8.692 -14.775 1.00 94.94 772 LEU A CA 1
ATOM 5973 C C . LEU A 1 772 ? 20.690 8.283 -13.346 1.00 94.94 772 LEU A C 1
ATOM 5975 O O . LEU A 1 772 ? 21.799 7.807 -13.090 1.00 94.94 772 LEU A O 1
ATOM 5979 N N . ASN A 1 773 ? 19.766 8.457 -12.400 1.00 93.12 773 ASN A N 1
ATOM 5980 C CA . ASN A 1 773 ? 19.951 8.066 -11.000 1.00 93.12 773 ASN A CA 1
ATOM 5981 C C . ASN A 1 773 ? 19.404 6.655 -10.748 1.00 93.12 773 ASN A C 1
ATOM 5983 O O . ASN A 1 773 ? 18.276 6.353 -11.126 1.00 93.12 773 ASN A O 1
ATOM 5987 N N . GLN A 1 774 ? 20.175 5.805 -10.065 1.00 90.06 774 GLN A N 1
ATOM 5988 C CA . GLN A 1 774 ? 19.724 4.487 -9.604 1.00 90.06 774 GLN A CA 1
ATOM 5989 C C . GLN A 1 774 ? 19.346 4.581 -8.124 1.00 90.06 774 GLN A C 1
ATOM 5991 O O . GLN A 1 774 ? 20.181 4.349 -7.241 1.00 90.06 774 GLN A O 1
ATOM 5996 N N . GLN A 1 775 ? 18.082 4.936 -7.868 1.00 84.62 775 GLN A N 1
ATOM 5997 C CA . GLN A 1 775 ? 17.596 5.358 -6.547 1.00 84.62 775 GLN A CA 1
ATOM 5998 C C . GLN A 1 775 ? 18.401 6.557 -5.997 1.00 84.62 775 GLN A C 1
ATOM 6000 O O . GLN A 1 775 ? 19.226 7.171 -6.678 1.00 84.62 775 GLN A O 1
ATOM 6005 N N . GLU A 1 776 ? 18.228 6.835 -4.708 1.00 82.00 776 GLU A N 1
ATOM 6006 C CA . GLU A 1 776 ? 18.987 7.834 -3.956 1.00 82.00 776 GLU A CA 1
ATOM 6007 C C . GLU A 1 776 ? 20.506 7.546 -3.855 1.00 82.00 776 GLU A C 1
ATOM 6009 O O . GLU A 1 776 ? 21.258 8.416 -3.414 1.00 82.00 776 GLU A O 1
ATOM 6014 N N . GLY A 1 777 ? 20.979 6.351 -4.244 1.00 82.25 777 GLY A N 1
ATOM 6015 C CA . GLY A 1 777 ? 22.321 5.842 -3.919 1.00 82.25 777 GLY A CA 1
ATOM 6016 C C . GLY A 1 777 ? 23.428 6.013 -4.972 1.00 82.25 777 GLY A C 1
ATOM 6017 O O . GLY A 1 777 ? 24.603 6.003 -4.598 1.00 82.25 777 GLY A O 1
ATOM 6018 N N . PHE A 1 778 ? 23.097 6.149 -6.260 1.00 90.38 778 PHE A N 1
ATOM 6019 C CA . PHE A 1 778 ? 24.066 6.307 -7.361 1.00 90.38 778 PHE A CA 1
ATOM 6020 C C . PHE A 1 778 ? 23.510 7.300 -8.382 1.00 90.38 778 PHE A C 1
ATOM 6022 O O . PHE A 1 778 ? 22.390 7.112 -8.855 1.00 90.38 778 PHE A O 1
ATOM 6029 N N . TRP A 1 779 ? 24.255 8.357 -8.714 1.00 91.56 779 TRP A N 1
ATOM 6030 C CA . TRP A 1 779 ? 23.714 9.494 -9.469 1.00 91.56 779 TRP A CA 1
ATOM 6031 C C . TRP A 1 779 ? 24.408 9.722 -10.808 1.00 91.56 779 TRP A C 1
ATOM 6033 O O . TRP A 1 779 ? 25.621 9.553 -10.913 1.00 91.56 779 TRP A O 1
ATOM 6043 N N . GLY A 1 780 ? 23.643 10.164 -11.807 1.00 92.88 780 GLY A N 1
ATOM 6044 C CA . GLY A 1 780 ? 24.172 10.578 -13.106 1.00 92.88 780 GLY A CA 1
ATOM 6045 C C . GLY A 1 780 ? 24.988 9.517 -13.835 1.00 92.88 780 GLY A C 1
ATOM 6046 O O . GLY A 1 780 ? 25.959 9.864 -14.506 1.00 92.88 780 GLY A O 1
ATOM 6047 N N . ILE A 1 781 ? 24.644 8.240 -13.672 1.00 94.44 781 ILE A N 1
ATOM 6048 C CA . ILE A 1 781 ? 25.391 7.124 -14.256 1.00 94.44 781 ILE A CA 1
ATOM 6049 C C . ILE A 1 781 ? 24.827 6.742 -15.629 1.00 94.44 781 ILE A C 1
ATOM 6051 O O . ILE A 1 781 ? 23.719 7.144 -15.995 1.00 94.44 781 ILE A O 1
ATOM 6055 N N . ASN A 1 782 ? 25.596 5.956 -16.378 1.00 96.62 782 ASN A N 1
ATOM 6056 C CA . ASN A 1 782 ? 25.217 5.477 -17.703 1.00 96.62 782 ASN A CA 1
ATOM 6057 C C . ASN A 1 782 ? 24.790 4.002 -17.633 1.00 96.62 782 ASN A C 1
ATOM 6059 O O . ASN A 1 782 ? 25.267 3.261 -16.767 1.00 96.62 782 ASN A O 1
ATOM 6063 N N . ASP A 1 783 ? 23.883 3.596 -18.526 1.00 97.56 783 ASP A N 1
ATOM 6064 C CA . ASP A 1 783 ? 23.386 2.218 -18.675 1.00 97.56 783 ASP A CA 1
ATOM 6065 C C . ASP A 1 783 ? 22.979 1.554 -17.345 1.00 97.56 783 ASP A C 1
ATOM 6067 O O . ASP A 1 783 ? 23.317 0.411 -17.034 1.00 97.56 783 ASP A O 1
ATOM 6071 N N . GLY A 1 784 ? 22.245 2.317 -16.532 1.00 96.38 784 GLY A N 1
ATOM 6072 C CA . GLY A 1 784 ? 21.831 1.927 -15.190 1.00 96.38 784 GLY A CA 1
ATOM 6073 C C . GLY A 1 784 ? 20.958 0.669 -15.156 1.00 96.38 784 GLY A C 1
ATOM 6074 O O . GLY A 1 784 ? 19.975 0.549 -15.891 1.00 96.38 784 GLY A O 1
ATOM 6075 N N . VAL A 1 785 ? 21.290 -0.267 -14.264 1.00 96.56 785 VAL A N 1
ATOM 6076 C CA . VAL A 1 785 ? 20.639 -1.584 -14.145 1.00 96.56 785 VAL A CA 1
ATOM 6077 C C . VAL A 1 785 ? 19.134 -1.502 -13.864 1.00 96.56 785 VAL A C 1
ATOM 6079 O O . VAL A 1 785 ? 18.376 -2.360 -14.318 1.00 96.56 785 VAL A O 1
ATOM 6082 N N . VAL A 1 786 ? 18.685 -0.466 -13.147 1.00 95.94 786 VAL A N 1
ATOM 6083 C CA . VAL A 1 786 ? 17.274 -0.259 -12.803 1.00 95.94 786 VAL A CA 1
ATOM 6084 C C . VAL A 1 786 ? 16.502 0.214 -14.031 1.00 95.94 786 VAL A C 1
ATOM 6086 O O . VAL A 1 786 ? 15.448 -0.339 -14.317 1.00 95.94 786 VAL A O 1
ATOM 6089 N N . ASP A 1 787 ? 17.033 1.160 -14.810 1.00 97.81 787 ASP A N 1
ATOM 6090 C CA . ASP A 1 787 ? 16.391 1.647 -16.041 1.00 97.81 787 ASP A CA 1
ATOM 6091 C C . ASP A 1 787 ? 16.439 0.607 -17.177 1.00 97.81 787 ASP A C 1
ATOM 6093 O O . ASP A 1 787 ? 15.452 0.392 -17.885 1.00 97.81 787 ASP A O 1
ATOM 6097 N N . LEU A 1 788 ? 17.553 -0.120 -17.307 1.00 98.50 788 LEU A N 1
ATOM 6098 C CA . LEU A 1 788 ? 17.679 -1.253 -18.229 1.00 98.50 788 LEU A CA 1
ATOM 6099 C C . LEU A 1 788 ? 16.763 -2.427 -17.858 1.00 98.50 788 LEU A C 1
ATOM 6101 O O . LEU A 1 788 ? 16.337 -3.164 -18.754 1.00 98.50 788 LEU A O 1
ATOM 6105 N N . GLY A 1 789 ? 16.446 -2.583 -16.569 1.00 97.81 789 GLY A N 1
ATOM 6106 C CA . GLY A 1 789 ? 15.393 -3.467 -16.077 1.00 97.81 789 GLY A CA 1
ATOM 6107 C C . GLY A 1 789 ? 14.000 -2.905 -16.362 1.00 97.81 789 GLY A C 1
ATOM 6108 O O . GLY A 1 789 ? 13.137 -3.636 -16.837 1.00 97.81 789 GLY A O 1
ATOM 6109 N N . ALA A 1 790 ? 13.790 -1.601 -16.169 1.00 98.12 790 ALA A N 1
ATOM 6110 C CA . ALA A 1 790 ? 12.512 -0.928 -16.3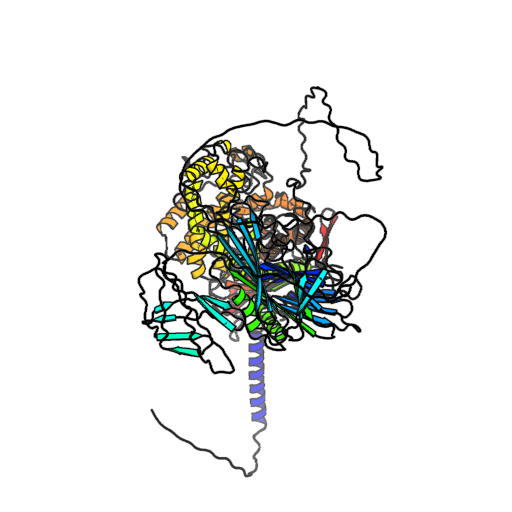86 1.00 98.12 790 ALA A CA 1
ATOM 6111 C C . ALA A 1 790 ? 12.035 -1.043 -17.837 1.00 98.12 790 ALA A C 1
ATOM 6113 O O . ALA A 1 790 ? 10.864 -1.345 -18.073 1.00 98.12 790 ALA A O 1
ATOM 6114 N N . ILE A 1 791 ? 12.934 -0.874 -18.813 1.00 98.69 791 ILE A N 1
ATOM 6115 C CA . ILE A 1 791 ? 12.612 -1.056 -20.237 1.00 98.69 791 ILE A CA 1
ATOM 6116 C C . ILE A 1 791 ? 12.265 -2.523 -20.532 1.00 98.69 791 ILE A C 1
ATOM 6118 O O . ILE A 1 791 ? 11.262 -2.790 -21.198 1.00 98.69 791 ILE A O 1
ATOM 6122 N N . ARG A 1 792 ? 13.049 -3.480 -20.015 1.00 98.38 792 ARG A N 1
ATOM 6123 C CA . ARG A 1 792 ? 12.829 -4.922 -20.234 1.00 98.38 792 ARG A CA 1
ATOM 6124 C C . ARG A 1 792 ? 11.569 -5.456 -19.548 1.00 98.38 792 ARG A C 1
ATOM 6126 O O . ARG A 1 792 ? 10.898 -6.308 -20.121 1.00 98.38 792 ARG A O 1
ATOM 6133 N N . GLY A 1 793 ? 11.205 -4.907 -18.391 1.00 97.56 793 GLY A N 1
ATOM 6134 C CA . GLY A 1 793 ? 9.931 -5.148 -17.714 1.00 97.56 793 GLY A CA 1
ATOM 6135 C C . GLY A 1 793 ? 8.748 -4.527 -18.457 1.00 97.56 793 GLY A C 1
ATOM 6136 O O . GLY A 1 793 ? 7.765 -5.200 -18.752 1.00 97.56 793 GLY A O 1
ATOM 6137 N N . THR A 1 794 ? 8.842 -3.242 -18.804 1.00 98.31 794 THR A N 1
ATOM 6138 C CA . THR A 1 794 ? 7.700 -2.458 -19.307 1.00 98.31 794 THR A CA 1
ATOM 6139 C C . THR A 1 794 ? 7.381 -2.737 -20.771 1.00 98.31 794 THR A C 1
ATOM 6141 O O . THR A 1 794 ? 6.208 -2.853 -21.123 1.00 98.31 794 THR A O 1
ATOM 6144 N N . ALA A 1 795 ? 8.381 -2.867 -21.646 1.00 98.62 795 ALA A N 1
ATOM 6145 C CA . ALA A 1 795 ? 8.141 -2.944 -23.088 1.00 98.62 795 ALA A CA 1
ATOM 6146 C C . ALA A 1 795 ? 7.376 -4.198 -23.548 1.00 98.62 795 ALA A C 1
ATOM 6148 O O . ALA A 1 795 ? 6.418 -4.039 -24.309 1.00 98.62 795 ALA A O 1
ATOM 6149 N N . PRO A 1 796 ? 7.673 -5.422 -23.071 1.00 98.69 796 PRO A N 1
ATOM 6150 C CA . PRO A 1 796 ? 6.861 -6.592 -23.404 1.00 98.69 796 PRO A CA 1
ATOM 6151 C C . PRO A 1 796 ? 5.418 -6.474 -22.895 1.00 98.69 796 PRO A C 1
ATOM 6153 O O . PRO A 1 796 ? 4.492 -6.940 -23.557 1.00 98.69 796 PRO A O 1
ATOM 6156 N N . LEU A 1 797 ? 5.208 -5.808 -21.754 1.00 98.75 797 LEU A N 1
ATOM 6157 C CA . LEU A 1 797 ? 3.881 -5.565 -21.183 1.00 98.75 797 LEU A CA 1
ATOM 6158 C C . LEU A 1 797 ? 3.101 -4.502 -21.965 1.00 98.75 797 LEU A C 1
ATOM 6160 O O . LEU A 1 797 ? 1.919 -4.702 -22.234 1.00 98.75 797 LEU A O 1
ATOM 6164 N N . ALA A 1 798 ? 3.754 -3.420 -22.398 1.00 98.81 798 ALA A N 1
ATOM 6165 C CA . ALA A 1 798 ? 3.169 -2.408 -23.276 1.00 98.81 798 ALA A CA 1
ATOM 6166 C C . ALA A 1 798 ? 2.758 -3.017 -24.628 1.00 98.81 798 ALA A C 1
ATOM 6168 O O . ALA A 1 798 ? 1.618 -2.837 -25.063 1.00 98.81 798 ALA A O 1
ATOM 6169 N N . ILE A 1 799 ? 3.641 -3.820 -25.241 1.00 98.88 799 ILE A N 1
ATOM 6170 C CA . ILE A 1 799 ? 3.346 -4.606 -26.449 1.00 98.88 799 ILE A CA 1
ATOM 6171 C C . ILE A 1 799 ? 2.126 -5.506 -26.209 1.00 98.88 799 ILE A C 1
ATOM 6173 O O . ILE A 1 799 ? 1.168 -5.456 -26.982 1.00 98.88 799 ILE A O 1
ATOM 6177 N N . ARG A 1 800 ? 2.126 -6.301 -25.130 1.00 98.62 800 ARG A N 1
ATOM 6178 C CA . ARG A 1 800 ? 1.066 -7.283 -24.860 1.00 98.62 800 ARG A CA 1
ATOM 6179 C C . ARG A 1 800 ? -0.279 -6.633 -24.526 1.00 98.62 800 ARG A C 1
ATOM 6181 O O . ARG A 1 800 ? -1.320 -7.123 -24.959 1.00 98.62 800 ARG A O 1
ATOM 6188 N N . ALA A 1 801 ? -0.274 -5.512 -23.812 1.00 98.81 801 ALA A N 1
ATOM 6189 C CA . ALA A 1 801 ? -1.462 -4.702 -23.569 1.00 98.81 801 ALA A CA 1
ATOM 6190 C C . ALA A 1 801 ? -2.018 -4.109 -24.877 1.00 98.81 801 ALA A C 1
ATOM 6192 O O . ALA A 1 801 ? -3.220 -4.207 -25.124 1.00 98.81 801 ALA A O 1
ATOM 6193 N N . ALA A 1 802 ? -1.156 -3.576 -25.749 1.00 98.75 802 ALA A N 1
ATOM 6194 C CA . ALA A 1 802 ? -1.548 -3.059 -27.060 1.00 98.75 802 ALA A CA 1
ATOM 6195 C C . ALA A 1 802 ? -2.088 -4.156 -28.003 1.00 98.75 802 ALA A C 1
ATOM 6197 O O . ALA A 1 802 ? -3.004 -3.893 -28.782 1.00 98.75 802 ALA A O 1
ATOM 6198 N N . GLU A 1 803 ? -1.569 -5.388 -27.923 1.00 98.62 803 GLU A N 1
ATOM 6199 C CA . GLU A 1 803 ? -2.133 -6.568 -28.601 1.00 98.62 803 GLU A CA 1
ATOM 6200 C C . GLU A 1 803 ? -3.546 -6.891 -28.084 1.00 98.62 803 GLU A C 1
ATOM 6202 O O . GLU A 1 803 ? -4.480 -6.974 -28.878 1.00 98.62 803 GLU A O 1
ATOM 6207 N N . ILE A 1 804 ? -3.725 -7.019 -26.761 1.00 98.12 804 ILE A N 1
ATOM 6208 C CA . ILE A 1 804 ? -5.015 -7.354 -26.121 1.00 98.12 804 ILE A CA 1
ATOM 6209 C C . ILE A 1 804 ? -6.089 -6.283 -26.382 1.00 98.12 804 ILE A C 1
ATOM 6211 O O . ILE A 1 804 ? -7.275 -6.603 -26.478 1.00 98.12 804 ILE A O 1
ATOM 6215 N N . LEU A 1 805 ? -5.688 -5.014 -26.478 1.00 98.69 805 LEU A N 1
ATOM 6216 C CA . LEU A 1 805 ? -6.586 -3.885 -26.727 1.00 98.69 805 LEU A CA 1
ATOM 6217 C C . LEU A 1 805 ? -6.826 -3.593 -28.218 1.00 98.69 805 LEU A C 1
ATOM 6219 O O . LEU A 1 805 ? -7.761 -2.851 -28.519 1.00 98.69 805 LEU A O 1
ATOM 6223 N N . GLY A 1 806 ? -6.015 -4.149 -29.126 1.00 98.44 806 GLY A N 1
ATOM 6224 C CA . GLY A 1 806 ? -6.112 -3.915 -30.572 1.00 98.44 806 GLY A CA 1
ATOM 6225 C C . GLY A 1 806 ? -5.599 -2.545 -31.043 1.00 98.44 806 GLY A C 1
ATOM 6226 O O . GLY A 1 806 ? -6.095 -2.033 -32.042 1.00 98.44 806 GLY A O 1
ATOM 6227 N N . VAL A 1 807 ? -4.636 -1.937 -30.339 1.00 98.62 807 VAL A N 1
ATOM 6228 C CA . VAL A 1 807 ? -4.201 -0.535 -30.548 1.00 98.62 807 VAL A CA 1
ATOM 6229 C C . VAL A 1 807 ? -2.713 -0.392 -30.893 1.00 98.62 807 VAL A C 1
ATOM 6231 O O . VAL A 1 807 ? -1.942 -1.345 -30.772 1.00 98.62 807 VAL A O 1
ATOM 6234 N N . ASP A 1 808 ? -2.332 0.819 -31.320 1.00 98.38 808 ASP A N 1
ATOM 6235 C CA . ASP A 1 808 ? -0.962 1.343 -31.439 1.00 98.38 808 ASP A CA 1
ATOM 6236 C C . ASP A 1 808 ? 0.047 0.393 -32.120 1.00 98.38 808 ASP A C 1
ATOM 6238 O O . ASP A 1 808 ? 1.172 0.205 -31.656 1.00 98.38 808 ASP A O 1
ATOM 6242 N N . ALA A 1 809 ? -0.354 -0.215 -33.244 1.00 98.38 809 ALA A N 1
ATOM 6243 C CA . ALA A 1 809 ? 0.423 -1.242 -33.941 1.00 98.38 809 ALA A CA 1
ATOM 6244 C C . ALA A 1 809 ? 1.867 -0.814 -34.266 1.00 98.38 809 ALA A C 1
ATOM 6246 O O . ALA A 1 809 ? 2.796 -1.542 -33.926 1.00 98.38 809 ALA A O 1
ATOM 6247 N N . GLU A 1 810 ? 2.063 0.389 -34.816 1.00 98.31 810 GLU A N 1
ATOM 6248 C CA . GLU A 1 810 ? 3.405 0.922 -35.090 1.00 98.31 810 GLU A CA 1
ATOM 6249 C C . GLU A 1 810 ? 4.269 1.072 -33.833 1.00 98.31 810 GLU A C 1
ATOM 6251 O O . GLU A 1 810 ? 5.487 0.904 -33.905 1.00 98.31 810 GLU A O 1
ATOM 6256 N N . LEU A 1 811 ? 3.672 1.428 -32.686 1.00 98.31 811 LEU A N 1
ATOM 6257 C CA . LEU A 1 811 ? 4.426 1.544 -31.439 1.00 98.31 811 LEU A CA 1
ATOM 6258 C C . LEU A 1 811 ? 4.911 0.166 -30.992 1.00 98.31 811 LEU A C 1
ATOM 6260 O O . LEU A 1 811 ? 6.065 0.047 -30.600 1.00 98.31 811 LEU A O 1
ATOM 6264 N N . ARG A 1 812 ? 4.104 -0.895 -31.154 1.00 98.62 812 ARG A N 1
ATOM 6265 C CA . ARG A 1 812 ? 4.546 -2.271 -30.861 1.00 98.62 812 ARG A CA 1
ATOM 6266 C C . ARG A 1 812 ? 5.796 -2.648 -31.654 1.00 98.62 812 ARG A C 1
ATOM 6268 O O . ARG A 1 812 ? 6.716 -3.223 -31.077 1.00 98.62 812 ARG A O 1
ATOM 6275 N N . ASP A 1 813 ? 5.868 -2.290 -32.931 1.00 98.56 813 ASP A N 1
ATOM 6276 C CA . ASP A 1 813 ? 7.033 -2.601 -33.768 1.00 98.56 813 ASP A CA 1
ATOM 6277 C C . ASP A 1 813 ? 8.249 -1.735 -33.394 1.00 98.56 813 ASP A C 1
ATOM 6279 O O . ASP A 1 813 ? 9.355 -2.260 -33.235 1.00 98.56 813 ASP A O 1
ATOM 6283 N N . LYS A 1 814 ? 8.034 -0.442 -33.108 1.00 98.50 814 LYS A N 1
ATOM 6284 C CA . LYS A 1 814 ? 9.047 0.473 -32.542 1.00 98.50 814 LYS A CA 1
ATOM 6285 C C . LYS A 1 814 ? 9.556 0.009 -31.161 1.00 98.50 814 LYS A C 1
ATOM 6287 O O . LYS A 1 814 ? 10.715 0.251 -30.827 1.00 98.50 814 LYS A O 1
ATOM 6292 N N . TRP A 1 815 ? 8.741 -0.691 -30.369 1.00 98.69 815 TRP A N 1
ATOM 6293 C CA . TRP A 1 815 ? 9.129 -1.289 -29.082 1.00 98.69 815 TRP A CA 1
ATOM 6294 C C . TRP A 1 815 ? 9.893 -2.606 -29.243 1.00 98.69 815 TRP A C 1
ATOM 6296 O O . TRP A 1 815 ? 10.855 -2.839 -28.510 1.00 98.69 815 TRP A O 1
ATOM 6306 N N . ARG A 1 816 ? 9.526 -3.451 -30.219 1.00 98.56 816 ARG A N 1
ATOM 6307 C CA . ARG A 1 816 ? 10.299 -4.661 -30.563 1.00 98.56 816 ARG A CA 1
ATOM 6308 C C . ARG A 1 816 ? 11.686 -4.304 -31.107 1.00 98.56 816 ARG A C 1
ATOM 6310 O O . ARG A 1 816 ? 12.661 -4.954 -30.738 1.00 98.56 816 ARG A O 1
ATOM 6317 N N . GLU A 1 817 ? 11.786 -3.267 -31.939 1.00 98.31 817 GLU A N 1
ATOM 6318 C CA . GLU A 1 817 ? 13.064 -2.743 -32.442 1.00 98.31 817 GLU A CA 1
ATOM 6319 C C . GLU A 1 817 ? 13.933 -2.190 -31.301 1.00 98.31 817 GLU A C 1
ATOM 6321 O O . GLU A 1 817 ? 15.095 -2.586 -31.184 1.00 98.31 817 GLU A O 1
ATOM 6326 N N . PHE A 1 818 ? 13.346 -1.378 -30.415 1.00 98.56 818 PHE A N 1
ATOM 6327 C CA . PHE A 1 818 ? 14.032 -0.810 -29.252 1.00 98.56 818 PHE A CA 1
ATOM 6328 C C . PHE A 1 818 ? 14.579 -1.899 -28.317 1.00 98.56 818 PHE A C 1
ATOM 6330 O O . PHE A 1 818 ? 15.761 -1.885 -27.983 1.00 98.56 818 PHE A O 1
ATOM 6337 N N . LEU A 1 819 ? 13.763 -2.905 -27.970 1.00 97.94 819 LEU A N 1
ATOM 6338 C CA . LEU A 1 819 ? 14.194 -4.055 -27.163 1.00 97.94 819 LEU A CA 1
ATOM 6339 C C . LEU A 1 819 ? 15.313 -4.869 -27.831 1.00 97.94 819 LEU A C 1
ATOM 6341 O O . LEU A 1 819 ? 16.270 -5.254 -27.159 1.00 97.94 819 LEU A O 1
ATOM 6345 N N . LYS A 1 820 ? 15.213 -5.131 -29.142 1.00 98.00 820 LYS A N 1
ATOM 6346 C CA . LYS A 1 820 ? 16.218 -5.898 -29.903 1.00 98.00 820 LYS A CA 1
ATOM 6347 C C . LYS A 1 820 ? 17.593 -5.218 -29.889 1.00 98.00 820 LYS A C 1
ATOM 6349 O O . LYS A 1 820 ? 18.623 -5.900 -29.882 1.00 98.00 820 LYS A O 1
ATOM 6354 N N . HIS A 1 821 ? 17.610 -3.889 -29.897 1.00 98.50 821 HIS A N 1
ATOM 6355 C CA . HIS A 1 821 ? 18.835 -3.098 -29.927 1.00 98.50 821 HIS A CA 1
ATOM 6356 C C . HIS A 1 821 ? 19.205 -2.480 -28.573 1.00 98.50 821 HIS A C 1
ATOM 6358 O O . HIS A 1 821 ? 20.188 -1.762 -28.513 1.00 98.50 821 HIS A O 1
ATOM 6364 N N . LEU A 1 822 ? 18.516 -2.774 -27.470 1.00 98.69 822 LEU A N 1
ATOM 6365 C CA . LEU A 1 822 ? 18.917 -2.274 -26.151 1.00 98.69 822 LEU A CA 1
ATOM 6366 C C . LEU A 1 822 ? 20.303 -2.814 -25.742 1.00 98.69 822 LEU A C 1
ATOM 6368 O O . LEU A 1 822 ? 20.587 -4.007 -25.920 1.00 98.69 822 LEU A O 1
ATOM 6372 N N . THR A 1 823 ? 21.154 -1.946 -25.186 1.00 98.44 823 THR A N 1
ATOM 6373 C CA . THR A 1 823 ? 22.447 -2.312 -24.575 1.00 98.44 823 THR A CA 1
ATOM 6374 C C . THR A 1 823 ? 22.266 -3.423 -23.518 1.00 98.44 823 THR A C 1
ATOM 6376 O O . THR A 1 823 ? 21.227 -3.457 -22.837 1.00 98.44 823 THR A O 1
ATOM 6379 N N . PRO A 1 824 ? 23.182 -4.408 -23.397 1.00 97.50 824 PRO A N 1
ATOM 6380 C CA . PRO A 1 824 ? 23.121 -5.422 -22.338 1.00 97.50 824 PRO A CA 1
ATOM 6381 C C . PRO A 1 824 ? 23.193 -4.796 -20.935 1.00 97.50 824 PRO A C 1
ATOM 6383 O O . PRO A 1 824 ? 23.560 -3.639 -20.779 1.00 97.50 824 PRO A O 1
ATOM 6386 N N . TYR A 1 825 ? 22.866 -5.568 -19.891 1.00 97.94 825 TYR A N 1
ATOM 6387 C CA . TYR A 1 825 ? 23.162 -5.117 -18.528 1.00 97.94 825 TYR A CA 1
ATOM 6388 C C . TYR A 1 825 ? 24.677 -4.936 -18.335 1.00 97.94 825 TYR A C 1
ATOM 6390 O O . TYR A 1 825 ? 25.436 -5.805 -18.784 1.00 97.94 825 TYR A O 1
ATOM 6398 N N . PRO A 1 826 ? 25.106 -3.882 -17.620 1.00 97.25 826 PRO A N 1
ATOM 6399 C CA . PRO A 1 826 ? 26.500 -3.675 -17.252 1.00 97.25 826 PRO A CA 1
ATOM 6400 C C . PRO A 1 826 ? 26.972 -4.819 -16.346 1.00 97.25 826 PRO A C 1
ATOM 6402 O O . PRO A 1 826 ? 26.268 -5.217 -15.413 1.00 97.25 826 PRO A O 1
ATOM 6405 N N . MET A 1 827 ? 28.164 -5.349 -16.593 1.00 97.69 827 MET A N 1
ATOM 6406 C CA . MET A 1 827 ? 28.810 -6.359 -15.747 1.00 97.69 827 MET A CA 1
ATOM 6407 C C . MET A 1 827 ? 29.887 -5.701 -14.878 1.00 97.69 827 MET A C 1
ATOM 6409 O O . MET A 1 827 ? 30.482 -4.707 -15.282 1.00 97.69 827 MET A O 1
ATOM 6413 N N . GLY A 1 828 ? 30.197 -6.264 -13.706 1.00 95.94 828 GLY A N 1
ATOM 6414 C CA . GLY A 1 828 ? 31.241 -5.716 -12.826 1.00 95.94 828 GLY A CA 1
ATOM 6415 C C . GLY A 1 828 ? 32.591 -5.536 -13.532 1.00 95.94 828 GLY A C 1
ATOM 6416 O O . GLY A 1 828 ? 33.196 -4.475 -13.434 1.00 95.94 828 GLY A O 1
ATOM 6417 N N . ARG A 1 829 ? 32.993 -6.522 -14.342 1.00 96.62 829 ARG A N 1
ATOM 6418 C CA . ARG A 1 829 ? 34.233 -6.514 -15.142 1.00 96.62 829 ARG A CA 1
ATOM 6419 C C . ARG A 1 829 ? 34.314 -5.445 -16.235 1.00 96.62 829 ARG A C 1
ATOM 6421 O O . ARG A 1 829 ? 35.357 -5.329 -16.876 1.00 96.62 829 ARG A O 1
ATOM 6428 N N . ASP A 1 830 ? 33.224 -4.744 -16.538 1.00 96.62 830 ASP A N 1
ATOM 6429 C CA . ASP A 1 830 ? 33.232 -3.744 -17.600 1.00 96.62 830 ASP A CA 1
ATOM 6430 C C . ASP A 1 830 ? 34.071 -2.540 -17.132 1.00 96.62 830 ASP A C 1
ATOM 6432 O O . ASP A 1 830 ? 33.826 -2.031 -16.033 1.00 96.62 830 ASP A O 1
ATOM 6436 N N . PRO A 1 831 ? 35.017 -2.008 -17.932 1.00 94.69 831 PRO A N 1
ATOM 6437 C CA . PRO A 1 831 ? 35.895 -0.920 -17.485 1.00 94.69 831 PRO A CA 1
ATOM 6438 C C . PRO A 1 831 ? 35.142 0.315 -16.965 1.00 94.69 831 PRO A C 1
ATOM 6440 O O . PRO A 1 831 ? 35.567 0.949 -16.000 1.00 94.69 831 PRO A O 1
ATOM 6443 N N . GLY A 1 832 ? 33.977 0.625 -17.548 1.00 91.81 832 GLY A N 1
ATOM 6444 C CA . GLY A 1 832 ? 33.094 1.690 -17.069 1.00 91.81 832 GLY A CA 1
ATOM 6445 C C . GLY A 1 832 ? 32.450 1.400 -15.705 1.00 91.81 832 GLY A C 1
ATOM 6446 O O . GLY A 1 832 ? 32.225 2.329 -14.934 1.00 91.81 832 GLY A O 1
ATOM 6447 N N . SER A 1 833 ? 32.176 0.137 -15.372 1.00 93.62 833 SER A N 1
ATOM 6448 C CA . SER A 1 833 ? 31.635 -0.273 -14.069 1.00 93.62 833 SER A CA 1
ATOM 6449 C C . SER A 1 833 ? 32.715 -0.274 -12.994 1.00 93.62 833 SER A C 1
ATOM 6451 O O . SER A 1 833 ? 32.489 0.257 -11.907 1.00 93.62 833 SER A O 1
ATOM 6453 N N . GLN A 1 834 ? 33.918 -0.750 -13.322 1.00 91.75 834 GLN A N 1
ATOM 6454 C CA . GLN A 1 834 ? 35.081 -0.647 -12.438 1.00 91.75 834 GLN A CA 1
ATOM 6455 C C . GLN A 1 834 ? 35.421 0.829 -12.139 1.00 91.75 834 GLN A C 1
ATOM 6457 O O . GLN A 1 834 ? 35.678 1.185 -10.987 1.00 91.75 834 GLN A O 1
ATOM 6462 N N . ALA A 1 835 ? 35.306 1.723 -13.131 1.00 90.12 835 ALA A N 1
ATOM 6463 C CA . ALA A 1 835 ? 35.493 3.169 -12.958 1.00 90.12 835 ALA A CA 1
ATOM 6464 C C . ALA A 1 835 ? 34.424 3.860 -12.076 1.00 90.12 835 ALA A C 1
ATOM 6466 O O . ALA A 1 835 ? 34.683 4.945 -11.551 1.00 90.12 835 ALA A O 1
ATOM 6467 N N . LEU A 1 836 ? 33.248 3.247 -11.878 1.00 87.56 836 LEU A N 1
ATOM 6468 C CA . LEU A 1 836 ? 32.212 3.715 -10.942 1.00 87.56 836 LEU A CA 1
ATOM 6469 C C . LEU A 1 836 ? 32.528 3.324 -9.478 1.00 87.56 836 LEU A C 1
ATOM 6471 O O . LEU A 1 836 ? 31.925 3.850 -8.539 1.00 87.56 836 LEU A O 1
ATOM 6475 N N . GLY A 1 837 ? 33.492 2.424 -9.253 1.00 83.75 837 GLY A N 1
ATOM 6476 C CA . GLY A 1 837 ? 33.937 2.003 -7.925 1.00 83.75 837 GLY A CA 1
ATOM 6477 C C . GLY A 1 837 ? 32.939 1.064 -7.243 1.00 83.75 837 GLY A C 1
ATOM 6478 O O . GLY A 1 837 ? 32.826 -0.102 -7.606 1.00 83.75 837 GLY A O 1
ATOM 6479 N N . ARG A 1 838 ? 32.191 1.555 -6.244 1.00 84.25 838 ARG A N 1
ATOM 6480 C CA . ARG A 1 838 ? 31.263 0.733 -5.427 1.00 84.25 838 ARG A CA 1
ATOM 6481 C C . ARG A 1 838 ? 29.977 0.294 -6.160 1.00 84.25 838 ARG A C 1
ATOM 6483 O O . ARG A 1 838 ? 29.035 -0.158 -5.519 1.00 84.25 838 ARG A O 1
ATOM 6490 N N . GLY A 1 839 ? 29.921 0.431 -7.487 1.00 86.56 839 GLY A N 1
ATOM 6491 C CA . GLY A 1 839 ? 28.773 0.036 -8.313 1.00 86.56 839 GLY A CA 1
ATOM 6492 C C . GLY A 1 839 ? 28.604 -1.475 -8.500 1.00 86.56 839 GLY A C 1
ATOM 6493 O O . GLY A 1 839 ? 27.519 -1.911 -8.866 1.00 86.56 839 GLY A O 1
ATOM 6494 N N . MET A 1 840 ? 29.633 -2.282 -8.233 1.00 90.56 840 MET A N 1
ATOM 6495 C CA . MET A 1 840 ? 29.633 -3.729 -8.483 1.00 90.56 840 MET A CA 1
ATOM 6496 C C . MET A 1 840 ? 29.819 -4.559 -7.204 1.00 90.56 840 MET A C 1
ATOM 6498 O O . MET A 1 840 ? 30.423 -4.093 -6.239 1.00 90.56 840 MET A O 1
ATOM 6502 N N . MET A 1 841 ? 29.331 -5.807 -7.215 1.00 91.81 841 MET A N 1
ATOM 6503 C CA . MET A 1 841 ? 29.604 -6.801 -6.158 1.00 91.81 841 MET A CA 1
ATOM 6504 C C . MET A 1 841 ? 30.726 -7.783 -6.536 1.00 91.81 841 MET A C 1
ATOM 6506 O O . MET A 1 841 ? 31.479 -8.207 -5.664 1.00 91.81 841 MET A O 1
ATOM 6510 N N . ALA A 1 842 ? 30.837 -8.151 -7.817 1.00 94.75 842 ALA A N 1
ATOM 6511 C CA . ALA A 1 842 ? 31.899 -8.988 -8.380 1.00 94.75 842 ALA A CA 1
ATOM 6512 C C . ALA A 1 842 ? 31.966 -8.810 -9.910 1.00 94.75 842 ALA A C 1
ATOM 6514 O O . ALA A 1 842 ? 30.985 -8.393 -10.528 1.00 94.75 842 ALA A O 1
ATOM 6515 N N . ASP A 1 843 ? 33.095 -9.172 -10.522 1.00 96.56 843 ASP A N 1
ATOM 6516 C CA . ASP A 1 843 ? 33.353 -9.023 -11.965 1.00 96.56 843 ASP A CA 1
ATOM 6517 C C . ASP A 1 843 ? 32.363 -9.783 -12.875 1.00 96.56 843 ASP A C 1
ATOM 6519 O O . ASP A 1 843 ? 32.065 -9.361 -13.995 1.00 96.56 843 ASP A O 1
ATOM 6523 N N . ASP A 1 844 ? 31.850 -10.918 -12.401 1.00 96.44 844 ASP A N 1
ATOM 6524 C CA . ASP A 1 844 ? 30.999 -11.863 -13.131 1.00 96.44 844 ASP A CA 1
ATOM 6525 C C . ASP A 1 844 ? 29.492 -11.693 -12.870 1.00 96.44 844 ASP A C 1
ATOM 6527 O O . ASP A 1 844 ? 28.700 -12.477 -13.397 1.00 96.44 844 ASP A O 1
ATOM 6531 N N . VAL A 1 845 ? 29.083 -10.666 -12.115 1.00 96.56 845 VAL A N 1
ATOM 6532 C CA . VAL A 1 845 ? 27.672 -10.294 -11.901 1.00 96.56 845 VAL A CA 1
ATOM 6533 C C . VAL A 1 845 ? 27.335 -8.931 -12.512 1.00 96.56 845 VAL A C 1
ATOM 6535 O O . VAL A 1 845 ? 28.218 -8.227 -12.999 1.00 96.56 845 VAL A O 1
ATOM 6538 N N . TRP A 1 846 ? 26.057 -8.544 -12.484 1.00 97.06 846 TRP A N 1
ATOM 6539 C CA . TRP A 1 846 ? 25.641 -7.199 -12.879 1.00 97.06 846 TRP A CA 1
ATOM 6540 C C . TRP A 1 846 ? 26.254 -6.119 -11.973 1.00 97.06 846 TRP A C 1
ATOM 6542 O O . TRP A 1 846 ? 26.327 -6.272 -10.751 1.00 97.06 846 TRP A O 1
ATOM 6552 N N . SER A 1 847 ? 26.661 -5.012 -12.589 1.00 95.75 847 SER A N 1
ATOM 6553 C CA . SER A 1 847 ? 26.933 -3.739 -11.919 1.00 95.75 847 SER A CA 1
ATOM 6554 C C . SER A 1 847 ? 25.637 -2.928 -11.794 1.00 95.75 847 SER A C 1
ATOM 6556 O O . SER A 1 847 ? 24.643 -3.212 -12.459 1.00 95.75 847 SER A O 1
ATOM 6558 N N . VAL A 1 848 ? 25.648 -1.882 -10.971 1.00 95.50 848 VAL A N 1
ATOM 6559 C CA . VAL A 1 848 ? 24.593 -0.861 -10.920 1.00 95.50 848 VAL A CA 1
ATOM 6560 C C . VAL A 1 848 ? 24.565 -0.002 -12.195 1.00 95.50 848 VAL A C 1
ATOM 6562 O O . VAL A 1 848 ? 23.503 0.485 -12.569 1.00 95.50 848 VAL A O 1
ATOM 6565 N N . GLY A 1 849 ? 25.703 0.159 -12.877 1.00 95.69 849 GLY A N 1
ATOM 6566 C CA . GLY A 1 849 ? 25.855 0.955 -14.102 1.00 95.69 849 GLY A CA 1
ATOM 6567 C C . GLY A 1 849 ? 27.310 1.062 -14.560 1.00 95.69 849 GLY A C 1
ATOM 6568 O O . GLY A 1 849 ? 28.218 0.476 -13.950 1.00 95.69 849 GLY A O 1
ATOM 6569 N N . HIS A 1 850 ? 27.542 1.855 -15.603 1.00 95.88 850 HIS A N 1
ATOM 65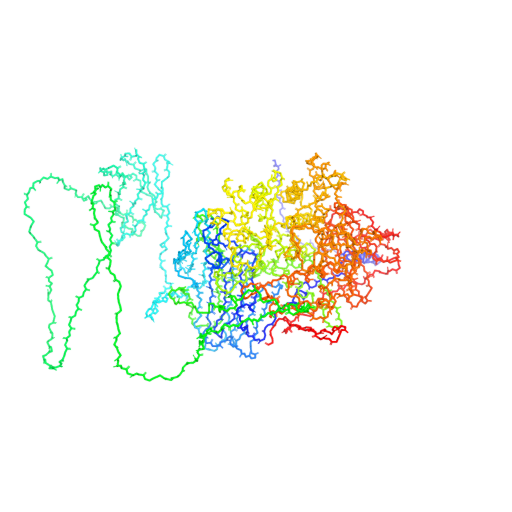70 C CA . HIS A 1 850 ? 28.862 2.385 -15.959 1.00 95.88 850 HIS A CA 1
ATOM 6571 C C . HIS A 1 850 ? 28.996 3.836 -15.471 1.00 95.88 850 HIS A C 1
ATOM 6573 O O . HIS A 1 850 ? 28.006 4.550 -15.308 1.00 95.88 850 HIS A O 1
ATOM 6579 N N . LEU A 1 851 ? 30.225 4.293 -15.232 1.00 94.56 851 LEU A N 1
ATOM 6580 C CA . LEU A 1 851 ? 30.499 5.661 -14.799 1.00 94.56 851 LEU A CA 1
ATOM 6581 C C . LEU A 1 851 ? 29.963 6.695 -15.807 1.00 94.56 851 LEU A C 1
ATOM 6583 O O . LEU A 1 851 ? 30.325 6.673 -16.982 1.00 94.56 851 LEU A O 1
ATOM 6587 N N . GLY A 1 852 ? 29.160 7.630 -15.299 1.00 93.88 852 GLY A N 1
ATOM 6588 C CA . GLY A 1 852 ? 28.792 8.876 -15.971 1.00 93.88 852 GLY A CA 1
ATOM 6589 C C . GLY A 1 852 ? 29.346 10.096 -15.229 1.00 93.88 852 GLY A C 1
ATOM 6590 O O . GLY A 1 852 ? 30.515 10.126 -14.842 1.00 93.88 852 GLY A O 1
ATOM 6591 N N . ASP A 1 853 ? 28.496 11.093 -15.000 1.00 89.75 853 ASP A N 1
ATOM 6592 C CA . ASP A 1 853 ? 28.871 12.418 -14.491 1.00 89.75 853 ASP A CA 1
ATOM 6593 C C . ASP A 1 853 ? 29.437 12.403 -13.055 1.00 89.75 853 ASP A C 1
ATOM 6595 O O . ASP A 1 853 ? 30.225 13.280 -12.694 1.00 89.75 853 ASP A O 1
ATOM 6599 N N . VAL A 1 854 ? 29.028 11.448 -12.205 1.00 87.44 854 VAL A N 1
ATOM 6600 C CA . VAL A 1 854 ? 29.329 11.471 -10.761 1.00 87.44 854 VAL A CA 1
ATOM 6601 C C . VAL A 1 854 ? 30.071 10.213 -10.301 1.00 87.44 854 VAL A C 1
ATOM 6603 O O . VAL A 1 854 ? 29.518 9.119 -10.225 1.00 87.44 854 VAL A O 1
ATOM 6606 N N . LYS A 1 855 ? 31.325 10.386 -9.863 1.00 79.75 855 LYS A N 1
ATOM 6607 C CA . LYS A 1 855 ? 32.159 9.343 -9.226 1.00 79.75 855 LYS A CA 1
ATOM 6608 C C . LYS A 1 855 ? 31.767 9.082 -7.757 1.00 79.75 855 LYS A C 1
ATOM 6610 O O . LYS A 1 855 ? 32.619 9.090 -6.870 1.00 79.75 855 LYS A O 1
ATOM 6615 N N . ARG A 1 856 ? 30.471 8.910 -7.470 1.00 69.50 856 ARG A N 1
ATOM 6616 C CA . ARG A 1 856 ? 29.943 8.675 -6.112 1.00 69.50 856 ARG A CA 1
ATOM 6617 C C . ARG A 1 856 ? 28.824 7.636 -6.140 1.00 69.50 856 ARG A C 1
ATOM 6619 O O . ARG A 1 856 ? 27.863 7.777 -6.887 1.00 69.50 856 ARG A O 1
ATOM 6626 N N . GLY A 1 857 ? 28.939 6.639 -5.268 1.00 73.00 857 GLY A N 1
ATOM 6627 C CA . GLY A 1 857 ? 27.970 5.559 -5.126 1.00 73.00 857 GLY A CA 1
ATOM 6628 C C . GLY A 1 857 ? 27.909 5.018 -3.700 1.00 73.00 857 GLY A C 1
ATOM 6629 O O . GLY A 1 857 ? 28.892 5.100 -2.958 1.00 73.00 857 GLY A O 1
ATOM 6630 N N . GLY A 1 858 ? 26.743 4.498 -3.319 1.00 75.69 858 GLY A N 1
ATOM 6631 C CA . GLY A 1 858 ? 26.497 3.827 -2.042 1.00 75.69 858 GLY A CA 1
ATOM 6632 C C . GLY A 1 858 ? 27.014 2.383 -2.013 1.00 75.69 858 GLY A C 1
ATOM 6633 O O . GLY A 1 858 ? 28.109 2.084 -2.488 1.00 75.69 858 GLY A O 1
ATOM 6634 N N . LYS A 1 859 ? 26.216 1.478 -1.437 1.00 77.31 859 LYS A N 1
ATOM 6635 C CA . LYS A 1 859 ? 26.366 0.025 -1.614 1.00 77.31 859 LYS A CA 1
ATOM 6636 C C . LYS A 1 859 ? 25.322 -0.457 -2.635 1.00 77.31 859 LYS A C 1
ATOM 6638 O O . LYS A 1 859 ? 24.224 0.096 -2.647 1.00 77.31 859 LYS A O 1
ATOM 6643 N N . PRO A 1 860 ? 25.626 -1.455 -3.482 1.00 80.81 860 PRO A N 1
ATOM 6644 C CA . PRO A 1 860 ? 24.744 -1.856 -4.584 1.00 80.81 860 PRO A CA 1
ATOM 6645 C C . PRO A 1 860 ? 23.519 -2.698 -4.157 1.00 80.81 860 PRO A C 1
ATOM 6647 O O . PRO A 1 860 ? 22.624 -2.908 -4.976 1.00 80.81 860 PRO A O 1
ATOM 6650 N N . GLY A 1 861 ? 23.463 -3.159 -2.897 1.00 79.00 861 GLY A N 1
ATOM 6651 C CA . GLY A 1 861 ? 22.467 -4.058 -2.291 1.00 79.00 861 GLY A CA 1
ATOM 6652 C C . GLY A 1 861 ? 21.067 -4.083 -2.907 1.00 79.00 861 GLY A C 1
ATOM 6653 O O . GLY A 1 861 ? 20.752 -4.975 -3.695 1.00 79.00 861 GLY A O 1
ATOM 6654 N N . ALA A 1 862 ? 20.193 -3.153 -2.517 1.00 80.19 862 ALA A N 1
ATOM 6655 C CA . ALA A 1 862 ? 18.802 -3.133 -2.984 1.00 80.19 862 ALA A CA 1
ATOM 6656 C C . ALA A 1 862 ? 18.649 -2.688 -4.454 1.00 80.19 862 ALA A C 1
ATOM 6658 O O . ALA A 1 862 ? 17.590 -2.886 -5.047 1.00 80.19 862 ALA A O 1
ATOM 6659 N N . THR A 1 863 ? 19.681 -2.098 -5.063 1.00 89.44 863 THR A N 1
ATOM 6660 C CA . THR A 1 863 ? 19.656 -1.620 -6.455 1.00 89.44 863 THR A CA 1
ATOM 6661 C C . THR A 1 863 ? 19.723 -2.773 -7.454 1.00 89.44 863 THR A C 1
ATOM 6663 O O . THR A 1 863 ? 18.949 -2.794 -8.410 1.00 89.44 863 THR A O 1
ATOM 6666 N N . LEU A 1 864 ? 20.550 -3.794 -7.193 1.00 91.81 864 LEU A N 1
ATOM 6667 C CA . LEU A 1 864 ? 20.637 -4.985 -8.055 1.00 91.81 864 LEU A CA 1
ATOM 6668 C C . LEU A 1 864 ? 19.399 -5.904 -7.986 1.00 91.81 864 LEU A C 1
ATOM 6670 O O . LEU A 1 864 ? 19.286 -6.829 -8.786 1.00 91.81 864 LEU A O 1
ATOM 6674 N N . ALA A 1 865 ? 18.457 -5.656 -7.068 1.00 90.88 865 ALA A N 1
ATOM 6675 C CA . ALA A 1 865 ? 17.215 -6.424 -6.976 1.00 90.88 865 ALA A CA 1
ATOM 6676 C C . ALA A 1 865 ? 16.223 -6.120 -8.118 1.00 90.88 865 ALA A C 1
ATOM 6678 O O . ALA A 1 865 ? 15.392 -6.963 -8.444 1.00 90.88 865 ALA A O 1
ATOM 6679 N N . TRP A 1 866 ? 16.300 -4.941 -8.743 1.00 93.06 866 TRP A N 1
ATOM 6680 C CA . TRP A 1 866 ? 15.231 -4.415 -9.603 1.00 93.06 866 TRP A CA 1
ATOM 6681 C C . TRP A 1 866 ? 14.891 -5.239 -10.861 1.00 93.06 866 TRP A C 1
ATOM 6683 O O . TRP A 1 866 ? 13.697 -5.393 -11.135 1.00 93.06 866 TRP A O 1
ATOM 6693 N N . PRO A 1 867 ? 15.855 -5.844 -11.588 1.00 95.62 867 PRO A N 1
ATOM 6694 C CA . PRO A 1 867 ? 15.557 -6.780 -12.682 1.00 95.62 867 PRO A CA 1
ATOM 6695 C C . PRO A 1 867 ? 14.792 -8.046 -12.252 1.00 95.62 867 PRO A C 1
ATOM 6697 O O . PRO A 1 867 ? 14.139 -8.675 -13.082 1.00 95.62 867 PRO A O 1
ATOM 6700 N N . ILE A 1 868 ? 14.870 -8.416 -10.969 1.00 95.50 868 ILE A N 1
ATOM 6701 C CA . ILE A 1 868 ? 14.195 -9.578 -10.362 1.00 95.50 868 ILE A CA 1
ATOM 6702 C C . ILE A 1 868 ? 12.828 -9.151 -9.797 1.00 95.50 868 ILE A C 1
ATOM 6704 O O . ILE A 1 868 ? 11.820 -9.841 -9.962 1.00 95.50 868 ILE A O 1
ATOM 6708 N N . PHE A 1 869 ? 12.794 -7.994 -9.129 1.00 93.06 869 PHE A N 1
ATOM 6709 C CA . PHE A 1 869 ? 11.611 -7.378 -8.533 1.00 93.06 869 PHE A CA 1
ATOM 6710 C C . PHE A 1 869 ? 11.835 -5.860 -8.369 1.00 93.06 869 PHE A C 1
ATOM 6712 O O . PHE A 1 869 ? 12.745 -5.460 -7.647 1.00 93.06 869 PHE A O 1
ATOM 6719 N N . THR A 1 870 ? 11.034 -4.973 -8.963 1.00 91.31 870 THR A N 1
ATOM 6720 C CA . THR A 1 870 ? 9.690 -5.207 -9.527 1.00 91.31 870 THR A CA 1
ATOM 6721 C C . THR A 1 870 ? 9.643 -5.679 -10.991 1.00 91.31 870 THR A C 1
ATOM 6723 O O . THR A 1 870 ? 8.578 -6.090 -11.439 1.00 91.31 870 THR A O 1
ATOM 6726 N N . PHE A 1 871 ? 10.733 -5.625 -11.770 1.00 96.06 871 PHE A N 1
ATOM 6727 C CA . PHE A 1 871 ? 10.619 -5.673 -13.243 1.00 96.06 871 PHE A CA 1
ATOM 6728 C C . PHE A 1 871 ? 10.506 -7.058 -13.900 1.00 96.06 871 PHE A C 1
ATOM 6730 O O . PHE A 1 871 ? 10.095 -7.123 -15.057 1.00 96.06 871 PHE A O 1
ATOM 6737 N N . GLU A 1 872 ? 10.806 -8.146 -13.185 1.00 96.19 872 GLU A N 1
ATOM 6738 C CA . GLU A 1 872 ? 10.596 -9.540 -13.636 1.00 96.19 872 GLU A CA 1
ATOM 6739 C C . GLU A 1 872 ? 11.282 -9.920 -14.968 1.00 96.19 872 GLU A C 1
ATOM 6741 O O . GLU A 1 872 ? 10.861 -10.862 -15.639 1.00 96.19 872 GLU A O 1
ATOM 6746 N N . ASP A 1 873 ? 12.356 -9.224 -15.357 1.00 96.06 873 ASP A N 1
ATOM 6747 C CA . ASP A 1 873 ? 13.164 -9.593 -16.529 1.00 96.06 873 ASP A CA 1
ATOM 6748 C C . ASP A 1 873 ? 13.970 -10.883 -16.292 1.00 96.06 873 ASP A C 1
ATOM 6750 O O . ASP A 1 873 ? 14.243 -11.628 -17.233 1.00 96.06 873 ASP A O 1
ATOM 6754 N N . TRP A 1 874 ? 14.292 -11.186 -15.032 1.00 96.88 874 TRP A N 1
ATOM 6755 C CA . TRP A 1 874 ? 14.628 -12.540 -14.597 1.00 96.88 874 TRP A CA 1
ATOM 6756 C C . TRP A 1 874 ? 13.611 -13.033 -13.563 1.00 96.88 874 TRP A C 1
ATOM 6758 O O . TRP A 1 874 ? 13.201 -12.293 -12.666 1.00 96.88 874 TRP A O 1
ATOM 6768 N N . THR A 1 875 ? 13.253 -14.311 -13.662 1.00 97.00 875 THR A N 1
ATOM 6769 C CA . THR A 1 875 ? 12.423 -15.052 -12.708 1.00 97.00 875 THR A CA 1
ATOM 6770 C C . THR A 1 875 ? 12.956 -16.478 -12.526 1.00 97.00 875 THR A C 1
ATOM 6772 O O . THR A 1 875 ? 13.697 -16.987 -13.368 1.00 97.00 875 THR A O 1
ATOM 6775 N N . LEU A 1 876 ? 12.494 -17.194 -11.491 1.00 94.75 876 LEU A N 1
ATOM 6776 C CA . LEU A 1 876 ? 12.713 -18.648 -11.358 1.00 94.75 876 LEU A CA 1
ATOM 6777 C C . LEU A 1 876 ? 12.160 -19.468 -12.541 1.00 94.75 876 LEU A C 1
ATOM 6779 O O . LEU A 1 876 ? 12.480 -20.650 -12.677 1.00 94.75 876 LEU A O 1
ATOM 6783 N N . GLU A 1 877 ? 11.342 -18.858 -13.397 1.00 96.25 877 GLU A N 1
ATOM 6784 C CA . GLU A 1 877 ? 10.785 -19.467 -14.601 1.00 96.25 877 GLU A CA 1
ATOM 6785 C C . GLU A 1 877 ? 11.594 -19.120 -15.866 1.00 96.25 877 GLU A C 1
ATOM 6787 O O . GLU A 1 877 ? 11.405 -19.774 -16.887 1.00 96.25 877 GLU A O 1
ATOM 6792 N N . THR A 1 878 ? 12.545 -18.172 -15.810 1.00 95.62 878 THR A N 1
ATOM 6793 C CA . THR A 1 878 ? 13.462 -17.852 -16.925 1.00 95.62 878 THR A CA 1
ATOM 6794 C C . THR A 1 878 ? 14.370 -19.030 -17.294 1.00 95.62 878 THR A C 1
ATOM 6796 O O . THR A 1 878 ? 14.662 -19.211 -18.475 1.00 95.62 878 THR A O 1
ATOM 6799 N N . ARG A 1 879 ? 14.797 -19.832 -16.303 1.00 92.50 879 ARG A N 1
ATOM 6800 C CA . ARG A 1 879 ? 15.541 -21.102 -16.471 1.00 92.50 879 ARG A CA 1
ATOM 6801 C C . ARG A 1 879 ? 16.783 -21.002 -17.373 1.00 92.50 879 ARG A C 1
ATOM 6803 O O . ARG A 1 879 ? 17.109 -21.940 -18.097 1.00 92.50 879 ARG A O 1
ATOM 6810 N N . ASP A 1 880 ? 17.493 -19.877 -17.311 1.00 95.50 880 ASP A N 1
ATOM 6811 C CA . ASP A 1 880 ? 18.737 -19.641 -18.051 1.00 95.50 880 ASP A CA 1
ATOM 6812 C C . ASP A 1 880 ? 19.934 -19.925 -17.123 1.00 95.50 880 ASP A C 1
ATOM 6814 O O . ASP A 1 880 ? 20.186 -19.142 -16.203 1.00 95.50 880 ASP A O 1
ATOM 6818 N N . PRO A 1 881 ? 20.732 -20.990 -17.348 1.00 96.19 881 PRO A N 1
ATOM 6819 C CA . PRO A 1 881 ? 21.812 -21.354 -16.431 1.00 96.19 881 PRO A CA 1
ATOM 6820 C C . PRO A 1 881 ? 22.910 -20.292 -16.266 1.00 96.19 881 PRO A C 1
ATOM 6822 O O . PRO A 1 881 ? 23.671 -20.363 -15.300 1.00 96.19 881 PRO A O 1
ATOM 6825 N N . ARG A 1 882 ? 23.048 -19.328 -17.187 1.00 95.75 882 ARG A N 1
ATOM 6826 C CA . ARG A 1 882 ? 23.984 -18.199 -17.058 1.00 95.75 882 ARG A CA 1
ATOM 6827 C C . ARG A 1 882 ? 23.385 -17.105 -16.178 1.00 95.75 882 ARG A C 1
ATOM 6829 O O . ARG A 1 882 ? 24.086 -16.622 -15.289 1.00 95.75 882 ARG A O 1
ATOM 6836 N N . LEU A 1 883 ? 22.131 -16.719 -16.410 1.00 95.81 883 LEU A N 1
ATOM 6837 C CA . LEU A 1 883 ? 21.466 -15.684 -15.609 1.00 95.81 883 LEU A CA 1
ATOM 6838 C C . LEU A 1 883 ? 21.181 -16.170 -14.186 1.00 95.81 883 LEU A C 1
ATOM 6840 O O . LEU A 1 883 ? 21.423 -15.427 -13.239 1.00 95.81 883 LEU A O 1
ATOM 6844 N N . ASP A 1 884 ? 20.799 -17.436 -14.019 1.00 96.19 884 ASP A N 1
ATOM 6845 C CA . ASP A 1 884 ? 20.585 -18.061 -12.713 1.00 96.19 884 ASP A CA 1
ATOM 6846 C C . ASP A 1 884 ? 21.856 -18.020 -11.847 1.00 96.19 884 ASP A C 1
ATOM 6848 O O . ASP A 1 884 ? 21.771 -17.771 -10.645 1.00 96.19 884 ASP A O 1
ATOM 6852 N N . ARG A 1 885 ? 23.050 -18.202 -12.437 1.00 96.75 885 ARG A N 1
ATOM 6853 C CA . ARG A 1 885 ? 24.329 -18.039 -11.716 1.00 96.75 885 ARG A CA 1
ATOM 6854 C C . ARG A 1 885 ? 24.579 -16.589 -11.303 1.00 96.75 885 ARG A C 1
ATOM 6856 O O . ARG A 1 885 ? 24.968 -16.356 -10.162 1.00 96.75 885 ARG A O 1
ATOM 6863 N N . ILE A 1 886 ? 24.330 -15.629 -12.199 1.00 97.19 886 ILE A N 1
ATOM 6864 C CA . ILE A 1 886 ? 24.479 -14.192 -11.908 1.00 97.19 886 ILE A CA 1
ATOM 6865 C C . ILE A 1 886 ? 23.556 -13.790 -10.752 1.00 97.19 886 ILE A C 1
ATOM 6867 O O . ILE A 1 886 ? 24.016 -13.232 -9.758 1.00 97.19 886 ILE A O 1
ATOM 6871 N N . VAL A 1 887 ? 22.269 -14.128 -10.844 1.00 96.38 887 VAL A N 1
ATOM 6872 C CA . VAL A 1 887 ? 21.248 -13.740 -9.864 1.00 96.38 887 VAL A CA 1
ATOM 6873 C C . VAL A 1 887 ? 21.451 -14.425 -8.510 1.00 96.38 887 VAL A C 1
ATOM 6875 O O . VAL A 1 887 ? 21.338 -13.762 -7.477 1.00 96.38 887 VAL A O 1
ATOM 6878 N N . ARG A 1 888 ? 21.829 -15.712 -8.477 1.00 94.94 888 ARG A N 1
ATOM 6879 C CA . ARG A 1 888 ? 22.178 -16.393 -7.214 1.00 94.94 888 ARG A CA 1
ATOM 6880 C C . ARG A 1 888 ? 23.377 -15.736 -6.535 1.00 94.94 888 ARG A C 1
ATOM 6882 O O . ARG A 1 888 ? 23.290 -15.436 -5.347 1.00 94.94 888 ARG A O 1
ATOM 6889 N N . LYS A 1 889 ? 24.430 -15.409 -7.293 1.00 96.00 889 LYS A N 1
ATOM 6890 C CA . LYS A 1 889 ? 25.626 -14.742 -6.760 1.00 96.00 889 LYS A CA 1
ATOM 6891 C C . LYS A 1 889 ? 25.344 -13.309 -6.284 1.00 96.00 889 LYS A C 1
ATOM 6893 O O . LYS A 1 889 ? 25.850 -12.919 -5.237 1.00 96.00 889 LYS A O 1
ATOM 6898 N N . ILE A 1 890 ? 24.477 -12.554 -6.971 1.00 94.88 890 ILE A N 1
ATOM 6899 C CA . ILE A 1 890 ? 23.958 -11.259 -6.477 1.00 94.88 890 ILE A CA 1
ATOM 6900 C C . ILE A 1 890 ? 23.214 -11.449 -5.150 1.00 94.88 890 ILE A C 1
ATOM 6902 O O . ILE A 1 890 ? 23.436 -10.689 -4.210 1.00 94.88 890 ILE A O 1
ATOM 6906 N N . GLY A 1 891 ? 22.357 -12.469 -5.045 1.00 93.00 891 GLY A N 1
ATOM 6907 C CA . GLY A 1 891 ? 21.635 -12.792 -3.814 1.00 93.00 891 GLY A CA 1
ATOM 6908 C C . GLY A 1 891 ? 22.545 -13.202 -2.654 1.00 93.00 891 GLY A C 1
ATOM 6909 O O . GLY A 1 891 ? 22.286 -12.838 -1.510 1.00 93.00 891 GLY A O 1
ATOM 6910 N N . GLU A 1 892 ? 23.626 -13.925 -2.934 1.00 92.25 892 GLU A N 1
ATOM 6911 C CA . GLU A 1 892 ? 24.620 -14.354 -1.945 1.00 92.25 892 GLU A CA 1
ATOM 6912 C C . GLU A 1 892 ? 25.479 -13.188 -1.443 1.00 92.25 892 GLU A C 1
ATOM 6914 O O . GLU A 1 892 ? 25.615 -13.026 -0.228 1.00 92.25 892 GLU A O 1
ATOM 6919 N N . LEU A 1 893 ? 25.984 -12.351 -2.357 1.00 92.69 893 LEU A N 1
ATOM 6920 C CA . LEU A 1 893 ? 26.835 -11.188 -2.067 1.00 92.69 893 LEU A CA 1
ATOM 6921 C C . LEU A 1 893 ? 26.066 -9.950 -1.569 1.00 92.69 893 LEU A C 1
ATOM 6923 O O . LEU A 1 893 ? 26.692 -8.948 -1.225 1.00 92.69 893 LEU A O 1
ATOM 6927 N N . ASN A 1 894 ? 24.730 -9.990 -1.531 1.00 91.38 894 ASN A N 1
ATOM 6928 C CA . ASN A 1 894 ? 23.904 -8.834 -1.191 1.00 91.38 894 ASN A CA 1
ATOM 6929 C C . ASN A 1 894 ? 24.200 -8.314 0.228 1.00 91.38 894 ASN A C 1
ATOM 6931 O O . ASN A 1 894 ? 23.841 -8.941 1.226 1.00 91.38 894 ASN A O 1
ATOM 6935 N N . ASP A 1 895 ? 24.815 -7.136 0.330 1.00 88.69 895 ASP A N 1
ATOM 6936 C CA . ASP A 1 895 ? 25.289 -6.580 1.599 1.00 88.69 895 ASP A CA 1
ATOM 6937 C C . ASP A 1 895 ? 24.144 -6.297 2.583 1.00 88.69 895 ASP A C 1
ATOM 6939 O O . ASP A 1 895 ? 24.282 -6.538 3.782 1.00 88.69 895 ASP A O 1
ATOM 6943 N N . SER A 1 896 ? 22.982 -5.871 2.076 1.00 88.88 896 SER A N 1
ATOM 6944 C CA . SER A 1 896 ? 21.787 -5.639 2.891 1.00 88.88 896 SER A CA 1
ATOM 6945 C C . SER A 1 896 ? 21.230 -6.954 3.452 1.00 88.88 896 SER A C 1
ATOM 6947 O O . SER A 1 896 ? 20.844 -7.009 4.619 1.00 88.88 896 SER A O 1
ATOM 6949 N N . ARG A 1 897 ? 21.265 -8.046 2.670 1.00 91.44 897 ARG A N 1
ATOM 6950 C CA . ARG A 1 897 ? 20.902 -9.396 3.138 1.00 91.44 897 ARG A CA 1
ATOM 6951 C C . ARG A 1 897 ? 21.862 -9.872 4.224 1.00 91.44 897 ARG A C 1
ATOM 6953 O O . ARG A 1 897 ? 21.410 -10.310 5.278 1.00 91.44 897 ARG A O 1
ATOM 6960 N N . VAL A 1 898 ? 23.171 -9.765 3.988 1.00 90.75 898 VAL A N 1
ATOM 6961 C CA . VAL A 1 898 ? 24.206 -10.181 4.951 1.00 90.75 898 VAL A CA 1
ATOM 6962 C C . VAL A 1 898 ? 24.098 -9.378 6.251 1.00 90.75 898 VAL A C 1
ATOM 6964 O O . VAL A 1 898 ? 24.206 -9.955 7.334 1.00 90.75 898 VAL A O 1
ATOM 6967 N N . ALA A 1 899 ? 23.820 -8.075 6.171 1.00 90.75 899 ALA A N 1
ATOM 6968 C CA . ALA A 1 899 ? 23.604 -7.234 7.342 1.00 90.75 899 ALA A CA 1
ATOM 6969 C C . ALA A 1 899 ? 22.368 -7.681 8.147 1.00 90.75 899 ALA A C 1
ATOM 6971 O O . ALA A 1 899 ? 22.479 -7.912 9.355 1.00 90.75 899 ALA A O 1
ATOM 6972 N N . ILE A 1 900 ? 21.214 -7.856 7.489 1.00 91.81 900 ILE A N 1
ATOM 6973 C CA . ILE A 1 900 ? 19.964 -8.279 8.144 1.00 91.81 900 ILE A CA 1
ATOM 6974 C C . ILE A 1 900 ? 20.118 -9.678 8.753 1.00 91.81 900 ILE A C 1
ATOM 6976 O O . ILE A 1 900 ? 19.827 -9.847 9.934 1.00 91.81 900 ILE A O 1
ATOM 6980 N N . ALA A 1 901 ? 20.652 -10.659 8.021 1.00 91.25 901 ALA A N 1
ATOM 6981 C CA . ALA A 1 901 ? 20.851 -12.023 8.525 1.00 91.25 901 ALA A CA 1
ATOM 6982 C C . ALA A 1 901 ? 21.733 -12.092 9.793 1.00 91.25 901 ALA A C 1
ATOM 6984 O O . ALA A 1 901 ? 21.567 -12.996 10.608 1.00 91.25 901 ALA A O 1
ATOM 6985 N N . ASN A 1 902 ? 22.632 -11.120 9.989 1.00 91.50 902 ASN A N 1
ATOM 6986 C CA . ASN A 1 902 ? 23.495 -11.013 11.170 1.00 91.50 902 ASN A CA 1
ATOM 6987 C C . ASN A 1 902 ? 22.895 -10.207 12.344 1.00 91.50 902 ASN A C 1
ATOM 6989 O O . ASN A 1 902 ? 23.541 -10.082 13.388 1.00 91.50 902 ASN A O 1
ATOM 6993 N N . GLY A 1 903 ? 21.683 -9.661 12.215 1.00 91.44 903 GLY A N 1
ATOM 6994 C CA . GLY A 1 903 ? 21.075 -8.828 13.262 1.00 91.44 903 GLY A CA 1
ATOM 6995 C C . GLY A 1 903 ? 21.474 -7.352 13.187 1.00 91.44 903 GLY A C 1
ATOM 6996 O O . GLY A 1 903 ? 21.406 -6.644 14.189 1.00 91.44 903 GLY A O 1
ATOM 6997 N N . SER A 1 904 ? 21.904 -6.863 12.021 1.00 90.00 904 SER A N 1
ATOM 6998 C CA . SER A 1 904 ? 22.120 -5.425 11.821 1.00 90.00 904 SER A CA 1
ATOM 6999 C C . SER A 1 904 ? 20.779 -4.718 11.654 1.00 90.00 904 SER A C 1
ATOM 7001 O O . SER A 1 904 ? 19.948 -5.140 10.849 1.00 90.00 904 SER A O 1
ATOM 7003 N N . ARG A 1 905 ? 20.582 -3.595 12.350 1.00 85.81 905 ARG A N 1
ATOM 7004 C CA . ARG A 1 905 ? 19.397 -2.754 12.144 1.00 85.81 905 ARG A CA 1
ATOM 7005 C C . ARG A 1 905 ? 19.464 -2.102 10.762 1.00 85.81 905 ARG A C 1
ATOM 7007 O O . ARG A 1 905 ? 20.269 -1.200 10.555 1.00 85.81 905 ARG A O 1
ATOM 7014 N N . GLN A 1 906 ? 18.606 -2.550 9.848 1.00 79.81 906 GLN A N 1
ATOM 7015 C CA . GLN A 1 906 ? 18.377 -1.940 8.534 1.00 79.81 906 GLN A CA 1
ATOM 7016 C C . GLN A 1 906 ? 16.943 -1.384 8.482 1.00 79.81 906 GLN A C 1
ATOM 7018 O O . GLN A 1 906 ? 16.031 -2.066 8.006 1.00 79.81 906 GLN A O 1
ATOM 7023 N N . PRO A 1 907 ? 16.703 -0.200 9.079 1.00 67.81 907 PRO A N 1
ATOM 7024 C CA . PRO A 1 907 ? 15.392 0.427 9.082 1.00 67.81 907 PRO A CA 1
ATOM 7025 C C . PRO A 1 907 ? 15.129 1.116 7.736 1.00 67.81 907 PRO A C 1
ATOM 7027 O O . PRO A 1 907 ? 15.699 2.166 7.448 1.00 67.81 907 PRO A O 1
ATOM 7030 N N . GLY A 1 908 ? 14.267 0.518 6.918 1.00 67.50 908 GLY A N 1
ATOM 7031 C CA . GLY A 1 908 ? 13.931 1.030 5.592 1.00 67.50 908 GLY A CA 1
ATOM 7032 C C . GLY A 1 908 ? 13.169 0.017 4.744 1.00 67.50 908 GLY A C 1
ATOM 7033 O O . GLY A 1 908 ? 13.145 -1.181 5.044 1.00 67.50 908 GLY A O 1
ATOM 7034 N N . THR A 1 909 ? 12.552 0.490 3.663 1.00 68.19 909 THR A N 1
ATOM 7035 C CA . THR A 1 909 ? 11.938 -0.373 2.643 1.00 68.19 909 THR A CA 1
ATOM 7036 C C . THR A 1 909 ? 13.023 -1.068 1.827 1.00 68.19 909 THR A C 1
ATOM 7038 O O . THR A 1 909 ? 13.656 -0.467 0.959 1.00 68.19 909 THR A O 1
ATOM 7041 N N . HIS A 1 910 ? 13.247 -2.354 2.109 1.00 75.00 910 HIS A N 1
ATOM 7042 C CA . HIS A 1 910 ? 14.284 -3.160 1.467 1.00 75.00 910 HIS A CA 1
ATOM 7043 C C . HIS A 1 910 ? 13.673 -4.315 0.668 1.00 75.00 910 HIS A C 1
ATOM 7045 O O . HIS A 1 910 ? 13.340 -5.372 1.209 1.00 75.00 910 HIS A O 1
ATOM 7051 N N . SER A 1 911 ? 13.619 -4.140 -0.656 1.00 84.19 911 SER A N 1
ATOM 7052 C CA . SER A 1 911 ? 13.230 -5.180 -1.621 1.00 84.19 911 SER A CA 1
ATOM 7053 C C . SER A 1 911 ? 14.100 -6.439 -1.549 1.00 84.19 911 SER A C 1
ATOM 7055 O O . SER A 1 911 ? 13.681 -7.487 -2.023 1.00 84.19 911 SER A O 1
ATOM 7057 N N . THR A 1 912 ? 15.266 -6.381 -0.897 1.00 87.81 912 THR A N 1
ATOM 7058 C CA . THR A 1 912 ? 16.152 -7.515 -0.601 1.00 87.81 912 THR A CA 1
ATOM 7059 C C . THR A 1 912 ? 15.439 -8.731 0.006 1.00 87.81 912 THR A C 1
ATOM 7061 O O . THR A 1 912 ? 15.793 -9.857 -0.341 1.00 87.81 912 THR A O 1
ATOM 7064 N N . LEU A 1 913 ? 14.436 -8.546 0.879 1.00 90.94 913 LEU A N 1
ATOM 7065 C CA . LEU A 1 913 ? 13.671 -9.679 1.423 1.00 90.94 913 LEU A CA 1
ATOM 7066 C C . LEU A 1 913 ? 12.808 -10.341 0.336 1.00 90.94 913 LEU A C 1
ATOM 7068 O O . LEU A 1 913 ? 12.861 -11.558 0.163 1.00 90.94 913 LEU A O 1
ATOM 7072 N N . VAL A 1 914 ? 12.082 -9.534 -0.444 1.00 94.06 914 VAL A N 1
ATOM 7073 C CA . VAL A 1 914 ? 11.241 -10.004 -1.558 1.00 94.06 914 VAL A CA 1
ATOM 7074 C C . VAL A 1 914 ? 12.094 -10.660 -2.648 1.00 94.06 914 VAL A C 1
ATOM 7076 O O . VAL A 1 914 ? 11.732 -11.717 -3.159 1.00 94.06 914 VAL A O 1
ATOM 7079 N N . MET A 1 915 ? 13.267 -10.092 -2.944 1.00 93.62 915 MET A N 1
ATOM 7080 C CA . MET A 1 915 ? 14.279 -10.684 -3.818 1.00 93.62 915 MET A CA 1
ATOM 7081 C C . MET A 1 915 ? 14.684 -12.076 -3.319 1.00 93.62 915 MET A C 1
ATOM 7083 O O . MET A 1 915 ? 14.734 -12.997 -4.123 1.00 93.62 915 MET A O 1
ATOM 7087 N N . GLY A 1 916 ? 14.905 -12.257 -2.010 1.00 93.50 916 GLY A N 1
ATOM 7088 C CA . GLY A 1 916 ? 15.196 -13.558 -1.395 1.00 93.50 916 GLY A CA 1
ATOM 7089 C C . GLY A 1 916 ? 14.156 -14.631 -1.739 1.00 93.50 916 GLY A C 1
ATOM 7090 O O . GLY A 1 916 ? 14.524 -15.706 -2.224 1.00 93.50 916 GLY A O 1
ATOM 7091 N N . SER A 1 917 ? 12.865 -14.312 -1.592 1.00 95.69 917 SER A N 1
ATOM 7092 C CA . SER A 1 917 ? 11.773 -15.193 -2.033 1.00 95.69 917 SER A CA 1
ATOM 7093 C C . SER A 1 917 ? 11.785 -15.407 -3.553 1.00 95.69 917 SER A C 1
ATOM 7095 O O . SER A 1 917 ? 11.724 -16.541 -4.032 1.00 95.69 917 SER A O 1
ATOM 7097 N N . ARG A 1 918 ? 11.946 -14.335 -4.337 1.00 95.81 918 ARG A N 1
ATOM 7098 C CA . ARG A 1 918 ? 11.971 -14.386 -5.810 1.00 95.81 918 ARG A CA 1
ATOM 7099 C C . ARG A 1 918 ? 13.143 -15.166 -6.406 1.00 95.81 918 ARG A C 1
ATOM 7101 O O . ARG A 1 918 ? 13.017 -15.609 -7.540 1.00 95.81 918 ARG A O 1
ATOM 7108 N N . ILE A 1 919 ? 14.238 -15.379 -5.671 1.00 94.88 919 ILE A N 1
ATOM 7109 C CA . ILE A 1 919 ? 15.384 -16.204 -6.106 1.00 94.88 919 ILE A CA 1
ATOM 7110 C C . ILE A 1 919 ? 15.408 -17.616 -5.483 1.00 94.88 919 ILE A C 1
ATOM 7112 O O . ILE A 1 919 ? 16.380 -18.355 -5.665 1.00 94.88 919 ILE A O 1
ATOM 7116 N N . GLY A 1 920 ? 14.353 -18.015 -4.762 1.00 94.88 920 GLY A N 1
ATOM 7117 C CA . GLY A 1 920 ? 14.201 -19.374 -4.225 1.00 94.88 920 GLY A CA 1
ATOM 7118 C C . GLY A 1 920 ? 14.840 -19.620 -2.850 1.00 94.88 920 GLY A C 1
ATOM 7119 O O . GLY A 1 920 ? 15.004 -20.773 -2.456 1.00 94.88 920 GLY A O 1
ATOM 7120 N N . ARG A 1 921 ? 15.246 -18.579 -2.108 1.00 93.44 921 ARG A N 1
ATOM 7121 C CA . ARG A 1 921 ? 15.970 -18.725 -0.825 1.00 93.44 921 ARG A CA 1
ATOM 7122 C C . ARG A 1 921 ? 15.026 -18.827 0.379 1.00 93.44 921 ARG A C 1
ATOM 7124 O O . ARG A 1 921 ? 15.082 -18.011 1.294 1.00 93.44 921 ARG A O 1
ATOM 7131 N N . GLY A 1 922 ? 14.180 -19.858 0.382 1.00 91.69 922 GLY A N 1
ATOM 7132 C CA . GLY A 1 922 ? 13.197 -20.093 1.447 1.00 91.69 922 GLY A CA 1
ATOM 7133 C C . GLY A 1 922 ? 13.806 -20.225 2.843 1.00 91.69 922 GLY A C 1
ATOM 7134 O O . GLY A 1 922 ? 13.316 -19.609 3.783 1.00 91.69 922 GLY A O 1
ATOM 7135 N N . ASP A 1 923 ? 14.920 -20.945 2.977 1.00 92.50 923 ASP A N 1
ATOM 7136 C CA . ASP A 1 923 ? 15.560 -21.191 4.279 1.00 92.50 923 ASP A CA 1
ATOM 7137 C C . ASP A 1 923 ? 16.161 -19.927 4.935 1.00 92.50 923 ASP A C 1
ATOM 7139 O O . ASP A 1 923 ? 16.419 -19.926 6.137 1.00 92.50 923 ASP A O 1
ATOM 7143 N N . ASP A 1 924 ? 16.330 -18.823 4.191 1.00 92.31 924 ASP A N 1
ATOM 7144 C CA . ASP A 1 924 ? 16.728 -17.530 4.767 1.00 92.31 924 ASP A CA 1
ATOM 7145 C C . ASP A 1 924 ? 15.563 -16.847 5.527 1.00 92.31 924 ASP A C 1
ATOM 7147 O O . ASP A 1 924 ? 15.806 -15.993 6.388 1.00 92.31 924 ASP A O 1
ATOM 7151 N N . LEU A 1 925 ? 14.298 -17.175 5.215 1.00 94.31 925 LEU A N 1
ATOM 7152 C CA . LEU A 1 925 ? 13.120 -16.415 5.661 1.00 94.31 925 LEU A CA 1
ATOM 7153 C C . LEU A 1 925 ? 12.940 -16.287 7.185 1.00 94.31 925 LEU A C 1
ATOM 7155 O O . LEU A 1 925 ? 12.599 -15.176 7.607 1.00 94.31 925 LEU A O 1
ATOM 7159 N N . PRO A 1 926 ? 13.170 -17.318 8.029 1.00 95.44 926 PRO A N 1
ATOM 7160 C CA . PRO A 1 926 ? 12.987 -17.190 9.476 1.00 95.44 926 PRO A CA 1
ATOM 7161 C C . PRO A 1 926 ? 13.907 -16.113 10.061 1.00 95.44 926 PRO A C 1
ATOM 7163 O O . PRO A 1 926 ? 13.441 -15.164 10.691 1.00 95.44 926 PRO A O 1
ATOM 7166 N N . ALA A 1 927 ? 15.205 -16.190 9.748 1.00 95.06 927 ALA A N 1
ATOM 7167 C CA . ALA A 1 927 ? 16.205 -15.230 10.206 1.00 95.06 927 ALA A CA 1
ATOM 7168 C C . ALA A 1 927 ? 15.998 -13.835 9.596 1.00 95.06 927 ALA A C 1
ATOM 7170 O O . ALA A 1 927 ? 16.047 -12.834 10.314 1.00 95.06 927 ALA A O 1
ATOM 7171 N N . MET A 1 928 ? 15.730 -13.756 8.286 1.00 93.88 928 MET A N 1
ATOM 7172 C CA . MET A 1 928 ? 15.548 -12.482 7.584 1.00 93.88 928 MET A CA 1
ATOM 7173 C C . MET A 1 928 ? 14.319 -11.715 8.082 1.00 93.88 928 MET A C 1
ATOM 7175 O O . MET A 1 928 ? 14.429 -10.524 8.366 1.00 93.88 928 MET A O 1
ATOM 7179 N N . THR A 1 929 ? 13.163 -12.371 8.229 1.00 95.50 929 THR A N 1
ATOM 7180 C CA . THR A 1 929 ? 11.929 -11.699 8.677 1.00 95.50 929 THR A CA 1
ATOM 7181 C C . THR A 1 929 ? 11.977 -11.334 10.162 1.00 95.50 929 THR A C 1
ATOM 7183 O O . THR A 1 929 ? 11.625 -10.206 10.517 1.00 95.50 929 THR A O 1
ATOM 7186 N N . ALA A 1 930 ? 12.491 -12.223 11.023 1.00 96.00 930 ALA A N 1
ATOM 7187 C CA . ALA A 1 930 ? 12.664 -11.958 12.452 1.00 96.00 930 ALA A CA 1
ATOM 7188 C C . ALA A 1 930 ? 13.645 -10.806 12.717 1.00 96.00 930 ALA A C 1
ATOM 7190 O O . ALA A 1 930 ? 13.359 -9.923 13.530 1.00 96.00 930 ALA A O 1
ATOM 7191 N N . SER A 1 931 ? 14.782 -10.786 12.017 1.00 95.56 931 SER A N 1
ATOM 7192 C CA . SER A 1 931 ? 15.785 -9.731 12.165 1.00 95.56 931 SER A CA 1
ATOM 7193 C C . SER A 1 931 ? 15.316 -8.394 11.588 1.00 95.56 931 SER A C 1
ATOM 7195 O O . SER A 1 931 ? 15.469 -7.363 12.239 1.00 95.56 931 SER A O 1
ATOM 7197 N N . TYR A 1 932 ? 14.680 -8.392 10.411 1.00 94.69 932 TYR A N 1
ATOM 7198 C CA . TYR A 1 932 ? 14.187 -7.167 9.772 1.00 94.69 932 TYR A CA 1
ATOM 7199 C C . TYR A 1 932 ? 13.077 -6.486 10.585 1.00 94.69 932 TYR A C 1
ATOM 7201 O O . TYR A 1 932 ? 13.154 -5.280 10.830 1.00 94.69 932 TYR A O 1
ATOM 7209 N N . TYR A 1 933 ? 12.089 -7.246 11.080 1.00 95.00 933 TYR A N 1
ATOM 7210 C CA . TYR A 1 933 ? 11.032 -6.672 11.917 1.00 95.00 933 TYR A CA 1
ATOM 7211 C C . TYR A 1 933 ? 11.603 -6.080 13.211 1.00 95.00 933 TYR A C 1
ATOM 7213 O O . TYR A 1 933 ? 11.337 -4.918 13.509 1.00 95.00 933 TYR A O 1
ATOM 7221 N N . TRP A 1 934 ? 12.464 -6.815 13.927 1.00 95.00 934 TRP A N 1
ATOM 7222 C CA . TRP A 1 934 ? 13.177 -6.300 15.106 1.00 95.00 934 TRP A CA 1
ATOM 7223 C C . TRP A 1 934 ? 14.017 -5.052 14.786 1.00 95.00 934 TRP A C 1
ATOM 7225 O O . TRP A 1 934 ? 13.964 -4.052 15.506 1.00 95.00 934 TRP A O 1
ATOM 7235 N N . GLY A 1 935 ? 14.761 -5.093 13.679 1.00 92.19 935 GLY A N 1
ATOM 7236 C CA . GLY A 1 935 ? 15.677 -4.041 13.245 1.00 92.19 935 GLY A CA 1
ATOM 7237 C C . GLY A 1 935 ? 14.982 -2.723 12.906 1.00 92.19 935 GLY A C 1
ATOM 7238 O O . GLY A 1 935 ? 15.596 -1.665 13.048 1.00 92.19 935 GLY A O 1
ATOM 7239 N N . SER A 1 936 ? 13.696 -2.782 12.546 1.00 90.00 936 SER A N 1
ATOM 7240 C CA . SER A 1 936 ? 12.841 -1.610 12.331 1.00 90.00 936 SER A CA 1
ATOM 7241 C C . SER A 1 936 ? 12.461 -0.855 13.611 1.00 90.00 936 SER A C 1
ATOM 7243 O O . SER A 1 936 ? 11.936 0.251 13.512 1.00 90.00 936 SER A O 1
ATOM 7245 N N . ASN A 1 937 ? 12.728 -1.416 14.800 1.00 91.38 937 ASN A N 1
ATOM 7246 C CA . ASN A 1 937 ? 12.317 -0.874 16.102 1.00 91.38 937 ASN A CA 1
ATOM 7247 C C . ASN A 1 937 ? 10.789 -0.592 16.167 1.00 91.38 937 ASN A C 1
ATOM 7249 O O . ASN A 1 937 ? 10.377 0.571 16.260 1.00 91.38 937 ASN A O 1
ATOM 7253 N N . PRO A 1 938 ? 9.944 -1.637 16.083 1.00 93.44 938 PRO A N 1
ATOM 7254 C CA . PRO A 1 938 ? 8.501 -1.492 15.937 1.00 93.44 938 PRO A CA 1
ATOM 7255 C C . PRO A 1 938 ? 7.827 -1.028 17.235 1.00 93.44 938 PRO A C 1
ATOM 7257 O O . PRO A 1 938 ? 8.237 -1.384 18.342 1.00 93.44 938 PRO A O 1
ATOM 7260 N N . LEU A 1 939 ? 6.759 -0.248 17.084 1.00 95.38 939 LEU A N 1
ATOM 7261 C CA . LEU A 1 939 ? 5.846 0.149 18.152 1.00 95.38 939 LEU A CA 1
ATOM 7262 C C . LEU A 1 939 ? 4.915 -1.017 18.553 1.00 95.38 939 LEU A C 1
ATOM 7264 O O . LEU A 1 939 ? 4.732 -1.954 17.773 1.00 95.38 939 LEU A O 1
ATOM 7268 N N . PRO A 1 940 ? 4.228 -0.943 19.712 1.00 96.56 940 PRO A N 1
ATOM 7269 C CA . PRO A 1 940 ? 3.236 -1.941 20.139 1.00 96.56 940 PRO A CA 1
ATOM 7270 C C . PRO A 1 940 ? 2.077 -2.195 19.155 1.00 96.56 940 PRO A C 1
ATOM 7272 O O . PRO A 1 940 ? 1.441 -3.247 19.228 1.00 96.56 940 PRO A O 1
ATOM 7275 N N . ASN A 1 941 ? 1.821 -1.273 18.219 1.00 96.31 941 ASN A N 1
ATOM 7276 C CA . ASN A 1 941 ? 0.862 -1.419 17.117 1.00 96.31 941 ASN A CA 1
ATOM 7277 C C . ASN A 1 941 ? 1.503 -1.855 15.779 1.00 96.31 941 ASN A C 1
ATOM 7279 O O . ASN A 1 941 ? 0.844 -1.831 14.743 1.00 96.31 941 ASN A O 1
ATOM 7283 N N . GLY A 1 942 ? 2.775 -2.256 15.759 1.00 95.00 942 GLY A N 1
ATOM 7284 C CA . GLY A 1 942 ? 3.463 -2.741 14.557 1.00 95.00 942 GLY A CA 1
ATOM 7285 C C . GLY A 1 942 ? 3.826 -1.671 13.519 1.00 95.00 942 GLY A C 1
ATOM 7286 O O . GLY A 1 942 ? 4.364 -2.016 12.469 1.00 95.00 942 GLY A O 1
ATOM 7287 N N . PHE A 1 943 ? 3.571 -0.386 13.788 1.00 94.19 943 PHE A N 1
ATOM 7288 C CA . PHE A 1 943 ? 4.185 0.714 13.036 1.00 94.19 943 PHE A CA 1
ATOM 7289 C C . PHE A 1 943 ? 5.677 0.854 13.389 1.00 94.19 943 PHE A C 1
ATOM 7291 O O . PHE A 1 943 ? 6.113 0.384 14.438 1.00 94.19 943 PHE A O 1
ATOM 7298 N N . SER A 1 944 ? 6.451 1.588 12.587 1.00 90.31 944 SER A N 1
ATOM 7299 C CA . SER A 1 944 ? 7.798 2.051 12.968 1.00 90.31 944 SER A CA 1
ATOM 7300 C C . SER A 1 944 ? 7.977 3.554 12.717 1.00 90.31 944 SER A C 1
ATOM 7302 O O . SER A 1 944 ? 7.599 4.047 11.660 1.00 90.31 944 SER A O 1
ATOM 7304 N N . GLU A 1 945 ? 8.581 4.285 13.665 1.00 87.06 945 GLU A N 1
ATOM 7305 C CA . GLU A 1 945 ? 8.965 5.708 13.520 1.00 87.06 945 GLU A CA 1
ATOM 7306 C C . GLU A 1 945 ? 10.362 5.903 12.886 1.00 87.06 945 GLU A C 1
ATOM 7308 O O . GLU A 1 945 ? 11.028 6.907 13.152 1.00 87.06 945 GLU A O 1
ATOM 7313 N N . PHE A 1 946 ? 10.850 4.961 12.064 1.00 84.75 946 PHE A N 1
ATOM 7314 C CA . PHE A 1 946 ? 12.189 5.078 11.465 1.00 84.75 946 PHE A CA 1
ATOM 7315 C C . PHE A 1 946 ? 12.362 6.322 10.576 1.00 84.75 946 PHE A C 1
ATOM 7317 O O . PHE A 1 946 ? 13.395 6.986 10.641 1.00 84.75 946 PHE A O 1
ATOM 7324 N N . GLU A 1 947 ? 11.301 6.693 9.858 1.00 79.62 947 GLU A N 1
ATOM 7325 C CA . GLU A 1 947 ? 11.150 7.913 9.044 1.00 79.62 947 GLU A CA 1
ATOM 7326 C C . GLU A 1 947 ? 11.039 9.211 9.869 1.00 79.62 947 GLU A C 1
ATOM 7328 O O . GLU A 1 947 ? 10.828 10.307 9.345 1.00 79.62 947 GLU A O 1
ATOM 7333 N N . GLY A 1 948 ? 11.196 9.097 11.188 1.00 77.31 948 GLY A N 1
ATOM 7334 C CA . GLY A 1 948 ? 11.129 10.188 12.142 1.00 77.31 948 GLY A CA 1
ATOM 7335 C C . GLY A 1 948 ? 9.793 10.265 12.874 1.00 77.31 948 GLY A C 1
ATOM 7336 O O . GLY A 1 948 ? 8.762 9.728 12.459 1.00 77.31 948 GLY A O 1
ATOM 7337 N N . LYS A 1 949 ? 9.818 10.994 13.996 1.00 74.31 949 LYS A N 1
ATOM 7338 C CA . LYS A 1 949 ? 8.623 11.265 14.797 1.00 74.31 949 LYS A CA 1
ATOM 7339 C C . LYS A 1 949 ? 7.534 11.870 13.916 1.00 74.31 949 LYS A C 1
ATOM 7341 O O . LYS A 1 949 ? 7.808 12.758 13.107 1.00 74.31 949 LYS A O 1
ATOM 7346 N N . THR A 1 950 ? 6.292 11.444 14.124 1.00 73.12 950 THR A N 1
ATOM 7347 C CA . THR A 1 950 ? 5.106 11.846 13.331 1.00 73.12 950 THR A CA 1
ATOM 7348 C C . THR A 1 950 ? 4.997 11.240 11.921 1.00 73.12 950 THR A C 1
ATOM 7350 O O . THR A 1 950 ? 3.917 11.327 11.339 1.00 73.12 950 THR A O 1
ATOM 7353 N N . ALA A 1 951 ? 6.036 10.573 11.403 1.00 82.56 951 ALA A N 1
ATOM 7354 C CA . ALA A 1 951 ? 6.041 9.885 10.105 1.00 82.56 951 ALA A CA 1
ATOM 7355 C C . ALA A 1 951 ? 6.048 8.348 10.247 1.00 82.56 951 ALA A C 1
ATOM 7357 O O . ALA A 1 951 ? 6.637 7.649 9.432 1.00 82.56 951 ALA A O 1
ATOM 7358 N N . HIS A 1 952 ? 5.388 7.818 11.283 1.00 89.25 952 HIS A N 1
ATOM 7359 C CA . HIS A 1 952 ? 5.279 6.375 11.518 1.00 89.25 952 HIS A CA 1
ATOM 7360 C C . HIS A 1 952 ? 4.780 5.629 10.267 1.00 89.25 952 HIS A C 1
ATOM 7362 O O . HIS A 1 952 ? 3.802 6.044 9.653 1.00 89.25 952 HIS A O 1
ATOM 7368 N N . SER A 1 953 ? 5.429 4.531 9.888 1.00 88.38 953 SER A N 1
ATOM 7369 C CA . SER A 1 953 ? 5.153 3.820 8.634 1.00 88.38 953 SER A CA 1
ATOM 7370 C C . SER A 1 953 ? 4.705 2.370 8.852 1.00 88.38 953 SER A C 1
ATOM 7372 O O . SER A 1 953 ? 5.020 1.748 9.872 1.00 88.38 953 SER A O 1
ATOM 7374 N N . ILE A 1 954 ? 3.961 1.846 7.870 1.00 91.75 954 ILE A N 1
ATOM 7375 C CA . ILE A 1 954 ? 3.540 0.438 7.745 1.00 91.75 954 ILE A CA 1
ATOM 7376 C C . ILE A 1 954 ? 4.387 -0.347 6.729 1.00 91.75 954 ILE A C 1
ATOM 7378 O O . ILE A 1 954 ? 4.175 -1.543 6.555 1.00 91.75 954 ILE A O 1
ATOM 7382 N N . GLU A 1 955 ? 5.348 0.292 6.055 1.00 91.12 955 GLU A N 1
ATOM 7383 C CA . GLU A 1 955 ? 6.104 -0.304 4.941 1.00 91.12 955 GLU A CA 1
ATOM 7384 C C . GLU A 1 955 ? 6.823 -1.610 5.306 1.00 91.12 955 GLU A C 1
ATOM 7386 O O . GLU A 1 955 ? 6.861 -2.537 4.501 1.00 91.12 955 GLU A O 1
ATOM 7391 N N . ILE A 1 956 ? 7.317 -1.725 6.543 1.00 91.94 956 ILE A N 1
ATOM 7392 C CA . ILE A 1 956 ? 7.940 -2.947 7.079 1.00 91.94 956 ILE A CA 1
ATOM 7393 C C . ILE A 1 956 ? 6.961 -4.133 7.021 1.00 91.94 956 ILE A C 1
ATOM 7395 O O . ILE A 1 956 ? 7.344 -5.246 6.652 1.00 91.94 956 ILE A O 1
ATOM 7399 N N . LEU A 1 957 ? 5.681 -3.890 7.330 1.00 94.12 957 LEU A N 1
ATOM 7400 C CA . LEU A 1 957 ? 4.613 -4.887 7.242 1.00 94.12 957 LEU A CA 1
ATOM 7401 C C . LEU A 1 957 ? 4.305 -5.230 5.777 1.00 94.12 957 LEU A C 1
ATOM 7403 O O . LEU A 1 957 ? 4.111 -6.402 5.465 1.00 94.12 957 LEU A O 1
ATOM 7407 N N . GLY A 1 958 ? 4.343 -4.243 4.873 1.00 94.38 958 GLY A N 1
ATOM 7408 C CA . GLY A 1 958 ? 4.207 -4.437 3.424 1.00 94.38 958 GLY A CA 1
ATOM 7409 C C . GLY A 1 958 ? 5.324 -5.301 2.826 1.00 94.38 958 GLY A C 1
ATOM 7410 O O . GLY A 1 958 ? 5.046 -6.280 2.127 1.00 94.38 958 GLY A O 1
ATOM 7411 N N . CYS A 1 959 ? 6.582 -5.020 3.183 1.00 94.25 959 CYS A N 1
ATOM 7412 C CA . CYS A 1 959 ? 7.749 -5.844 2.855 1.00 94.25 959 CYS A CA 1
ATOM 7413 C C . CYS A 1 959 ? 7.573 -7.293 3.328 1.00 94.25 959 CYS A C 1
ATOM 7415 O O . CYS A 1 959 ? 7.717 -8.221 2.529 1.00 94.25 959 CYS A O 1
ATOM 7417 N N . ILE A 1 960 ? 7.245 -7.506 4.609 1.00 95.88 960 ILE A N 1
ATOM 7418 C CA . ILE A 1 960 ? 7.100 -8.854 5.188 1.00 95.88 960 ILE A CA 1
ATOM 7419 C C . ILE A 1 960 ? 5.915 -9.593 4.552 1.00 95.88 960 ILE A C 1
ATOM 7421 O O . ILE A 1 960 ? 6.066 -10.739 4.134 1.00 95.88 960 ILE A O 1
ATOM 7425 N N . ALA A 1 961 ? 4.762 -8.938 4.397 1.00 97.25 961 ALA A N 1
ATOM 7426 C CA . ALA A 1 961 ? 3.582 -9.521 3.764 1.00 97.25 961 ALA A CA 1
ATOM 7427 C C . ALA A 1 961 ? 3.842 -9.926 2.302 1.00 97.25 961 ALA A C 1
ATOM 7429 O O . ALA A 1 961 ? 3.416 -11.005 1.889 1.00 97.25 961 ALA A O 1
ATOM 7430 N N . THR A 1 962 ? 4.580 -9.110 1.540 1.00 96.62 962 THR A N 1
ATOM 7431 C CA . THR A 1 962 ? 5.012 -9.448 0.172 1.00 96.62 962 THR A CA 1
ATOM 7432 C C . THR A 1 962 ? 5.968 -10.640 0.192 1.00 96.62 962 THR A C 1
ATOM 7434 O O . THR A 1 962 ? 5.718 -11.637 -0.476 1.00 96.62 962 THR A O 1
ATOM 7437 N N . THR A 1 963 ? 7.006 -10.584 1.032 1.00 96.62 963 THR A N 1
ATOM 7438 C CA . THR A 1 963 ? 8.034 -11.631 1.172 1.00 96.62 963 THR A CA 1
ATOM 7439 C C . THR A 1 963 ? 7.432 -13.002 1.492 1.00 96.62 963 THR A C 1
ATOM 7441 O O . THR A 1 963 ? 7.813 -13.993 0.869 1.00 96.62 963 THR A O 1
ATOM 7444 N N . LEU A 1 964 ? 6.469 -13.063 2.421 1.00 97.69 964 LEU A N 1
ATOM 7445 C CA . LEU A 1 964 ? 5.760 -14.298 2.767 1.00 97.69 964 LEU A CA 1
ATOM 7446 C C . LEU A 1 964 ? 4.936 -14.831 1.593 1.00 97.69 964 LEU A C 1
ATOM 7448 O O . LEU A 1 964 ? 5.011 -16.018 1.295 1.00 97.69 964 LEU A O 1
ATOM 7452 N N . GLN A 1 965 ? 4.152 -13.979 0.923 1.00 97.81 965 GLN A N 1
ATOM 7453 C CA . GLN A 1 965 ? 3.304 -14.423 -0.189 1.00 97.81 965 GLN A CA 1
ATOM 7454 C C . GLN A 1 965 ? 4.144 -14.925 -1.364 1.00 97.81 965 GLN A C 1
ATOM 7456 O O . GLN A 1 965 ? 3.877 -16.011 -1.858 1.00 97.81 965 GLN A O 1
ATOM 7461 N N . GLU A 1 966 ? 5.208 -14.206 -1.723 1.00 97.25 966 GLU A N 1
ATOM 7462 C CA . GLU A 1 966 ? 6.158 -14.600 -2.772 1.00 97.25 966 GLU A CA 1
ATOM 7463 C C . GLU A 1 966 ? 7.002 -15.834 -2.384 1.00 97.25 966 GLU A C 1
ATOM 7465 O O . GLU A 1 966 ? 7.599 -16.470 -3.250 1.00 97.25 966 GLU A O 1
ATOM 7470 N N . GLY A 1 967 ? 7.065 -16.196 -1.096 1.00 97.50 967 GLY A N 1
ATOM 7471 C CA . GLY A 1 967 ? 7.627 -17.469 -0.629 1.00 97.50 967 GLY A CA 1
ATOM 7472 C C . GLY A 1 967 ? 6.637 -18.636 -0.712 1.00 97.50 967 GLY A C 1
ATOM 7473 O O . GLY A 1 967 ? 7.029 -19.755 -1.047 1.00 97.50 967 GLY A O 1
ATOM 7474 N N . LEU A 1 968 ? 5.352 -18.367 -0.446 1.00 98.38 968 LEU A N 1
ATOM 7475 C CA . LEU A 1 968 ? 4.252 -19.339 -0.497 1.00 98.38 968 LEU A CA 1
ATOM 7476 C C . LEU A 1 968 ? 3.827 -19.692 -1.927 1.00 98.38 968 LEU A C 1
ATOM 7478 O O . LEU A 1 968 ? 3.545 -20.856 -2.213 1.00 98.38 968 LEU A O 1
ATOM 7482 N N . ILE A 1 969 ? 3.733 -18.699 -2.812 1.00 98.25 969 ILE A N 1
ATOM 7483 C CA . ILE A 1 969 ? 3.244 -18.864 -4.182 1.00 98.25 969 ILE A CA 1
ATOM 7484 C C . ILE A 1 969 ? 3.760 -17.744 -5.090 1.00 98.25 969 ILE A C 1
ATOM 7486 O O . ILE A 1 969 ? 3.673 -16.562 -4.766 1.00 98.25 969 ILE A O 1
ATOM 7490 N N . GLN A 1 970 ? 4.256 -18.116 -6.266 1.00 97.62 970 GLN A N 1
ATOM 7491 C CA . GLN A 1 970 ? 4.588 -17.178 -7.338 1.00 97.62 970 GLN A CA 1
ATOM 7492 C C . GLN A 1 970 ? 3.664 -17.445 -8.527 1.00 97.62 970 GLN A C 1
ATOM 7494 O O . GLN A 1 970 ? 3.339 -18.591 -8.822 1.00 97.62 970 GLN A O 1
ATOM 7499 N N . SER A 1 971 ? 3.215 -16.390 -9.208 1.00 97.00 971 SER A N 1
ATOM 7500 C CA . SER A 1 971 ? 2.475 -16.495 -10.475 1.00 97.00 971 SER A CA 1
ATOM 7501 C C . SER A 1 971 ? 3.091 -15.527 -11.477 1.00 97.00 971 SER A C 1
ATOM 7503 O O . SER A 1 971 ? 2.666 -14.382 -11.625 1.00 97.00 971 SER A O 1
ATOM 7505 N N . ILE A 1 972 ? 4.196 -15.974 -12.072 1.00 95.31 972 ILE A N 1
ATOM 7506 C CA . ILE A 1 972 ? 5.148 -15.139 -12.812 1.00 95.31 972 ILE A CA 1
ATOM 7507 C C . ILE A 1 972 ? 5.523 -15.795 -14.138 1.00 95.31 972 ILE A C 1
ATOM 7509 O O . ILE A 1 972 ? 5.409 -17.007 -14.304 1.00 95.31 972 ILE A O 1
ATOM 7513 N N . SER A 1 973 ? 5.948 -14.985 -15.100 1.00 95.81 973 SER A N 1
ATOM 7514 C CA . SER A 1 973 ? 6.276 -15.440 -16.453 1.00 95.81 973 SER A CA 1
ATOM 7515 C C . SER A 1 973 ? 7.780 -15.724 -16.604 1.00 95.81 973 SER A C 1
ATOM 7517 O O . SER A 1 973 ? 8.583 -15.109 -15.897 1.00 95.81 973 SER A O 1
ATOM 7519 N N . PRO A 1 974 ? 8.210 -16.585 -17.551 1.00 95.69 974 PRO A N 1
ATOM 7520 C CA . PRO A 1 974 ? 9.634 -16.781 -17.858 1.00 95.69 974 PRO A CA 1
ATOM 7521 C C . PRO A 1 974 ? 10.341 -15.501 -18.330 1.00 95.69 974 PRO A C 1
ATOM 7523 O O . PRO A 1 974 ? 11.526 -15.307 -18.058 1.00 95.69 974 PRO A O 1
ATOM 7526 N N . ARG A 1 975 ? 9.596 -14.624 -19.017 1.00 95.69 975 ARG A N 1
ATOM 7527 C CA . ARG A 1 975 ? 9.903 -13.209 -19.283 1.00 95.69 975 ARG A CA 1
ATOM 7528 C C . ARG A 1 975 ? 8.612 -12.381 -19.251 1.00 95.69 975 ARG A C 1
ATOM 7530 O O . ARG A 1 975 ? 7.543 -12.949 -19.501 1.00 95.69 975 ARG A O 1
ATOM 7537 N N . PRO A 1 976 ? 8.675 -11.056 -19.025 1.00 96.69 976 PRO A N 1
ATOM 7538 C CA . PRO A 1 976 ? 7.499 -10.190 -19.026 1.00 96.69 976 PRO A CA 1
ATOM 7539 C C . PRO A 1 976 ? 6.686 -10.325 -20.325 1.00 96.69 976 PRO A C 1
ATOM 7541 O O . PRO A 1 976 ? 7.232 -10.540 -21.407 1.00 96.69 976 PRO A O 1
ATOM 7544 N N . GLY A 1 977 ? 5.359 -10.232 -20.226 1.00 93.38 977 GLY A N 1
ATOM 7545 C CA . GLY A 1 977 ? 4.431 -10.315 -21.366 1.00 93.38 977 GLY A CA 1
ATOM 7546 C C . GLY A 1 977 ? 4.148 -11.729 -21.895 1.00 93.38 977 GLY A C 1
ATOM 7547 O O . GLY A 1 977 ? 3.163 -11.913 -22.613 1.00 93.38 977 GLY A O 1
ATOM 7548 N N . GLN A 1 978 ? 4.948 -12.731 -21.517 1.00 95.62 978 GLN A N 1
ATOM 7549 C CA . GLN A 1 978 ? 4.642 -14.146 -21.754 1.00 95.62 978 GLN A CA 1
ATOM 7550 C C . GLN A 1 978 ? 3.585 -14.657 -20.751 1.00 95.62 978 GLN A C 1
ATOM 7552 O O . GLN A 1 978 ? 3.402 -14.028 -19.705 1.00 95.62 978 GLN A O 1
ATOM 7557 N N . PRO A 1 979 ? 2.896 -15.785 -21.018 1.00 94.75 979 PRO A N 1
ATOM 7558 C CA . PRO A 1 979 ? 1.977 -16.383 -20.052 1.00 94.75 979 PRO A CA 1
ATOM 7559 C C . PRO A 1 979 ? 2.694 -16.805 -18.765 1.00 94.75 979 PRO A C 1
ATOM 7561 O O . PRO A 1 979 ? 3.801 -17.346 -18.806 1.00 94.75 979 PRO A O 1
ATOM 7564 N N . GLU A 1 980 ? 2.041 -16.559 -17.638 1.00 96.75 980 GLU A N 1
ATOM 7565 C CA . GLU A 1 980 ? 2.511 -16.894 -16.301 1.00 96.75 980 GLU A CA 1
ATOM 7566 C C . GLU A 1 980 ? 2.518 -18.407 -16.044 1.00 96.75 980 GLU A C 1
ATOM 7568 O O . GLU A 1 980 ? 1.783 -19.177 -16.666 1.00 96.75 980 GLU A O 1
ATOM 7573 N N . ILE A 1 981 ? 3.332 -18.813 -15.071 1.00 98.19 981 ILE A N 1
ATOM 7574 C CA . ILE A 1 981 ? 3.346 -20.144 -14.471 1.00 98.19 981 ILE A CA 1
ATOM 7575 C C . ILE A 1 981 ? 3.127 -19.964 -12.964 1.00 98.19 981 ILE A C 1
ATOM 7577 O O . ILE A 1 981 ? 3.792 -19.152 -12.316 1.00 98.19 981 ILE A O 1
ATOM 7581 N N . ILE A 1 982 ? 2.180 -20.717 -12.407 1.00 98.56 982 ILE A N 1
ATOM 7582 C CA . ILE A 1 982 ? 1.955 -20.816 -10.964 1.00 98.56 982 ILE A CA 1
ATOM 7583 C C . ILE A 1 982 ? 3.000 -21.772 -10.388 1.00 98.56 982 ILE A C 1
ATOM 7585 O O . ILE A 1 982 ? 3.101 -22.917 -10.819 1.00 98.56 982 ILE A O 1
ATOM 7589 N N . ASN A 1 983 ? 3.769 -21.316 -9.408 1.00 97.62 983 ASN A N 1
ATOM 7590 C CA . ASN A 1 983 ? 4.817 -22.081 -8.743 1.00 97.62 983 ASN A CA 1
ATOM 7591 C C . ASN A 1 983 ? 4.535 -22.084 -7.229 1.00 97.62 983 ASN A C 1
ATOM 7593 O O . ASN A 1 983 ? 4.330 -21.025 -6.630 1.00 97.62 983 ASN A O 1
ATOM 7597 N N . ILE A 1 984 ? 4.440 -23.278 -6.637 1.00 97.81 984 ILE A N 1
ATOM 7598 C CA . ILE A 1 984 ? 3.930 -23.515 -5.278 1.00 97.81 984 ILE A CA 1
ATOM 7599 C C . ILE A 1 984 ? 5.100 -23.726 -4.315 1.00 97.81 984 ILE A C 1
ATOM 7601 O O . ILE A 1 984 ? 5.954 -24.574 -4.558 1.00 97.81 984 ILE A O 1
ATOM 7605 N N . LEU A 1 985 ? 5.113 -22.975 -3.211 1.00 97.00 985 LEU A N 1
ATOM 7606 C CA . LEU A 1 985 ? 6.169 -22.972 -2.188 1.00 97.00 985 LEU A CA 1
ATOM 7607 C C . LEU A 1 985 ? 7.606 -22.758 -2.745 1.00 97.00 985 LEU A C 1
ATOM 7609 O O . LEU A 1 985 ? 8.544 -23.380 -2.239 1.00 97.00 985 LEU A O 1
ATOM 7613 N N . PRO A 1 986 ? 7.826 -21.883 -3.757 1.00 95.94 986 PRO A N 1
ATOM 7614 C CA . PRO A 1 986 ? 9.111 -21.755 -4.462 1.00 95.94 986 PRO A CA 1
ATOM 7615 C C . PRO A 1 986 ? 10.268 -21.278 -3.576 1.00 95.94 986 PRO A C 1
ATOM 7617 O O . PRO A 1 986 ? 11.433 -21.472 -3.923 1.00 95.94 986 PRO A O 1
ATOM 7620 N N . ALA A 1 987 ? 9.957 -20.638 -2.447 1.00 96.12 987 ALA A N 1
ATOM 7621 C CA . ALA A 1 987 ? 10.920 -20.207 -1.447 1.00 96.12 987 ALA A CA 1
ATOM 7622 C C . ALA A 1 987 ? 10.309 -20.341 -0.047 1.00 96.12 987 ALA A C 1
ATOM 7624 O O . ALA A 1 987 ? 10.101 -19.347 0.648 1.00 96.12 987 ALA A O 1
ATOM 7625 N N . TRP A 1 988 ? 10.017 -21.576 0.367 1.00 96.75 988 TRP A N 1
ATOM 7626 C CA . TRP A 1 988 ? 9.445 -21.864 1.683 1.00 96.75 988 TRP A CA 1
ATOM 7627 C C . TRP A 1 988 ? 10.392 -22.673 2.592 1.00 96.75 988 TRP A C 1
ATOM 7629 O O . TRP A 1 988 ? 11.005 -23.625 2.103 1.00 96.75 988 TRP A O 1
ATOM 7639 N N . PRO A 1 989 ? 10.516 -22.362 3.901 1.00 95.50 989 PRO A N 1
ATOM 7640 C CA . PRO A 1 989 ? 11.307 -23.173 4.825 1.00 95.50 989 PRO A CA 1
ATOM 7641 C C . PRO A 1 989 ? 10.649 -24.540 5.035 1.00 95.50 989 PRO A C 1
ATOM 7643 O O . PRO A 1 989 ? 9.475 -24.624 5.397 1.00 95.50 989 PRO A O 1
ATOM 7646 N N . ARG A 1 990 ? 11.406 -25.633 4.889 1.00 90.00 990 ARG A N 1
ATOM 7647 C CA . ARG A 1 990 ? 10.857 -27.006 5.008 1.00 90.00 990 ARG A CA 1
ATOM 7648 C C . ARG A 1 990 ? 10.274 -27.346 6.387 1.00 90.00 990 ARG A C 1
ATOM 7650 O O . ARG A 1 990 ? 9.500 -28.288 6.500 1.00 90.00 990 ARG A O 1
ATOM 7657 N N . HIS A 1 991 ? 10.659 -26.596 7.418 1.00 93.06 991 HIS A N 1
ATOM 7658 C CA . HIS A 1 991 ? 10.223 -26.756 8.808 1.00 93.06 991 HIS A CA 1
ATOM 7659 C C . HIS A 1 991 ? 9.091 -25.784 9.207 1.00 93.06 991 HIS A C 1
ATOM 7661 O O . HIS A 1 991 ? 8.752 -25.686 10.386 1.00 93.06 991 HIS A O 1
ATOM 7667 N N . TRP A 1 992 ? 8.531 -25.031 8.252 1.00 97.06 992 TRP A N 1
ATOM 7668 C CA . TRP A 1 992 ? 7.354 -24.182 8.452 1.00 97.06 992 TRP A CA 1
ATOM 7669 C C . TRP A 1 992 ? 6.138 -24.832 7.788 1.00 97.06 992 TRP A C 1
ATOM 7671 O O . TRP A 1 992 ? 6.058 -24.917 6.562 1.00 97.06 992 TRP A O 1
ATOM 7681 N N . ASP A 1 993 ? 5.161 -25.238 8.590 1.00 97.69 993 ASP A N 1
ATOM 7682 C CA . ASP A 1 993 ? 3.864 -25.693 8.094 1.00 97.69 993 ASP A CA 1
ATOM 7683 C C . ASP A 1 993 ? 3.075 -24.500 7.538 1.00 97.69 993 ASP A C 1
ATOM 7685 O O . ASP A 1 993 ? 3.084 -23.400 8.103 1.00 97.69 993 ASP A O 1
ATOM 7689 N N . ALA A 1 994 ? 2.367 -24.725 6.432 1.00 97.75 994 ALA A N 1
ATOM 7690 C CA . ALA A 1 994 ? 1.564 -23.714 5.760 1.00 97.75 994 ALA A CA 1
ATOM 7691 C C . ALA A 1 994 ? 0.244 -24.315 5.267 1.00 97.75 994 ALA A C 1
ATOM 7693 O O . ALA A 1 994 ? 0.211 -25.340 4.591 1.00 97.75 994 ALA A O 1
ATOM 7694 N N . THR A 1 995 ? -0.873 -23.660 5.560 1.00 97.94 995 THR A N 1
ATOM 7695 C CA . THR A 1 995 ? -2.156 -23.910 4.896 1.00 97.94 995 THR A CA 1
ATOM 7696 C C . THR A 1 995 ? -2.730 -22.558 4.494 1.00 97.94 995 THR A C 1
ATOM 7698 O O . THR A 1 995 ? -2.908 -21.678 5.340 1.00 97.94 995 THR A O 1
ATOM 7701 N N . PHE A 1 996 ? -2.964 -22.354 3.201 1.00 98.25 996 PHE A N 1
ATOM 7702 C CA . PHE A 1 996 ? -3.340 -21.047 2.665 1.00 98.25 996 PHE A CA 1
ATOM 7703 C C . PHE A 1 996 ? -4.280 -21.149 1.470 1.00 98.25 996 PHE A C 1
ATOM 7705 O O . PHE A 1 996 ? -4.384 -22.194 0.832 1.00 98.25 996 PHE A O 1
ATOM 7712 N N . ARG A 1 997 ? -4.915 -20.021 1.152 1.00 98.12 997 ARG A N 1
ATOM 7713 C CA . ARG A 1 997 ? -5.628 -19.761 -0.098 1.00 98.12 997 ARG A CA 1
ATOM 7714 C C . ARG A 1 997 ? -5.291 -18.352 -0.554 1.00 98.12 997 ARG A C 1
ATOM 7716 O O . ARG A 1 997 ? -5.581 -17.405 0.176 1.00 98.12 997 ARG A O 1
ATOM 7723 N N . LEU A 1 998 ? -4.672 -18.223 -1.723 1.00 98.69 998 LEU A N 1
ATOM 7724 C CA . LEU A 1 998 ? -4.201 -16.955 -2.292 1.00 98.69 998 LEU A CA 1
ATOM 7725 C C . LEU A 1 998 ? -4.620 -16.840 -3.762 1.00 98.69 998 LEU A C 1
ATOM 7727 O O . LEU A 1 998 ? -4.793 -17.844 -4.450 1.00 98.69 998 LEU A O 1
ATOM 7731 N N . LEU A 1 999 ? -4.789 -15.610 -4.240 1.00 98.56 999 LEU A N 1
ATOM 7732 C CA . LEU A 1 999 ? -5.053 -15.319 -5.647 1.00 98.56 999 LEU A CA 1
ATOM 7733 C C . LEU A 1 999 ? -3.748 -15.339 -6.453 1.00 98.56 999 LEU A C 1
ATOM 7735 O O . LEU A 1 999 ? -2.671 -15.071 -5.921 1.00 98.56 999 LEU A O 1
ATOM 7739 N N . THR A 1 1000 ? -3.857 -15.621 -7.748 1.00 98.44 1000 THR A N 1
ATOM 7740 C CA . THR A 1 1000 ? -2.746 -15.630 -8.709 1.00 98.44 1000 THR A CA 1
ATOM 7741 C C . THR A 1 1000 ? -3.106 -14.878 -9.990 1.00 98.44 1000 THR A C 1
ATOM 7743 O O . THR A 1 1000 ? -4.284 -14.666 -10.302 1.00 98.44 1000 THR A O 1
ATOM 7746 N N . ARG A 1 1001 ? -2.084 -14.482 -10.758 1.00 97.19 1001 ARG A N 1
ATOM 7747 C CA . ARG A 1 1001 ? -2.268 -13.934 -12.110 1.00 97.19 1001 ARG A CA 1
ATOM 7748 C C . ARG A 1 1001 ? -2.952 -14.965 -13.016 1.00 97.19 1001 ARG A C 1
ATOM 7750 O O . ARG A 1 1001 ? -2.646 -16.150 -12.949 1.00 97.19 1001 ARG A O 1
ATOM 7757 N N . GLY A 1 1002 ? -3.889 -14.502 -13.842 1.00 95.44 1002 GLY A N 1
ATOM 7758 C CA . GLY A 1 1002 ? -4.809 -15.366 -14.598 1.00 95.44 1002 GLY A CA 1
ATOM 7759 C C . GLY A 1 1002 ? -6.094 -15.725 -13.838 1.00 95.44 1002 GLY A C 1
ATOM 7760 O O . GLY A 1 1002 ? -6.991 -16.348 -14.402 1.00 95.44 1002 GLY A O 1
ATOM 7761 N N . GLY A 1 1003 ? -6.231 -15.262 -12.589 1.00 96.56 1003 GLY A N 1
ATOM 7762 C CA . GLY A 1 1003 ? -7.503 -15.270 -11.869 1.00 96.56 1003 GLY A CA 1
ATOM 7763 C C . GLY A 1 1003 ? -7.801 -16.570 -11.141 1.00 96.56 1003 GLY A C 1
ATOM 7764 O O . GLY A 1 1003 ? -8.971 -16.884 -10.922 1.00 96.56 1003 GLY A O 1
ATOM 7765 N N . PHE A 1 1004 ? -6.772 -17.327 -10.763 1.00 98.25 1004 PHE A N 1
ATOM 7766 C CA . PHE A 1 1004 ? -6.958 -18.568 -10.023 1.00 98.25 1004 PHE A CA 1
ATOM 7767 C C . PHE A 1 1004 ? -6.811 -18.335 -8.516 1.00 98.25 1004 PHE A C 1
ATOM 7769 O O . PHE A 1 1004 ? -5.783 -17.815 -8.069 1.00 98.25 1004 PHE A O 1
ATOM 7776 N N . LEU A 1 1005 ? -7.819 -18.721 -7.727 1.00 98.00 1005 LEU A N 1
ATOM 7777 C CA . LEU A 1 1005 ? -7.670 -18.863 -6.276 1.00 98.00 1005 LEU A CA 1
ATOM 7778 C C . LEU A 1 1005 ? -7.082 -20.245 -5.994 1.00 98.00 1005 LEU A C 1
ATOM 7780 O O . LEU A 1 1005 ? -7.707 -21.265 -6.282 1.00 98.00 1005 LEU A O 1
ATOM 7784 N N . VAL A 1 1006 ? -5.877 -20.267 -5.433 1.00 98.25 1006 VAL A N 1
ATOM 7785 C CA . VAL A 1 1006 ? -5.096 -21.484 -5.210 1.00 98.25 1006 VAL A CA 1
ATOM 7786 C C . VAL A 1 1006 ? -5.050 -21.785 -3.713 1.00 98.25 1006 VAL A C 1
ATOM 7788 O O . VAL A 1 1006 ? -4.492 -21.002 -2.942 1.00 98.25 1006 VAL A O 1
ATOM 7791 N N . THR A 1 1007 ? -5.656 -22.902 -3.305 1.00 97.56 1007 THR A N 1
ATOM 7792 C CA . THR A 1 1007 ? -5.618 -23.445 -1.938 1.00 97.56 1007 THR A CA 1
ATOM 7793 C C . THR A 1 1007 ? -4.536 -24.525 -1.845 1.00 97.56 1007 THR A C 1
ATOM 7795 O O . THR A 1 1007 ? -4.457 -25.406 -2.700 1.00 97.56 1007 THR A O 1
ATOM 7798 N N . VAL A 1 1008 ? -3.696 -24.471 -0.810 1.00 97.19 1008 VAL A N 1
ATOM 7799 C CA . VAL A 1 1008 ? -2.512 -25.333 -0.639 1.00 97.19 1008 VAL A CA 1
ATOM 7800 C C . VAL A 1 1008 ? -2.368 -25.776 0.813 1.00 97.19 1008 VAL A C 1
ATOM 7802 O O . VAL A 1 1008 ? -2.664 -25.016 1.741 1.00 97.19 1008 VAL A O 1
ATOM 7805 N N . SER A 1 1009 ? -1.820 -26.978 1.005 1.00 95.88 1009 SER A N 1
ATOM 7806 C CA . SER A 1 1009 ? -1.272 -27.424 2.285 1.00 95.88 1009 SER A CA 1
ATOM 7807 C C . SER A 1 1009 ? 0.140 -27.993 2.158 1.00 95.88 1009 SER A C 1
ATOM 7809 O O . SER A 1 1009 ? 0.354 -28.936 1.402 1.00 95.88 1009 SER A O 1
ATOM 7811 N N . CYS A 1 1010 ? 1.056 -27.524 3.003 1.00 95.06 1010 CYS A N 1
ATOM 7812 C CA . CYS A 1 1010 ? 2.282 -28.230 3.356 1.00 95.06 1010 CYS A CA 1
ATOM 7813 C C . CYS A 1 1010 ? 2.331 -28.475 4.869 1.00 95.06 1010 CYS A C 1
ATOM 7815 O O . CYS A 1 1010 ? 2.120 -27.543 5.652 1.00 95.06 1010 CYS A O 1
ATOM 7817 N N . ARG A 1 1011 ? 2.624 -29.717 5.274 1.00 93.00 1011 ARG A N 1
ATOM 7818 C CA . ARG A 1 1011 ? 2.862 -30.102 6.676 1.00 93.00 1011 ARG A CA 1
ATOM 7819 C C . ARG A 1 1011 ? 4.080 -31.012 6.794 1.00 93.00 1011 ARG A C 1
ATOM 7821 O O . ARG A 1 1011 ? 4.234 -31.922 5.980 1.00 93.00 1011 ARG A O 1
ATOM 7828 N N . ALA A 1 1012 ? 4.939 -30.770 7.784 1.00 91.06 1012 ALA A N 1
ATOM 7829 C CA . ALA A 1 1012 ? 6.222 -31.453 7.980 1.00 91.06 1012 ALA A CA 1
ATOM 7830 C C . ALA A 1 1012 ? 7.076 -31.520 6.690 1.00 91.06 1012 ALA A C 1
ATOM 7832 O O . ALA A 1 1012 ? 7.638 -32.559 6.345 1.00 91.06 1012 ALA A O 1
ATOM 7833 N N . GLY A 1 1013 ? 7.108 -30.421 5.927 1.00 88.06 1013 GLY A N 1
ATOM 7834 C CA . GLY A 1 1013 ? 7.820 -30.322 4.646 1.00 88.06 1013 GLY A CA 1
ATOM 7835 C C . GLY A 1 1013 ? 7.170 -31.052 3.460 1.00 88.06 1013 GLY A C 1
ATOM 7836 O O . GLY A 1 1013 ? 7.721 -31.013 2.359 1.00 88.06 1013 GLY A O 1
ATOM 7837 N N . ARG A 1 1014 ? 6.009 -31.698 3.643 1.00 91.50 1014 ARG A N 1
ATOM 7838 C CA . ARG A 1 1014 ? 5.271 -32.421 2.597 1.00 91.50 1014 ARG A CA 1
ATOM 7839 C C . ARG A 1 1014 ? 4.063 -31.619 2.108 1.00 91.50 1014 ARG A C 1
ATOM 7841 O O . ARG A 1 1014 ? 3.101 -31.431 2.853 1.00 91.50 1014 ARG A O 1
ATOM 7848 N N . LEU A 1 1015 ? 4.083 -31.237 0.830 1.00 94.12 1015 LEU A N 1
ATOM 7849 C CA . LEU A 1 1015 ? 2.923 -30.724 0.095 1.00 94.12 1015 LEU A CA 1
ATOM 7850 C C . LEU A 1 1015 ? 1.867 -31.830 -0.064 1.00 94.12 1015 LEU A C 1
ATOM 7852 O O . LEU A 1 1015 ? 2.127 -32.845 -0.710 1.00 94.12 1015 LEU A O 1
ATOM 7856 N N . GLU A 1 1016 ? 0.690 -31.633 0.530 1.00 92.50 1016 GLU A N 1
ATOM 7857 C CA . GLU A 1 1016 ? -0.377 -32.642 0.600 1.00 92.50 1016 GLU A CA 1
ATOM 7858 C C . GLU A 1 1016 ? -1.277 -32.634 -0.642 1.00 92.50 1016 GLU A C 1
ATOM 7860 O O . GLU A 1 1016 ? -1.649 -33.693 -1.135 1.00 92.50 1016 GLU A O 1
ATOM 7865 N N . PHE A 1 1017 ? -1.623 -31.443 -1.140 1.00 93.50 1017 PHE A N 1
ATOM 7866 C CA . PHE A 1 1017 ? -2.463 -31.233 -2.321 1.00 93.50 1017 PHE A CA 1
ATOM 7867 C C . PHE A 1 1017 ? -2.325 -29.793 -2.838 1.00 93.50 1017 PHE A C 1
ATOM 7869 O O . PHE A 1 1017 ? -1.851 -28.906 -2.117 1.00 93.50 1017 PHE A O 1
ATOM 7876 N N . VAL A 1 1018 ? -2.819 -29.553 -4.055 1.00 95.56 1018 VAL A N 1
ATOM 7877 C CA . VAL A 1 1018 ? -3.110 -28.206 -4.573 1.00 95.56 1018 VAL A CA 1
ATOM 7878 C C . VAL A 1 1018 ? -4.536 -28.184 -5.125 1.00 95.56 1018 VAL A C 1
ATOM 7880 O O . VAL A 1 1018 ? -4.906 -29.051 -5.910 1.00 95.56 1018 VAL A O 1
ATOM 7883 N N . GLU A 1 1019 ? -5.344 -27.202 -4.736 1.00 95.12 1019 GLU A N 1
ATOM 7884 C CA . GLU A 1 1019 ? -6.663 -26.933 -5.321 1.00 95.12 1019 GLU A CA 1
ATOM 7885 C C . GLU A 1 1019 ? -6.647 -25.581 -6.038 1.00 95.12 1019 GLU A C 1
ATOM 7887 O O . GLU A 1 1019 ? -6.165 -24.590 -5.495 1.00 95.12 1019 GLU A O 1
ATOM 7892 N N . VAL A 1 1020 ? -7.181 -25.535 -7.257 1.00 96.19 1020 VAL A N 1
ATOM 7893 C CA . VAL A 1 1020 ? -7.169 -24.367 -8.146 1.00 96.19 1020 VAL A CA 1
ATOM 7894 C C . VAL A 1 1020 ? -8.602 -24.057 -8.575 1.00 96.19 1020 VAL A C 1
ATOM 7896 O O . VAL A 1 1020 ? -9.194 -24.806 -9.348 1.00 96.19 1020 VAL A O 1
ATOM 7899 N N . GLU A 1 1021 ? -9.172 -22.957 -8.092 1.00 96.00 1021 GLU A N 1
ATOM 7900 C CA . GLU A 1 1021 ? -10.453 -22.415 -8.562 1.00 96.00 1021 GLU A CA 1
ATOM 7901 C C . GLU A 1 1021 ? -10.205 -21.390 -9.670 1.00 96.00 1021 GLU A C 1
ATOM 7903 O O . GLU A 1 1021 ? -9.481 -20.420 -9.450 1.00 96.00 1021 GLU A O 1
ATOM 7908 N N . SER A 1 1022 ? -10.822 -21.560 -10.840 1.00 96.19 1022 SER A N 1
ATOM 7909 C CA . SER A 1 1022 ? -10.691 -20.607 -11.951 1.00 96.19 1022 SER A CA 1
ATOM 7910 C C . SER A 1 1022 ? -11.816 -19.574 -11.958 1.00 96.19 1022 SER A C 1
ATOM 7912 O O . SER A 1 1022 ? -12.986 -19.924 -12.115 1.00 96.19 1022 SER A O 1
ATOM 7914 N N . ARG A 1 1023 ? -11.484 -18.281 -11.852 1.00 95.62 1023 ARG A N 1
ATOM 7915 C CA . ARG A 1 1023 ? -12.489 -17.202 -11.884 1.00 95.62 1023 ARG A CA 1
ATOM 7916 C C . ARG A 1 1023 ? -12.886 -16.751 -13.287 1.00 95.62 1023 ARG A C 1
ATOM 7918 O O . ARG A 1 1023 ? -13.970 -16.193 -13.428 1.00 95.62 1023 ARG A O 1
ATOM 7925 N N . TRP A 1 1024 ? -12.045 -16.965 -14.305 1.00 93.38 1024 TRP A N 1
ATOM 7926 C CA . TRP A 1 1024 ? -12.270 -16.437 -15.668 1.00 93.38 1024 TRP A CA 1
ATOM 7927 C C . TRP A 1 1024 ? -12.122 -17.475 -16.791 1.00 93.38 1024 TRP A C 1
ATOM 7929 O O . TRP A 1 1024 ? -12.360 -17.143 -17.949 1.00 93.38 1024 TRP A O 1
ATOM 7939 N N . GLY A 1 1025 ? -11.727 -18.717 -16.487 1.00 93.94 1025 GLY A N 1
ATOM 7940 C CA . GLY A 1 1025 ? -11.531 -19.756 -17.504 1.00 93.94 1025 GLY A CA 1
ATOM 7941 C C . GLY A 1 1025 ? -10.228 -19.650 -18.313 1.00 93.94 1025 GLY A C 1
ATOM 7942 O O . GLY A 1 1025 ? -10.128 -20.289 -19.359 1.00 93.94 1025 GLY A O 1
ATOM 7943 N N . GLU A 1 1026 ? -9.225 -18.871 -17.875 1.00 95.50 1026 GLU A N 1
ATOM 7944 C CA . GLU A 1 1026 ? -7.902 -18.881 -18.527 1.00 95.50 1026 GLU A CA 1
ATOM 7945 C C . GLU A 1 1026 ? -7.269 -20.297 -18.457 1.00 95.50 1026 GLU A C 1
ATOM 7947 O O . GLU A 1 1026 ? -7.536 -21.053 -17.514 1.00 95.50 1026 GLU A O 1
ATOM 7952 N N . PRO A 1 1027 ? -6.436 -20.708 -19.433 1.00 96.06 1027 PRO A N 1
ATOM 7953 C CA . PRO A 1 1027 ? -5.642 -21.929 -19.314 1.00 96.06 1027 PRO A CA 1
ATOM 7954 C C . PRO A 1 1027 ? -4.731 -21.850 -18.084 1.00 96.06 1027 PRO A C 1
ATOM 7956 O O . PRO A 1 1027 ? -3.967 -20.897 -17.936 1.00 96.06 1027 PRO A O 1
ATOM 7959 N N . CYS A 1 1028 ? -4.811 -22.842 -17.200 1.00 96.94 1028 CYS A N 1
ATOM 7960 C CA . CYS A 1 1028 ? -3.945 -22.913 -16.033 1.00 96.94 1028 CYS A CA 1
ATOM 7961 C C . CYS A 1 1028 ? -2.602 -23.528 -16.432 1.00 96.94 1028 CYS A C 1
ATOM 7963 O O . CYS A 1 1028 ? -2.555 -24.553 -17.116 1.00 96.94 1028 CYS A O 1
ATOM 7965 N N . ARG A 1 1029 ? -1.517 -22.907 -15.966 1.00 97.50 1029 ARG A N 1
ATOM 7966 C CA . ARG A 1 1029 ? -0.140 -23.392 -16.081 1.00 97.50 1029 ARG A CA 1
ATOM 7967 C C . ARG A 1 1029 ? 0.446 -23.449 -14.684 1.00 97.50 1029 ARG A C 1
ATOM 7969 O O . ARG A 1 1029 ? 0.638 -22.407 -14.062 1.00 97.50 1029 ARG A O 1
ATOM 7976 N N . LEU A 1 1030 ? 0.708 -24.648 -14.183 1.00 97.19 1030 LEU A N 1
ATOM 7977 C CA . LEU A 1 1030 ? 1.227 -24.858 -12.835 1.00 97.19 1030 LEU A CA 1
ATOM 7978 C C . LEU A 1 1030 ? 2.508 -25.685 -12.912 1.00 97.19 1030 LEU A C 1
ATOM 7980 O O . LEU A 1 1030 ? 2.501 -26.781 -13.461 1.00 97.19 1030 LEU A O 1
ATOM 7984 N N . ARG A 1 1031 ? 3.621 -25.171 -12.388 1.00 96.44 1031 ARG A N 1
ATOM 7985 C CA . ARG A 1 1031 ? 4.863 -25.937 -12.255 1.00 96.44 1031 ARG A CA 1
ATOM 7986 C C . ARG A 1 1031 ? 4.600 -27.131 -11.344 1.00 96.44 1031 ARG A C 1
ATOM 7988 O O . ARG A 1 1031 ? 4.142 -26.917 -10.224 1.00 96.44 1031 ARG A O 1
ATOM 7995 N N . ASN A 1 1032 ? 4.891 -28.348 -11.809 1.00 95.38 1032 ASN A N 1
ATOM 7996 C CA . ASN A 1 1032 ? 4.681 -29.553 -11.009 1.00 95.38 1032 ASN A CA 1
ATOM 7997 C C . ASN A 1 1032 ? 5.496 -29.436 -9.706 1.00 95.38 1032 ASN A C 1
ATOM 7999 O O . ASN A 1 1032 ? 6.724 -29.323 -9.774 1.00 95.38 1032 ASN A O 1
ATOM 8003 N N . PRO A 1 1033 ? 4.846 -29.396 -8.529 1.00 93.25 1033 PRO A N 1
ATOM 8004 C CA . PRO A 1 1033 ? 5.535 -29.190 -7.263 1.00 93.25 1033 PRO A CA 1
ATOM 8005 C C . PRO A 1 1033 ? 6.011 -30.511 -6.636 1.00 93.25 1033 PRO A C 1
ATOM 8007 O O . PRO A 1 1033 ? 6.630 -30.500 -5.571 1.00 93.25 1033 PRO A O 1
ATOM 8010 N N . TRP A 1 1034 ? 5.740 -31.647 -7.287 1.00 92.62 1034 TRP A N 1
ATOM 8011 C CA . TRP A 1 1034 ? 6.238 -32.967 -6.917 1.00 92.62 1034 TRP A CA 1
ATOM 8012 C C . TRP A 1 1034 ? 7.210 -33.477 -7.991 1.00 92.62 1034 TRP A C 1
ATOM 8014 O O . TRP A 1 1034 ? 7.005 -33.263 -9.181 1.00 92.62 1034 TRP A O 1
ATOM 8024 N N . ALA A 1 1035 ? 8.265 -34.190 -7.589 1.00 88.75 1035 ALA A N 1
ATOM 8025 C CA . ALA A 1 1035 ? 9.252 -34.774 -8.509 1.00 88.75 1035 ALA A CA 1
ATOM 8026 C C . ALA A 1 1035 ? 8.793 -36.134 -9.088 1.00 88.75 1035 ALA A C 1
ATOM 8028 O O . ALA A 1 1035 ? 9.576 -37.078 -9.160 1.00 88.75 1035 ALA A O 1
ATOM 8029 N N . GLN A 1 1036 ? 7.501 -36.246 -9.403 1.00 92.44 1036 GLN A N 1
ATOM 8030 C CA . GLN A 1 1036 ? 6.808 -37.464 -9.844 1.00 92.44 1036 GLN A CA 1
ATOM 8031 C C . GLN A 1 1036 ? 5.471 -37.089 -10.523 1.00 92.44 1036 GLN A C 1
ATOM 8033 O O . GLN A 1 1036 ? 5.033 -35.936 -10.383 1.00 92.44 1036 GLN A O 1
ATOM 8038 N N . PRO A 1 1037 ? 4.796 -38.023 -11.220 1.00 92.81 1037 PRO A N 1
ATOM 8039 C CA . PRO A 1 1037 ? 3.501 -37.763 -11.840 1.00 92.81 1037 PRO A CA 1
ATOM 8040 C C . PRO A 1 1037 ? 2.409 -37.354 -10.841 1.00 92.81 1037 PRO A C 1
ATOM 8042 O O . PRO A 1 1037 ? 2.433 -37.699 -9.652 1.00 92.81 1037 PRO A O 1
ATOM 8045 N N . CYS A 1 1038 ? 1.407 -36.630 -11.338 1.00 92.06 1038 CYS A N 1
ATOM 8046 C CA . CYS A 1 1038 ? 0.264 -36.173 -10.549 1.00 92.06 1038 CYS A CA 1
ATOM 8047 C C . CYS A 1 1038 ? -1.070 -36.350 -11.288 1.00 92.06 1038 CYS A C 1
ATOM 8049 O O . CYS A 1 1038 ? -1.152 -36.203 -12.510 1.00 92.06 1038 CYS A O 1
ATOM 8051 N N . ARG A 1 1039 ? -2.137 -36.623 -10.531 1.00 90.75 1039 ARG A N 1
ATOM 8052 C CA . ARG A 1 1039 ? -3.520 -36.700 -11.015 1.00 90.75 1039 ARG A CA 1
ATOM 8053 C C . ARG A 1 1039 ? -4.234 -35.366 -10.819 1.00 90.75 1039 ARG A C 1
ATOM 8055 O O . ARG A 1 1039 ? -4.276 -34.842 -9.707 1.00 90.75 1039 ARG A O 1
ATOM 8062 N N . LEU A 1 1040 ? -4.847 -34.871 -11.891 1.00 87.38 1040 LEU A N 1
ATOM 8063 C CA . LEU A 1 1040 ? -5.762 -33.731 -11.915 1.00 87.38 1040 LEU A CA 1
ATOM 8064 C C . LEU A 1 1040 ? -7.208 -34.242 -11.974 1.00 87.38 1040 LEU A C 1
ATOM 8066 O O . LEU A 1 1040 ? -7.612 -34.796 -12.997 1.00 87.38 1040 LEU A O 1
ATOM 8070 N N . ALA A 1 1041 ? -7.996 -34.013 -10.926 1.00 84.19 1041 ALA A N 1
ATOM 8071 C CA . ALA A 1 1041 ? -9.436 -34.287 -10.904 1.00 84.19 1041 ALA A CA 1
ATOM 8072 C C . ALA A 1 1041 ? -10.234 -32.979 -10.766 1.00 84.19 1041 ALA A C 1
ATOM 8074 O O . ALA A 1 1041 ? -9.762 -32.015 -10.157 1.00 84.19 1041 ALA A O 1
ATOM 8075 N N . ARG A 1 1042 ? -11.458 -32.924 -11.302 1.00 79.44 1042 ARG A N 1
ATOM 8076 C CA . ARG A 1 1042 ? -12.391 -31.818 -11.011 1.00 79.44 1042 ARG A CA 1
ATOM 8077 C C . ARG A 1 1042 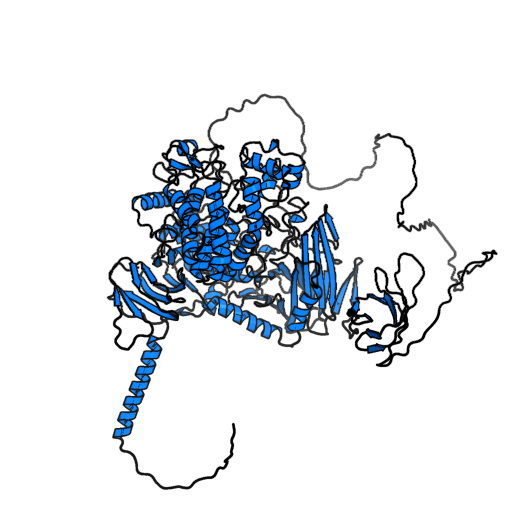? -13.090 -32.090 -9.674 1.00 79.44 1042 ARG A C 1
ATOM 8079 O O . ARG A 1 1042 ? -13.437 -33.235 -9.412 1.00 79.44 1042 ARG A O 1
ATOM 8086 N N . SER A 1 1043 ? -13.331 -31.063 -8.853 1.00 64.06 1043 SER A N 1
ATOM 8087 C CA . SER A 1 1043 ? -13.953 -31.228 -7.521 1.00 64.06 1043 SER A CA 1
ATOM 8088 C C . SER A 1 1043 ? -15.346 -31.862 -7.559 1.00 64.06 1043 SER A C 1
ATOM 8090 O O . SER A 1 1043 ? -15.701 -32.593 -6.646 1.00 64.06 1043 SER A O 1
ATOM 8092 N N . SER A 1 1044 ? -16.091 -31.623 -8.641 1.00 58.00 1044 SER A N 1
ATOM 8093 C CA . SER A 1 1044 ? -17.348 -32.302 -8.952 1.00 58.00 1044 SER A CA 1
ATOM 8094 C C . SER A 1 1044 ? -17.109 -33.329 -10.073 1.00 58.00 1044 SER A C 1
ATOM 8096 O O . SER A 1 1044 ? -17.265 -32.997 -11.260 1.00 58.00 1044 SER A O 1
ATOM 8098 N N . PRO A 1 1045 ? -16.627 -34.546 -9.756 1.00 49.12 1045 PRO A N 1
ATOM 8099 C CA . PRO A 1 1045 ? -16.457 -35.615 -10.728 1.00 49.12 1045 PRO A CA 1
ATOM 8100 C C . PRO A 1 1045 ? -17.800 -36.293 -11.015 1.00 49.12 1045 PRO A C 1
ATOM 8102 O O . PRO A 1 1045 ? -18.608 -36.533 -10.118 1.00 49.12 1045 PRO A O 1
ATOM 8105 N N . SER A 1 1046 ? -18.009 -36.709 -12.263 1.00 42.31 1046 SER A N 1
ATOM 8106 C CA . SER A 1 1046 ? -18.918 -37.833 -12.513 1.00 42.31 1046 SER A CA 1
ATOM 8107 C C . SER A 1 1046 ? -18.340 -39.063 -11.808 1.00 42.31 1046 SER A C 1
ATOM 8109 O O . SER A 1 1046 ? -17.132 -39.286 -11.892 1.00 42.31 1046 SER A O 1
ATOM 8111 N N . ALA A 1 1047 ? -19.163 -39.873 -11.136 1.00 38.03 1047 ALA A N 1
ATOM 8112 C CA . ALA A 1 1047 ? -18.684 -41.080 -10.457 1.00 38.03 1047 ALA A CA 1
ATOM 8113 C C . ALA A 1 1047 ? -17.968 -42.016 -11.456 1.00 38.03 1047 ALA A C 1
ATOM 8115 O O . ALA A 1 1047 ? -18.615 -42.639 -12.297 1.00 38.03 1047 ALA A O 1
ATOM 8116 N N . GLY A 1 1048 ? -16.632 -42.066 -11.383 1.00 45.38 1048 GLY A N 1
ATOM 8117 C CA . GLY A 1 1048 ? -15.769 -42.749 -12.354 1.00 45.38 1048 GLY A CA 1
ATOM 8118 C C . GLY A 1 1048 ? -14.618 -41.910 -12.933 1.00 45.38 1048 GLY A C 1
ATOM 8119 O O . GLY A 1 1048 ? -13.758 -42.486 -13.593 1.00 45.38 1048 GLY A O 1
ATOM 8120 N N . ASP A 1 1049 ? -14.548 -40.594 -12.692 1.00 57.44 1049 ASP A N 1
ATOM 8121 C CA . ASP A 1 1049 ? -13.369 -39.789 -13.065 1.00 57.44 1049 ASP A CA 1
ATOM 8122 C C . ASP A 1 1049 ? -12.155 -40.163 -12.190 1.00 57.44 1049 ASP A C 1
ATOM 8124 O O . ASP A 1 1049 ? -12.067 -39.787 -11.021 1.00 57.44 1049 ASP A O 1
ATOM 8128 N N . SER A 1 1050 ? -11.208 -40.913 -12.763 1.00 57.44 1050 SER A N 1
ATOM 8129 C CA . SER A 1 1050 ? -9.931 -41.274 -12.130 1.00 57.44 1050 SER A CA 1
ATOM 8130 C C . SER A 1 1050 ? -8.941 -40.105 -12.031 1.00 57.44 1050 SER A C 1
ATOM 8132 O O . SER A 1 1050 ? -7.849 -40.267 -11.483 1.00 57.44 1050 SER A O 1
ATOM 8134 N N . GLY A 1 1051 ? -9.290 -38.947 -12.595 1.00 68.38 1051 GLY A N 1
ATOM 8135 C CA . GLY A 1 1051 ? -8.384 -37.844 -12.862 1.00 68.38 1051 GLY A CA 1
ATOM 8136 C C . GLY A 1 1051 ? -7.518 -38.092 -14.100 1.00 68.38 1051 GLY A C 1
ATOM 8137 O O . GLY A 1 1051 ? -7.210 -39.228 -14.473 1.00 68.38 1051 GLY A O 1
ATOM 8138 N N . ARG A 1 1052 ? -7.089 -36.999 -14.735 1.00 84.12 1052 ARG A N 1
ATOM 8139 C CA . ARG A 1 1052 ? -6.092 -37.020 -15.811 1.00 84.12 1052 ARG A CA 1
ATOM 8140 C C . ARG A 1 1052 ? -4.691 -37.037 -15.203 1.00 84.12 1052 ARG A C 1
ATOM 8142 O O . ARG A 1 1052 ? -4.365 -36.161 -14.404 1.00 84.12 1052 ARG A O 1
ATOM 8149 N N . LEU A 1 1053 ? -3.861 -37.989 -15.621 1.00 87.19 1053 LEU A N 1
ATOM 8150 C CA . LEU A 1 1053 ? -2.444 -38.033 -15.260 1.00 87.19 1053 LEU A CA 1
ATOM 8151 C C . LEU A 1 1053 ? -1.641 -36.966 -16.023 1.00 87.19 1053 LEU A C 1
ATOM 8153 O O . LEU A 1 1053 ? -1.899 -36.700 -17.202 1.00 87.19 1053 LEU A O 1
ATOM 8157 N N . PHE A 1 1054 ? -0.653 -36.381 -15.350 1.00 88.31 1054 PHE A N 1
ATOM 8158 C CA . PHE A 1 1054 ? 0.364 -35.510 -15.930 1.00 88.31 1054 PHE A CA 1
ATOM 8159 C C . PHE A 1 1054 ? 1.747 -35.884 -15.388 1.00 88.31 1054 PHE A C 1
ATOM 8161 O O . PHE A 1 1054 ? 1.914 -36.036 -14.179 1.00 88.31 1054 PHE A O 1
ATOM 8168 N N . ASP A 1 1055 ? 2.726 -35.959 -16.288 1.00 85.12 1055 ASP A N 1
ATOM 8169 C CA . ASP A 1 1055 ? 4.123 -36.300 -16.010 1.00 85.12 1055 ASP A CA 1
ATOM 8170 C C . ASP A 1 1055 ? 5.044 -35.295 -16.728 1.00 85.12 1055 ASP A C 1
ATOM 8172 O O . ASP A 1 1055 ? 5.538 -35.528 -17.830 1.00 85.12 1055 ASP A O 1
ATOM 8176 N N . GLY A 1 1056 ? 5.160 -34.087 -16.171 1.00 89.38 1056 GLY A N 1
ATOM 8177 C CA . GLY A 1 1056 ? 5.972 -33.027 -16.766 1.00 89.38 1056 GLY A CA 1
ATOM 8178 C C . GLY A 1 1056 ? 6.175 -31.826 -15.848 1.00 89.38 1056 GLY A C 1
ATOM 8179 O O . GLY A 1 1056 ? 5.348 -31.541 -14.986 1.00 89.38 1056 GLY A O 1
ATOM 8180 N N . ASP A 1 1057 ? 7.274 -31.100 -16.067 1.00 92.44 1057 ASP A N 1
ATOM 8181 C CA . ASP A 1 1057 ? 7.718 -29.941 -15.272 1.00 92.44 1057 ASP A CA 1
ATOM 8182 C C . ASP A 1 1057 ? 6.672 -28.826 -15.119 1.00 92.44 1057 ASP A C 1
ATOM 8184 O O . ASP A 1 1057 ? 6.688 -28.088 -14.129 1.00 92.44 1057 ASP A O 1
ATOM 8188 N N . VAL A 1 1058 ? 5.798 -28.661 -16.115 1.00 94.88 1058 VAL A N 1
ATOM 8189 C CA . VAL A 1 1058 ? 4.705 -27.685 -16.124 1.00 94.88 1058 VAL A CA 1
ATOM 8190 C C . VAL A 1 1058 ? 3.433 -28.373 -16.606 1.00 94.88 1058 VAL A C 1
ATOM 8192 O O . VAL A 1 1058 ? 3.367 -28.924 -17.704 1.00 94.88 1058 VAL A O 1
ATOM 8195 N N . LEU A 1 1059 ? 2.415 -28.307 -15.762 1.00 94.38 1059 LEU A N 1
ATOM 8196 C CA . LEU A 1 1059 ? 1.089 -28.866 -15.943 1.00 94.38 1059 LEU A CA 1
ATOM 8197 C C . LEU A 1 1059 ? 0.225 -27.807 -16.640 1.00 94.38 1059 LEU A C 1
ATOM 8199 O O . LEU A 1 1059 ? -0.115 -26.793 -16.028 1.00 94.38 1059 LEU A O 1
ATOM 8203 N N . GLU A 1 1060 ? -0.114 -28.014 -17.915 1.00 94.69 1060 GLU A N 1
ATOM 8204 C CA . GLU A 1 1060 ? -0.987 -27.108 -18.675 1.00 94.69 1060 GLU A CA 1
ATOM 8205 C C . GLU A 1 1060 ? -2.357 -27.743 -18.953 1.00 94.69 1060 GLU A C 1
ATOM 8207 O O . GLU A 1 1060 ? -2.463 -28.805 -19.576 1.00 94.69 1060 GLU A O 1
ATOM 8212 N N . PHE A 1 1061 ? -3.424 -27.082 -18.493 1.00 93.50 1061 PHE A N 1
ATOM 8213 C CA . PHE A 1 1061 ? -4.801 -27.542 -18.671 1.00 93.50 1061 PHE A CA 1
ATOM 8214 C C . PHE A 1 1061 ? -5.797 -26.388 -18.832 1.00 93.50 1061 PHE A C 1
ATOM 8216 O O . PHE A 1 1061 ? -5.727 -25.358 -18.162 1.00 93.50 1061 PHE A O 1
ATOM 8223 N N . THR A 1 1062 ? -6.769 -26.569 -19.727 1.00 94.19 1062 THR A N 1
ATOM 8224 C CA . THR A 1 1062 ? -7.897 -25.644 -19.893 1.00 94.19 1062 THR A CA 1
ATOM 8225 C C . THR A 1 1062 ? -8.778 -25.665 -18.646 1.00 94.19 1062 THR A C 1
ATOM 8227 O O . THR A 1 1062 ? -9.075 -26.737 -18.118 1.00 94.19 1062 THR A O 1
ATOM 8230 N N . THR A 1 1063 ? -9.229 -24.495 -18.191 1.00 94.81 1063 THR A N 1
ATOM 8231 C CA . THR A 1 1063 ? -10.156 -24.386 -17.057 1.00 94.81 1063 THR A CA 1
ATOM 8232 C C . THR A 1 1063 ? -11.533 -23.883 -17.490 1.00 94.81 1063 THR A C 1
ATOM 8234 O O . THR A 1 1063 ? -11.771 -23.563 -18.654 1.00 94.81 1063 THR A O 1
ATOM 8237 N N . THR A 1 1064 ? -12.474 -23.836 -16.554 1.00 93.19 1064 THR A N 1
ATOM 8238 C CA . THR A 1 1064 ? -13.816 -23.280 -16.739 1.00 93.19 1064 THR A CA 1
ATOM 8239 C C . THR A 1 1064 ? -14.121 -22.378 -15.552 1.00 93.19 1064 THR A C 1
ATOM 8241 O O . THR A 1 1064 ? -13.776 -22.712 -14.418 1.00 93.19 1064 THR A O 1
ATOM 8244 N N . GLN A 1 1065 ? -14.753 -21.234 -15.806 1.00 94.00 1065 GLN A N 1
ATOM 8245 C CA . GLN A 1 1065 ? -15.126 -20.282 -14.763 1.00 94.00 1065 GLN A CA 1
ATOM 8246 C C . GLN A 1 1065 ? -16.012 -20.942 -13.690 1.00 94.00 1065 GLN A C 1
ATOM 8248 O O . GLN A 1 1065 ? -17.001 -21.596 -14.011 1.00 94.00 1065 GLN A O 1
ATOM 8253 N N . GLY A 1 1066 ? -15.649 -20.757 -12.420 1.00 90.19 1066 GLY A N 1
ATOM 8254 C CA . GLY A 1 1066 ? -16.337 -21.315 -11.254 1.00 90.19 1066 GLY A CA 1
ATOM 8255 C C . GLY A 1 1066 ? -15.980 -22.769 -10.919 1.00 90.19 1066 GLY A C 1
ATOM 8256 O O . GLY A 1 1066 ? -16.414 -23.258 -9.881 1.00 90.19 1066 GLY A O 1
ATOM 8257 N N . HIS A 1 1067 ? -15.197 -23.471 -11.746 1.00 90.69 1067 HIS A N 1
ATOM 8258 C CA . HIS A 1 1067 ? -14.776 -24.844 -11.449 1.00 90.69 1067 HIS A CA 1
ATOM 8259 C C . HIS A 1 1067 ? -13.502 -24.883 -10.593 1.00 90.69 1067 HIS A C 1
ATOM 8261 O O . HIS A 1 1067 ? -12.574 -24.093 -10.799 1.00 90.69 1067 HIS A O 1
ATOM 8267 N N . VAL A 1 1068 ? -13.443 -25.865 -9.687 1.00 91.44 1068 VAL A N 1
ATOM 8268 C CA . VAL A 1 1068 ? -12.263 -26.191 -8.876 1.00 91.44 1068 VAL A CA 1
ATOM 8269 C C . VAL A 1 1068 ? -11.603 -27.471 -9.393 1.00 91.44 1068 VAL A C 1
ATOM 8271 O O . VAL A 1 1068 ? -12.267 -28.459 -9.720 1.00 91.44 1068 VAL A O 1
ATOM 8274 N N . TYR A 1 1069 ? -10.276 -27.441 -9.459 1.00 91.75 1069 TYR A N 1
ATOM 8275 C CA . TYR A 1 1069 ? -9.412 -28.508 -9.950 1.00 91.75 1069 TYR A CA 1
ATOM 8276 C C . TYR A 1 1069 ? -8.457 -28.926 -8.828 1.00 91.75 1069 TYR A C 1
ATOM 8278 O O . TYR A 1 1069 ? -7.737 -28.083 -8.294 1.00 91.75 1069 TYR A O 1
ATOM 8286 N N . ARG A 1 1070 ? -8.450 -30.207 -8.456 1.00 91.25 1070 ARG A N 1
ATOM 8287 C CA . ARG A 1 1070 ? -7.626 -30.769 -7.377 1.00 91.25 1070 ARG A CA 1
ATOM 8288 C C . ARG A 1 1070 ? -6.476 -31.577 -7.972 1.00 91.25 1070 ARG A C 1
ATOM 8290 O O . ARG A 1 1070 ? -6.701 -32.438 -8.822 1.00 91.25 1070 ARG A O 1
ATOM 8297 N N . LEU A 1 1071 ? -5.261 -31.304 -7.506 1.00 92.19 1071 LEU A N 1
ATOM 8298 C CA . LEU A 1 1071 ? -4.035 -32.003 -7.872 1.00 92.19 1071 LEU A CA 1
ATOM 8299 C C . LEU A 1 1071 ? -3.470 -32.761 -6.671 1.00 92.19 1071 LEU A C 1
ATOM 8301 O O . LEU A 1 1071 ? -3.331 -32.201 -5.578 1.00 92.19 1071 LEU A O 1
ATOM 8305 N N . LEU A 1 1072 ? -3.117 -34.023 -6.910 1.00 91.88 1072 LEU A N 1
ATOM 8306 C CA . LEU A 1 1072 ? -2.482 -34.943 -5.965 1.00 91.88 1072 LEU A CA 1
ATOM 8307 C C . LEU A 1 1072 ? -1.383 -35.742 -6.688 1.00 91.88 1072 LEU A C 1
ATOM 8309 O O . LEU A 1 1072 ? -1.538 -36.007 -7.881 1.00 91.88 1072 LEU A O 1
ATOM 8313 N N . PRO A 1 1073 ? -0.319 -36.196 -6.004 1.00 91.00 1073 PRO A N 1
ATOM 8314 C CA . PRO A 1 1073 ? 0.597 -37.198 -6.554 1.00 91.00 1073 PRO A CA 1
ATOM 8315 C C . PRO A 1 1073 ? -0.108 -38.479 -7.026 1.00 91.00 1073 PRO A C 1
ATOM 8317 O O . PRO A 1 1073 ? -1.161 -38.845 -6.497 1.00 91.00 1073 PRO A O 1
ATOM 8320 N N . GLU A 1 1074 ? 0.489 -39.199 -7.977 1.00 87.81 1074 GLU A N 1
ATOM 8321 C CA . GLU A 1 1074 ? -0.077 -40.454 -8.498 1.00 87.81 1074 GLU A CA 1
ATOM 8322 C C . GLU A 1 1074 ? -0.210 -41.567 -7.437 1.00 87.81 1074 GLU A C 1
ATOM 8324 O O . GLU A 1 1074 ? -1.192 -42.304 -7.449 1.00 87.81 1074 GLU A O 1
ATOM 8329 N N . ASP A 1 1075 ? 0.662 -41.635 -6.433 1.00 86.50 1075 ASP A N 1
ATOM 8330 C CA . ASP A 1 1075 ? 0.519 -42.614 -5.338 1.00 86.50 1075 ASP A CA 1
ATOM 8331 C C . ASP A 1 1075 ? -0.187 -42.053 -4.088 1.00 86.50 1075 ASP A C 1
ATOM 8333 O O . ASP A 1 1075 ? -0.339 -42.743 -3.079 1.00 86.50 1075 ASP A O 1
ATOM 8337 N N . ALA A 1 1076 ? -0.653 -40.799 -4.123 1.00 84.31 1076 ALA A N 1
ATOM 8338 C CA . ALA A 1 1076 ? -1.331 -40.190 -2.981 1.00 84.31 1076 ALA A CA 1
ATOM 8339 C C . ALA A 1 1076 ? -2.821 -40.561 -2.917 1.00 84.31 1076 ALA A C 1
ATOM 8341 O O . ALA A 1 1076 ? -3.575 -40.377 -3.878 1.00 84.31 1076 ALA A O 1
ATOM 8342 N N . ALA A 1 1077 ? -3.255 -41.004 -1.735 1.00 81.69 1077 ALA A N 1
ATOM 8343 C CA . ALA A 1 1077 ? -4.664 -41.034 -1.355 1.00 81.69 1077 ALA A CA 1
ATOM 8344 C C . ALA A 1 1077 ? -5.250 -39.607 -1.279 1.00 81.69 1077 ALA A C 1
ATOM 8346 O O . ALA A 1 1077 ? -4.515 -38.628 -1.128 1.00 81.69 1077 ALA A O 1
ATOM 8347 N N . GLN A 1 1078 ? -6.581 -39.484 -1.349 1.00 80.06 1078 GLN A N 1
ATOM 8348 C CA . GLN A 1 1078 ? -7.257 -38.210 -1.071 1.00 80.06 1078 GLN A CA 1
ATOM 8349 C C . GLN A 1 1078 ? -6.957 -37.772 0.379 1.00 80.06 1078 GLN A C 1
ATOM 8351 O O . GLN A 1 1078 ? -7.047 -38.607 1.282 1.00 80.06 1078 GLN A O 1
ATOM 8356 N N . PRO A 1 1079 ? -6.610 -36.497 0.634 1.00 82.94 1079 PRO A N 1
ATOM 8357 C CA . PRO A 1 1079 ? -6.462 -35.986 1.992 1.00 82.94 1079 PRO A CA 1
ATOM 8358 C C . PRO A 1 1079 ? -7.801 -35.972 2.737 1.00 82.94 1079 PRO A C 1
ATOM 8360 O O . PRO A 1 1079 ? -8.824 -35.605 2.166 1.00 82.94 1079 PRO A O 1
ATOM 8363 N N . GLU A 1 1080 ? -7.777 -36.285 4.032 1.00 83.38 1080 GLU A N 1
ATOM 8364 C CA . GLU A 1 1080 ? -8.936 -36.086 4.909 1.00 83.38 1080 GLU A CA 1
ATOM 8365 C C . GLU A 1 1080 ? -9.269 -34.585 5.051 1.00 83.38 1080 GLU A C 1
ATOM 8367 O O . GLU A 1 1080 ? -8.355 -33.789 5.321 1.00 83.38 1080 GLU A O 1
ATOM 8372 N N . PRO A 1 1081 ? -10.548 -34.175 4.921 1.00 87.25 1081 PRO A N 1
ATOM 8373 C CA . PRO A 1 1081 ? -10.972 -32.802 5.172 1.00 87.25 1081 PRO A CA 1
ATOM 8374 C C . PRO A 1 1081 ? -10.651 -32.349 6.601 1.00 87.25 1081 PRO A C 1
ATOM 8376 O O . PRO A 1 1081 ? -10.778 -33.115 7.560 1.00 87.25 1081 PRO A O 1
ATOM 8379 N N . ARG A 1 1082 ? -10.261 -31.082 6.778 1.00 91.75 1082 ARG A N 1
ATOM 8380 C CA . ARG A 1 1082 ? -9.951 -30.534 8.111 1.00 91.75 1082 ARG A CA 1
ATOM 8381 C C . ARG A 1 1082 ? -10.292 -29.062 8.283 1.00 91.75 1082 ARG A C 1
ATOM 8383 O O . ARG A 1 1082 ? -10.359 -28.293 7.331 1.00 91.75 1082 ARG A O 1
ATOM 8390 N N . ARG A 1 1083 ? -10.417 -28.669 9.550 1.00 94.25 1083 ARG A N 1
ATOM 8391 C CA . ARG A 1 1083 ? -10.779 -27.321 9.986 1.00 94.25 1083 ARG A CA 1
ATOM 8392 C C . ARG A 1 1083 ? -9.556 -26.521 10.443 1.00 94.25 1083 ARG A C 1
ATOM 8394 O O . ARG A 1 1083 ? -8.877 -26.909 11.392 1.00 94.25 1083 ARG A O 1
ATOM 8401 N N . VAL A 1 1084 ? -9.290 -25.384 9.804 1.00 94.75 1084 VAL A N 1
ATOM 8402 C CA . VAL A 1 1084 ? -8.313 -24.382 10.262 1.00 94.75 1084 VAL A CA 1
ATOM 8403 C C . VAL A 1 1084 ? -9.021 -23.436 11.231 1.00 94.75 1084 VAL A C 1
ATOM 8405 O O . VAL A 1 1084 ? -9.813 -22.593 10.815 1.00 94.75 1084 VAL A O 1
ATOM 8408 N N . ALA A 1 1085 ? -8.749 -23.600 12.529 1.00 95.00 1085 ALA A N 1
ATOM 8409 C CA . ALA A 1 1085 ? -9.345 -22.795 13.596 1.00 95.00 1085 ALA A CA 1
ATOM 8410 C C . ALA A 1 1085 ? -8.333 -22.479 14.723 1.00 95.00 1085 ALA A C 1
ATOM 8412 O O . ALA A 1 1085 ? -8.393 -23.078 15.801 1.00 95.00 1085 ALA A O 1
ATOM 8413 N N . PRO A 1 1086 ? -7.341 -21.597 14.488 1.00 94.19 1086 PRO A N 1
ATOM 8414 C CA . PRO A 1 1086 ? -6.291 -21.310 15.464 1.00 94.19 1086 PRO A CA 1
ATOM 8415 C C . PRO A 1 1086 ? -6.819 -20.590 16.714 1.00 94.19 1086 PRO A C 1
ATOM 8417 O O . PRO A 1 1086 ? -7.785 -19.830 16.677 1.00 94.19 1086 PRO A O 1
ATOM 8420 N N . ARG A 1 1087 ? -6.146 -20.789 17.854 1.00 90.12 1087 ARG A N 1
ATOM 8421 C CA . ARG A 1 1087 ? -6.552 -20.182 19.129 1.00 90.12 1087 ARG A CA 1
ATOM 8422 C C . ARG A 1 1087 ? -6.477 -18.649 19.073 1.00 90.12 1087 ARG A C 1
ATOM 8424 O O . ARG A 1 1087 ? -5.407 -18.074 18.883 1.00 90.12 1087 ARG A O 1
ATOM 8431 N N . ARG A 1 1088 ? -7.614 -17.998 19.346 1.00 89.06 1088 ARG A N 1
ATOM 8432 C CA . ARG A 1 1088 ? -7.736 -16.545 19.550 1.00 89.06 1088 ARG A CA 1
ATOM 8433 C C . ARG A 1 1088 ? -6.748 -16.049 20.613 1.00 89.06 1088 ARG A C 1
ATOM 8435 O O . ARG A 1 1088 ? -6.691 -16.617 21.704 1.00 89.06 1088 ARG A O 1
ATOM 8442 N N . VAL A 1 1089 ? -6.027 -14.961 20.332 1.00 92.56 1089 VAL A N 1
ATOM 8443 C CA . VAL A 1 1089 ? -5.086 -14.376 21.306 1.00 92.56 1089 VAL A CA 1
ATOM 8444 C C . VAL A 1 1089 ? -5.809 -13.602 22.414 1.00 92.56 1089 VAL A C 1
ATOM 8446 O O . VAL A 1 1089 ? -6.843 -12.964 22.189 1.00 92.56 1089 VAL A O 1
ATOM 8449 N N . THR A 1 1090 ? -5.274 -13.677 23.632 1.00 92.50 1090 THR A N 1
ATOM 8450 C CA . THR A 1 1090 ? -5.791 -12.988 24.832 1.00 92.50 1090 THR A CA 1
ATOM 8451 C C . THR A 1 1090 ? -4.752 -12.106 25.516 1.00 92.50 1090 THR A C 1
ATOM 8453 O O . THR A 1 1090 ? -5.127 -11.323 26.377 1.00 92.50 1090 THR A O 1
ATOM 8456 N N . GLU A 1 1091 ? -3.489 -12.204 25.097 1.00 95.50 1091 GLU A N 1
ATOM 8457 C CA . GLU A 1 1091 ? -2.334 -11.468 25.615 1.00 95.50 1091 GLU A CA 1
ATOM 8458 C C . GLU A 1 1091 ? -1.577 -10.787 24.462 1.00 95.50 1091 GLU A C 1
ATOM 8460 O O . GLU A 1 1091 ? -1.782 -11.160 23.298 1.00 95.50 1091 GLU A O 1
ATOM 8465 N N . PRO A 1 1092 ? -0.678 -9.827 24.755 1.00 96.81 1092 PRO A N 1
ATOM 8466 C CA . PRO A 1 1092 ? 0.362 -9.416 23.819 1.00 96.81 1092 PRO A CA 1
ATOM 8467 C C . PRO A 1 1092 ? 1.105 -10.634 23.260 1.00 96.81 1092 PRO A C 1
ATOM 8469 O O . PRO A 1 1092 ? 1.355 -11.612 23.964 1.00 96.81 1092 PRO A O 1
ATOM 8472 N N . THR A 1 1093 ? 1.450 -10.579 21.980 1.00 95.56 1093 THR A N 1
ATOM 8473 C CA . THR A 1 1093 ? 2.143 -11.662 21.281 1.00 95.56 1093 THR A CA 1
ATOM 8474 C C . THR A 1 1093 ? 3.597 -11.276 21.065 1.00 95.56 1093 THR A C 1
ATOM 8476 O O . THR A 1 1093 ? 3.862 -10.179 20.585 1.00 95.56 1093 THR A O 1
ATOM 8479 N N . SER A 1 1094 ? 4.528 -12.191 21.322 1.00 96.50 1094 SER A N 1
ATOM 8480 C CA . SER A 1 1094 ? 5.959 -12.000 21.055 1.00 96.50 1094 SER A CA 1
ATOM 8481 C C . SER A 1 1094 ? 6.552 -13.184 20.289 1.00 96.50 1094 SER A C 1
ATOM 8483 O O . SER A 1 1094 ? 5.952 -14.258 20.243 1.00 96.50 1094 SER A O 1
ATOM 8485 N N . TYR A 1 1095 ? 7.748 -12.998 19.734 1.00 96.94 1095 TYR A N 1
ATOM 8486 C CA . TYR A 1 1095 ? 8.656 -14.083 19.343 1.00 96.94 1095 TYR A CA 1
ATOM 8487 C C . TYR A 1 1095 ? 10.055 -13.825 19.913 1.00 96.94 1095 TYR A C 1
ATOM 8489 O O . TYR A 1 1095 ? 10.384 -12.699 20.297 1.00 96.94 1095 TYR A O 1
ATOM 8497 N N . SER A 1 1096 ? 10.891 -14.861 19.926 1.00 96.88 1096 SER A N 1
ATOM 8498 C CA . SER A 1 1096 ? 12.324 -14.759 20.198 1.00 96.88 1096 SER A CA 1
ATOM 8499 C C . SER A 1 1096 ? 13.056 -15.728 19.278 1.00 96.88 1096 SER A C 1
ATOM 8501 O O . SER A 1 1096 ? 12.763 -16.919 19.296 1.00 96.88 1096 SER A O 1
ATOM 8503 N N . PHE A 1 1097 ? 13.968 -15.222 18.450 1.00 96.94 1097 PHE A N 1
ATOM 8504 C CA . PHE A 1 1097 ? 14.678 -16.008 17.443 1.00 96.94 1097 PHE A CA 1
ATOM 8505 C C . PHE A 1 1097 ? 16.190 -15.849 17.602 1.00 96.94 1097 PHE A C 1
ATOM 8507 O O . PHE A 1 1097 ? 16.691 -14.731 17.740 1.00 96.94 1097 PHE A O 1
ATOM 8514 N N . LYS A 1 1098 ? 16.925 -16.965 17.567 1.00 96.94 1098 LYS A N 1
ATOM 8515 C CA . LYS A 1 1098 ? 18.388 -16.982 17.662 1.00 96.94 1098 LYS A CA 1
ATOM 8516 C C . LYS A 1 1098 ? 19.001 -17.077 16.264 1.00 96.94 1098 LYS A C 1
ATOM 8518 O O . LYS A 1 1098 ? 18.837 -18.079 15.575 1.00 96.94 1098 LYS A O 1
ATOM 8523 N N . LEU A 1 1099 ? 19.721 -16.035 15.868 1.00 95.88 1099 LEU A N 1
ATOM 8524 C CA . LEU A 1 1099 ? 20.461 -15.962 14.611 1.00 95.88 1099 LEU A CA 1
ATOM 8525 C C . LEU A 1 1099 ? 21.679 -16.901 14.632 1.00 95.88 1099 LEU A C 1
ATOM 8527 O O . LEU A 1 1099 ? 22.181 -17.285 15.691 1.00 95.88 1099 LEU A O 1
ATOM 8531 N N . SER A 1 1100 ? 22.190 -17.243 13.448 1.00 92.81 1100 SER A N 1
ATOM 8532 C CA . SER A 1 1100 ? 23.323 -18.168 13.271 1.00 92.81 1100 SER A CA 1
ATOM 8533 C C . SER A 1 1100 ? 24.622 -17.700 13.937 1.00 92.81 1100 SER A C 1
ATOM 8535 O O . SER A 1 1100 ? 25.428 -18.529 14.348 1.00 92.81 1100 SER A O 1
ATOM 8537 N N . ASN A 1 1101 ? 24.806 -16.388 14.105 1.00 93.75 1101 ASN A N 1
ATOM 8538 C CA . ASN A 1 1101 ? 25.934 -15.795 14.830 1.00 93.75 1101 ASN A CA 1
ATOM 8539 C C . ASN A 1 1101 ? 25.739 -15.741 16.362 1.00 93.75 1101 ASN A C 1
ATOM 8541 O O . ASN A 1 1101 ? 26.579 -15.197 17.073 1.00 93.75 1101 ASN A O 1
ATOM 8545 N N . GLY A 1 1102 ? 24.640 -16.297 16.881 1.00 94.56 1102 GLY A N 1
ATOM 8546 C CA . GLY A 1 1102 ? 24.330 -16.364 18.309 1.00 94.56 1102 GLY A CA 1
ATOM 8547 C C . GLY A 1 1102 ? 23.491 -15.205 18.852 1.00 94.56 1102 GLY A C 1
ATOM 8548 O O . GLY A 1 1102 ? 22.928 -15.359 19.937 1.00 94.56 1102 GLY A O 1
ATOM 8549 N N . ASN A 1 1103 ? 23.348 -14.098 18.112 1.00 94.81 1103 ASN A N 1
ATOM 8550 C CA . ASN A 1 1103 ? 22.496 -12.971 18.501 1.00 94.81 1103 ASN A CA 1
ATOM 8551 C C . ASN A 1 1103 ? 21.025 -13.402 18.618 1.00 94.81 1103 ASN A C 1
ATOM 8553 O O . ASN A 1 1103 ? 20.538 -14.197 17.816 1.00 94.81 1103 ASN A O 1
ATOM 8557 N N . VAL A 1 1104 ? 20.294 -12.835 19.579 1.00 96.12 1104 VAL A N 1
ATOM 8558 C CA . VAL A 1 1104 ? 18.849 -13.063 19.741 1.00 96.12 1104 VAL A CA 1
ATOM 8559 C C . VAL A 1 1104 ? 18.084 -11.804 19.341 1.00 96.12 1104 VAL A C 1
ATOM 8561 O O . VAL A 1 1104 ? 18.375 -10.716 19.836 1.00 96.12 1104 VAL A O 1
ATOM 8564 N N . VAL A 1 1105 ? 17.097 -11.962 18.459 1.00 96.50 1105 VAL A N 1
ATOM 8565 C CA . VAL A 1 1105 ? 16.175 -10.903 18.022 1.00 96.50 1105 VAL A CA 1
ATOM 8566 C C . VAL A 1 1105 ? 14.751 -11.245 18.459 1.00 96.50 1105 VAL A C 1
ATOM 8568 O O . VAL A 1 1105 ? 14.291 -12.375 18.294 1.00 96.50 1105 VAL A O 1
ATOM 8571 N N . SER A 1 1106 ? 14.049 -10.279 19.046 1.00 96.38 1106 SER A N 1
ATOM 8572 C CA . SER A 1 1106 ? 12.732 -10.492 19.657 1.00 96.38 1106 SER A CA 1
ATOM 8573 C C . SER A 1 1106 ? 11.892 -9.219 19.630 1.00 96.38 1106 SER A C 1
ATOM 8575 O O . SER A 1 1106 ? 12.380 -8.130 19.929 1.00 96.38 1106 SER A O 1
ATOM 8577 N N . ALA A 1 1107 ? 10.615 -9.336 19.273 1.00 95.81 1107 ALA A N 1
ATOM 8578 C CA . ALA A 1 1107 ? 9.691 -8.205 19.262 1.00 95.81 1107 ALA A CA 1
ATOM 8579 C C . ALA A 1 1107 ? 8.290 -8.625 19.717 1.00 95.81 1107 ALA A C 1
ATOM 8581 O O . ALA A 1 1107 ? 7.944 -9.809 19.708 1.00 95.81 1107 ALA A O 1
ATOM 8582 N N . THR A 1 1108 ? 7.490 -7.630 20.100 1.00 96.44 1108 THR A N 1
ATOM 8583 C CA . THR A 1 1108 ? 6.141 -7.796 20.651 1.00 96.44 1108 THR A CA 1
ATOM 8584 C C . THR A 1 1108 ? 5.137 -6.983 19.839 1.00 96.44 1108 THR A C 1
ATOM 8586 O O . THR A 1 1108 ? 5.410 -5.843 19.471 1.00 96.44 1108 THR A O 1
ATOM 8589 N N . LEU A 1 1109 ? 3.970 -7.570 19.580 1.00 96.25 1109 LEU A N 1
ATOM 8590 C CA . LEU A 1 1109 ? 2.768 -6.909 19.084 1.00 96.25 1109 LEU A CA 1
ATOM 8591 C C . LEU A 1 1109 ? 1.724 -6.925 20.210 1.00 96.25 1109 LEU A C 1
ATOM 8593 O O . LEU A 1 1109 ? 1.441 -7.977 20.788 1.00 96.25 1109 LEU A O 1
ATOM 8597 N N . GLY A 1 1110 ? 1.148 -5.769 20.524 1.00 97.06 1110 GLY A N 1
ATOM 8598 C CA . GLY A 1 1110 ? 0.441 -5.556 21.785 1.00 97.06 1110 GLY A CA 1
ATOM 8599 C C . GLY A 1 1110 ? 1.343 -4.963 22.874 1.00 97.06 1110 GLY A C 1
ATOM 8600 O O . GLY A 1 1110 ? 2.530 -4.719 22.657 1.00 97.06 1110 GLY A O 1
ATOM 8601 N N . ARG A 1 1111 ? 0.774 -4.724 24.058 1.00 95.31 1111 ARG A N 1
ATOM 8602 C CA . ARG A 1 1111 ? 1.450 -4.062 25.186 1.00 95.31 1111 ARG A CA 1
ATOM 8603 C C . ARG A 1 1111 ? 1.185 -4.810 26.502 1.00 95.31 1111 ARG A C 1
ATOM 8605 O O . ARG A 1 1111 ? 0.009 -5.004 26.803 1.00 95.31 1111 ARG A O 1
ATOM 8612 N N . PRO A 1 1112 ? 2.208 -5.246 27.259 1.00 90.19 1112 PRO A N 1
ATOM 8613 C CA . PRO A 1 1112 ? 2.026 -5.841 28.590 1.00 90.19 1112 PRO A CA 1
ATOM 8614 C C . PRO A 1 1112 ? 1.680 -4.794 29.668 1.00 90.19 1112 PRO A C 1
ATOM 8616 O O . PRO A 1 1112 ? 1.611 -3.588 29.337 1.00 90.19 1112 PRO A O 1
#

Radius of gyration: 37.16 Å; chains: 1; bounding box: 114×135×91 Å

Foldseek 3Di:
DDDDDDDDDDDDDDDDDDDDDDPVVVVVVVVVVVVVVVVVVVLVVLLDDLAAEPLQLQLLLLKFKFLAFDPALLLFFKAFQQAWIWGWGDDLFKTKTFIFGQQFFQDFLQFQDFPVDSLQQHGTDWIKIKGFDGRFQHRDRFWMWIQRLLLSKIWIGGNQKIKIWHQQNPAFKIKMKIFHPDPFTFKIKIKIFAFDPQWDDDPQWIWHKDWDDWQQKTKMKIWIDGDLFIKIKMKMKHFLDQQWWWWADDPPGDIPIDRSDDDDGPDDDQKWFDDPRDTFTWDWDADPPGWIWIWGADDDDDDWDWTQWTDDPRDIDGGDGFDWDDDPRTGGTDTWGWDDDDPDTDTDDDDDDDDDDDDDDDDDDDDDDDDDDDDDDDDDDDDDDDDDDDDDDDDDDDDDDDDDDDDDDDDDDDDDDDDDDDDDDDDDDDDDDDDDDDDDDDDDDDDDPDDDDPDDPCPPPDPFDDGACPDHDSNRMIIIIHGGDGTMTMMMMGMDMDRDPPDPNVCVRVVVCVVQPNDPCSSVVSSVSRSVVSVVLSVQKGKDWDFPQCLRSVLSSLLSLLSSLLSRAQQDLAGQAQQQRSYFRRGSGFVVGQKHFLQSRVLSQLLCLFSVNLNSCVRVLSQVLQQFVVQCQCLCLAQVQNFFGADWRMWHSNYHDRDDNVLSVVNNCLNVVVDWLVPRDPVNLSSQSSTDLSVCSNVVPPDPADDTSDGQGPQALLSLLLLLLVLLSSCLSPVDLVSLVRGNLSSLLRSLSSLVRQWDQDPVRATKHFFHDLHSFRTGFIQFPQVLLSLQLRLLSNLLSCVVVVDDVVVNVVSVSNNVRHDDFAACLDPQLVQLPQQYLDRLAGGRGGDHDDSGGDHCQQSNLNSLPPRPQAFPLLPDPSVLVRLVVSLVSRPVLVCQLVLHQDADQGCNLLSCLRSQAQQSLSSNLLSHQLSQVARLASWGCPVHPSRTGSSNSSSSSSSVVSQQWAFGDSGHNHHTEIEGNSRHDLSMWMWIWTTHRQGWTWTWTDDNSDTAKIKIAHAAFDWHKYFPNDQAKKFKDWSSDDVPCPGDIDDDRIDTGTGDHGTMIMIGGPPHDDNNRDYDRHRRDDAWDKGWDARPVRDIGMDIHHHD